Protein 4RO1 (pdb70)

Sequence (1134 aa):
SSYAIFIPKDKRLPFITIHKNDLSDLSGENWIENILKHHDQLFSVEITRWSIYSRWPMGVLGEKLGNITDVEAYTNALLLENGISSSPFSDEVLNCLPPDDWIISHEEIKKRRDLRNELIITIDPETARDLDDAVSCRALDNGTYEVGVHIADVTHFVKPDSALDKEAASRATTVYLVQKAIPMLPPLLCERLCSLNPNVERLAFSVFWKLDSNGKEIGKRWFGKTVIKTCARLAYSEAQGVIEGKSWDDAVGKPIGGTHTPKDVETSILTLCEISRKLRKDRFAKGAVEINSTELKFQLDEYGMPNKCEVYEQTDANHLIEEFMLLANRSVAEHISKNFSNNSLLRRHASPKEKQINEFCHFLKSMNFDFDASSSAAFNASMVRLRSTFNEELVELFENMAVRSLNRAEYFCTGDFGEKTDWHHYALSFNHYTHFTSPIRRYPDIIVHRLLERSLKNTSPGIDKKNCSLVAAHCNEKKEKSTTVQEDSQQLFLSVYIAEYCKKHDKKSMPVQAFATRISGNSIDVYISEYGISNRVDSQKTIALTDRFQVYLYSDYSRTFFSIRCSLSSYAIFIPKDKRLPFITIHKNDLSDLSGENWIENILKHHDQLFSVEITRWSIYSRWPMGVLGEKLGNITDVEAYTNALLLENGISSSPFSDEVLNCLPPDDWIISHEEIKKRRDLRNELIITIDPETARDLDDAVSCRALDNGTYEVGVHIADVTHFVKPDSALDKEAASRATTVYLVQKAIPMLPPLLCERLCSLNPNVERLAFSVFWKLDSNGKEIGKRWFGKTVIKTCARLAYSEAQGVIEGKSWDDAVGKPIGGTHTPKDVETSILTLCEISRKLRKDRFAKGAVEINSTELKFQLDEYGMPNKCEVYEQTDANHLIEEFMLLANRSVAEHISKNFSNNSLLRRHASPKEKQINEFCHFLKSMNFDFDASSSAAFNASMVRLRSTFNEELVELFENMAVRSLNRAEYFCTGDFGEKTDWHHYALSFNHYTHFTSPIRRYPDIIVHRLLERSLKNTSPGIDKKNCSLVAAHCNEKKEKSTTVQEDSQQLFLSVYIAEYCKKHDKKSMPVQAFATRISGNSIDVYISEYGISNRVDKTIALTDRFQVYLYSDYSRTFFSIRCSL

GO terms:
  GO:0000175 3'-5'-RNA exonuclease activity (F, IDA)
  GO:0000932 P-body (C, IDA)
  GO:0005737 cytoplasm (C, IDA)
  GO:0000956 nuclear-transcribed mRNA catabolic process (P, IMP)
  GO:1990074 polyuridylation-dependent mRNA catabolic process (P, IMP)
  GO:0008266 poly(U) RNA binding (F, IDA)
  GO:1990074 polyuridylation-dependent mRNA catabolic process (P, IGI)
  GO:0005737 cytoplasm (C, HDA)
  GO:0005829 cytosol (C, HDA)

Structure (mmCIF, N/CA/C/O backbone):
data_4RO1
#
_entry.id   4RO1
#
_cell.length_a   116.966
_cell.length_b   54.201
_cell.length_c   127.217
_cell.angle_alpha   90.00
_cell.angle_beta   107.09
_cell.angle_gamma   90.00
#
_symmetry.space_group_name_H-M   'P 1 21 1'
#
loop_
_atom_site.group_PDB
_atom_site.id
_atom_site.type_symbol
_atom_site.label_atom_id
_atom_site.label_alt_id
_atom_site.label_comp_id
_atom_site.label_asym_id
_atom_site.label_entity_id
_atom_site.label_seq_id
_atom_site.pdbx_PDB_ins_code
_atom_site.Cartn_x
_atom_site.Cartn_y
_atom_site.Cartn_z
_atom_site.occupancy
_atom_site.B_iso_or_equiv
_atom_site.auth_seq_id
_atom_site.auth_comp_id
_atom_site.auth_asym_id
_atom_site.auth_atom_id
_atom_site.pdbx_PDB_model_num
ATOM 1 N N . SER A 1 167 ? 110.729 -11.301 266.455 1.00 69.54 330 SER B N 1
ATOM 2 C CA . SER A 1 167 ? 110.851 -12.751 266.384 1.00 71.55 330 SER B CA 1
ATOM 3 C C . SER A 1 167 ? 111.692 -13.191 265.195 1.00 71.74 330 SER B C 1
ATOM 4 O O . SER A 1 167 ? 112.400 -12.392 264.580 1.00 72.78 330 SER B O 1
ATOM 7 N N . SER A 1 168 ? 111.594 -14.475 264.876 1.00 74.06 331 SER B N 1
ATOM 8 C CA . SER A 1 168 ? 112.261 -15.034 263.714 1.00 75.27 331 SER B CA 1
ATOM 9 C C . SER A 1 168 ? 111.193 -15.432 262.713 1.00 72.46 331 SER B C 1
ATOM 10 O O . SER A 1 168 ? 111.479 -16.024 261.673 1.00 69.14 331 SER B O 1
ATOM 12 N N . TYR A 1 169 ? 109.949 -15.103 263.045 1.00 77.53 332 TYR B N 1
ATOM 13 C CA . TYR A 1 169 ? 108.817 -15.456 262.205 1.00 70.23 332 TYR B CA 1
ATOM 14 C C . TYR A 1 169 ? 108.213 -14.256 261.489 1.00 65.50 332 TYR B C 1
ATOM 15 O O . TYR A 1 169 ? 108.407 -13.108 261.888 1.00 66.81 332 TYR B O 1
ATOM 24 N N . ALA A 1 170 ? 107.482 -14.544 260.419 1.00 64.31 333 ALA B N 1
ATOM 25 C CA . ALA A 1 170 ? 106.718 -13.539 259.699 1.00 63.61 333 ALA B CA 1
ATOM 26 C C . ALA A 1 170 ? 105.252 -13.945 259.721 1.00 63.14 333 ALA B C 1
ATOM 27 O O . ALA A 1 170 ? 104.932 -15.117 259.920 1.00 61.71 333 ALA B O 1
ATOM 29 N N . ILE A 1 171 ? 104.359 -12.986 259.508 1.00 61.72 334 ILE B N 1
ATOM 30 C CA . ILE A 1 171 ? 102.934 -13.267 259.613 1.00 64.08 334 ILE B CA 1
ATOM 31 C C . ILE A 1 171 ? 102.262 -13.286 258.246 1.00 54.82 334 ILE B C 1
ATOM 32 O O . ILE A 1 171 ? 102.424 -12.363 257.448 1.00 50.21 334 ILE B O 1
ATOM 37 N N . PHE A 1 172 ? 101.511 -14.351 257.984 1.00 51.88 335 PHE B N 1
ATOM 38 C CA . PHE A 1 172 ? 100.793 -14.491 256.725 1.00 55.90 335 PHE B CA 1
ATOM 39 C C . PHE A 1 172 ? 99.297 -14.411 256.980 1.00 53.19 335 PHE B C 1
ATOM 40 O O . PHE A 1 172 ? 98.751 -15.183 257.770 1.00 50.12 335 PHE B O 1
ATOM 48 N N . ILE A 1 173 ? 98.637 -13.475 256.305 1.00 48.06 336 ILE B N 1
ATOM 49 C CA . ILE A 1 173 ? 97.205 -13.285 256.475 1.00 48.85 336 ILE B CA 1
ATOM 50 C C . ILE A 1 173 ? 96.459 -13.772 255.237 1.00 49.47 336 ILE B C 1
ATOM 51 O O . ILE A 1 173 ? 96.643 -13.234 254.143 1.00 44.66 336 ILE B O 1
ATOM 56 N N . PRO A 1 174 ? 95.602 -14.788 255.407 1.00 53.43 337 PRO B N 1
ATOM 57 C CA . PRO A 1 174 ? 94.921 -15.370 254.247 1.00 51.71 337 PRO B CA 1
ATOM 58 C C . PRO A 1 174 ? 93.800 -14.480 253.726 1.00 56.03 337 PRO B C 1
ATOM 59 O O . PRO A 1 174 ? 93.151 -13.787 254.510 1.00 53.45 337 PRO B O 1
ATOM 63 N N . LYS A 1 175 ? 93.574 -14.505 252.416 1.00 55.52 338 LYS B N 1
ATOM 64 C CA . LYS A 1 175 ? 92.454 -13.787 251.816 1.00 50.85 338 LYS B CA 1
ATOM 65 C C . LYS A 1 175 ? 91.143 -14.464 252.194 1.00 57.54 338 LYS B C 1
ATOM 66 O O . LYS A 1 175 ? 90.063 -13.891 252.040 1.00 65.20 338 LYS B O 1
ATOM 72 N N . ASP A 1 176 ? 91.256 -15.696 252.683 1.00 56.43 339 ASP B N 1
ATOM 73 C CA . ASP A 1 176 ? 90.110 -16.477 253.124 1.00 51.82 339 ASP B CA 1
ATOM 74 C C . ASP A 1 176 ? 89.944 -16.220 254.619 1.00 53.84 339 ASP B C 1
ATOM 75 O O . ASP A 1 176 ? 90.791 -16.609 255.424 1.00 55.30 339 ASP B O 1
ATOM 80 N N . LYS A 1 177 ? 88.857 -15.548 254.984 1.00 58.50 340 LYS B N 1
ATOM 81 C CA . LYS A 1 177 ? 88.647 -15.104 256.359 1.00 58.84 340 LYS B CA 1
ATOM 82 C C . LYS A 1 177 ? 88.355 -16.250 257.327 1.00 54.84 340 LYS B C 1
ATOM 83 O O . LYS A 1 177 ? 88.291 -16.039 258.537 1.00 57.72 340 LYS B O 1
ATOM 85 N N . ARG A 1 178 ? 88.173 -17.456 256.798 1.00 58.19 341 ARG B N 1
ATOM 86 C CA . ARG A 1 178 ? 87.876 -18.615 257.638 1.00 58.39 341 ARG B CA 1
ATOM 87 C C . ARG A 1 178 ? 89.139 -19.236 258.227 1.00 52.76 341 ARG B C 1
ATOM 88 O O . ARG A 1 178 ? 89.073 -19.968 259.215 1.00 54.09 341 ARG B O 1
ATOM 96 N N . LEU A 1 179 ? 90.288 -18.946 257.624 1.00 52.32 342 LEU B N 1
ATOM 97 C CA . LEU A 1 179 ? 91.551 -19.470 258.130 1.00 50.72 342 LEU B CA 1
ATOM 98 C C . LEU A 1 179 ? 92.161 -18.494 259.134 1.00 50.10 342 LEU B C 1
ATOM 99 O O . LEU A 1 179 ? 91.843 -17.305 259.119 1.00 55.08 342 LEU B O 1
ATOM 104 N N . PRO A 1 180 ? 93.039 -18.992 260.017 1.00 50.72 343 PRO B N 1
ATOM 105 C CA . PRO A 1 180 ? 93.685 -18.110 260.993 1.00 48.95 343 PRO B CA 1
ATOM 106 C C . PRO A 1 180 ? 94.943 -17.473 260.420 1.00 47.42 343 PRO B C 1
ATOM 107 O O . PRO A 1 180 ? 95.196 -17.593 259.221 1.00 42.39 343 PRO B O 1
ATOM 111 N N . PHE A 1 181 ? 95.720 -16.797 261.258 1.00 57.71 344 PHE B N 1
ATOM 112 C CA . PHE A 1 181 ? 97.009 -16.291 260.812 1.00 59.49 344 PHE B CA 1
ATOM 113 C C . PHE A 1 181 ? 97.962 -17.462 260.682 1.00 54.67 344 PHE B C 1
ATOM 114 O O . PHE A 1 181 ? 97.895 -18.415 261.454 1.00 53.92 344 PHE B O 1
ATOM 122 N N . ILE A 1 182 ? 98.855 -17.388 259.707 1.00 52.95 345 ILE B N 1
ATOM 123 C CA . ILE A 1 182 ? 99.847 -18.431 259.531 1.00 56.35 345 ILE B CA 1
ATOM 124 C C . ILE A 1 182 ? 101.221 -17.804 259.693 1.00 54.63 345 ILE B C 1
ATOM 125 O O . ILE A 1 182 ? 101.495 -16.733 259.149 1.00 54.47 345 ILE B O 1
ATOM 130 N N . THR A 1 183 ? 102.085 -18.474 260.443 1.00 62.36 346 THR B N 1
ATOM 131 C CA . THR A 1 183 ? 103.398 -17.932 260.738 1.00 65.02 346 THR B CA 1
ATOM 132 C C . THR A 1 183 ? 104.442 -18.669 259.924 1.00 60.61 346 THR B C 1
ATOM 133 O O . THR A 1 183 ? 104.489 -19.900 259.918 1.00 62.82 346 THR B O 1
ATOM 137 N N . ILE A 1 184 ? 105.277 -17.907 259.233 1.00 63.39 347 ILE B N 1
ATOM 138 C CA . ILE A 1 184 ? 106.358 -18.488 258.462 1.00 61.76 347 ILE B CA 1
ATOM 139 C C . ILE A 1 184 ? 107.658 -18.077 259.127 1.00 69.05 347 ILE B C 1
ATOM 140 O O . ILE A 1 184 ? 107.715 -17.061 259.814 1.00 60.91 347 ILE B O 1
ATOM 142 N N . HIS A 1 185 ? 108.706 -18.857 258.902 1.00 77.55 348 HIS B N 1
ATOM 143 C CA . HIS A 1 185 ? 109.953 -18.678 259.628 1.00 71.48 348 HIS B CA 1
ATOM 144 C C . HIS A 1 185 ? 110.940 -17.966 258.723 1.00 69.33 348 HIS B C 1
ATOM 145 O O . HIS A 1 185 ? 110.902 -18.144 257.504 1.00 70.03 348 HIS B O 1
ATOM 152 N N . LYS A 1 186 ? 111.784 -17.125 259.316 1.00 70.10 349 LYS B N 1
ATOM 153 C CA . LYS A 1 186 ? 112.811 -16.381 258.585 1.00 72.18 349 LYS B CA 1
ATOM 154 C C . LYS A 1 186 ? 113.533 -17.216 257.527 1.00 67.73 349 LYS B C 1
ATOM 155 O O . LYS A 1 186 ? 114.007 -16.676 256.534 1.00 65.92 349 LYS B O 1
ATOM 157 N N . ASN A 1 187 ? 113.623 -18.524 257.754 1.00 64.53 350 ASN B N 1
ATOM 158 C CA . ASN A 1 187 ? 114.305 -19.433 256.837 1.00 68.70 350 ASN B CA 1
ATOM 159 C C . ASN A 1 187 ? 113.386 -19.987 255.750 1.00 66.07 350 ASN B C 1
ATOM 160 O O . ASN A 1 187 ? 113.852 -20.508 254.736 1.00 61.66 350 ASN B O 1
ATOM 165 N N . ASP A 1 188 ? 112.079 -19.879 255.964 1.00 70.67 351 ASP B N 1
ATOM 166 C CA . ASP A 1 188 ? 111.114 -20.510 255.071 1.00 64.74 351 ASP B CA 1
ATOM 167 C C . ASP A 1 188 ? 110.393 -19.499 254.184 1.00 64.17 351 ASP B C 1
ATOM 168 O O . ASP A 1 188 ? 109.336 -19.805 253.635 1.00 68.84 351 ASP B O 1
ATOM 173 N N . LEU A 1 189 ? 110.955 -18.301 254.038 1.00 60.19 352 LEU B N 1
ATOM 174 C CA . LEU A 1 189 ? 110.289 -17.265 253.249 1.00 57.49 352 LEU B CA 1
ATOM 175 C C . LEU A 1 189 ? 110.707 -17.228 251.779 1.00 57.90 352 LEU B C 1
ATOM 176 O O . LEU A 1 189 ? 110.578 -16.192 251.138 1.00 63.15 352 LEU B O 1
ATOM 181 N N . SER A 1 190 ? 111.400 -18.129 251.254 1.00 61.92 353 SER B N 1
ATOM 182 C CA . SER A 1 190 ? 111.539 -18.588 249.863 1.00 66.94 353 SER B CA 1
ATOM 183 C C . SER A 1 190 ? 112.159 -17.606 248.857 1.00 67.33 353 SER B C 1
ATOM 184 O O . SER A 1 190 ? 111.497 -17.175 247.915 1.00 76.07 353 SER B O 1
ATOM 187 N N . ASP A 1 191 ? 113.446 -17.310 249.042 1.00 67.84 354 ASP B N 1
ATOM 188 C CA . ASP A 1 191 ? 114.198 -16.316 248.257 1.00 70.09 354 ASP B CA 1
ATOM 189 C C . ASP A 1 191 ? 113.723 -14.907 248.639 1.00 69.92 354 ASP B C 1
ATOM 190 O O . ASP A 1 191 ? 113.783 -13.969 247.844 1.00 77.19 354 ASP B O 1
ATOM 195 N N . LEU A 1 192 ? 113.314 -14.783 249.896 1.00 72.69 355 LEU B N 1
ATOM 196 C CA . LEU A 1 192 ? 113.003 -13.523 250.555 1.00 67.78 355 LEU B CA 1
ATOM 197 C C . LEU A 1 192 ? 113.718 -13.693 251.875 1.00 71.50 355 LEU B C 1
ATOM 198 O O . LEU A 1 192 ? 114.014 -12.734 252.586 1.00 73.14 355 LEU B O 1
ATOM 203 N N . SER A 1 193 ? 113.993 -14.960 252.169 1.00 73.82 356 SER B N 1
ATOM 204 C CA . SER A 1 193 ? 114.769 -15.378 253.322 1.00 65.11 356 SER B CA 1
ATOM 205 C C . SER A 1 193 ? 116.248 -15.090 253.109 1.00 72.02 356 SER B C 1
ATOM 206 O O . SER A 1 193 ? 116.767 -15.252 252.005 1.00 71.46 356 SER B O 1
ATOM 208 N N . GLY A 1 194 ? 116.920 -14.652 254.166 1.00 75.08 357 GLY B N 1
ATOM 209 C CA . GLY A 1 194 ? 118.315 -14.275 254.072 1.00 71.79 357 GLY B CA 1
ATOM 210 C C . GLY A 1 194 ? 118.666 -13.232 255.108 1.00 72.01 357 GLY B C 1
ATOM 211 O O . GLY A 1 194 ? 117.963 -13.078 256.107 1.00 74.71 357 GLY B O 1
ATOM 212 N N . GLU A 1 195 ? 119.747 -12.502 254.859 1.00 76.97 358 GLU B N 1
ATOM 213 C CA . GLU A 1 195 ? 120.051 -11.315 255.692 1.00 75.50 358 GLU B CA 1
ATOM 214 C C . GLU A 1 195 ? 119.299 -10.207 255.113 1.00 79.32 358 GLU B C 1
ATOM 215 O O . GLU A 1 195 ? 119.370 -9.928 253.913 1.00 88.90 358 GLU B O 1
ATOM 217 N N . ASN A 1 196 ? 118.518 -9.589 256.003 1.00 72.67 359 ASN B N 1
ATOM 218 C CA . ASN A 1 196 ? 117.478 -8.466 255.770 1.00 78.77 359 ASN B CA 1
ATOM 219 C C . ASN A 1 196 ? 116.258 -8.974 255.072 1.00 78.32 359 ASN B C 1
ATOM 220 O O . ASN A 1 196 ? 115.741 -8.308 254.172 1.00 76.92 359 ASN B O 1
ATOM 222 N N . TRP A 1 197 ? 115.784 -10.146 255.484 1.00 76.32 360 TRP B N 1
ATOM 223 C CA . TRP A 1 197 ? 114.500 -10.690 255.058 1.00 70.52 360 TRP B CA 1
ATOM 224 C C . TRP A 1 197 ? 113.334 -9.765 255.417 1.00 76.03 360 TRP B C 1
ATOM 225 O O . TRP A 1 197 ? 112.273 -9.805 254.798 1.00 75.54 360 TRP B O 1
ATOM 236 N N . ILE A 1 198 ? 113.549 -8.938 256.437 1.00 75.43 361 ILE B N 1
ATOM 237 C CA . ILE A 1 198 ? 112.524 -8.041 256.964 1.00 73.92 361 ILE B CA 1
ATOM 238 C C . ILE A 1 198 ? 112.317 -6.831 256.063 1.00 75.27 361 ILE B C 1
ATOM 239 O O . ILE A 1 198 ? 111.358 -6.076 256.227 1.00 72.38 361 ILE B O 1
ATOM 241 N N . GLU A 1 199 ? 113.215 -6.659 255.102 1.00 75.67 362 GLU B N 1
ATOM 242 C CA . GLU A 1 199 ? 113.110 -5.561 254.156 1.00 71.78 362 GLU B CA 1
ATOM 243 C C . GLU A 1 199 ? 112.498 -6.085 252.866 1.00 73.23 362 GLU B C 1
ATOM 244 O O . GLU A 1 199 ? 111.830 -5.351 252.138 1.00 67.86 362 GLU B O 1
ATOM 246 N N . ASN A 1 200 ? 112.723 -7.368 252.598 1.00 80.04 363 ASN B N 1
ATOM 247 C CA . ASN A 1 200 ? 112.112 -8.033 251.456 1.00 76.64 363 ASN B CA 1
ATOM 248 C C . ASN A 1 200 ? 110.606 -8.182 251.652 1.00 75.96 363 ASN B C 1
ATOM 249 O O . ASN A 1 200 ? 109.831 -8.046 250.704 1.00 73.65 363 ASN B O 1
ATOM 254 N N . ILE A 1 201 ? 110.196 -8.466 252.886 1.00 76.31 364 ILE B N 1
ATOM 255 C CA . ILE A 1 201 ? 108.779 -8.593 253.216 1.00 74.75 364 ILE B CA 1
ATOM 256 C C . ILE A 1 201 ? 108.142 -7.229 253.483 1.00 74.15 364 ILE B C 1
ATOM 257 O O . ILE A 1 201 ? 107.045 -7.140 254.037 1.00 83.63 364 ILE B O 1
ATOM 259 N N . LEU A 1 202 ? 108.844 -6.173 253.086 1.00 71.92 365 LEU B N 1
ATOM 260 C CA . LEU A 1 202 ? 108.374 -4.803 253.254 1.00 74.72 365 LEU B CA 1
ATOM 261 C C . LEU A 1 202 ? 108.447 -4.090 251.908 1.00 71.00 365 LEU B C 1
ATOM 262 O O . LEU A 1 202 ? 107.683 -3.166 251.628 1.00 73.55 365 LEU B O 1
ATOM 264 N N . LYS A 1 203 ? 109.384 -4.545 251.083 1.00 72.53 366 LYS B N 1
ATOM 265 C CA . LYS A 1 203 ? 109.541 -4.100 249.701 1.00 76.31 366 LYS B CA 1
ATOM 266 C C . LYS A 1 203 ? 108.513 -4.820 248.810 1.00 78.06 366 LYS B C 1
ATOM 267 O O . LYS A 1 203 ? 108.522 -4.716 247.583 1.00 79.52 366 LYS B O 1
ATOM 273 N N . HIS A 1 204 ? 107.574 -5.496 249.463 1.00 79.18 367 HIS B N 1
ATOM 274 C CA . HIS A 1 204 ? 106.588 -6.340 248.798 1.00 72.62 367 HIS B CA 1
ATOM 275 C C . HIS A 1 204 ? 105.207 -6.036 249.369 1.00 78.78 367 HIS B C 1
ATOM 276 O O . HIS A 1 204 ? 104.289 -6.853 249.282 1.00 85.93 367 HIS B O 1
ATOM 283 N N . HIS A 1 205 ? 105.081 -4.843 249.945 1.00 76.59 368 HIS B N 1
ATOM 284 C CA . HIS A 1 205 ? 103.938 -4.443 250.765 1.00 80.34 368 HIS B CA 1
ATOM 285 C C . HIS A 1 205 ? 102.550 -4.721 250.180 1.00 82.54 368 HIS B C 1
ATOM 286 O O . HIS A 1 205 ? 101.573 -4.821 250.922 1.00 89.90 368 HIS B O 1
ATOM 293 N N . ASP A 1 206 ? 102.472 -4.896 248.865 1.00 78.41 369 ASP B N 1
ATOM 294 C CA . ASP A 1 206 ? 101.188 -5.096 248.198 1.00 80.71 369 ASP B CA 1
ATOM 295 C C . ASP A 1 206 ? 100.955 -6.528 247.711 1.00 78.17 369 ASP B C 1
ATOM 296 O O . ASP A 1 206 ? 99.828 -7.026 247.739 1.00 76.76 369 ASP B O 1
ATOM 298 N N . GLN A 1 207 ? 102.029 -7.179 247.271 1.00 70.30 370 GLN B N 1
ATOM 299 C CA . GLN A 1 207 ? 101.940 -8.473 246.595 1.00 69.27 370 GLN B CA 1
ATOM 300 C C . GLN A 1 207 ? 101.277 -9.579 247.413 1.00 66.53 370 GLN B C 1
ATOM 301 O O . GLN A 1 207 ? 101.224 -9.522 248.641 1.00 67.95 370 GLN B O 1
ATOM 303 N N . LEU A 1 208 ? 100.778 -10.589 246.704 1.00 64.27 371 LEU B N 1
ATOM 304 C CA . LEU A 1 208 ? 100.158 -11.757 247.320 1.00 63.59 371 LEU B CA 1
ATOM 305 C C . LEU A 1 208 ? 100.992 -13.009 247.080 1.00 60.98 371 LEU B C 1
ATOM 306 O O . LEU A 1 208 ? 101.654 -13.137 246.049 1.00 58.55 371 LEU B O 1
ATOM 311 N N . PHE A 1 209 ? 100.956 -13.936 248.030 1.00 59.53 372 PHE B N 1
ATOM 312 C CA . PHE A 1 209 ? 101.741 -15.157 247.915 1.00 53.04 372 PHE B CA 1
ATOM 313 C C . PHE A 1 209 ? 100.880 -16.396 248.125 1.00 49.79 372 PHE B C 1
ATOM 314 O O . PHE A 1 209 ? 99.700 -16.300 248.460 1.00 48.93 372 PHE B O 1
ATOM 322 N N . SER A 1 210 ? 101.488 -17.560 247.925 1.00 50.87 373 SER B N 1
ATOM 323 C CA . SER A 1 210 ? 100.865 -18.832 248.264 1.00 57.43 373 SER B CA 1
ATOM 324 C C . SER A 1 210 ? 101.579 -19.380 249.492 1.00 55.31 373 SE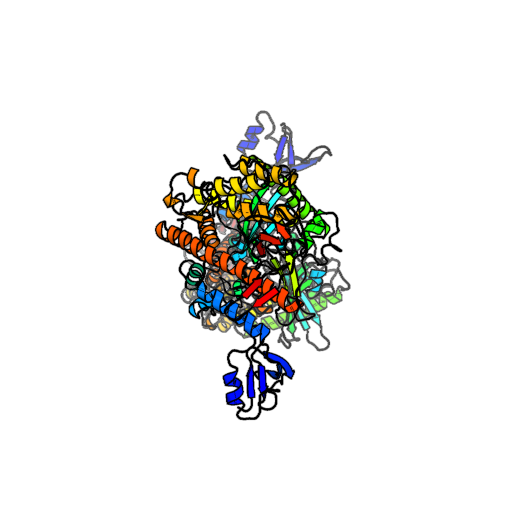R B C 1
ATOM 325 O O . SER A 1 210 ? 102.751 -19.083 249.714 1.00 50.55 373 SER B O 1
ATOM 328 N N . VAL A 1 211 ? 100.881 -20.171 250.297 1.00 50.12 374 VAL B N 1
ATOM 329 C CA . VAL A 1 211 ? 101.513 -20.761 251.468 1.00 49.70 374 VAL B CA 1
ATOM 330 C C . VAL A 1 211 ? 100.957 -22.166 251.687 1.00 52.28 374 VAL B C 1
ATOM 331 O O . VAL A 1 211 ? 99.838 -22.473 251.270 1.00 51.89 374 VAL B O 1
ATOM 335 N N . GLU A 1 212 ? 101.744 -23.017 252.335 1.00 46.08 375 GLU B N 1
ATOM 336 C CA . GLU A 1 212 ? 101.318 -24.370 252.645 1.00 41.61 375 GLU B CA 1
ATOM 337 C C . GLU A 1 212 ? 101.584 -24.620 254.120 1.00 48.71 375 GLU B C 1
ATOM 338 O O . GLU A 1 212 ? 102.731 -24.602 254.569 1.00 52.70 375 GLU B O 1
ATOM 340 N N . ILE A 1 213 ? 100.512 -24.843 254.871 1.00 53.67 376 ILE B N 1
ATOM 341 C CA . ILE A 1 213 ? 100.608 -25.045 256.310 1.00 56.82 376 ILE B CA 1
ATOM 342 C C . ILE A 1 213 ? 101.432 -26.291 256.624 1.00 55.35 376 ILE B C 1
ATOM 343 O O . ILE A 1 213 ? 101.313 -27.315 255.950 1.00 53.38 376 ILE B O 1
ATOM 348 N N . THR A 1 214 ? 102.273 -26.194 257.647 1.00 62.43 377 THR B N 1
ATOM 349 C CA . THR A 1 214 ? 103.165 -27.286 258.006 1.00 62.19 377 THR B CA 1
ATOM 350 C C . THR A 1 214 ? 102.728 -27.941 259.306 1.00 62.54 377 THR B C 1
ATOM 351 O O . THR A 1 214 ? 102.313 -29.100 259.314 1.00 71.34 377 THR B O 1
ATOM 355 N N . ARG A 1 215 ? 102.827 -27.203 260.406 1.00 61.95 378 ARG B N 1
ATOM 356 C CA . ARG A 1 215 ? 102.448 -27.751 261.699 1.00 69.91 378 ARG B CA 1
ATOM 357 C C . ARG A 1 215 ? 101.747 -26.738 262.597 1.00 72.09 378 ARG B C 1
ATOM 358 O O . ARG A 1 215 ? 101.963 -25.529 262.491 1.00 69.01 378 ARG B O 1
ATOM 360 N N . TRP A 1 216 ? 100.905 -27.256 263.483 1.00 73.27 379 TRP B N 1
ATOM 361 C CA . TRP A 1 216 ? 100.240 -26.456 264.500 1.00 72.05 379 TRP B CA 1
ATOM 362 C C . TRP A 1 216 ? 100.462 -27.153 265.833 1.00 70.41 379 TRP B C 1
ATOM 363 O O . TRP A 1 216 ? 99.664 -27.991 266.255 1.00 71.94 379 TRP B O 1
ATOM 374 N N . SER A 1 217 ? 101.555 -26.794 266.494 1.00 69.18 380 SER B N 1
ATOM 375 C CA . SER A 1 217 ? 101.971 -27.471 267.713 1.00 77.15 380 SER B CA 1
ATOM 376 C C . SER A 1 217 ? 101.032 -27.118 268.854 1.00 76.72 380 SER B C 1
ATOM 377 O O . SER A 1 217 ? 100.561 -25.984 268.952 1.00 77.49 380 SER B O 1
ATOM 379 N N . ILE A 1 218 ? 100.750 -28.094 269.712 1.00 75.13 381 ILE B N 1
ATOM 380 C CA . ILE A 1 218 ? 99.859 -27.891 270.854 1.00 68.70 381 ILE B CA 1
ATOM 381 C C . ILE A 1 218 ? 100.354 -26.830 271.844 1.00 71.14 381 ILE B C 1
ATOM 382 O O . ILE A 1 218 ? 99.800 -26.686 272.932 1.00 82.18 381 ILE B O 1
ATOM 384 N N . TYR A 1 219 ? 101.401 -26.105 271.461 1.00 75.94 382 TYR B N 1
ATOM 385 C CA . TYR A 1 219 ? 101.935 -24.998 272.246 1.00 81.58 382 TYR B CA 1
ATOM 386 C C . TYR A 1 219 ? 102.179 -23.775 271.360 1.00 78.59 382 TYR B C 1
ATOM 387 O O . TYR A 1 219 ? 102.962 -22.889 271.703 1.00 72.30 382 TYR B O 1
ATOM 389 N N . SER A 1 220 ? 101.497 -23.744 270.217 1.00 76.36 383 SER B N 1
ATOM 390 C CA . SER A 1 220 ? 101.590 -22.636 269.267 1.00 79.37 383 SER B CA 1
ATOM 391 C C . SER A 1 220 ? 100.208 -2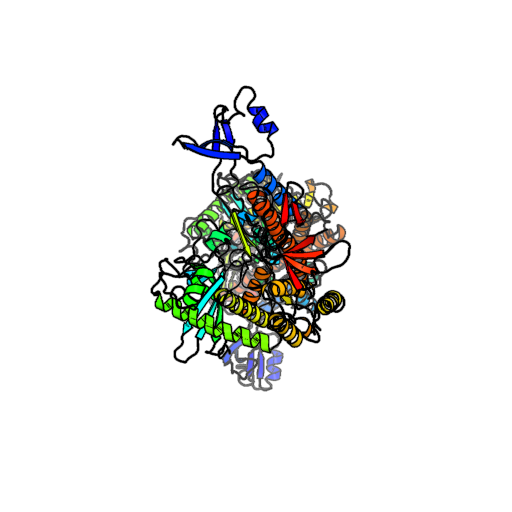2.071 268.941 1.00 80.97 383 SER B C 1
ATOM 392 O O . SER A 1 220 ? 99.353 -22.784 268.411 1.00 72.95 383 SER B O 1
ATOM 394 N N . ARG A 1 221 ? 99.993 -20.801 269.277 1.00 73.87 384 ARG B N 1
ATOM 395 C CA . ARG A 1 221 ? 98.740 -20.104 268.973 1.00 76.58 384 ARG B CA 1
ATOM 396 C C . ARG A 1 221 ? 98.281 -20.242 267.520 1.00 77.29 384 ARG B C 1
ATOM 397 O O . ARG A 1 221 ? 97.220 -20.801 267.248 1.00 78.01 384 ARG B O 1
ATOM 399 N N . TRP A 1 222 ? 99.087 -19.715 266.607 1.00 73.78 385 TRP B N 1
ATOM 400 C CA . TRP A 1 222 ? 98.828 -19.767 265.174 1.00 67.86 385 TRP B CA 1
ATOM 401 C C . TRP A 1 222 ? 99.607 -20.892 264.505 1.00 71.48 385 TRP B C 1
ATOM 402 O O . TRP A 1 222 ? 100.646 -21.306 265.014 1.00 77.38 385 TRP B O 1
ATOM 413 N N . PRO A 1 223 ? 99.116 -21.385 263.357 1.00 66.75 386 PRO B N 1
ATOM 414 C CA . PRO A 1 223 ? 99.816 -22.527 262.760 1.00 65.61 386 PRO B CA 1
ATOM 415 C C . PRO A 1 223 ? 100.999 -22.091 261.900 1.00 64.21 386 PRO B C 1
ATOM 416 O O . PRO A 1 223 ? 101.124 -20.914 261.555 1.00 62.05 386 PRO B O 1
ATOM 420 N N . MET A 1 224 ? 101.855 -23.046 261.550 1.00 65.74 387 MET B N 1
ATOM 421 C CA . MET A 1 224 ? 103.083 -22.741 260.825 1.00 64.19 387 MET B CA 1
ATOM 422 C C . MET A 1 224 ? 102.939 -23.037 259.338 1.00 61.39 387 MET B C 1
ATOM 423 O O . MET A 1 224 ? 102.122 -23.863 258.936 1.00 59.50 387 MET B O 1
ATOM 428 N N . GLY A 1 225 ? 103.732 -22.349 258.524 1.00 56.84 388 GLY B N 1
ATOM 429 C CA . GLY A 1 225 ? 103.702 -22.554 257.089 1.00 57.55 388 GLY B CA 1
ATOM 430 C C . GLY A 1 225 ? 104.996 -22.179 256.395 1.00 53.67 388 GLY B C 1
ATOM 431 O O . GLY A 1 225 ? 105.908 -21.620 257.005 1.00 57.06 388 GLY B O 1
ATOM 432 N N . VAL A 1 226 ? 105.067 -22.486 255.105 1.00 48.42 389 VAL B N 1
ATOM 433 C CA . VAL A 1 226 ? 106.239 -22.176 254.297 1.00 54.42 389 VAL B CA 1
ATOM 434 C C . VAL A 1 226 ? 105.805 -21.447 253.034 1.00 50.62 389 VAL B C 1
ATOM 435 O O . VAL A 1 226 ? 104.956 -21.941 252.289 1.00 51.20 389 VAL B O 1
ATOM 439 N N . LEU A 1 227 ? 106.371 -20.264 252.816 1.00 50.14 390 LEU B N 1
ATOM 440 C CA . LEU A 1 227 ? 105.999 -19.425 251.682 1.00 51.32 390 LEU B CA 1
ATOM 441 C C . LEU A 1 227 ? 106.135 -20.179 250.364 1.00 55.95 390 LEU B C 1
ATOM 442 O O . LEU A 1 227 ? 107.086 -20.935 250.161 1.00 62.04 390 LEU B O 1
ATOM 447 N N . GLY A 1 228 ? 105.176 -19.963 249.471 1.00 58.62 391 GLY B N 1
ATOM 448 C CA . GLY A 1 228 ? 105.195 -20.587 248.164 1.00 56.29 391 GLY B CA 1
ATOM 449 C C . GLY A 1 228 ? 105.747 -19.613 247.148 1.00 56.95 391 GLY B C 1
ATOM 450 O O . GLY A 1 228 ? 106.776 -18.978 247.386 1.00 64.31 391 GLY B O 1
ATOM 451 N N . GLU A 1 229 ? 105.073 -19.495 246.010 1.00 55.16 392 GLU B N 1
ATOM 452 C CA . GLU A 1 229 ? 105.540 -18.611 244.952 1.00 60.17 392 GLU B CA 1
ATOM 453 C C . GLU A 1 229 ? 104.837 -17.262 245.045 1.00 58.32 392 GLU B C 1
ATOM 454 O O . GLU A 1 229 ? 103.856 -17.114 245.775 1.00 58.93 392 GLU B O 1
ATOM 456 N N . LYS A 1 230 ? 105.338 -16.279 244.306 1.00 56.20 393 LYS B N 1
ATOM 457 C CA . LYS A 1 230 ? 104.678 -14.983 244.245 1.00 56.94 393 LYS B CA 1
ATOM 458 C C . LYS A 1 230 ? 103.523 -15.065 243.257 1.00 56.63 393 LYS B C 1
ATOM 459 O O . LYS A 1 230 ? 103.602 -15.778 242.255 1.00 56.26 393 LYS B O 1
ATOM 465 N N . LEU A 1 231 ? 102.452 -14.335 243.541 1.00 49.11 394 LEU B N 1
ATOM 466 C CA . LEU A 1 231 ? 101.257 -14.382 242.712 1.00 47.80 394 LEU B CA 1
ATOM 467 C C . LEU A 1 231 ? 100.973 -13.021 242.084 1.00 56.35 394 LEU B C 1
ATOM 468 O O . LEU A 1 231 ? 100.107 -12.279 242.550 1.00 60.91 394 LEU B O 1
ATOM 473 N N . GLY A 1 232 ? 101.701 -12.703 241.017 1.00 55.63 395 GLY B N 1
ATOM 474 C CA . GLY A 1 232 ? 101.620 -11.394 240.392 1.00 54.69 395 GLY B CA 1
ATOM 475 C C . GLY A 1 232 ? 100.290 -11.118 239.717 1.00 58.25 395 GLY B C 1
ATOM 476 O O . GLY A 1 232 ? 99.782 -9.997 239.760 1.00 56.62 395 GLY B O 1
ATOM 477 N N . ASN A 1 233 ? 99.726 -12.147 239.094 1.00 59.45 396 ASN B N 1
ATOM 478 C CA . ASN A 1 233 ? 98.470 -12.014 238.367 1.00 54.64 396 ASN B CA 1
ATOM 479 C C . ASN A 1 233 ? 97.278 -11.814 239.297 1.00 54.87 396 ASN B C 1
ATOM 480 O O . ASN A 1 233 ? 96.420 -10.970 239.045 1.00 58.31 396 ASN B O 1
ATOM 485 N N . ILE A 1 234 ? 97.218 -12.608 240.362 1.00 52.94 397 ILE B N 1
ATOM 486 C CA . ILE A 1 234 ? 96.138 -12.496 241.337 1.00 54.25 397 ILE B CA 1
ATOM 487 C C . ILE A 1 234 ? 96.226 -11.180 242.098 1.00 56.30 397 ILE B C 1
ATOM 488 O O . ILE A 1 234 ? 95.205 -10.555 242.387 1.00 57.36 397 ILE B O 1
ATOM 493 N N . THR A 1 235 ? 97.450 -10.775 242.433 1.00 52.67 398 THR B N 1
ATOM 494 C CA . THR A 1 235 ? 97.689 -9.482 243.062 1.00 52.74 398 THR B CA 1
ATOM 495 C C . THR A 1 235 ? 97.102 -8.407 242.167 1.00 56.22 398 THR B C 1
ATOM 496 O O . THR A 1 235 ? 96.456 -7.468 242.629 1.00 50.66 398 THR B O 1
ATOM 500 N N . ASP A 1 236 ? 97.327 -8.575 240.870 1.00 58.28 399 ASP B N 1
ATOM 501 C CA . ASP A 1 236 ? 96.834 -7.647 239.870 1.00 55.73 399 ASP B CA 1
ATOM 502 C C . ASP A 1 236 ? 95.304 -7.643 239.820 1.00 55.62 399 ASP B C 1
ATOM 503 O O . ASP A 1 236 ? 94.682 -6.583 239.749 1.00 50.88 399 ASP B O 1
ATOM 508 N N . VAL A 1 237 ? 94.701 -8.828 239.869 1.00 55.43 400 VAL B N 1
ATOM 509 C CA . VAL A 1 237 ? 93.248 -8.950 239.796 1.00 50.50 400 VAL B CA 1
ATOM 510 C C . VAL A 1 237 ? 92.593 -8.398 241.062 1.00 51.22 400 VAL B C 1
ATOM 511 O O . VAL A 1 237 ? 91.612 -7.653 240.993 1.00 53.48 400 VAL B O 1
ATOM 515 N N . GLU A 1 238 ? 93.152 -8.753 242.215 1.00 49.52 401 GLU B N 1
ATOM 516 C CA . GLU A 1 238 ? 92.595 -8.348 243.502 1.00 47.14 401 GLU B CA 1
ATOM 517 C C . GLU A 1 238 ? 92.753 -6.848 243.744 1.00 49.77 401 GLU B C 1
ATOM 518 O O . GLU A 1 238 ? 91.960 -6.240 244.462 1.00 50.89 401 GLU B O 1
ATOM 524 N N . ALA A 1 239 ? 93.776 -6.254 243.139 1.00 50.19 402 ALA B N 1
ATOM 525 C CA . ALA A 1 239 ? 94.048 -4.835 243.335 1.00 45.45 402 ALA B CA 1
ATOM 526 C C . ALA A 1 239 ? 93.115 -4.010 242.463 1.00 45.34 402 ALA B C 1
ATOM 527 O O . ALA A 1 239 ? 92.717 -2.904 242.831 1.00 43.57 402 ALA B O 1
ATOM 529 N N . TYR A 1 240 ? 92.773 -4.558 241.302 1.00 46.78 403 TYR B N 1
ATOM 530 C CA . TYR A 1 240 ? 91.802 -3.932 240.419 1.00 44.79 403 TYR B CA 1
ATOM 531 C C . TYR A 1 240 ? 90.424 -3.974 241.063 1.00 44.81 403 TYR B C 1
ATOM 532 O O . TYR A 1 240 ? 89.698 -2.982 241.063 1.00 41.66 403 TYR B O 1
ATOM 541 N N . THR A 1 241 ? 90.075 -5.135 241.609 1.00 50.34 404 THR B N 1
ATOM 542 C CA . THR A 1 241 ? 88.784 -5.339 242.255 1.00 47.16 404 THR B CA 1
ATOM 543 C C . THR A 1 241 ? 88.597 -4.359 243.414 1.00 42.42 404 THR B C 1
ATOM 544 O O . THR A 1 241 ? 87.490 -3.879 243.663 1.00 48.11 404 THR B O 1
ATOM 548 N N . ASN A 1 242 ? 89.696 -4.027 244.084 1.00 41.44 405 ASN B N 1
ATOM 549 C CA . ASN A 1 242 ? 89.654 -3.131 245.232 1.00 42.82 405 ASN B CA 1
ATOM 550 C C . ASN A 1 242 ? 89.433 -1.683 244.812 1.00 44.70 405 ASN B C 1
ATOM 551 O O . ASN A 1 242 ? 88.757 -0.918 245.502 1.00 44.57 405 ASN B O 1
ATOM 556 N N . ALA A 1 243 ? 89.997 -1.309 243.670 1.00 40.41 406 ALA B N 1
ATOM 557 C CA . ALA A 1 243 ? 89.889 0.062 243.197 1.00 41.79 406 ALA B CA 1
ATOM 558 C C . ALA A 1 243 ? 88.520 0.280 242.576 1.00 48.06 406 ALA B C 1
ATOM 559 O O . ALA A 1 243 ? 87.946 1.360 242.691 1.00 46.92 406 ALA B O 1
ATOM 561 N N . LEU A 1 244 ? 87.991 -0.767 241.949 1.00 46.38 407 LEU B N 1
ATOM 562 C CA . LEU A 1 244 ? 86.681 -0.711 241.310 1.00 43.63 407 LEU B CA 1
ATOM 563 C C . LEU A 1 244 ? 85.600 -0.506 242.363 1.00 44.03 407 LEU B C 1
ATOM 564 O O . LEU A 1 244 ? 84.585 0.147 242.114 1.00 42.35 407 LEU B O 1
ATOM 569 N N . LEU A 1 245 ? 85.838 -1.060 243.546 1.00 43.45 408 LEU B N 1
ATOM 570 C CA . LEU A 1 245 ? 84.920 -0.925 244.666 1.00 44.98 408 LEU B CA 1
ATOM 571 C C . LEU A 1 245 ? 85.032 0.478 245.251 1.00 48.06 408 LEU B C 1
ATOM 572 O O . LEU A 1 245 ? 84.111 0.966 245.908 1.00 48.25 408 LEU B O 1
ATOM 577 N N . LEU A 1 246 ? 86.174 1.118 245.012 1.00 46.86 409 LEU B N 1
ATOM 578 C CA . LEU A 1 246 ? 86.447 2.431 245.580 1.00 45.70 409 LEU B CA 1
ATOM 579 C C . LEU A 1 246 ? 85.844 3.582 244.772 1.00 42.28 409 LEU B C 1
ATOM 580 O O . LEU A 1 246 ? 85.268 4.501 245.354 1.00 43.07 409 LEU B O 1
ATOM 585 N N . GLU A 1 247 ? 85.983 3.552 243.446 1.00 42.17 410 GLU B N 1
ATOM 586 C CA . GLU A 1 247 ? 85.404 4.608 242.604 1.00 44.45 410 GLU B CA 1
ATOM 587 C C . GLU A 1 247 ? 83.876 4.671 242.701 1.00 45.78 410 GLU B C 1
ATOM 588 O O . GLU A 1 247 ? 83.264 5.682 242.356 1.00 50.33 410 GLU B O 1
ATOM 594 N N . ASN A 1 248 ? 83.268 3.594 243.186 1.00 44.37 411 ASN B N 1
ATOM 595 C CA . ASN A 1 248 ? 81.819 3.464 243.169 1.00 44.37 411 ASN B CA 1
ATOM 596 C C . ASN A 1 248 ? 81.216 3.563 244.564 1.00 45.45 411 ASN B C 1
ATOM 597 O O . ASN A 1 248 ? 80.008 3.412 244.745 1.00 45.66 411 ASN B O 1
ATOM 602 N N . GLY A 1 249 ? 82.071 3.805 245.551 1.00 40.50 412 GLY B N 1
ATOM 603 C CA . GLY A 1 249 ? 81.610 4.142 246.884 1.00 35.83 412 GLY B CA 1
ATOM 604 C C . GLY A 1 249 ? 81.129 2.948 247.674 1.00 42.49 412 GLY B C 1
ATOM 605 O O . GLY A 1 249 ? 80.341 3.096 248.608 1.00 42.72 412 GLY B O 1
ATOM 606 N N . ILE A 1 250 ? 81.596 1.761 247.303 1.00 39.48 413 ILE B N 1
ATOM 607 C CA . ILE A 1 250 ? 81.212 0.557 248.021 1.00 39.51 413 ILE B CA 1
ATOM 608 C C . ILE A 1 250 ? 82.161 0.278 249.171 1.00 38.54 413 ILE B C 1
ATOM 609 O O . ILE A 1 250 ? 83.363 0.081 248.971 1.00 47.28 413 ILE B O 1
ATOM 614 N N . SER A 1 251 ? 81.606 0.277 250.379 1.00 37.17 414 SER B N 1
ATOM 615 C CA . SER A 1 251 ? 82.371 -0.030 251.573 1.00 32.62 414 SER B CA 1
ATOM 616 C C . SER A 1 251 ? 82.473 -1.543 251.710 1.00 44.41 414 SER B C 1
ATOM 617 O O . SER A 1 251 ? 81.503 -2.273 251.484 1.00 41.40 414 SER B O 1
ATOM 620 N N . SER A 1 252 ? 83.662 -2.006 252.068 1.00 45.82 415 SER B N 1
ATOM 621 C CA . SER A 1 252 ? 83.942 -3.427 252.165 1.00 43.31 415 SER B CA 1
ATOM 622 C C . SER A 1 252 ? 84.841 -3.656 253.364 1.00 40.68 415 SER B C 1
ATOM 623 O O . SER A 1 252 ? 85.717 -4.519 253.347 1.00 44.92 415 SER B O 1
ATOM 626 N N . SER A 1 253 ? 84.592 -2.878 254.412 1.00 47.02 416 SER B N 1
ATOM 627 C CA . SER A 1 253 ? 85.391 -2.926 255.624 1.00 47.34 416 SER B CA 1
ATOM 628 C C . SER A 1 253 ? 84.762 -3.933 256.570 1.00 46.46 416 SER B C 1
ATOM 629 O O . SER A 1 253 ? 83.630 -4.365 256.348 1.00 48.69 416 SER B O 1
ATOM 632 N N . PRO A 1 254 ? 85.479 -4.298 257.639 1.00 50.70 417 PRO B N 1
ATOM 633 C CA . PRO A 1 254 ? 84.851 -5.200 258.603 1.00 56.47 417 PRO B CA 1
ATOM 634 C C . PRO A 1 254 ? 83.723 -4.485 259.331 1.00 55.84 417 PRO B C 1
ATOM 635 O O . PRO A 1 254 ? 83.673 -3.254 259.325 1.00 53.12 417 PRO B O 1
ATOM 639 N N . PHE A 1 255 ? 82.820 -5.244 259.937 1.00 43.74 418 PHE B N 1
ATOM 640 C CA . PHE A 1 255 ? 81.662 -4.648 260.581 1.00 44.99 418 PHE B CA 1
ATOM 641 C C . PHE A 1 255 ? 82.081 -4.000 261.895 1.00 52.68 418 PHE B C 1
ATOM 642 O O . PHE A 1 255 ? 82.878 -4.563 262.648 1.00 50.60 418 PHE B O 1
ATOM 650 N N . SER A 1 256 ? 81.553 -2.807 262.155 1.00 58.03 419 SER B N 1
ATOM 651 C CA . SER A 1 256 ? 81.844 -2.073 263.385 1.00 51.12 419 SER B CA 1
ATOM 652 C C . SER A 1 256 ? 81.515 -2.869 264.645 1.00 54.99 419 SER B C 1
ATOM 653 O O . SER A 1 256 ? 80.865 -3.910 264.582 1.00 54.34 419 SER B O 1
ATOM 656 N N . ASP A 1 257 ? 81.948 -2.362 265.794 1.00 59.91 420 ASP B N 1
ATOM 657 C CA . ASP A 1 257 ? 81.706 -3.050 267.054 1.00 51.54 420 ASP B CA 1
ATOM 658 C C . ASP A 1 257 ? 80.308 -2.714 267.558 1.00 52.29 420 ASP B C 1
ATOM 659 O O . ASP A 1 257 ? 79.782 -3.375 268.452 1.00 57.38 420 ASP B O 1
ATOM 664 N N . GLU A 1 258 ? 79.706 -1.686 266.972 1.00 54.17 421 GLU B N 1
ATOM 665 C CA . GLU A 1 258 ? 78.342 -1.309 267.316 1.00 54.17 421 GLU B CA 1
ATOM 666 C C . GLU A 1 258 ? 77.339 -2.163 266.547 1.00 54.31 421 GLU B C 1
ATOM 667 O O . GLU A 1 258 ? 76.210 -2.367 266.993 1.00 52.44 421 GLU B O 1
ATOM 669 N N . VAL A 1 259 ? 77.763 -2.657 265.388 1.00 50.28 422 VAL B N 1
ATOM 670 C CA . VAL A 1 259 ? 76.939 -3.542 264.572 1.00 47.73 422 VAL B CA 1
ATOM 671 C C . VAL A 1 259 ? 76.942 -4.966 265.119 1.00 48.22 422 VAL B C 1
ATOM 672 O O . VAL A 1 259 ? 75.890 -5.587 265.267 1.00 50.58 422 VAL B O 1
ATOM 676 N N . LEU A 1 260 ? 78.132 -5.472 265.421 1.00 49.50 423 LEU B N 1
ATOM 677 C CA . LEU A 1 260 ? 78.299 -6.842 265.895 1.00 46.24 423 LEU B CA 1
ATOM 678 C C . LEU A 1 260 ? 77.662 -7.087 267.261 1.00 50.93 423 LEU B C 1
ATOM 679 O O . LEU A 1 260 ? 77.501 -8.234 267.677 1.00 57.77 423 LEU B O 1
ATOM 684 N N . ASN A 1 261 ? 77.295 -6.013 267.953 1.00 48.90 424 ASN B N 1
ATOM 685 C CA . ASN A 1 261 ? 76.695 -6.133 269.275 1.00 46.72 424 ASN B CA 1
ATOM 686 C C . ASN A 1 261 ? 75.182 -5.958 269.219 1.00 47.20 424 ASN B C 1
ATOM 687 O O . ASN A 1 261 ? 74.486 -6.140 270.218 1.00 49.38 424 ASN B O 1
ATOM 692 N N . CYS A 1 262 ? 74.677 -5.611 268.038 1.00 46.55 425 CYS B N 1
ATOM 693 C CA . CYS A 1 262 ? 73.239 -5.528 267.823 1.00 50.17 425 CYS B CA 1
ATOM 694 C C . CYS A 1 262 ? 72.768 -6.863 267.270 1.00 46.64 425 CYS B C 1
ATOM 695 O O . CYS A 1 262 ? 71.591 -7.051 266.959 1.00 43.71 425 CYS B O 1
ATOM 698 N N . LEU A 1 263 ? 73.713 -7.791 267.160 1.00 46.72 426 LEU B N 1
ATOM 699 C CA . LEU A 1 263 ? 73.437 -9.134 266.679 1.00 44.44 426 LEU B CA 1
ATOM 700 C C . LEU A 1 263 ? 73.001 -9.987 267.861 1.00 41.33 426 LEU B C 1
ATOM 701 O O . LEU A 1 263 ? 73.409 -9.730 268.995 1.00 40.15 426 LEU B O 1
ATOM 706 N N . PRO A 1 264 ? 72.173 -11.010 267.610 1.00 46.19 427 PRO B N 1
ATOM 707 C CA . PRO A 1 264 ? 71.886 -11.940 268.701 1.00 42.26 427 PRO B CA 1
ATOM 708 C C . PRO A 1 264 ? 73.141 -12.740 269.030 1.00 42.54 427 PRO B C 1
ATOM 709 O O . PRO A 1 264 ? 74.082 -12.743 268.234 1.00 45.01 427 PRO B O 1
ATOM 713 N N . PRO A 1 265 ? 73.165 -13.422 270.183 1.00 46.05 428 PRO B N 1
ATOM 714 C CA . PRO A 1 265 ? 74.416 -14.108 270.517 1.00 48.50 428 PRO B CA 1
ATOM 715 C C . PRO A 1 265 ? 74.624 -15.348 269.656 1.00 46.25 428 PRO B C 1
ATOM 716 O O . PRO A 1 265 ? 73.656 -15.898 269.128 1.00 40.39 428 PRO B O 1
ATOM 720 N N . ASP A 1 266 ? 75.879 -15.762 269.503 1.00 54.78 429 ASP B N 1
ATOM 721 C CA . ASP A 1 266 ? 76.235 -16.899 268.655 1.00 47.34 429 ASP B CA 1
ATOM 722 C C . ASP A 1 266 ? 75.499 -18.173 269.063 1.00 50.05 429 ASP B C 1
ATOM 723 O O . ASP A 1 266 ? 75.290 -19.068 268.244 1.00 55.24 429 ASP B O 1
ATOM 728 N N . ASP A 1 267 ? 75.104 -18.246 270.329 1.00 53.29 430 ASP B N 1
ATOM 729 C CA . ASP A 1 267 ? 74.437 -19.430 270.847 1.00 53.53 430 ASP B CA 1
ATOM 730 C C . ASP A 1 267 ? 72.922 -19.246 270.905 1.00 47.03 430 ASP B C 1
ATOM 731 O O . ASP A 1 267 ? 72.245 -19.869 271.722 1.00 55.09 430 ASP B O 1
ATOM 736 N N . TRP A 1 268 ? 72.391 -18.395 270.033 1.00 46.42 431 TRP B N 1
ATOM 737 C CA . TRP A 1 268 ? 70.960 -18.132 270.028 1.00 48.19 431 TRP B CA 1
ATOM 738 C C . TRP A 1 268 ? 70.241 -19.291 269.357 1.00 42.02 431 TRP B C 1
ATOM 739 O O . TRP A 1 268 ? 70.761 -19.893 268.417 1.00 42.12 431 TRP B O 1
ATOM 750 N N . ILE A 1 269 ? 69.035 -19.586 269.829 1.00 47.12 432 ILE B N 1
ATOM 751 C CA . ILE A 1 269 ? 68.232 -20.685 269.299 1.00 48.95 432 ILE B CA 1
ATOM 752 C C . ILE A 1 269 ? 66.759 -20.321 269.381 1.00 43.87 432 ILE B C 1
ATOM 753 O O . ILE A 1 269 ? 66.354 -19.525 270.227 1.00 45.71 432 ILE B O 1
ATOM 758 N N . ILE A 1 270 ? 65.960 -20.903 268.495 1.00 50.39 433 ILE B N 1
ATOM 759 C CA . ILE A 1 270 ? 64.527 -20.646 268.477 1.00 48.99 433 ILE B CA 1
ATOM 760 C C . ILE A 1 270 ? 63.848 -21.264 269.694 1.00 45.91 433 ILE B C 1
ATOM 761 O O . ILE A 1 270 ? 63.970 -22.463 269.944 1.00 57.14 433 ILE B O 1
ATOM 766 N N . SER A 1 271 ? 63.138 -20.436 270.451 1.00 51.18 434 SER B N 1
ATOM 767 C CA . SER A 1 271 ? 62.455 -20.895 271.653 1.00 51.80 434 SER B CA 1
ATOM 768 C C . SER A 1 271 ? 61.051 -21.381 271.317 1.00 54.58 434 SER B C 1
ATOM 769 O O . SER A 1 271 ? 60.484 -21.008 270.290 1.00 58.35 434 SER B O 1
ATOM 772 N N . HIS A 1 272 ? 60.498 -22.216 272.190 1.00 56.00 435 HIS B N 1
ATOM 773 C CA . HIS A 1 272 ? 59.173 -22.789 271.978 1.00 57.98 435 HIS B CA 1
ATOM 774 C C . HIS A 1 272 ? 58.088 -21.721 272.042 1.00 56.94 435 HIS B C 1
ATOM 775 O O . HIS A 1 272 ? 57.060 -21.829 271.373 1.00 59.30 435 HIS B O 1
ATOM 777 N N . GLU A 1 273 ? 58.321 -20.688 272.847 1.00 55.67 436 GLU B N 1
ATOM 778 C CA . GLU A 1 273 ? 57.375 -19.583 272.947 1.00 58.31 436 GLU B CA 1
ATOM 779 C C . GLU A 1 273 ? 57.350 -18.798 271.641 1.00 61.14 436 GLU B C 1
ATOM 780 O O . GLU A 1 273 ? 56.393 -18.082 271.354 1.00 63.74 436 GLU B O 1
ATOM 786 N N . GLU A 1 274 ? 58.393 -18.965 270.835 1.00 61.99 437 GLU B N 1
ATOM 787 C CA . GLU A 1 274 ? 58.471 -18.300 269.543 1.00 56.58 437 GLU B CA 1
ATOM 788 C C . GLU A 1 274 ? 57.849 -19.183 268.468 1.00 53.11 437 GLU B C 1
ATOM 789 O O . GLU A 1 274 ? 57.262 -18.686 267.507 1.00 49.17 437 GLU B O 1
ATOM 795 N N . ILE A 1 275 ? 57.966 -20.497 268.650 1.00 53.44 438 ILE B N 1
ATOM 796 C CA . ILE A 1 275 ? 57.345 -21.457 267.744 1.00 52.98 438 ILE B CA 1
ATOM 797 C C . ILE A 1 275 ? 55.834 -21.466 267.961 1.00 54.99 438 ILE B C 1
ATOM 798 O O . ILE A 1 275 ? 55.067 -21.832 267.071 1.00 50.56 438 ILE B O 1
ATOM 803 N N . LYS A 1 276 ? 55.412 -21.020 269.140 1.00 58.66 439 LYS B N 1
ATOM 804 C CA . LYS A 1 276 ? 54.008 -21.087 269.524 1.00 54.01 439 LYS B CA 1
ATOM 805 C C . LYS A 1 276 ? 53.226 -19.913 268.947 1.00 52.75 439 LYS B C 1
ATOM 806 O O . LYS A 1 276 ? 52.053 -20.049 268.594 1.00 50.96 439 LYS B O 1
ATOM 808 N N . LYS A 1 277 ? 53.886 -18.762 268.845 1.00 48.76 440 LYS B N 1
ATOM 809 C CA . LYS A 1 277 ? 53.260 -17.571 268.284 1.00 42.37 440 LYS B CA 1
ATOM 810 C C . LYS A 1 277 ? 53.468 -17.483 266.772 1.00 42.65 440 LYS B C 1
ATOM 811 O O . LYS A 1 277 ? 53.248 -16.435 266.168 1.00 45.31 440 LYS B O 1
ATOM 817 N N . ARG A 1 278 ? 53.893 -18.590 266.170 1.00 48.02 441 ARG B N 1
ATOM 818 C CA . ARG A 1 278 ? 54.076 -18.664 264.723 1.00 43.15 441 ARG B CA 1
ATOM 819 C C . ARG A 1 278 ? 53.300 -19.825 264.112 1.00 40.15 441 ARG B C 1
ATOM 820 O O . ARG A 1 278 ? 52.793 -20.692 264.824 1.00 36.86 441 ARG B O 1
ATOM 828 N N . ARG A 1 279 ? 53.219 -19.838 262.785 1.00 36.39 442 ARG B N 1
ATOM 829 C CA . ARG A 1 279 ? 52.611 -20.950 262.074 1.00 35.64 442 ARG B CA 1
ATOM 830 C C . ARG A 1 279 ? 53.687 -22.003 261.853 1.00 42.60 442 ARG B C 1
ATOM 831 O O . ARG A 1 279 ? 54.713 -21.730 261.229 1.00 41.03 442 ARG B O 1
ATOM 839 N N . ASP A 1 280 ? 53.454 -23.206 262.362 1.00 40.69 443 ASP B N 1
ATOM 840 C CA . ASP A 1 280 ? 54.492 -24.227 262.386 1.00 35.81 443 ASP B CA 1
ATOM 841 C C . ASP A 1 280 ? 54.457 -25.048 261.098 1.00 38.22 443 ASP B C 1
ATOM 842 O O . ASP A 1 280 ? 53.490 -25.762 260.832 1.00 39.77 443 ASP B O 1
ATOM 847 N N . LEU A 1 281 ? 55.516 -24.939 260.298 1.00 38.48 444 LEU B N 1
ATOM 848 C CA . LEU A 1 281 ? 55.576 -25.628 259.010 1.00 36.39 444 LEU B CA 1
ATOM 849 C C . LEU A 1 281 ? 56.761 -26.581 258.891 1.00 41.56 444 LEU B C 1
ATOM 850 O O . LEU A 1 281 ? 57.182 -26.908 257.783 1.00 47.55 444 LEU B O 1
ATOM 855 N N . ARG A 1 282 ? 57.301 -27.027 260.020 1.00 41.28 445 ARG B N 1
ATOM 856 C CA . ARG A 1 282 ? 58.502 -27.857 259.997 1.00 41.95 445 ARG B CA 1
ATOM 857 C C . ARG A 1 282 ? 58.228 -29.260 259.469 1.00 39.42 445 ARG B C 1
ATOM 858 O O . ARG A 1 282 ? 59.160 -30.005 259.168 1.00 48.58 445 ARG B O 1
ATOM 866 N N . ASN A 1 283 ? 56.952 -29.616 259.359 1.00 46.38 446 ASN B N 1
ATOM 867 C CA . ASN A 1 283 ? 56.572 -30.941 258.890 1.00 40.34 446 ASN B CA 1
ATOM 868 C C . ASN A 1 283 ? 56.080 -30.906 257.451 1.00 41.50 446 ASN B C 1
ATOM 869 O O . ASN A 1 283 ? 55.580 -31.904 256.932 1.00 43.95 446 ASN B O 1
ATOM 874 N N . GLU A 1 284 ? 56.241 -29.756 256.805 1.00 37.10 447 GLU B N 1
ATOM 875 C CA . GLU A 1 284 ? 55.788 -29.583 255.433 1.00 38.29 447 GLU B CA 1
ATOM 876 C C . GLU A 1 284 ? 56.936 -29.844 254.471 1.00 34.82 447 GLU B C 1
ATOM 877 O O . GLU A 1 284 ? 58.099 -29.874 254.874 1.00 32.79 447 GLU B O 1
ATOM 883 N N . LEU A 1 285 ? 56.610 -30.033 253.199 1.00 38.32 448 LEU B N 1
ATOM 884 C CA . LEU A 1 285 ? 57.636 -30.312 252.209 1.00 36.45 448 LEU B CA 1
ATOM 885 C C . LEU A 1 285 ? 58.069 -29.002 251.572 1.00 42.56 448 LEU B C 1
ATOM 886 O O . LEU A 1 285 ? 57.436 -28.508 250.638 1.00 41.42 448 LEU B O 1
ATOM 891 N N . ILE A 1 286 ? 59.167 -28.453 252.080 1.00 43.09 449 ILE B N 1
ATOM 892 C CA . ILE A 1 286 ? 59.685 -27.177 251.612 1.00 36.81 449 ILE B CA 1
ATOM 893 C C . ILE A 1 286 ? 61.118 -27.358 251.133 1.00 38.67 449 ILE B C 1
ATOM 894 O O . ILE A 1 286 ? 61.936 -27.968 251.818 1.00 37.74 449 ILE B O 1
ATOM 899 N N . ILE A 1 287 ? 61.419 -26.836 249.951 1.00 36.52 450 ILE B N 1
ATOM 900 C CA . ILE A 1 287 ? 62.760 -26.952 249.396 1.00 38.45 450 ILE B CA 1
ATOM 901 C C . ILE A 1 287 ? 63.321 -25.601 248.982 1.00 42.31 450 ILE B C 1
ATOM 902 O O . ILE A 1 287 ? 62.584 -24.625 248.840 1.00 39.83 450 ILE B O 1
ATOM 907 N N . THR A 1 288 ? 64.635 -25.554 248.801 1.00 41.52 451 THR B N 1
ATOM 908 C CA . THR A 1 288 ? 65.275 -24.399 248.194 1.00 41.94 451 THR B CA 1
ATOM 909 C C . THR A 1 288 ? 65.945 -24.836 246.901 1.00 42.37 451 THR B C 1
ATOM 910 O O . THR A 1 288 ? 66.505 -25.929 246.816 1.00 43.53 451 THR B O 1
ATOM 914 N N . ILE A 1 289 ? 65.881 -23.971 245.898 1.00 50.26 452 ILE B N 1
ATOM 915 C CA . ILE A 1 289 ? 66.532 -24.215 244.622 1.00 47.62 452 ILE B CA 1
ATOM 916 C C . ILE A 1 289 ? 67.306 -22.948 244.311 1.00 41.97 452 ILE B C 1
ATOM 917 O O . ILE A 1 289 ? 66.769 -21.849 244.415 1.00 40.93 452 ILE B O 1
ATOM 919 N N . ASP A 1 290 ? 68.564 -23.104 243.914 1.00 54.98 453 ASP B N 1
ATOM 920 C CA . ASP A 1 290 ? 69.503 -21.990 243.888 1.00 49.93 453 ASP B CA 1
ATOM 921 C C . ASP A 1 290 ? 70.537 -22.152 242.764 1.00 54.45 453 ASP B C 1
ATOM 922 O O . ASP A 1 290 ? 70.655 -23.230 242.191 1.00 52.94 453 ASP B O 1
ATOM 927 N N . PRO A 1 291 ? 71.274 -21.072 242.429 1.00 63.51 454 PRO B N 1
ATOM 928 C CA . PRO A 1 291 ? 72.222 -21.086 241.305 1.00 64.11 454 PRO B CA 1
ATOM 929 C C . PRO A 1 291 ? 73.446 -21.986 241.451 1.00 60.48 454 PRO B C 1
ATOM 930 O O . PRO A 1 291 ? 74.167 -22.148 240.465 1.00 69.01 454 PRO B O 1
ATOM 934 N N . GLU A 1 292 ? 73.679 -22.509 242.641 1.00 49.85 455 GLU B N 1
ATOM 935 C CA . GLU A 1 292 ? 74.825 -23.354 242.873 1.00 65.16 455 GLU B CA 1
ATOM 936 C C . GLU A 1 292 ? 76.034 -22.525 243.174 1.00 67.22 455 GLU B C 1
ATOM 937 O O . GLU A 1 292 ? 77.128 -23.036 243.315 1.00 66.43 455 GLU B O 1
ATOM 939 N N . THR A 1 293 ? 75.838 -21.225 243.269 1.00 76.60 456 THR B N 1
ATOM 940 C CA . THR A 1 293 ? 76.951 -20.351 243.533 1.00 70.46 456 THR B CA 1
ATOM 941 C C . THR A 1 293 ? 76.791 -19.520 244.782 1.00 66.23 456 THR B C 1
ATOM 942 O O . THR A 1 293 ? 77.415 -19.825 245.764 1.00 63.12 456 THR B O 1
ATOM 946 N N . ALA A 1 294 ? 75.997 -18.469 244.738 1.00 78.73 457 ALA B N 1
ATOM 947 C CA . ALA A 1 294 ? 75.841 -17.547 245.872 1.00 78.34 457 ALA B CA 1
ATOM 948 C C . ALA A 1 294 ? 75.701 -18.168 247.261 1.00 81.84 457 ALA B C 1
ATOM 949 O O . ALA A 1 294 ? 75.203 -19.281 247.429 1.00 78.72 457 ALA B O 1
ATOM 951 N N . ARG A 1 295 ? 76.133 -17.401 248.259 1.00 74.21 458 ARG B N 1
ATOM 952 C CA . ARG A 1 295 ? 76.075 -17.818 249.649 1.00 70.95 458 ARG B CA 1
ATOM 953 C C . ARG A 1 295 ? 74.729 -17.634 250.274 1.00 69.66 458 ARG B C 1
ATOM 954 O O . ARG A 1 295 ? 74.380 -18.356 251.189 1.00 78.00 458 ARG B O 1
ATOM 956 N N . ASP A 1 296 ? 73.973 -16.661 249.802 1.00 59.36 459 ASP B N 1
ATOM 957 C CA . ASP A 1 296 ? 72.659 -16.428 250.378 1.00 50.90 459 ASP B CA 1
ATOM 958 C C . ASP A 1 296 ? 71.701 -17.586 250.132 1.00 46.81 459 ASP B C 1
ATOM 959 O O . ASP A 1 296 ? 71.721 -18.221 249.080 1.00 42.31 459 ASP B O 1
ATOM 964 N N . LEU A 1 297 ? 70.853 -17.835 251.121 1.00 47.54 460 LEU B N 1
ATOM 965 C CA . LEU A 1 297 ? 69.843 -18.876 251.051 1.00 34.06 460 LEU B CA 1
ATOM 966 C C . LEU A 1 297 ? 68.657 -18.387 251.862 1.00 40.68 460 LEU B C 1
ATOM 967 O O . LEU A 1 297 ? 68.400 -18.881 252.959 1.00 46.98 460 LEU B O 1
ATOM 972 N N . ASP A 1 298 ? 67.937 -17.411 251.318 1.00 39.06 461 ASP B N 1
ATOM 973 C CA . ASP A 1 298 ? 66.876 -16.746 252.066 1.00 36.96 461 ASP B CA 1
ATOM 974 C C . ASP A 1 298 ? 65.503 -16.931 251.439 1.00 35.31 461 ASP B C 1
ATOM 975 O O . ASP A 1 298 ? 64.520 -16.374 251.922 1.00 37.10 461 ASP B O 1
ATOM 980 N N . ASP A 1 299 ? 65.433 -17.704 250.363 1.00 37.12 462 ASP B N 1
ATOM 981 C CA . ASP A 1 299 ? 64.142 -18.006 249.767 1.00 38.35 462 ASP B CA 1
ATOM 982 C C . ASP A 1 299 ? 63.957 -19.513 249.663 1.00 35.44 462 ASP B C 1
ATOM 983 O O . ASP A 1 299 ? 64.906 -20.259 249.421 1.00 35.48 462 ASP B O 1
ATOM 988 N N . ALA A 1 300 ? 62.720 -19.949 249.853 1.00 37.10 463 ALA B N 1
ATOM 989 C CA . ALA A 1 300 ? 62.375 -21.356 249.767 1.00 42.35 463 ALA B CA 1
ATOM 990 C C . ALA A 1 300 ? 60.955 -21.453 249.241 1.00 41.66 463 ALA B C 1
ATOM 991 O O . ALA A 1 300 ? 60.207 -20.477 249.275 1.00 39.86 463 ALA B O 1
ATOM 993 N N . VAL A 1 301 ? 60.575 -22.634 248.769 1.00 34.13 464 VAL B N 1
ATOM 994 C CA . VAL A 1 301 ? 59.265 -22.826 248.159 1.00 33.27 464 VAL B CA 1
ATOM 995 C C . VAL A 1 301 ? 58.673 -24.172 248.550 1.00 39.68 464 VAL B C 1
ATOM 996 O O . VAL A 1 301 ? 59.376 -25.058 249.036 1.00 44.07 464 VAL B O 1
ATOM 1000 N N . SER A 1 302 ? 57.370 -24.309 248.334 1.00 33.81 465 SER B N 1
ATOM 1001 C CA . SER A 1 302 ? 56.634 -25.496 248.738 1.00 28.64 465 SER B CA 1
ATOM 1002 C C . SER A 1 302 ? 55.326 -25.579 247.964 1.00 36.50 465 SER B C 1
ATOM 1003 O O . SER A 1 302 ? 54.820 -24.567 247.481 1.00 37.06 465 SER B O 1
ATOM 1006 N N . CYS A 1 303 ? 54.772 -26.782 247.857 1.00 43.22 466 CYS B N 1
ATOM 1007 C CA . CYS A 1 303 ? 53.564 -26.985 247.070 1.00 36.46 466 CYS B CA 1
ATOM 1008 C C . CYS A 1 303 ? 52.822 -28.243 247.491 1.00 31.43 466 CYS B C 1
ATOM 1009 O O . CYS A 1 303 ? 53.216 -29.352 247.134 1.00 49.27 466 CYS B O 1
ATOM 1012 N N . ARG A 1 304 ? 51.764 -28.068 248.274 1.00 36.14 467 ARG B N 1
ATOM 1013 C CA . ARG A 1 304 ? 50.955 -29.193 248.722 1.00 35.90 467 ARG B CA 1
ATOM 1014 C C . ARG A 1 304 ? 49.714 -29.344 247.858 1.00 37.58 467 ARG B C 1
ATOM 1015 O O . ARG A 1 304 ? 49.012 -28.372 247.586 1.00 41.97 467 ARG B O 1
ATOM 1023 N N . ALA A 1 305 ? 49.443 -30.572 247.433 1.00 40.03 468 ALA B N 1
ATOM 1024 C CA . ALA A 1 305 ? 48.248 -30.846 246.654 1.00 36.55 468 ALA B CA 1
ATOM 1025 C C . ALA A 1 305 ? 47.079 -31.011 247.611 1.00 37.55 468 ALA B C 1
ATOM 1026 O O . ALA A 1 305 ? 47.201 -31.689 248.632 1.00 34.70 468 ALA B O 1
ATOM 1028 N N . LEU A 1 306 ? 45.948 -30.391 247.287 1.00 33.91 469 LEU B N 1
ATOM 1029 C CA . LEU A 1 306 ? 44.804 -30.410 248.187 1.00 40.17 469 LEU B CA 1
ATOM 1030 C C . LEU A 1 306 ? 43.809 -31.468 247.720 1.00 52.60 469 LEU B C 1
ATOM 1031 O O . LEU A 1 306 ? 43.956 -32.028 246.631 1.00 52.69 469 LEU B O 1
ATOM 1036 N N . ASP A 1 307 ? 42.811 -31.749 248.554 1.00 54.98 470 ASP B N 1
ATOM 1037 C CA . ASP A 1 307 ? 41.699 -32.696 248.193 1.00 63.63 470 ASP B CA 1
ATOM 1038 C C . ASP A 1 307 ? 40.734 -32.013 247.237 1.00 68.94 470 ASP B C 1
ATOM 1039 O O . ASP A 1 307 ? 39.529 -32.027 247.485 1.00 74.90 470 ASP B O 1
ATOM 1044 N N . ASN A 1 308 ? 41.228 -31.406 246.171 1.00 63.67 471 ASN B N 1
ATOM 1045 C CA . ASN A 1 308 ? 40.376 -30.860 245.092 1.00 61.40 471 ASN B CA 1
ATOM 1046 C C . ASN A 1 308 ? 40.918 -30.979 243.688 1.00 71.22 471 ASN B C 1
ATOM 1047 O O . ASN A 1 308 ? 40.377 -31.714 242.861 1.00 76.07 471 ASN B O 1
ATOM 1052 N N . GLY A 1 309 ? 41.985 -30.234 243.436 1.00 58.39 472 GLY B N 1
ATOM 1053 C CA . GLY A 1 309 ? 42.688 -30.165 242.171 1.00 55.42 472 GLY B CA 1
ATOM 1054 C C . GLY A 1 309 ? 43.272 -28.778 242.268 1.00 59.40 472 GLY B C 1
ATOM 1055 O O . GLY A 1 309 ? 43.551 -28.097 241.279 1.00 59.87 472 GLY B O 1
ATOM 1056 N N . THR A 1 310 ? 43.458 -28.385 243.524 1.00 51.39 473 THR B N 1
ATOM 1057 C CA . THR A 1 310 ? 43.900 -27.054 243.901 1.00 53.85 473 THR B CA 1
ATOM 1058 C C . THR A 1 310 ? 45.148 -27.222 244.756 1.00 49.08 473 THR B C 1
ATOM 1059 O O . THR A 1 310 ? 45.348 -28.278 245.357 1.00 49.36 473 THR B O 1
ATOM 1063 N N . TYR A 1 311 ? 45.985 -26.196 244.820 1.00 47.07 474 TYR B N 1
ATOM 1064 C CA . TYR A 1 311 ? 47.246 -26.334 245.527 1.00 39.14 474 TYR B CA 1
ATOM 1065 C C . TYR A 1 311 ? 47.479 -25.237 246.554 1.00 42.20 474 TYR B C 1
ATOM 1066 O O . TYR A 1 311 ? 47.106 -24.081 246.345 1.00 45.38 474 TYR B O 1
ATOM 1075 N N . GLU A 1 312 ? 48.085 -25.611 247.674 1.00 38.77 475 GLU B N 1
ATOM 1076 C CA . GLU A 1 312 ? 48.541 -24.622 248.632 1.00 40.83 475 GLU B CA 1
ATOM 1077 C C . GLU A 1 312 ? 49.999 -24.346 248.320 1.00 43.76 475 GLU B C 1
ATOM 1078 O O . GLU A 1 312 ? 50.901 -25.007 248.838 1.00 40.69 475 GLU B O 1
ATOM 1084 N N . VAL A 1 313 ? 50.220 -23.360 247.458 1.00 38.93 476 VAL B N 1
ATOM 1085 C CA . VAL A 1 313 ? 51.561 -22.967 247.067 1.00 34.98 476 VAL B CA 1
ATOM 1086 C C . VAL A 1 313 ? 52.082 -21.975 248.095 1.00 37.53 476 VAL B C 1
ATOM 1087 O O . VAL A 1 313 ? 51.300 -21.254 248.711 1.00 38.08 476 VAL B O 1
ATOM 1091 N N . GLY A 1 314 ? 53.396 -21.938 248.288 1.00 36.89 477 GLY B N 1
ATOM 1092 C CA . GLY A 1 314 ? 53.975 -21.054 249.277 1.00 35.78 477 GLY B CA 1
ATOM 1093 C C . GLY A 1 314 ? 55.394 -20.627 248.972 1.00 37.16 477 GLY B C 1
ATOM 1094 O O . GLY A 1 314 ? 56.180 -21.380 248.398 1.00 37.55 477 GLY B O 1
ATOM 1095 N N . VAL A 1 315 ? 55.711 -19.398 249.360 1.00 32.96 478 VAL B N 1
ATOM 1096 C CA . VAL A 1 315 ? 57.058 -18.867 249.242 1.00 26.55 478 VAL B CA 1
ATOM 1097 C C . VAL A 1 315 ? 57.524 -18.463 250.631 1.00 31.64 478 VAL B C 1
ATOM 1098 O O . VAL A 1 315 ? 56.857 -17.687 251.313 1.00 31.78 478 VAL B O 1
ATOM 1102 N N . HIS A 1 316 ? 58.663 -18.997 251.057 1.00 35.45 479 HIS B N 1
ATOM 1103 C CA . HIS A 1 316 ? 59.120 -18.802 252.428 1.00 34.99 479 HIS B CA 1
ATOM 1104 C C . HIS A 1 316 ? 60.447 -18.064 252.477 1.00 37.78 479 HIS B C 1
ATOM 1105 O O . HIS A 1 316 ? 61.469 -18.559 252.004 1.00 41.44 479 HIS B O 1
ATOM 1112 N N . ILE A 1 317 ? 60.411 -16.870 253.058 1.00 44.43 480 ILE B N 1
ATOM 1113 C CA . ILE A 1 317 ? 61.564 -15.981 253.100 1.00 38.31 480 ILE B CA 1
ATOM 1114 C C . ILE A 1 317 ? 62.165 -15.906 254.499 1.00 36.03 480 ILE B C 1
ATOM 1115 O O . ILE A 1 317 ? 61.435 -15.906 255.484 1.00 37.32 480 ILE B O 1
ATOM 1120 N N . ALA A 1 318 ? 63.490 -15.815 254.583 1.00 37.18 481 ALA B N 1
ATOM 1121 C CA . ALA A 1 318 ? 64.167 -15.727 255.873 1.00 39.85 481 ALA B CA 1
ATOM 1122 C C . ALA A 1 318 ? 63.738 -14.470 256.624 1.00 36.57 481 ALA B C 1
ATOM 1123 O O . ALA A 1 318 ? 63.631 -13.394 256.036 1.00 34.34 481 ALA B O 1
ATOM 1125 N N . ASP A 1 319 ? 63.501 -14.616 257.924 1.00 36.55 482 ASP B N 1
ATOM 1126 C CA . ASP A 1 319 ? 62.983 -13.530 258.753 1.00 34.26 482 ASP B CA 1
ATOM 1127 C C . ASP A 1 319 ? 64.089 -12.585 259.217 1.00 41.46 482 ASP B C 1
ATOM 1128 O O . ASP A 1 319 ? 64.382 -12.494 260.410 1.00 40.42 482 ASP B O 1
ATOM 1133 N N . VAL A 1 320 ? 64.698 -11.887 258.264 1.00 36.81 483 VAL B N 1
ATOM 1134 C CA . VAL A 1 320 ? 65.825 -11.005 258.544 1.00 36.88 483 VAL B CA 1
ATOM 1135 C C . VAL A 1 320 ? 65.456 -9.869 259.505 1.00 40.74 483 VAL B C 1
ATOM 1136 O O . VAL A 1 320 ? 66.278 -9.446 260.322 1.00 44.32 483 VAL B O 1
ATOM 1140 N N . THR A 1 321 ? 64.212 -9.398 259.436 1.00 37.19 484 THR B N 1
ATOM 1141 C CA . THR A 1 321 ? 63.804 -8.245 260.238 1.00 37.93 484 THR B CA 1
ATOM 1142 C C . THR A 1 321 ? 63.371 -8.666 261.636 1.00 41.36 484 THR B C 1
ATOM 1143 O O . THR A 1 321 ? 62.750 -7.893 262.365 1.00 43.25 484 THR B O 1
ATOM 1147 N N . HIS A 1 322 ? 63.711 -9.896 262.004 1.00 41.19 485 HIS B N 1
ATOM 1148 C CA . HIS A 1 322 ? 63.451 -10.393 263.343 1.00 39.37 485 HIS B CA 1
ATOM 1149 C C . HIS A 1 322 ? 64.725 -10.184 264.144 1.00 38.81 485 HIS B C 1
ATOM 1150 O O . HIS A 1 322 ? 64.706 -10.122 265.373 1.00 40.23 485 HIS B O 1
ATOM 1157 N N . PHE A 1 323 ? 65.835 -10.071 263.420 1.00 39.42 486 PHE B N 1
ATOM 1158 C CA . PHE A 1 323 ? 67.148 -9.879 264.019 1.00 38.52 486 PHE B CA 1
ATOM 1159 C C . PHE A 1 323 ? 67.683 -8.481 263.710 1.00 36.36 486 PHE B C 1
ATOM 1160 O O . PHE A 1 323 ? 68.507 -7.946 264.452 1.00 40.64 486 PHE B O 1
ATOM 1168 N N . VAL A 1 324 ? 67.213 -7.898 262.609 1.00 36.45 487 VAL B N 1
ATOM 1169 C CA . VAL A 1 324 ? 67.648 -6.565 262.196 1.00 39.81 487 VAL B CA 1
ATOM 1170 C C . VAL A 1 324 ? 66.563 -5.547 262.561 1.00 36.49 487 VAL B C 1
ATOM 1171 O O . VAL A 1 324 ? 65.607 -5.340 261.811 1.00 32.60 487 VAL B O 1
ATOM 1175 N N . LYS A 1 325 ? 66.716 -4.924 263.728 1.00 41.31 488 LYS B N 1
ATOM 1176 C CA . LYS A 1 325 ? 65.699 -4.032 264.281 1.00 44.39 488 LYS B CA 1
ATOM 1177 C C . LYS A 1 325 ? 65.873 -2.586 263.810 1.00 41.62 488 LYS B C 1
ATOM 1178 O O . LYS A 1 325 ? 66.997 -2.130 263.615 1.00 40.48 488 LYS B O 1
ATOM 1184 N N . PRO A 1 326 ? 64.753 -1.862 263.629 1.00 43.86 489 PRO B N 1
ATOM 1185 C CA . PRO A 1 326 ? 64.745 -0.496 263.087 1.00 44.72 489 PRO B CA 1
ATOM 1186 C C . PRO A 1 326 ? 65.590 0.485 263.897 1.00 47.18 489 PRO B C 1
ATOM 1187 O O . PRO A 1 326 ? 65.416 0.573 265.115 1.00 50.62 489 PRO B O 1
ATOM 1191 N N . ASP A 1 327 ? 66.529 1.149 263.221 1.00 42.43 490 ASP B N 1
ATOM 1192 C CA . ASP A 1 327 ? 67.328 2.254 263.768 1.00 46.86 490 ASP B CA 1
ATOM 1193 C C . ASP A 1 327 ? 68.480 1.765 264.645 1.00 48.34 490 ASP B C 1
ATOM 1194 O O . ASP A 1 327 ? 69.025 2.529 265.441 1.00 55.50 490 ASP B O 1
ATOM 1199 N N . SER A 1 328 ? 68.852 0.497 264.499 1.00 48.26 491 SER B N 1
ATOM 1200 C CA . SER A 1 328 ? 69.994 -0.035 265.235 1.00 49.07 491 SER B CA 1
ATOM 1201 C C . SER A 1 328 ? 71.252 0.211 264.417 1.00 43.09 491 SER B C 1
ATOM 1202 O O . SER A 1 328 ? 71.169 0.524 263.229 1.00 39.39 491 SER B O 1
ATOM 1205 N N . ALA A 1 329 ? 72.415 0.079 265.048 1.00 36.75 492 ALA B N 1
ATOM 1206 C CA . ALA A 1 329 ? 73.680 0.240 264.339 1.00 39.60 492 ALA B CA 1
ATOM 1207 C C . ALA A 1 329 ? 73.751 -0.760 263.197 1.00 42.17 492 ALA B C 1
ATOM 1208 O O . ALA A 1 329 ? 74.283 -0.469 262.125 1.00 37.55 492 ALA B O 1
ATOM 1210 N N . LEU A 1 330 ? 73.207 -1.944 263.452 1.00 48.50 493 LEU B N 1
ATOM 1211 C CA . LEU A 1 330 ? 73.141 -3.010 262.466 1.00 38.55 493 LEU B CA 1
ATOM 1212 C C . LEU A 1 330 ? 72.203 -2.615 261.326 1.00 34.64 493 LEU B C 1
ATOM 1213 O O . LEU A 1 330 ? 72.426 -2.975 260.171 1.00 35.42 493 LEU B O 1
ATOM 1218 N N . ASP A 1 331 ? 71.160 -1.859 261.659 1.00 39.64 494 ASP B N 1
ATOM 1219 C CA . ASP A 1 331 ? 70.178 -1.434 260.667 1.00 38.99 494 ASP B CA 1
ATOM 1220 C C . ASP A 1 331 ? 70.657 -0.220 259.872 1.00 35.59 494 ASP B C 1
ATOM 1221 O O . ASP A 1 331 ? 70.297 -0.059 258.706 1.00 32.32 494 ASP B O 1
ATOM 1226 N N . LYS A 1 332 ? 71.490 0.618 260.487 1.00 36.19 495 LYS B N 1
ATOM 1227 C CA . LYS A 1 332 ? 71.988 1.811 259.805 1.00 37.45 495 LYS B CA 1
ATOM 1228 C C . LYS A 1 332 ? 73.042 1.434 258.778 1.00 35.83 495 LYS B C 1
ATOM 1229 O O . LYS A 1 332 ? 73.127 2.038 257.708 1.00 36.04 495 LYS B O 1
ATOM 1235 N N . GLU A 1 333 ? 73.839 0.424 259.107 1.00 35.96 496 GLU B N 1
ATOM 1236 C CA . GLU A 1 333 ? 74.925 0.007 258.236 1.00 33.36 496 GLU B CA 1
ATOM 1237 C C . GLU A 1 333 ? 74.375 -0.804 257.073 1.00 37.00 496 GLU B C 1
ATOM 1238 O O . GLU A 1 333 ? 74.910 -0.759 255.968 1.00 39.17 496 GLU B O 1
ATOM 1244 N N . ALA A 1 334 ? 73.293 -1.532 257.319 1.00 31.97 497 ALA B N 1
ATOM 1245 C CA . ALA A 1 334 ? 72.623 -2.257 256.251 1.00 35.08 497 ALA B CA 1
ATOM 1246 C C . ALA A 1 334 ? 71.953 -1.260 255.312 1.00 34.87 497 ALA B C 1
ATOM 1247 O O . ALA A 1 334 ? 72.047 -1.383 254.089 1.00 32.55 497 ALA B O 1
ATOM 1249 N N . ALA A 1 335 ? 71.277 -0.275 255.896 1.00 32.26 498 ALA B N 1
ATOM 1250 C CA . ALA A 1 335 ? 70.629 0.784 255.129 1.00 32.41 498 ALA B CA 1
ATOM 1251 C C . ALA A 1 335 ? 71.644 1.599 254.335 1.00 36.33 498 ALA B C 1
ATOM 1252 O O . ALA A 1 335 ? 71.319 2.166 253.292 1.00 37.41 498 ALA B O 1
ATOM 1254 N N . SER A 1 336 ? 72.873 1.654 254.836 1.00 34.59 499 SER B N 1
ATOM 1255 C CA . SER A 1 336 ? 73.931 2.411 254.183 1.00 33.55 499 SER B CA 1
ATOM 1256 C C . SER A 1 336 ? 74.510 1.630 253.012 1.00 34.72 499 SER B C 1
ATOM 1257 O O . SER A 1 336 ? 74.745 2.183 251.939 1.00 35.89 499 SER B O 1
ATOM 1260 N N . ARG A 1 337 ? 74.730 0.337 253.224 1.00 35.93 500 ARG B N 1
ATOM 1261 C CA . ARG A 1 337 ? 75.227 -0.535 252.170 1.00 31.97 500 ARG B CA 1
ATOM 1262 C C . ARG A 1 337 ? 74.118 -0.781 251.158 1.00 37.57 500 ARG B C 1
ATOM 1263 O O . ARG A 1 337 ? 74.378 -0.893 249.959 1.00 34.53 500 ARG B O 1
ATOM 1271 N N . ALA A 1 338 ? 72.892 -0.911 251.667 1.00 37.21 501 ALA B N 1
ATOM 1272 C CA . ALA A 1 338 ? 71.664 -0.910 250.864 1.00 33.36 501 ALA B CA 1
ATOM 1273 C C . ALA A 1 338 ? 71.528 -2.104 249.922 1.00 42.39 501 ALA B C 1
ATOM 1274 O O . ALA A 1 338 ? 70.539 -2.221 249.198 1.00 39.51 501 ALA B O 1
ATOM 1276 N N . THR A 1 339 ? 72.517 -2.992 249.949 1.00 36.21 502 THR B N 1
ATOM 1277 C CA . THR A 1 339 ? 72.572 -4.113 249.025 1.00 34.40 502 THR B CA 1
ATOM 1278 C C . THR A 1 339 ? 73.852 -4.918 249.189 1.00 39.11 502 THR B C 1
ATOM 1279 O O . THR A 1 339 ? 74.808 -4.476 249.827 1.00 40.92 502 THR B O 1
ATOM 1283 N N . THR A 1 340 ? 73.862 -6.109 248.606 1.00 33.55 503 THR B N 1
ATOM 1284 C CA . THR A 1 340 ? 75.051 -6.940 248.600 1.00 31.70 503 THR B CA 1
ATOM 1285 C C . THR A 1 340 ? 75.652 -6.831 247.210 1.00 34.04 503 THR B C 1
ATOM 1286 O O . THR A 1 340 ? 74.927 -6.856 246.215 1.00 37.01 503 THR B O 1
ATOM 1290 N N . VAL A 1 341 ? 76.971 -6.704 247.134 1.00 32.88 504 VAL B N 1
ATOM 1291 C CA . VAL A 1 341 ? 77.625 -6.547 245.845 1.00 33.69 504 VAL B CA 1
ATOM 1292 C C . VAL A 1 341 ? 78.269 -7.870 245.473 1.00 34.74 504 VAL B C 1
ATOM 1293 O O . VAL A 1 341 ? 79.049 -8.432 246.245 1.00 38.22 504 VAL B O 1
ATOM 1297 N N . TYR A 1 342 ? 77.951 -8.360 244.282 1.00 33.64 505 TYR B N 1
ATOM 1298 C CA . TYR A 1 342 ? 78.379 -9.690 243.887 1.00 32.73 505 TYR B CA 1
ATOM 1299 C C . TYR A 1 342 ? 79.474 -9.631 242.838 1.00 36.20 505 TYR B C 1
ATOM 1300 O O . TYR A 1 342 ? 79.226 -9.378 241.658 1.00 42.26 505 TYR B O 1
ATOM 1309 N N . LEU A 1 343 ? 80.695 -9.873 243.293 1.00 35.26 506 LEU B N 1
ATOM 1310 C CA . LEU A 1 343 ? 81.846 -9.904 242.417 1.00 36.35 506 LEU B CA 1
ATOM 1311 C C . LEU A 1 343 ? 82.002 -11.355 241.989 1.00 39.85 506 LEU B C 1
ATOM 1312 O O . LEU A 1 343 ? 81.385 -12.245 242.579 1.00 36.81 506 LEU B O 1
ATOM 1317 N N . VAL A 1 344 ? 82.798 -11.600 240.957 1.00 44.62 507 VAL B N 1
ATOM 1318 C CA . VAL A 1 344 ? 82.967 -12.954 240.444 1.00 40.34 507 VAL B CA 1
ATOM 1319 C C . VAL A 1 344 ? 83.579 -13.881 241.495 1.00 37.74 507 VAL B C 1
ATOM 1320 O O . VAL A 1 344 ? 83.177 -15.038 241.626 1.00 39.54 507 VAL B O 1
ATOM 1324 N N . GLN A 1 345 ? 84.526 -13.354 242.266 1.00 36.83 508 GLN B N 1
ATOM 1325 C CA . GLN A 1 345 ? 85.276 -14.167 243.218 1.00 43.44 508 GLN B CA 1
ATOM 1326 C C . GLN A 1 345 ? 84.854 -13.990 244.676 1.00 39.48 508 GLN B C 1
ATOM 1327 O O . GLN A 1 345 ? 85.321 -14.724 245.546 1.00 48.82 508 GLN B O 1
ATOM 1333 N N . LYS A 1 346 ? 83.962 -13.040 244.939 1.00 34.93 509 LYS B N 1
ATOM 1334 C CA . LYS A 1 346 ? 83.504 -12.798 246.304 1.00 36.83 509 LYS B CA 1
ATOM 1335 C C . LYS A 1 346 ? 82.267 -11.908 246.363 1.00 39.74 509 LYS B C 1
ATOM 1336 O O . LYS A 1 346 ? 81.802 -11.398 245.344 1.00 39.99 509 LYS B O 1
ATOM 1342 N N . ALA A 1 347 ? 81.744 -11.728 247.571 1.00 33.81 510 ALA B N 1
ATOM 1343 C CA . ALA A 1 347 ? 80.558 -10.911 247.788 1.00 29.44 510 ALA B CA 1
ATOM 1344 C C . ALA A 1 347 ? 80.784 -9.931 248.930 1.00 34.67 510 ALA B C 1
ATOM 1345 O O . ALA A 1 347 ? 81.271 -10.315 249.993 1.00 32.14 510 ALA B O 1
ATOM 1347 N N . ILE A 1 348 ? 80.434 -8.669 248.707 1.00 33.44 511 ILE B N 1
ATOM 1348 C CA . ILE A 1 348 ? 80.461 -7.677 249.774 1.00 33.82 511 ILE B CA 1
ATOM 1349 C C . ILE A 1 348 ? 79.101 -7.653 250.457 1.00 35.28 511 ILE B C 1
ATOM 1350 O O . ILE A 1 348 ? 78.138 -7.119 249.910 1.00 37.71 511 ILE B O 1
ATOM 1355 N N . PRO A 1 349 ? 79.021 -8.237 251.662 1.00 34.57 512 PRO B N 1
ATOM 1356 C CA . PRO A 1 349 ? 77.729 -8.483 252.307 1.00 32.55 512 PRO B CA 1
ATOM 1357 C C . PRO A 1 349 ? 77.093 -7.224 252.880 1.00 34.43 512 PRO B C 1
ATOM 1358 O O . PRO A 1 349 ? 77.797 -6.301 253.291 1.00 36.46 512 PRO B O 1
ATOM 1362 N N . MET A 1 350 ? 75.766 -7.201 252.905 1.00 35.66 513 MET B N 1
ATOM 1363 C CA . MET A 1 350 ? 75.023 -6.111 253.522 1.00 32.88 513 MET B CA 1
ATOM 1364 C C . MET A 1 350 ? 74.887 -6.392 255.015 1.00 32.86 513 MET B C 1
ATOM 1365 O O . MET A 1 350 ? 74.803 -5.472 255.832 1.00 40.04 513 MET B O 1
ATOM 1370 N N . LEU A 1 351 ? 74.885 -7.675 255.364 1.00 39.56 514 LEU B N 1
ATOM 1371 C CA . LEU A 1 351 ? 74.710 -8.095 256.749 1.00 37.45 514 LEU B CA 1
ATOM 1372 C C . LEU A 1 351 ? 75.867 -8.990 257.200 1.00 34.58 514 LEU B C 1
ATOM 1373 O O . LEU A 1 351 ? 76.575 -9.554 256.364 1.00 37.07 514 LEU B O 1
ATOM 1378 N N . PRO A 1 352 ? 76.056 -9.132 258.522 1.00 36.16 515 PRO B N 1
ATOM 1379 C CA . PRO A 1 352 ? 77.194 -9.902 259.040 1.00 39.17 515 PRO B CA 1
ATOM 1380 C C . PRO A 1 352 ? 77.013 -11.411 258.851 1.00 37.99 515 PRO B C 1
ATOM 1381 O O . PRO A 1 352 ? 75.888 -11.866 258.634 1.00 30.80 515 PRO B O 1
ATOM 1385 N N . PRO A 1 353 ? 78.116 -12.179 258.935 1.00 40.03 516 PRO B N 1
ATOM 1386 C CA . PRO A 1 353 ? 78.121 -13.623 258.667 1.00 41.80 516 PRO B CA 1
ATOM 1387 C C . PRO A 1 353 ? 77.094 -14.432 259.458 1.00 36.57 516 PRO B C 1
ATOM 1388 O O . PRO A 1 353 ? 76.451 -15.306 258.880 1.00 36.78 516 PRO B O 1
ATOM 1392 N N . LEU A 1 354 ? 76.944 -14.148 260.749 1.00 37.57 517 LEU B N 1
ATOM 1393 C CA . LEU A 1 354 ? 75.966 -14.840 261.595 1.00 35.30 517 LEU B CA 1
ATOM 1394 C C . LEU A 1 354 ? 74.543 -14.838 261.019 1.00 39.51 517 LEU B C 1
ATOM 1395 O O . LEU A 1 354 ? 73.693 -15.616 261.448 1.00 52.27 517 LEU B O 1
ATOM 1400 N N . LEU A 1 355 ? 74.289 -13.983 260.036 1.00 41.58 518 LEU B N 1
ATOM 1401 C CA . LEU A 1 355 ? 72.945 -13.837 259.500 1.00 40.96 518 LEU B CA 1
ATOM 1402 C C . LEU A 1 355 ? 72.824 -14.521 258.137 1.00 41.62 518 LEU B C 1
ATOM 1403 O O . LEU A 1 355 ? 71.963 -15.378 257.939 1.00 44.86 518 LEU B O 1
ATOM 1408 N N . CYS A 1 356 ? 73.701 -14.158 257.206 1.00 43.81 519 CYS B N 1
ATOM 1409 C CA . CYS A 1 356 ? 73.684 -14.759 255.874 1.00 49.35 519 CYS B CA 1
ATOM 1410 C C . CYS A 1 356 ? 74.044 -16.247 255.897 1.00 43.54 519 CYS B C 1
ATOM 1411 O O . CYS A 1 356 ? 73.696 -16.981 254.975 1.00 49.44 519 CYS B O 1
ATOM 1414 N N . GLU A 1 357 ? 74.738 -16.688 256.944 1.00 43.14 520 GLU B N 1
ATOM 1415 C CA . GLU A 1 357 ? 75.301 -18.038 256.966 1.00 46.22 520 GLU B CA 1
ATOM 1416 C C . GLU A 1 357 ? 74.491 -18.955 257.878 1.00 48.11 520 GLU B C 1
ATOM 1417 O O . GLU A 1 357 ? 74.398 -20.159 257.630 1.00 45.98 520 GLU B O 1
ATOM 1423 N N . ARG A 1 358 ? 73.908 -18.393 258.933 1.00 46.92 521 ARG B N 1
ATOM 1424 C CA . ARG A 1 358 ? 73.211 -19.205 259.929 1.00 46.02 521 ARG B CA 1
ATOM 1425 C C . ARG A 1 358 ? 71.721 -18.934 260.135 1.00 45.83 521 ARG B C 1
ATOM 1426 O O . ARG A 1 358 ? 70.874 -19.618 259.564 1.00 45.42 521 ARG B O 1
ATOM 1434 N N . LEU A 1 359 ? 71.417 -17.926 260.950 1.00 45.40 522 LEU B N 1
ATOM 1435 C CA . LEU A 1 359 ? 70.060 -17.693 261.441 1.00 41.98 522 LEU B CA 1
ATOM 1436 C C . LEU A 1 359 ? 69.103 -17.246 260.340 1.00 37.59 522 LEU B C 1
ATOM 1437 O O . LEU A 1 359 ? 67.886 -17.322 260.502 1.00 40.41 522 LEU B O 1
ATOM 1442 N N . CYS A 1 360 ? 69.650 -16.785 259.222 1.00 37.12 523 CYS B N 1
ATOM 1443 C CA . CYS A 1 360 ? 68.823 -16.333 258.114 1.00 39.84 523 CYS B CA 1
ATOM 1444 C C . CYS A 1 360 ? 69.244 -17.064 256.846 1.00 40.92 523 CYS B C 1
ATOM 1445 O O . CYS A 1 360 ? 69.039 -16.583 255.730 1.00 43.08 523 CYS B O 1
ATOM 1448 N N . SER A 1 361 ? 69.825 -18.243 257.037 1.00 43.25 524 SER B N 1
ATOM 1449 C CA . SER A 1 361 ? 70.142 -19.144 255.941 1.00 43.57 524 SER B CA 1
ATOM 1450 C C . SER A 1 361 ? 69.222 -20.348 256.049 1.00 40.50 524 SER B C 1
ATOM 1451 O O . SER A 1 361 ? 69.155 -20.995 257.094 1.00 44.12 524 SER B O 1
ATOM 1454 N N . LEU A 1 362 ? 68.522 -20.658 254.966 1.00 37.53 525 LEU B N 1
ATOM 1455 C CA . LEU A 1 362 ? 67.527 -21.720 254.999 1.00 39.91 525 LEU B CA 1
ATOM 1456 C C . LEU A 1 362 ? 68.132 -23.056 254.586 1.00 43.25 525 LEU B C 1
ATOM 1457 O O . LEU A 1 362 ? 67.692 -23.676 253.617 1.00 40.78 525 LEU B O 1
ATOM 1462 N N . ASN A 1 363 ? 69.146 -23.491 255.328 1.00 43.19 526 ASN B N 1
ATOM 1463 C CA . ASN A 1 363 ? 69.778 -24.781 255.089 1.00 36.86 526 ASN B CA 1
ATOM 1464 C C . ASN A 1 363 ? 68.818 -25.920 255.430 1.00 42.50 526 ASN B C 1
ATOM 1465 O O . ASN A 1 363 ? 67.833 -25.709 256.139 1.00 45.68 526 ASN B O 1
ATOM 1470 N N . PRO A 1 364 ? 69.100 -27.133 254.930 1.00 39.18 527 PRO B N 1
ATOM 1471 C CA . PRO A 1 364 ? 68.155 -28.236 255.135 1.00 36.88 527 PRO B CA 1
ATOM 1472 C C . PRO A 1 364 ? 68.326 -28.892 256.497 1.00 40.56 527 PRO B C 1
ATOM 1473 O O . PRO A 1 364 ? 69.372 -28.724 257.127 1.00 44.38 527 PRO B O 1
ATOM 1477 N N . ASN A 1 365 ? 67.298 -29.610 256.944 1.00 42.62 528 ASN B N 1
ATOM 1478 C CA . ASN A 1 365 ? 67.357 -30.396 258.177 1.00 47.60 528 ASN B CA 1
ATOM 1479 C C . ASN A 1 365 ? 67.625 -29.520 259.389 1.00 46.24 528 ASN B C 1
ATOM 1480 O O . ASN A 1 365 ? 68.138 -29.984 260.405 1.00 52.97 528 ASN B O 1
ATOM 1485 N N . VAL A 1 366 ? 67.260 -28.249 259.278 1.00 42.78 529 VAL B N 1
ATOM 1486 C CA . VAL A 1 366 ? 67.525 -27.298 260.340 1.00 45.69 529 VAL B CA 1
ATOM 1487 C C . VAL A 1 366 ? 66.363 -26.317 260.482 1.00 40.64 529 VAL B C 1
ATOM 1488 O O . VAL A 1 366 ? 65.727 -25.937 259.497 1.00 37.58 529 VAL B O 1
ATOM 1492 N N . GLU A 1 367 ? 66.073 -25.935 261.722 1.00 42.74 530 GLU B N 1
ATOM 1493 C CA . GLU A 1 367 ? 64.944 -25.061 262.017 1.00 45.63 530 GLU B CA 1
ATOM 1494 C C . GLU A 1 367 ? 65.288 -23.594 261.779 1.00 47.60 530 GLU B C 1
ATOM 1495 O O . GLU A 1 367 ? 66.281 -23.087 262.301 1.00 47.31 530 GLU B O 1
ATOM 1501 N N . ARG A 1 368 ? 64.465 -22.917 260.987 1.00 40.58 531 ARG B N 1
ATOM 1502 C CA . ARG A 1 368 ? 64.701 -21.516 260.670 1.00 42.30 531 ARG B CA 1
ATOM 1503 C C . ARG A 1 368 ? 63.418 -20.701 260.771 1.00 42.20 531 ARG B C 1
ATOM 1504 O O . ARG A 1 368 ? 62.325 -21.218 260.539 1.00 43.92 531 ARG B O 1
ATOM 1512 N N . LEU A 1 369 ? 63.560 -19.424 261.111 1.00 40.60 532 LEU B N 1
ATOM 1513 C CA . LEU A 1 369 ? 62.416 -18.527 261.180 1.00 37.05 532 LEU B CA 1
ATOM 1514 C C . LEU A 1 369 ? 62.174 -17.958 259.793 1.00 40.17 532 LEU B C 1
ATOM 1515 O O . LEU A 1 369 ? 63.110 -17.804 259.007 1.00 47.75 532 LEU B O 1
ATOM 1520 N N . ALA A 1 370 ? 60.925 -17.639 259.486 1.00 38.98 533 ALA B N 1
ATOM 1521 C CA . ALA A 1 370 ? 60.605 -17.211 258.136 1.00 36.40 533 ALA B CA 1
ATOM 1522 C C . ALA A 1 370 ? 59.388 -16.302 258.049 1.00 35.12 533 ALA B C 1
ATOM 1523 O O . ALA A 1 370 ? 58.670 -16.094 259.026 1.00 34.13 533 ALA B O 1
ATOM 1525 N N . PHE A 1 371 ? 59.171 -15.778 256.848 1.00 34.49 534 PHE B N 1
ATOM 1526 C CA . PHE A 1 371 ? 58.053 -14.897 256.553 1.00 36.05 534 PHE B CA 1
ATOM 1527 C C . PHE A 1 371 ? 57.425 -15.411 255.266 1.00 34.15 534 PHE B C 1
ATOM 1528 O O . PHE A 1 371 ? 57.945 -15.177 254.175 1.00 34.05 534 PHE B O 1
ATOM 1536 N N . SER A 1 372 ? 56.307 -16.116 255.394 1.00 27.97 535 SER B N 1
ATOM 1537 C CA . SER A 1 372 ? 55.757 -16.856 254.267 1.00 33.36 535 SER B CA 1
ATOM 1538 C C . SER A 1 372 ? 54.536 -16.191 253.655 1.00 35.83 535 SER B C 1
ATOM 1539 O O . SER A 1 372 ? 53.903 -15.330 254.265 1.00 31.18 535 SER B O 1
ATOM 1542 N N . VAL A 1 373 ? 54.217 -16.603 252.434 1.00 39.85 536 VAL B N 1
ATOM 1543 C CA . VAL A 1 373 ? 52.999 -16.180 251.767 1.00 43.18 536 VAL B CA 1
ATOM 1544 C C . VAL A 1 373 ? 52.334 -17.413 251.174 1.00 41.68 536 VAL B C 1
ATOM 1545 O O . VAL A 1 373 ? 52.965 -18.173 250.440 1.00 37.29 536 VAL B O 1
ATOM 1549 N N . PHE A 1 374 ? 51.059 -17.614 251.484 1.00 41.58 537 PHE B N 1
ATOM 1550 C CA . PHE A 1 374 ? 50.353 -18.783 250.987 1.00 37.77 537 PHE B CA 1
ATOM 1551 C C . PHE A 1 374 ? 49.208 -18.378 250.080 1.00 41.54 537 PHE B C 1
ATOM 1552 O O . PHE A 1 374 ? 48.346 -17.583 250.457 1.00 43.32 537 PHE B O 1
ATOM 1560 N N . TRP A 1 375 ? 49.214 -18.928 248.873 1.00 39.04 538 TRP B N 1
ATOM 1561 C CA . TRP A 1 375 ? 48.108 -18.753 247.951 1.00 39.14 538 TRP B CA 1
ATOM 1562 C C . TRP A 1 375 ? 47.354 -20.068 247.863 1.00 40.08 538 TRP B C 1
ATOM 1563 O O . TRP A 1 375 ? 47.891 -21.123 248.201 1.00 44.99 538 TRP B O 1
ATOM 1574 N N . LYS A 1 376 ? 46.108 -20.006 247.419 1.00 39.88 539 LYS B N 1
ATOM 1575 C CA . LYS A 1 376 ? 45.371 -21.214 247.095 1.00 36.23 539 LYS B CA 1
ATOM 1576 C C . LYS A 1 376 ? 45.103 -21.185 245.603 1.00 39.06 539 LYS B C 1
ATOM 1577 O O . LYS A 1 376 ? 44.259 -20.431 245.121 1.00 40.76 539 LYS B O 1
ATOM 1583 N N . LEU A 1 377 ? 45.835 -22.019 244.876 1.00 42.96 540 LEU B N 1
ATOM 1584 C CA . LEU A 1 377 ? 45.883 -21.942 243.426 1.00 44.92 540 LEU B CA 1
ATOM 1585 C C . LEU A 1 377 ? 45.245 -23.172 242.809 1.00 48.09 540 LEU B C 1
ATOM 1586 O O . LEU A 1 377 ? 44.876 -24.112 243.507 1.00 42.39 540 LEU B O 1
ATOM 1591 N N . ASP A 1 378 ? 45.139 -23.156 241.489 1.00 48.58 541 ASP B N 1
ATOM 1592 C CA . ASP A 1 378 ? 44.603 -24.279 240.745 1.00 38.68 541 ASP B CA 1
ATOM 1593 C C . ASP A 1 378 ? 45.534 -24.643 239.595 1.00 47.19 541 ASP B C 1
ATOM 1594 O O . ASP A 1 378 ? 46.615 -24.069 239.463 1.00 48.58 541 ASP B O 1
ATOM 1599 N N . SER A 1 379 ? 45.128 -25.603 238.772 1.00 57.63 542 SER B N 1
ATOM 1600 C CA . SER A 1 379 ? 46.031 -26.168 237.776 1.00 58.77 542 SER B CA 1
ATOM 1601 C C . SER A 1 379 ? 46.320 -25.214 236.619 1.00 59.43 542 SER B C 1
ATOM 1602 O O . SER A 1 379 ? 47.107 -25.531 235.727 1.00 68.77 542 SER B O 1
ATOM 1605 N N . ASN A 1 380 ? 45.692 -24.044 236.647 1.00 58.24 543 ASN B N 1
ATOM 1606 C CA . ASN A 1 380 ? 45.917 -23.017 235.637 1.00 59.18 543 ASN B CA 1
ATOM 1607 C C . ASN A 1 380 ? 46.617 -21.778 236.186 1.00 54.36 543 ASN B C 1
ATOM 1608 O O . ASN A 1 380 ? 47.055 -20.919 235.424 1.00 62.42 543 ASN B O 1
ATOM 1613 N N . GLY A 1 381 ? 46.675 -21.663 237.508 1.00 48.17 544 GLY B N 1
ATOM 1614 C CA . GLY A 1 381 ? 47.446 -20.608 238.137 1.00 49.11 544 GLY B CA 1
ATOM 1615 C C . GLY A 1 381 ? 46.556 -19.537 238.729 1.00 52.67 544 GLY B C 1
ATOM 1616 O O . GLY A 1 381 ? 47.037 -18.537 239.267 1.00 52.41 544 GLY B O 1
ATOM 1617 N N . LYS A 1 382 ? 45.248 -19.746 238.625 1.00 48.13 545 LYS B N 1
ATOM 1618 C CA . LYS A 1 382 ? 44.283 -18.756 239.080 1.00 44.76 545 LYS B CA 1
ATOM 1619 C C . LYS A 1 382 ? 44.068 -18.903 240.579 1.00 45.21 545 LYS B C 1
ATOM 1620 O O . LYS A 1 382 ? 43.860 -20.009 241.079 1.00 48.26 545 LYS B O 1
ATOM 1626 N N . GLU A 1 383 ? 44.125 -17.789 241.300 1.00 45.48 546 GLU B N 1
ATOM 1627 C CA . GLU A 1 383 ? 43.872 -17.817 242.732 1.00 40.61 546 GLU B CA 1
ATOM 1628 C C . GLU A 1 383 ? 42.406 -18.157 242.978 1.00 38.67 546 GLU B C 1
ATOM 1629 O O . GLU A 1 383 ? 41.515 -17.583 242.351 1.00 47.22 546 GLU B O 1
ATOM 1635 N N . ILE A 1 384 ? 42.158 -19.089 243.894 1.00 39.58 547 ILE B N 1
ATOM 1636 C CA . ILE A 1 384 ? 40.797 -19.544 244.177 1.00 37.58 547 ILE B CA 1
ATOM 1637 C C . ILE A 1 384 ? 40.505 -19.596 245.671 1.00 42.23 547 ILE B C 1
ATOM 1638 O O . ILE A 1 384 ? 39.566 -20.267 246.106 1.00 38.60 547 ILE B O 1
ATOM 1643 N N . GLY A 1 385 ? 41.307 -18.875 246.448 1.00 32.66 548 GLY B N 1
ATOM 1644 C CA . GLY A 1 385 ? 41.167 -18.857 247.891 1.00 29.95 548 GLY B CA 1
ATOM 1645 C C . GLY A 1 385 ? 41.875 -17.656 248.480 1.00 35.76 548 GLY B C 1
ATOM 1646 O O . GLY A 1 385 ? 42.629 -16.972 247.787 1.00 39.49 548 GLY B O 1
ATOM 1647 N N . LYS A 1 386 ? 41.642 -17.399 249.762 1.00 35.43 549 LYS B N 1
ATOM 1648 C CA . LYS A 1 386 ? 42.199 -16.214 250.394 1.00 33.79 549 LYS B CA 1
ATOM 1649 C C . LYS A 1 386 ? 43.684 -16.412 250.668 1.00 32.22 549 LYS B C 1
ATOM 1650 O O . LYS A 1 386 ? 44.123 -17.505 251.021 1.00 43.23 549 LYS B O 1
ATOM 1652 N N . ARG A 1 387 ? 44.453 -15.343 250.506 1.00 38.39 550 ARG B N 1
ATOM 1653 C CA . ARG A 1 387 ? 45.889 -15.399 250.726 1.00 31.74 550 ARG B CA 1
ATOM 1654 C C . ARG A 1 387 ? 46.181 -15.494 252.211 1.00 34.66 550 ARG B C 1
ATOM 1655 O O . ARG A 1 387 ? 45.304 -15.261 253.044 1.00 35.81 550 ARG B O 1
ATOM 1663 N N . TRP A 1 388 ? 47.414 -15.851 252.544 1.00 37.43 551 TRP B N 1
ATOM 1664 C CA . TRP A 1 388 ? 47.826 -15.884 253.935 1.00 35.10 551 TRP B CA 1
ATOM 1665 C C . TRP A 1 388 ? 49.220 -15.290 254.076 1.00 39.04 551 TRP B C 1
ATOM 1666 O O . TRP A 1 388 ? 50.135 -15.639 253.329 1.00 41.60 551 TRP B O 1
ATOM 1677 N N . PHE A 1 389 ? 49.376 -14.390 255.039 1.00 35.73 552 PHE B N 1
ATOM 1678 C CA . PHE A 1 389 ? 50.675 -13.807 255.340 1.00 31.00 552 PHE B CA 1
ATOM 1679 C C . PHE A 1 389 ? 50.941 -13.991 256.827 1.00 32.95 552 PHE B C 1
ATOM 1680 O O . PHE A 1 389 ? 50.007 -14.004 257.628 1.00 32.23 552 PHE B O 1
ATOM 1688 N N . GLY A 1 390 ? 52.206 -14.131 257.205 1.00 32.93 553 GLY B N 1
ATOM 1689 C CA . GLY A 1 390 ? 52.540 -14.258 258.610 1.00 34.35 553 GLY B CA 1
ATOM 1690 C C . GLY A 1 390 ? 53.862 -14.940 258.888 1.00 35.27 553 GLY B C 1
ATOM 1691 O O . GLY A 1 390 ? 54.514 -15.462 257.982 1.00 35.14 553 GLY B O 1
ATOM 1692 N N . LYS A 1 391 ? 54.246 -14.944 260.160 1.00 35.96 554 LYS B N 1
ATOM 1693 C CA . LYS A 1 391 ? 55.532 -15.481 260.582 1.00 39.54 554 LYS B CA 1
ATOM 1694 C C . LYS A 1 391 ? 55.449 -16.992 260.736 1.00 36.87 554 LYS B C 1
ATOM 1695 O O . LYS A 1 391 ? 54.510 -17.512 261.336 1.00 36.15 554 LYS B O 1
ATOM 1701 N N . THR A 1 392 ? 56.434 -17.695 260.189 1.00 39.65 555 THR B N 1
ATOM 1702 C CA . THR A 1 392 ? 56.428 -19.149 260.226 1.00 39.80 555 THR B CA 1
ATOM 1703 C C . THR A 1 392 ? 57.742 -19.724 260.745 1.00 39.64 555 THR B C 1
ATOM 1704 O O . THR A 1 392 ? 58.750 -19.023 260.843 1.00 41.08 555 THR B O 1
ATOM 1708 N N . VAL A 1 393 ? 57.717 -21.010 261.077 1.00 41.68 556 VAL B N 1
ATOM 1709 C CA . VAL A 1 393 ? 58.933 -21.758 261.364 1.00 44.53 556 VAL B CA 1
ATOM 1710 C C . VAL A 1 393 ? 59.034 -22.889 260.353 1.00 42.35 556 VAL B C 1
ATOM 1711 O O . VAL A 1 393 ? 58.066 -23.618 260.139 1.00 42.92 556 VAL B O 1
ATOM 1715 N N . ILE A 1 394 ? 60.199 -23.044 259.731 1.00 38.86 557 ILE B N 1
ATOM 1716 C CA . ILE A 1 394 ? 60.357 -24.042 258.679 1.00 41.88 557 ILE B CA 1
ATOM 1717 C C . ILE A 1 394 ? 61.601 -24.898 258.883 1.00 42.00 557 ILE B C 1
ATOM 1718 O O . ILE A 1 394 ? 62.470 -24.584 259.693 1.00 39.12 557 ILE B O 1
ATOM 1723 N N . LYS A 1 395 ? 61.665 -25.993 258.137 1.00 40.72 558 LYS B N 1
ATOM 1724 C CA . LYS A 1 395 ? 62.779 -26.926 258.199 1.00 40.78 558 LYS B CA 1
ATOM 1725 C C . LYS A 1 395 ? 62.954 -27.558 256.826 1.00 41.55 558 LYS B C 1
ATOM 1726 O O . LYS A 1 395 ? 62.453 -28.655 256.571 1.00 43.44 558 LYS B O 1
ATOM 1732 N N . THR A 1 396 ? 63.631 -26.831 255.939 1.00 40.36 559 THR B N 1
ATOM 1733 C CA . THR A 1 396 ? 63.866 -27.269 254.567 1.00 37.81 559 THR B CA 1
ATOM 1734 C C . THR A 1 396 ? 64.349 -28.712 254.511 1.00 40.76 559 THR B C 1
ATOM 1735 O O . THR A 1 396 ? 65.098 -29.154 255.380 1.00 43.63 559 THR B O 1
ATOM 1739 N N . CYS A 1 397 ? 63.918 -29.443 253.488 1.00 36.80 560 CYS B N 1
ATOM 1740 C CA . CYS A 1 397 ? 64.178 -30.873 253.421 1.00 34.40 560 CYS B CA 1
ATOM 1741 C C . CYS A 1 397 ? 65.128 -31.210 252.283 1.00 40.45 560 CYS B C 1
ATOM 1742 O O . CYS A 1 397 ? 65.635 -32.329 252.203 1.00 41.39 560 CYS B O 1
ATOM 1745 N N . ALA A 1 398 ? 65.366 -30.242 251.404 1.00 37.60 561 ALA B N 1
ATOM 1746 C CA . ALA A 1 398 ? 66.292 -30.441 250.297 1.00 36.86 561 ALA B CA 1
ATOM 1747 C C . ALA A 1 398 ? 66.857 -29.115 249.805 1.00 42.63 561 ALA B C 1
ATOM 1748 O O . ALA A 1 398 ? 66.186 -28.084 249.854 1.00 45.65 561 ALA B O 1
ATOM 1750 N N . ARG A 1 399 ? 68.091 -29.153 249.318 1.00 45.35 562 ARG B N 1
ATOM 1751 C CA . ARG A 1 399 ? 68.743 -27.963 248.793 1.00 37.80 562 ARG B CA 1
ATOM 1752 C C . ARG A 1 399 ? 69.242 -28.270 247.390 1.00 41.31 562 ARG B C 1
ATOM 1753 O O . ARG A 1 399 ? 70.302 -28.869 247.204 1.00 56.54 562 ARG B O 1
ATOM 1761 N N . LEU A 1 400 ? 68.451 -27.870 246.402 1.00 41.13 563 LEU B N 1
ATOM 1762 C CA . LEU A 1 400 ? 68.749 -28.177 245.012 1.00 46.16 563 LEU B CA 1
ATOM 1763 C C . LEU A 1 400 ? 69.492 -27.049 244.313 1.00 47.76 563 LEU B C 1
ATOM 1764 O O . LEU A 1 400 ? 69.675 -25.960 244.858 1.00 51.04 563 LEU B O 1
ATOM 1769 N N . ALA A 1 401 ? 69.918 -27.334 243.091 1.00 49.47 564 ALA B N 1
ATOM 1770 C CA . ALA A 1 401 ? 70.523 -26.341 242.220 1.00 48.24 564 ALA B CA 1
ATOM 1771 C C . ALA A 1 401 ? 69.719 -26.341 240.932 1.00 48.67 564 ALA B C 1
ATOM 1772 O O . ALA A 1 401 ? 69.068 -27.338 240.619 1.00 43.74 564 ALA B O 1
ATOM 1774 N N . TYR A 1 402 ? 69.734 -25.230 240.200 1.00 48.09 565 TYR B N 1
ATOM 1775 C CA . TYR A 1 402 ? 68.912 -25.116 238.996 1.00 47.52 565 TYR B CA 1
ATOM 1776 C C . TYR A 1 402 ? 69.204 -26.248 238.015 1.00 44.81 565 TYR B C 1
ATOM 1777 O O . TYR A 1 402 ? 68.300 -26.732 237.342 1.00 48.54 565 TYR B O 1
ATOM 1786 N N . SER A 1 403 ? 70.464 -26.665 237.940 1.00 46.51 566 SER B N 1
ATOM 1787 C CA . SER A 1 403 ? 70.848 -27.755 237.049 1.00 48.47 566 SER B CA 1
ATOM 1788 C C . SER A 1 403 ? 70.307 -29.096 237.544 1.00 43.39 566 SER B C 1
ATOM 1789 O O . SER A 1 403 ? 70.027 -29.994 236.749 1.00 40.08 566 SER B O 1
ATOM 1792 N N . GLU A 1 404 ? 70.155 -29.222 238.860 1.00 45.84 567 GLU B N 1
ATOM 1793 C CA . GLU A 1 404 ? 69.628 -30.443 239.465 1.00 42.74 567 GLU B CA 1
ATOM 1794 C C . GLU A 1 404 ? 68.105 -30.473 239.407 1.00 46.76 567 GLU B C 1
ATOM 1795 O O . GLU A 1 404 ? 67.506 -31.505 239.108 1.00 53.84 567 GLU B O 1
ATOM 1801 N N . ALA A 1 405 ? 67.481 -29.338 239.705 1.00 51.74 568 ALA B N 1
ATOM 1802 C CA . ALA A 1 405 ? 66.029 -29.229 239.651 1.00 45.99 568 ALA B CA 1
ATOM 1803 C C . ALA A 1 405 ? 65.539 -29.347 238.214 1.00 45.91 568 ALA B C 1
ATOM 1804 O O . ALA A 1 405 ? 64.395 -29.725 237.967 1.00 46.93 568 ALA B O 1
ATOM 1806 N N . GLN A 1 406 ? 66.420 -29.030 237.271 1.00 43.67 569 GLN B N 1
ATOM 1807 C CA . GLN A 1 406 ? 66.084 -29.075 235.855 1.00 46.27 569 GLN B CA 1
ATOM 1808 C C . GLN A 1 406 ? 65.980 -30.522 235.385 1.00 48.09 569 GLN B C 1
ATOM 1809 O O . GLN A 1 406 ? 65.187 -30.844 234.498 1.00 46.20 569 GLN B O 1
ATOM 1815 N N . GLY A 1 407 ? 66.778 -31.393 235.995 1.00 46.83 570 GLY B N 1
ATOM 1816 C CA . GLY A 1 407 ? 66.759 -32.807 235.668 1.00 45.12 570 GLY B CA 1
ATOM 1817 C C . GLY A 1 407 ? 65.432 -33.426 236.057 1.00 48.59 570 GLY B C 1
ATOM 1818 O O . GLY A 1 407 ? 64.842 -34.189 235.293 1.00 47.05 570 GLY B O 1
ATOM 1819 N N . VAL A 1 408 ? 64.961 -33.080 237.252 1.00 46.79 571 VAL B N 1
ATOM 1820 C CA . VAL A 1 408 ? 63.693 -33.576 237.774 1.00 44.04 571 VAL B CA 1
ATOM 1821 C C . VAL A 1 408 ? 62.539 -33.135 236.868 1.00 45.48 571 VAL B C 1
ATOM 1822 O O . VAL A 1 408 ? 61.468 -33.745 236.850 1.00 57.26 571 VAL B O 1
ATOM 1826 N N . ILE A 1 409 ? 62.788 -32.091 236.086 1.00 51.08 572 ILE B N 1
ATOM 1827 C CA . ILE A 1 409 ? 61.770 -31.501 235.229 1.00 55.42 572 ILE B CA 1
ATOM 1828 C C . ILE A 1 409 ? 61.819 -32.160 233.849 1.00 56.13 572 ILE B C 1
ATOM 1829 O O . ILE A 1 409 ? 60.797 -32.297 233.172 1.00 58.85 572 ILE B O 1
ATOM 1834 N N . GLU A 1 410 ? 63.007 -32.614 233.460 1.00 60.87 573 GLU B N 1
ATOM 1835 C CA . GLU A 1 410 ? 63.210 -33.183 232.131 1.00 63.11 573 GLU B CA 1
ATOM 1836 C C . GLU A 1 410 ? 62.960 -34.687 232.046 1.00 59.70 573 GLU B C 1
ATOM 1837 O O . GLU A 1 410 ? 63.061 -35.270 230.964 1.00 63.55 573 GLU B O 1
ATOM 1843 N N . GLY A 1 411 ? 62.636 -35.321 233.169 1.00 58.30 574 GLY B N 1
ATOM 1844 C CA . GLY A 1 411 ? 62.343 -36.743 233.148 1.00 57.82 574 GLY B CA 1
ATOM 1845 C C . GLY A 1 411 ? 63.230 -37.527 234.094 1.00 56.50 574 GLY B C 1
ATOM 1846 O O . GLY A 1 411 ? 62.834 -38.580 234.601 1.00 60.72 574 GLY B O 1
ATOM 1847 N N . LYS A 1 412 ? 64.439 -37.013 234.308 1.00 55.12 575 LYS B N 1
ATOM 1848 C CA . LYS A 1 412 ? 65.458 -37.676 235.117 1.00 49.36 575 LYS B CA 1
ATOM 1849 C C . LYS A 1 412 ? 64.966 -38.170 236.470 1.00 52.96 575 LYS B C 1
ATOM 1850 O O . LYS A 1 412 ? 63.978 -37.687 237.010 1.00 54.88 575 LYS B O 1
ATOM 1856 N N . SER A 1 413 ? 65.702 -39.125 237.021 1.00 66.90 576 SER B N 1
ATOM 1857 C CA . SER A 1 413 ? 65.357 -39.742 238.290 1.00 65.35 576 SER B CA 1
ATOM 1858 C C . SER A 1 413 ? 65.906 -38.830 239.364 1.00 63.78 576 SER B C 1
ATOM 1859 O O . SER A 1 413 ? 66.529 -37.813 239.057 1.00 67.91 576 SER B O 1
ATOM 1862 N N . TRP A 1 414 ? 65.688 -39.178 240.622 1.00 64.64 577 TRP B N 1
ATOM 1863 C CA . TRP A 1 414 ? 66.138 -38.291 241.678 1.00 64.14 577 TRP B CA 1
ATOM 1864 C C . TRP A 1 414 ? 67.600 -38.503 242.011 1.00 62.45 577 TRP B C 1
ATOM 1865 O O . TRP A 1 414 ? 68.318 -37.536 242.244 1.00 61.21 577 TRP B O 1
ATOM 1876 N N . ASP A 1 415 ? 68.052 -39.750 241.982 1.00 71.30 578 ASP B N 1
ATOM 1877 C CA . ASP A 1 415 ? 69.448 -40.056 242.272 1.00 71.51 578 ASP B CA 1
ATOM 1878 C C . ASP A 1 415 ? 70.419 -39.720 241.138 1.00 69.08 578 ASP B C 1
ATOM 1879 O O . ASP A 1 415 ? 71.599 -39.478 241.390 1.00 74.88 578 ASP B O 1
ATOM 1884 N N . ASP A 1 416 ? 69.939 -39.710 239.898 1.00 68.13 579 ASP B N 1
ATOM 1885 C CA . ASP A 1 416 ? 70.796 -39.322 238.780 1.00 66.73 579 ASP B CA 1
ATOM 1886 C C . ASP A 1 416 ? 70.925 -37.804 238.739 1.00 69.57 579 ASP B C 1
ATOM 1887 O O . ASP A 1 416 ? 72.025 -37.264 238.618 1.00 65.97 579 ASP B O 1
ATOM 1892 N N . ALA A 1 417 ? 69.790 -37.122 238.834 1.00 68.95 580 ALA B N 1
ATOM 1893 C CA . ALA A 1 417 ? 69.769 -35.668 238.790 1.00 59.97 580 ALA B CA 1
ATOM 1894 C C . ALA A 1 417 ? 70.270 -35.037 240.093 1.00 62.16 580 ALA B C 1
ATOM 1895 O O . ALA A 1 417 ? 70.866 -33.961 240.070 1.00 64.06 580 ALA B O 1
ATOM 1897 N N . VAL A 1 418 ? 70.041 -35.707 241.225 1.00 60.00 581 VAL B N 1
ATOM 1898 C CA . VAL A 1 418 ? 70.394 -35.160 242.543 1.00 55.98 581 VAL B CA 1
ATOM 1899 C C . VAL A 1 418 ? 70.818 -36.248 243.528 1.00 62.62 581 VAL B C 1
ATOM 1900 O O . VAL A 1 418 ? 69.975 -36.928 244.111 1.00 68.85 581 VAL B O 1
ATOM 1904 N N . GLY A 1 419 ? 72.118 -36.384 243.758 1.00 66.93 582 GLY B N 1
ATOM 1905 C CA . GLY A 1 419 ? 72.616 -37.464 244.592 1.00 62.62 582 GLY B CA 1
ATOM 1906 C C . GLY A 1 419 ? 72.728 -37.104 246.063 1.00 61.24 582 GLY B C 1
ATOM 1907 O O . GLY A 1 419 ? 73.765 -37.334 246.686 1.00 67.71 582 GLY B O 1
ATOM 1908 N N . LYS A 1 420 ? 71.657 -36.542 246.618 1.00 47.73 583 LYS B N 1
ATOM 1909 C CA . LYS A 1 420 ? 71.642 -36.132 248.019 1.00 51.11 583 LYS B CA 1
ATOM 1910 C C . LYS A 1 420 ? 70.458 -36.728 248.780 1.00 48.34 583 LYS B C 1
ATOM 1911 O O . LYS A 1 420 ? 69.439 -37.060 248.179 1.00 45.84 583 LYS B O 1
ATOM 1917 N N . PRO A 1 421 ? 70.587 -36.855 250.111 1.00 43.18 584 PRO B N 1
ATOM 1918 C CA . PRO A 1 421 ? 69.475 -37.363 250.923 1.00 37.30 584 PRO B CA 1
ATOM 1919 C C . PRO A 1 421 ? 68.364 -36.333 251.100 1.00 44.03 584 PRO B C 1
ATOM 1920 O O . PRO A 1 421 ? 68.521 -35.173 250.714 1.00 45.78 584 PRO B O 1
ATOM 1924 N N . ILE A 1 422 ? 67.252 -36.764 251.685 1.00 34.07 585 ILE B N 1
ATOM 1925 C CA . ILE A 1 422 ? 66.121 -35.886 251.947 1.00 23.29 585 ILE B CA 1
ATOM 1926 C C . ILE A 1 422 ? 65.711 -36.016 253.409 1.00 26.59 585 ILE B C 1
ATOM 1927 O O . ILE A 1 422 ? 65.665 -37.121 253.949 1.00 41.11 585 ILE B O 1
ATOM 1932 N N . GLY A 1 423 ? 65.405 -34.894 254.050 1.00 29.29 586 GLY B N 1
ATOM 1933 C CA . GLY A 1 423 ? 65.077 -34.907 255.462 1.00 28.73 586 GLY B CA 1
ATOM 1934 C C . GLY A 1 423 ? 63.592 -35.022 255.728 1.00 32.93 586 GLY B C 1
ATOM 1935 O O . GLY A 1 423 ? 62.783 -35.039 254.800 1.00 37.61 586 GLY B O 1
ATOM 1936 N N . GLY A 1 424 ? 63.236 -35.101 257.005 1.00 31.87 587 GLY B N 1
ATOM 1937 C CA . GLY A 1 424 ? 61.851 -35.257 257.404 1.00 33.42 587 GLY B CA 1
ATOM 1938 C C . GLY A 1 424 ? 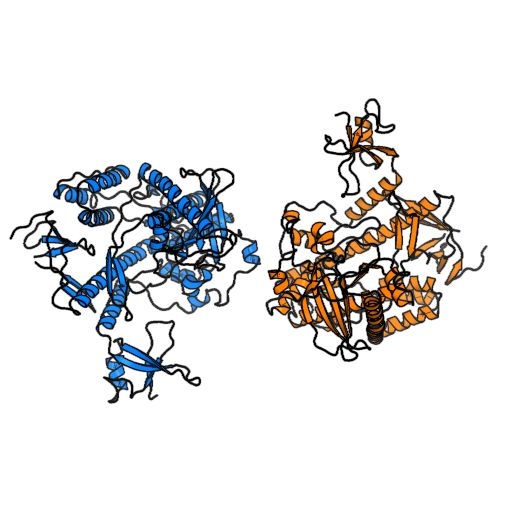61.281 -36.590 256.961 1.00 36.81 587 GLY B C 1
ATOM 1939 O O . GLY A 1 424 ? 62.013 -37.564 256.782 1.00 39.40 587 GLY B O 1
ATOM 1940 N N . THR A 1 425 ? 59.965 -36.629 256.784 1.00 36.13 588 THR B N 1
ATOM 1941 C CA . THR A 1 425 ? 59.276 -37.856 256.408 1.00 35.63 588 THR B CA 1
ATOM 1942 C C . THR A 1 425 ? 59.056 -37.897 254.903 1.00 38.58 588 THR B C 1
ATOM 1943 O O . THR A 1 425 ? 58.322 -38.745 254.397 1.00 40.59 588 THR B O 1
ATOM 1947 N N . HIS A 1 426 ? 59.702 -36.980 254.192 1.00 33.15 589 HIS B N 1
ATOM 1948 C CA . HIS A 1 426 ? 59.439 -36.797 252.772 1.00 37.48 589 HIS B CA 1
ATOM 1949 C C . HIS A 1 426 ? 60.311 -37.703 251.914 1.00 31.95 589 HIS B C 1
ATOM 1950 O O . HIS A 1 426 ? 61.387 -38.135 252.325 1.00 46.57 589 HIS B O 1
ATOM 1957 N N . THR A 1 427 ? 59.824 -37.979 250.711 1.00 34.38 590 THR B N 1
ATOM 1958 C CA . THR A 1 427 ? 60.378 -39.019 249.857 1.00 42.49 590 THR B CA 1
ATOM 1959 C C . THR A 1 427 ? 60.782 -38.407 248.518 1.00 42.06 590 THR B C 1
ATOM 1960 O O . THR A 1 427 ? 60.202 -37.402 248.100 1.00 36.44 590 THR B O 1
ATOM 1964 N N . PRO A 1 428 ? 61.807 -38.980 247.858 1.00 40.97 591 PRO B N 1
ATOM 1965 C CA . PRO A 1 428 ? 62.220 -38.535 246.523 1.00 42.44 591 PRO B CA 1
ATOM 1966 C C . PRO A 1 428 ? 61.060 -38.363 245.549 1.00 43.91 591 PRO B C 1
ATOM 1967 O O . PRO A 1 428 ? 61.186 -37.581 244.625 1.00 50.06 591 PRO B O 1
ATOM 1971 N N . LYS A 1 429 ? 59.944 -39.044 245.781 1.00 44.11 592 LYS B N 1
ATOM 1972 C CA . LYS A 1 429 ? 58.782 -38.949 244.906 1.00 37.83 592 LYS B CA 1
ATOM 1973 C C . LYS A 1 429 ? 57.914 -37.785 245.362 1.00 39.09 592 LYS B C 1
ATOM 1974 O O . LYS A 1 429 ? 57.383 -37.029 244.547 1.00 37.88 592 LYS B O 1
ATOM 1980 N N . ASP A 1 430 ? 57.766 -37.663 246.678 1.00 40.29 593 ASP B N 1
ATOM 1981 C CA . ASP A 1 430 ? 57.044 -36.556 247.287 1.00 33.56 593 ASP B CA 1
ATOM 1982 C C . ASP A 1 430 ? 57.614 -35.211 246.840 1.00 38.65 593 ASP B C 1
ATOM 1983 O O . ASP A 1 430 ? 56.906 -34.204 246.816 1.00 46.72 593 ASP B O 1
ATOM 1988 N N . VAL A 1 431 ? 58.891 -35.208 246.469 1.00 33.87 594 VAL B N 1
ATOM 1989 C CA . VAL A 1 431 ? 59.593 -33.970 246.155 1.00 37.10 594 VAL B CA 1
ATOM 1990 C C . VAL A 1 431 ? 59.621 -33.691 244.642 1.00 42.13 594 VAL B C 1
ATOM 1991 O O . VAL A 1 431 ? 59.629 -32.533 244.225 1.00 44.33 594 VAL B O 1
ATOM 1995 N N . GLU A 1 432 ? 59.568 -34.732 243.815 1.00 42.34 595 GLU B N 1
ATOM 1996 C CA . GLU A 1 432 ? 59.554 -34.509 242.366 1.00 43.60 595 GLU B CA 1
ATOM 1997 C C . GLU A 1 432 ? 58.208 -33.986 241.878 1.00 39.71 595 GLU B C 1
ATOM 1998 O O . GLU A 1 432 ? 58.152 -33.083 241.042 1.00 39.55 595 GLU B O 1
ATOM 2004 N N . THR A 1 433 ? 57.122 -34.537 242.409 1.00 37.60 596 THR B N 1
ATOM 2005 C CA . THR A 1 433 ? 55.797 -34.139 241.951 1.00 43.69 596 THR B CA 1
ATOM 2006 C C . THR A 1 433 ? 55.534 -32.697 242.357 1.00 37.88 596 THR B C 1
ATOM 2007 O O . THR A 1 433 ? 54.844 -31.968 241.653 1.00 35.51 596 THR B O 1
ATOM 2011 N N . SER A 1 434 ? 56.101 -32.284 243.486 1.00 39.62 597 SER B N 1
ATOM 2012 C CA . SER A 1 434 ? 55.853 -30.945 244.003 1.00 44.53 597 SER B CA 1
ATOM 2013 C C . SER A 1 434 ? 56.817 -29.956 243.359 1.00 36.56 597 SER B C 1
ATOM 2014 O O . SER A 1 434 ? 56.699 -28.750 243.544 1.00 43.76 597 SER B O 1
ATOM 2017 N N . ILE A 1 435 ? 57.768 -30.483 242.598 1.00 34.77 598 ILE B N 1
ATOM 2018 C CA . ILE A 1 435 ? 58.631 -29.663 241.762 1.00 35.23 598 ILE B CA 1
ATOM 2019 C C . ILE A 1 435 ? 57.976 -29.568 240.395 1.00 36.56 598 ILE B C 1
ATOM 2020 O O . ILE A 1 435 ? 57.995 -28.522 239.745 1.00 44.66 598 ILE B O 1
ATOM 2025 N N . LEU A 1 436 ? 57.360 -30.671 239.986 1.00 38.16 599 LEU B N 1
ATOM 2026 C CA . LEU A 1 436 ? 56.762 -30.775 238.667 1.00 38.10 599 LEU B CA 1
ATOM 2027 C C . LEU A 1 436 ? 55.426 -30.041 238.640 1.00 38.36 599 LEU B C 1
ATOM 2028 O O . LEU A 1 436 ? 54.980 -29.586 237.586 1.00 38.74 599 LEU B O 1
ATOM 2033 N N . THR A 1 437 ? 54.793 -29.921 239.804 1.00 35.40 600 THR B N 1
ATOM 2034 C CA . THR A 1 437 ? 53.559 -29.156 239.914 1.00 39.28 600 THR B CA 1
ATOM 2035 C C . THR A 1 437 ? 53.880 -27.668 239.905 1.00 45.45 600 THR B C 1
ATOM 2036 O O . THR A 1 437 ? 53.216 -26.886 239.226 1.00 44.14 600 THR B O 1
ATOM 2040 N N . LEU A 1 438 ? 54.904 -27.285 240.665 1.00 48.24 601 LEU B N 1
ATOM 2041 C CA . LEU A 1 438 ? 55.367 -25.902 240.695 1.00 42.04 601 LEU B CA 1
ATOM 2042 C C . LEU A 1 438 ? 55.847 -25.460 239.318 1.00 44.19 601 LEU B C 1
ATOM 2043 O O . LEU A 1 438 ? 55.820 -24.275 238.993 1.00 48.64 601 LEU B O 1
ATOM 2048 N N . CYS A 1 439 ? 56.286 -26.422 238.513 1.00 44.83 602 CYS B N 1
ATOM 2049 C CA . CYS A 1 439 ? 56.790 -26.132 237.178 1.00 49.74 602 CYS B CA 1
ATOM 2050 C C . CYS A 1 439 ? 55.640 -25.931 236.197 1.00 52.54 602 CYS B C 1
ATOM 2051 O O . CYS A 1 439 ? 55.704 -25.074 235.314 1.00 52.49 602 CYS B O 1
ATOM 2054 N N . GLU A 1 440 ? 54.586 -26.726 236.355 1.00 43.79 603 GLU B N 1
ATOM 2055 C CA . GLU A 1 440 ? 53.430 -26.628 235.474 1.00 49.41 603 GLU B CA 1
ATOM 2056 C C . GLU A 1 440 ? 52.630 -25.366 235.777 1.00 49.76 603 GLU B C 1
ATOM 2057 O O . GLU A 1 440 ? 52.152 -24.687 234.868 1.00 40.91 603 GLU B O 1
ATOM 2059 N N . ILE A 1 441 ? 52.490 -25.062 237.064 1.00 47.46 604 ILE B N 1
ATOM 2060 C CA . ILE A 1 441 ? 51.776 -23.871 237.507 1.00 44.20 604 ILE B CA 1
ATOM 2061 C C . ILE A 1 441 ? 52.509 -22.604 237.063 1.00 50.18 604 ILE B C 1
ATOM 2062 O O . ILE A 1 441 ? 51.884 -21.614 236.676 1.00 49.40 604 ILE B O 1
ATOM 2067 N N . SER A 1 442 ? 53.838 -22.647 237.109 1.00 50.22 605 SER B N 1
ATOM 2068 C CA . SER A 1 442 ? 54.651 -21.486 236.758 1.00 48.18 605 SER B CA 1
ATOM 2069 C C . SER A 1 442 ? 54.752 -21.271 235.251 1.00 52.37 605 SER B C 1
ATOM 2070 O O . SER A 1 442 ? 55.127 -20.189 234.801 1.00 53.20 605 SER B O 1
ATOM 2073 N N . ARG A 1 443 ? 54.421 -22.298 234.474 1.00 51.46 606 ARG B N 1
ATOM 2074 C CA . ARG A 1 443 ? 54.386 -22.162 233.022 1.00 52.20 606 ARG B CA 1
ATOM 2075 C C . ARG A 1 443 ? 53.100 -21.449 232.620 1.00 48.17 606 ARG B C 1
ATOM 2076 O O . ARG A 1 443 ? 52.997 -20.877 231.533 1.00 48.86 606 ARG B O 1
ATOM 2080 N N . LYS A 1 444 ? 52.123 -21.491 233.519 1.00 40.82 607 LYS B N 1
ATOM 2081 C CA . LYS A 1 444 ? 50.836 -20.839 233.323 1.00 49.53 607 LYS B CA 1
ATOM 2082 C C . LYS A 1 444 ? 50.941 -19.381 233.763 1.00 53.40 607 LYS B C 1
ATOM 2083 O O . LYS A 1 444 ? 50.712 -18.466 232.969 1.00 53.61 607 LYS B O 1
ATOM 2085 N N . LEU A 1 445 ? 51.258 -19.187 235.042 1.00 49.32 608 LEU B N 1
ATOM 2086 C CA . LEU A 1 445 ? 51.581 -17.878 235.611 1.00 47.38 608 LEU B CA 1
ATOM 2087 C C . LEU A 1 445 ? 52.367 -16.966 234.673 1.00 53.26 608 LEU B C 1
ATOM 2088 O O . LEU A 1 445 ? 52.131 -15.759 234.631 1.00 54.40 608 LEU B O 1
ATOM 2093 N N . ARG A 1 446 ? 53.304 -17.549 233.929 1.00 51.54 609 ARG B N 1
ATOM 2094 C CA . ARG A 1 446 ? 54.213 -16.779 233.084 1.00 50.45 609 ARG B CA 1
ATOM 2095 C C . ARG A 1 446 ? 53.612 -16.584 231.692 1.00 54.31 609 ARG B C 1
ATOM 2096 O O . ARG A 1 446 ? 54.007 -15.685 230.951 1.00 59.48 609 ARG B O 1
ATOM 2104 N N . LYS A 1 447 ? 52.632 -17.417 231.359 1.00 55.85 610 LYS B N 1
ATOM 2105 C CA . LYS A 1 447 ? 51.897 -17.284 230.106 1.00 58.49 610 LYS B CA 1
ATOM 2106 C C . LYS A 1 447 ? 50.734 -16.321 230.301 1.00 62.03 610 LYS B C 1
ATOM 2107 O O . LYS A 1 447 ? 50.149 -15.826 229.348 1.00 64.28 610 LYS B O 1
ATOM 2109 N N . ASP A 1 448 ? 50.398 -16.057 231.553 1.00 59.60 611 ASP B N 1
ATOM 2110 C CA . ASP A 1 448 ? 49.353 -15.102 231.852 1.00 61.85 611 ASP B CA 1
ATOM 2111 C C . ASP A 1 448 ? 49.976 -13.713 231.808 1.00 66.24 611 ASP B C 1
ATOM 2112 O O . ASP A 1 448 ? 49.339 -12.742 231.393 1.00 60.84 611 ASP B O 1
ATOM 2117 N N . ARG A 1 449 ? 51.232 -13.623 232.241 1.00 63.62 612 ARG B N 1
ATOM 2118 C CA . ARG A 1 449 ? 51.916 -12.339 232.269 1.00 55.76 612 ARG B CA 1
ATOM 2119 C C . ARG A 1 449 ? 52.178 -11.834 230.846 1.00 58.45 612 ARG B C 1
ATOM 2120 O O . ARG A 1 449 ? 51.953 -10.661 230.545 1.00 62.24 612 ARG B O 1
ATOM 2128 N N . PHE A 1 450 ? 52.614 -12.730 229.963 1.00 56.55 613 PHE B N 1
ATOM 2129 C CA . PHE A 1 450 ? 52.962 -12.346 228.599 1.00 58.78 613 PHE B CA 1
ATOM 2130 C C . PHE A 1 450 ? 51.733 -12.007 227.772 1.00 63.96 613 PHE B C 1
ATOM 2131 O O . PHE A 1 450 ? 51.844 -11.378 226.723 1.00 67.71 613 PHE B O 1
ATOM 2139 N N . ALA A 1 451 ? 50.564 -12.431 228.241 1.00 57.61 614 ALA B N 1
ATOM 2140 C CA . ALA A 1 451 ? 49.317 -12.146 227.543 1.00 61.45 614 ALA B CA 1
ATOM 2141 C C . ALA A 1 451 ? 48.786 -10.788 227.987 1.00 62.70 614 ALA B C 1
ATOM 2142 O O . ALA A 1 451 ? 47.926 -10.196 227.332 1.00 55.88 614 ALA B O 1
ATOM 2144 N N . LYS A 1 452 ? 49.303 -10.309 229.115 1.00 57.39 615 LYS B N 1
ATOM 2145 C CA . LYS A 1 452 ? 48.885 -9.028 229.673 1.00 54.78 615 LYS B CA 1
ATOM 2146 C C . LYS A 1 452 ? 49.845 -7.892 229.318 1.00 59.93 615 LYS B C 1
ATOM 2147 O O . LYS A 1 452 ? 49.570 -6.731 229.622 1.00 64.88 615 LYS B O 1
ATOM 2150 N N . GLY A 1 453 ? 50.963 -8.216 228.674 1.00 58.31 616 GLY B N 1
ATOM 2151 C CA . GLY A 1 453 ? 51.887 -7.185 228.234 1.00 57.57 616 GLY B CA 1
ATOM 2152 C C . GLY A 1 453 ? 53.345 -7.399 228.596 1.00 60.47 616 GLY B C 1
ATOM 2153 O O . GLY A 1 453 ? 54.214 -6.717 228.058 1.00 56.40 616 GLY B O 1
ATOM 2154 N N . ALA A 1 454 ? 53.606 -8.323 229.521 1.00 60.25 617 ALA B N 1
ATOM 2155 C CA . ALA A 1 454 ? 54.960 -8.615 230.005 1.00 55.05 617 ALA B CA 1
ATOM 2156 C C . ALA A 1 454 ? 55.983 -8.703 228.874 1.00 58.05 617 ALA B C 1
ATOM 2157 O O . ALA A 1 454 ? 55.643 -9.047 227.743 1.00 67.74 617 ALA B O 1
ATOM 2159 N N . VAL A 1 455 ? 57.239 -8.410 229.188 1.00 54.97 618 VAL B N 1
ATOM 2160 C CA . VAL A 1 455 ? 58.275 -8.305 228.170 1.00 60.94 618 VAL B CA 1
ATOM 2161 C C . VAL A 1 455 ? 59.399 -9.305 228.397 1.00 66.15 618 VAL B C 1
ATOM 2162 O O . VAL A 1 455 ? 59.937 -9.433 229.495 1.00 62.56 618 VAL B O 1
ATOM 2166 N N . GLU A 1 456 ? 59.725 -10.022 227.329 1.00 72.08 619 GLU B N 1
ATOM 2167 C CA . GLU A 1 456 ? 60.746 -11.056 227.344 1.00 68.38 619 GLU B CA 1
ATOM 2168 C C . GLU A 1 456 ? 62.170 -10.625 227.036 1.00 71.58 619 GLU B C 1
ATOM 2169 O O . GLU A 1 456 ? 62.505 -10.356 225.884 1.00 80.72 619 GLU B O 1
ATOM 2175 N N . ILE A 1 457 ? 63.007 -10.509 228.027 1.00 74.81 620 ILE B N 1
ATOM 2176 C CA . ILE A 1 457 ? 64.316 -10.068 227.675 1.00 76.88 620 ILE B CA 1
ATOM 2177 C C . ILE A 1 457 ? 65.102 -10.220 228.898 1.00 88.46 620 ILE B C 1
ATOM 2178 O O . ILE A 1 457 ? 64.774 -9.641 229.912 1.00 85.46 620 ILE B O 1
ATOM 2180 N N . ASN A 1 458 ? 66.139 -11.030 228.802 1.00 88.20 621 ASN B N 1
ATOM 2181 C CA . ASN A 1 458 ? 66.964 -11.272 229.944 1.00 82.80 621 ASN B CA 1
ATOM 2182 C C . ASN A 1 458 ? 68.415 -11.155 229.653 1.00 81.42 621 ASN B C 1
ATOM 2183 O O . ASN A 1 458 ? 69.001 -12.007 229.031 1.00 84.54 621 ASN B O 1
ATOM 2185 N N . SER A 1 459 ? 68.976 -10.067 230.125 1.00 78.94 622 SER B N 1
ATOM 2186 C CA . SER A 1 459 ? 70.412 -9.764 230.065 1.00 78.00 622 SER B CA 1
ATOM 2187 C C . SER A 1 459 ? 71.461 -10.867 230.208 1.00 83.69 622 SER B C 1
ATOM 2188 O O . SER A 1 459 ? 71.350 -11.786 231.008 1.00 87.62 622 SER B O 1
ATOM 2191 N N . THR A 1 460 ? 72.513 -10.743 229.428 1.00 77.06 623 THR B N 1
ATOM 2192 C CA . THR A 1 460 ? 73.546 -11.732 229.436 1.00 67.26 623 THR B CA 1
ATOM 2193 C C . THR A 1 460 ? 74.532 -11.650 230.535 1.00 67.25 623 THR B C 1
ATOM 2194 O O . THR A 1 460 ? 75.168 -10.647 230.717 1.00 76.81 623 THR B O 1
ATOM 2196 N N . GLU A 1 461 ? 74.669 -12.733 231.262 1.00 62.56 624 GLU B N 1
ATOM 2197 C CA . GLU A 1 461 ? 75.626 -12.845 232.346 1.00 63.62 624 GLU B CA 1
ATOM 2198 C C . GLU A 1 461 ? 76.616 -13.966 232.122 1.00 64.50 624 GLU B C 1
ATOM 2199 O O . GLU A 1 461 ? 76.327 -14.962 231.458 1.00 59.41 624 GLU B O 1
ATOM 2205 N N . LEU A 1 462 ? 77.794 -13.782 232.699 1.00 58.78 625 LEU B N 1
ATOM 2206 C CA . LEU A 1 462 ? 78.874 -14.730 232.557 1.00 54.05 625 LEU B CA 1
ATOM 2207 C C . LEU A 1 462 ? 78.908 -15.626 233.787 1.00 54.34 625 LEU B C 1
ATOM 2208 O O . LEU A 1 462 ? 78.623 -15.177 234.898 1.00 52.12 625 LEU B O 1
ATOM 2213 N N . LYS A 1 463 ? 79.249 -16.891 233.591 1.00 56.43 626 LYS B N 1
ATOM 2214 C CA . LYS A 1 463 ? 79.415 -17.799 234.712 1.00 59.18 626 LYS B CA 1
ATOM 2215 C C . LYS A 1 463 ? 80.817 -18.369 234.637 1.00 60.61 626 LYS B C 1
ATOM 2216 O O . LYS A 1 463 ? 81.185 -18.999 233.646 1.00 63.44 626 LYS B O 1
ATOM 2218 N N . PHE A 1 464 ? 81.598 -18.154 235.688 1.00 59.63 627 PHE B N 1
ATOM 2219 C CA . PHE A 1 464 ? 82.986 -18.583 235.677 1.00 54.63 627 PHE B CA 1
ATOM 2220 C C . PHE A 1 464 ? 83.212 -19.744 236.627 1.00 54.45 627 PHE B C 1
ATOM 2221 O O . PHE A 1 464 ? 82.488 -19.913 237.609 1.00 64.71 627 PHE B O 1
ATOM 2229 N N . GLN A 1 465 ? 84.228 -20.542 236.327 1.00 54.66 628 GLN B N 1
ATOM 2230 C CA . GLN A 1 465 ? 84.702 -21.547 237.260 1.00 53.94 628 GLN B CA 1
ATOM 2231 C C . GLN A 1 465 ? 86.110 -21.148 237.655 1.00 52.39 628 GLN B C 1
ATOM 2232 O O . GLN A 1 465 ? 86.972 -20.961 236.797 1.00 54.95 628 GLN B O 1
ATOM 2238 N N . LEU A 1 466 ? 86.344 -20.998 238.952 1.00 55.16 629 LEU B N 1
ATOM 2239 C CA . LEU A 1 466 ? 87.623 -20.491 239.420 1.00 54.40 629 LEU B CA 1
ATOM 2240 C C . LEU A 1 466 ? 88.472 -21.652 239.909 1.00 60.54 629 LEU B C 1
ATOM 2241 O O . LEU A 1 466 ? 87.949 -22.695 240.302 1.00 62.58 629 LEU B O 1
ATOM 2246 N N . ASP A 1 467 ? 89.786 -21.475 239.881 1.00 57.12 630 ASP B N 1
ATOM 2247 C CA . ASP A 1 467 ? 90.687 -22.559 240.241 1.00 58.82 630 ASP B CA 1
ATOM 2248 C C . ASP A 1 467 ? 91.144 -22.399 241.687 1.00 61.63 630 ASP B C 1
ATOM 2249 O O . ASP A 1 467 ? 90.554 -21.630 242.447 1.00 57.64 630 ASP B O 1
ATOM 2254 N N . GLU A 1 468 ? 92.179 -23.141 242.066 1.00 60.87 631 GLU B N 1
ATOM 2255 C CA . GLU A 1 468 ? 92.672 -23.126 243.439 1.00 61.38 631 GLU B CA 1
ATOM 2256 C C . GLU A 1 468 ? 93.193 -21.743 243.810 1.00 58.72 631 GLU B C 1
ATOM 2257 O O . GLU A 1 468 ? 93.128 -21.328 244.968 1.00 58.27 631 GLU B O 1
ATOM 2259 N N . TYR A 1 469 ? 93.706 -21.032 242.814 1.00 53.44 632 TYR B N 1
ATOM 2260 C CA . TYR A 1 469 ? 94.223 -19.688 243.021 1.00 58.60 632 TYR B CA 1
ATOM 2261 C C . TYR A 1 469 ? 93.126 -18.631 242.891 1.00 62.48 632 TYR B C 1
ATOM 2262 O O . TYR A 1 469 ? 93.302 -17.485 243.302 1.00 57.41 632 TYR B O 1
ATOM 2271 N N . GLY A 1 470 ? 91.993 -19.023 242.320 1.00 62.11 633 GLY B N 1
ATOM 2272 C CA . GLY A 1 470 ? 90.877 -18.114 242.147 1.00 55.47 633 GLY B CA 1
ATOM 2273 C C . GLY A 1 470 ? 90.940 -17.405 240.812 1.00 54.29 633 GLY B C 1
ATOM 2274 O O . GLY A 1 470 ? 90.495 -16.264 240.677 1.00 56.89 633 GLY B O 1
ATOM 2275 N N . MET A 1 471 ? 91.491 -18.093 239.818 1.00 54.69 634 MET B N 1
ATOM 2276 C CA . MET A 1 471 ? 91.568 -17.557 238.468 1.00 51.43 634 MET B CA 1
ATOM 2277 C C . MET A 1 471 ? 90.702 -18.401 237.539 1.00 59.21 634 MET B C 1
ATOM 2278 O O . MET A 1 471 ? 90.615 -19.617 237.707 1.00 58.42 634 MET B O 1
ATOM 2283 N N . PRO A 1 472 ? 90.063 -17.759 236.551 1.00 57.15 635 PRO B N 1
ATOM 2284 C CA . PRO A 1 472 ? 89.103 -18.443 235.676 1.00 53.81 635 PRO B CA 1
ATOM 2285 C C . PRO A 1 472 ? 89.708 -19.495 234.742 1.00 46.74 635 PRO B C 1
ATOM 2286 O O . PRO A 1 472 ? 90.722 -19.250 234.088 1.00 46.92 635 PRO B O 1
ATOM 2290 N N . ASN A 1 473 ? 89.073 -20.662 234.695 1.00 47.24 636 ASN B N 1
ATOM 2291 C CA . ASN A 1 473 ? 89.505 -21.763 233.839 1.00 49.39 636 ASN B CA 1
ATOM 2292 C C . ASN A 1 473 ? 88.322 -22.212 232.984 1.00 51.37 636 ASN B C 1
ATOM 2293 O O . ASN A 1 473 ? 88.448 -23.079 232.118 1.00 53.11 636 ASN B O 1
ATOM 2298 N N . LYS A 1 474 ? 87.170 -21.600 233.248 1.00 50.20 637 LYS B N 1
ATOM 2299 C CA . LYS A 1 474 ? 85.954 -21.826 232.479 1.00 50.98 637 LYS B CA 1
ATOM 2300 C C . LYS A 1 474 ? 85.128 -20.547 232.449 1.00 47.15 637 LYS B C 1
ATOM 2301 O O . LYS A 1 474 ? 85.168 -19.746 233.383 1.00 44.94 637 LYS B O 1
ATOM 2306 N N . CYS A 1 475 ? 84.367 -20.371 231.376 1.00 54.38 638 CYS B N 1
ATOM 2307 C CA . CYS A 1 475 ? 83.570 -19.166 231.182 1.00 52.09 638 CYS B CA 1
ATOM 2308 C C . CYS A 1 475 ? 82.420 -19.425 230.221 1.00 50.48 638 CYS B C 1
ATOM 2309 O O . CYS A 1 475 ? 82.635 -19.752 229.056 1.00 49.31 638 CYS B O 1
ATOM 2312 N N . GLU A 1 476 ? 81.198 -19.277 230.716 1.00 55.47 639 GLU B N 1
ATOM 2313 C CA . GLU A 1 476 ? 80.020 -19.536 229.905 1.00 61.47 639 GLU B CA 1
ATOM 2314 C C . GLU A 1 476 ? 78.957 -18.470 230.120 1.00 61.27 639 GLU B C 1
ATOM 2315 O O . GLU A 1 476 ? 78.904 -17.833 231.171 1.00 59.79 639 GLU B O 1
ATOM 2317 N N . VAL A 1 477 ? 78.107 -18.284 229.118 1.00 61.67 640 VAL B N 1
ATOM 2318 C CA . VAL A 1 477 ? 76.936 -17.439 229.271 1.00 58.81 640 VAL B CA 1
ATOM 2319 C C . VAL A 1 477 ? 75.881 -18.247 230.007 1.00 62.08 640 VAL B C 1
ATOM 2320 O O . VAL A 1 477 ? 75.444 -19.291 229.519 1.00 64.75 640 VAL B O 1
ATOM 2324 N N . TYR A 1 478 ? 75.477 -17.774 231.181 1.00 61.99 641 TYR B N 1
ATOM 2325 C CA . TYR A 1 478 ? 74.555 -18.541 232.004 1.00 58.03 641 TYR B CA 1
ATOM 2326 C C . TYR A 1 478 ? 73.192 -18.530 231.338 1.00 62.71 641 TYR B C 1
ATOM 2327 O O . TYR A 1 478 ? 72.600 -17.473 231.121 1.00 65.80 641 TYR B O 1
ATOM 2329 N N . GLU A 1 479 ? 72.694 -19.717 231.017 1.00 63.51 642 GLU B N 1
ATOM 2330 C CA . GLU A 1 479 ? 71.436 -19.838 230.299 1.00 61.58 642 GLU B CA 1
ATOM 2331 C C . GLU A 1 479 ? 70.324 -20.267 231.236 1.00 60.62 642 GLU B C 1
ATOM 2332 O O . GLU A 1 479 ? 70.400 -21.321 231.867 1.00 54.42 642 GLU B O 1
ATOM 2338 N N . GLN A 1 480 ? 69.289 -19.440 231.323 1.00 65.87 643 GLN B N 1
ATOM 2339 C CA . GLN A 1 480 ? 68.168 -19.725 232.199 1.00 61.38 643 GLN B CA 1
ATOM 2340 C C . GLN A 1 480 ? 67.398 -20.909 231.631 1.00 61.79 643 GLN B C 1
ATOM 2341 O O . GLN A 1 480 ? 67.329 -21.094 230.416 1.00 67.64 643 GLN B O 1
ATOM 2347 N N . THR A 1 481 ? 66.825 -21.713 232.516 1.00 52.03 644 THR B N 1
ATOM 2348 C CA . THR A 1 481 ? 66.144 -22.932 232.108 1.00 55.28 644 THR B CA 1
ATOM 2349 C C . THR A 1 481 ? 64.757 -22.976 232.727 1.00 56.21 644 THR B C 1
ATOM 2350 O O . THR A 1 481 ? 64.297 -21.993 233.309 1.00 52.24 644 THR B O 1
ATOM 2354 N N . ASP A 1 482 ? 64.092 -24.116 232.588 1.00 59.06 645 ASP B N 1
ATOM 2355 C CA . ASP A 1 482 ? 62.741 -24.282 233.100 1.00 53.82 645 ASP B CA 1
ATOM 2356 C C . ASP A 1 482 ? 62.755 -24.191 234.623 1.00 51.05 645 ASP B C 1
ATOM 2357 O O . ASP A 1 482 ? 61.820 -23.672 235.233 1.00 54.11 645 ASP B O 1
ATOM 2362 N N . ALA A 1 483 ? 63.824 -24.701 235.227 1.00 48.22 646 ALA B N 1
ATOM 2363 C CA . ALA A 1 483 ? 64.009 -24.624 236.672 1.00 47.34 646 ALA B CA 1
ATOM 2364 C C . ALA A 1 483 ? 64.118 -23.171 237.133 1.00 50.80 646 ALA B C 1
ATOM 2365 O O . ALA A 1 483 ? 63.634 -22.816 238.207 1.00 47.19 646 ALA B O 1
ATOM 2367 N N . ASN A 1 484 ? 64.780 -22.342 236.329 1.00 52.49 647 ASN B N 1
ATOM 2368 C CA . ASN A 1 484 ? 64.907 -20.916 236.622 1.00 47.05 647 ASN B CA 1
ATOM 2369 C C . ASN A 1 484 ? 63.562 -20.200 236.599 1.00 45.77 647 ASN B C 1
ATOM 2370 O O . ASN A 1 484 ? 63.246 -19.417 237.496 1.00 42.35 647 ASN B O 1
ATOM 2375 N N . HIS A 1 485 ? 62.772 -20.475 235.565 1.00 46.36 648 HIS B N 1
ATOM 2376 C CA . HIS A 1 485 ? 61.475 -19.829 235.395 1.00 45.36 648 HIS B CA 1
ATOM 2377 C C . HIS A 1 485 ? 60.489 -20.320 236.451 1.00 45.85 648 HIS B C 1
ATOM 2378 O O . HIS A 1 485 ? 59.417 -19.747 236.621 1.00 45.69 648 HIS B O 1
ATOM 2385 N N . LEU A 1 486 ? 60.857 -21.380 237.165 1.00 43.43 649 LEU B N 1
ATOM 2386 C CA . LEU A 1 486 ? 60.001 -21.917 238.213 1.00 42.95 649 LEU B CA 1
ATOM 2387 C C . LEU A 1 486 ? 60.143 -21.052 239.457 1.00 43.06 649 LEU B C 1
ATOM 2388 O O . LEU A 1 486 ? 59.162 -20.741 240.126 1.00 46.27 649 LEU B O 1
ATOM 2393 N N . ILE A 1 487 ? 61.372 -20.635 239.739 1.00 49.75 650 ILE B N 1
ATOM 2394 C CA . ILE A 1 487 ? 61.645 -19.835 240.924 1.00 47.30 650 ILE B CA 1
ATOM 2395 C C . ILE A 1 487 ? 61.259 -18.381 240.696 1.00 45.97 650 ILE B C 1
ATOM 2396 O O . ILE A 1 487 ? 60.560 -17.784 241.515 1.00 46.76 650 ILE B O 1
ATOM 2401 N N . GLU A 1 488 ? 61.716 -17.824 239.578 1.00 44.59 651 GLU B N 1
ATOM 2402 C CA . GLU A 1 488 ? 61.395 -16.451 239.204 1.00 48.56 651 GLU B CA 1
ATOM 2403 C C . GLU A 1 488 ? 59.901 -16.148 239.314 1.00 48.38 651 GLU B C 1
ATOM 2404 O O . GLU A 1 488 ? 59.516 -15.120 239.868 1.00 43.85 651 GLU B O 1
ATOM 2410 N N . GLU A 1 489 ? 59.067 -17.056 238.815 1.00 48.86 652 GLU B N 1
ATOM 2411 C CA . GLU A 1 489 ? 57.626 -16.820 238.745 1.00 45.37 652 GLU B CA 1
ATOM 2412 C C . GLU A 1 489 ? 56.941 -16.730 240.104 1.00 42.76 652 GLU B C 1
ATOM 2413 O O . GLU A 1 489 ? 55.916 -16.063 240.239 1.00 49.86 652 GLU B O 1
ATOM 2419 N N . PHE A 1 490 ? 57.499 -17.391 241.111 1.00 37.15 653 PHE B N 1
ATOM 2420 C CA . PHE A 1 490 ? 56.872 -17.383 242.426 1.00 37.84 653 PHE B CA 1
ATOM 2421 C C . PHE A 1 490 ? 57.504 -16.323 243.318 1.00 35.65 653 PHE B C 1
ATOM 2422 O O . PHE A 1 490 ? 56.954 -15.965 244.360 1.00 36.07 653 PHE B O 1
ATOM 2430 N N . MET A 1 491 ? 58.661 -15.820 242.902 1.00 39.10 654 MET B N 1
ATOM 2431 C CA . MET A 1 491 ? 59.267 -14.676 243.567 1.00 38.50 654 MET B CA 1
ATOM 2432 C C . MET A 1 491 ? 58.563 -13.417 243.076 1.00 34.56 654 MET B C 1
ATOM 2433 O O . MET A 1 491 ? 58.272 -12.510 243.857 1.00 34.80 654 MET B O 1
ATOM 2438 N N . LEU A 1 492 ? 58.298 -13.372 241.773 1.00 33.89 655 LEU B N 1
ATOM 2439 C CA . LEU A 1 492 ? 57.485 -12.317 241.179 1.00 34.69 655 LEU B CA 1
ATOM 2440 C C . LEU A 1 492 ? 56.110 -12.264 241.832 1.00 37.33 655 LEU B C 1
ATOM 2441 O O . LEU A 1 492 ? 55.596 -11.187 242.134 1.00 39.42 655 LEU B O 1
ATOM 2446 N N . LEU A 1 493 ? 55.522 -13.437 242.044 1.00 36.67 656 LEU B N 1
ATOM 2447 C CA . LEU A 1 493 ? 54.190 -13.540 242.625 1.00 36.57 656 LEU B CA 1
ATOM 2448 C C . LEU A 1 493 ? 54.195 -13.113 244.091 1.00 37.63 656 LEU B C 1
ATOM 2449 O O . LEU A 1 493 ? 53.255 -12.477 244.565 1.00 38.27 656 LEU B O 1
ATOM 2454 N N . ALA A 1 494 ? 55.258 -13.468 244.804 1.00 40.90 657 ALA B N 1
ATOM 2455 C CA . ALA A 1 494 ? 55.374 -13.124 246.216 1.00 40.66 657 ALA B CA 1
ATOM 2456 C C . ALA A 1 494 ? 55.682 -11.640 246.390 1.00 38.91 657 ALA B C 1
ATOM 2457 O O . ALA A 1 494 ? 55.329 -11.037 247.401 1.00 38.85 657 ALA B O 1
ATOM 2459 N N . ASN A 1 495 ? 56.348 -11.059 245.398 1.00 33.49 658 ASN B N 1
ATOM 2460 C CA . ASN A 1 495 ? 56.669 -9.639 245.420 1.00 36.18 658 ASN B CA 1
ATOM 2461 C C . ASN A 1 495 ? 55.440 -8.811 245.057 1.00 38.27 658 ASN B C 1
ATOM 2462 O O . ASN A 1 495 ? 55.185 -7.754 245.637 1.00 31.50 658 ASN B O 1
ATOM 2467 N N . ARG A 1 496 ? 54.684 -9.311 244.086 1.00 38.44 659 ARG B N 1
ATOM 2468 C CA . ARG A 1 496 ? 53.437 -8.687 243.664 1.00 39.83 659 ARG B CA 1
ATOM 2469 C C . ARG A 1 496 ? 52.411 -8.671 244.788 1.00 37.99 659 ARG B C 1
ATOM 2470 O O . ARG A 1 496 ? 51.837 -7.631 245.107 1.00 37.80 659 ARG B O 1
ATOM 2478 N N . SER A 1 497 ? 52.197 -9.838 245.389 1.00 39.90 660 SER B N 1
ATOM 2479 C CA . SER A 1 497 ? 51.170 -10.014 246.410 1.00 41.59 660 SER B CA 1
ATOM 2480 C C . SER A 1 497 ? 51.428 -9.166 247.645 1.00 39.35 660 SER B C 1
ATOM 2481 O O . SER A 1 497 ? 50.491 -8.730 248.313 1.00 45.93 660 SER B O 1
ATOM 2484 N N . VAL A 1 498 ? 52.699 -8.934 247.950 1.00 40.32 661 VAL B N 1
ATOM 2485 C CA . VAL A 1 498 ? 53.051 -8.214 249.163 1.00 39.25 661 VAL B CA 1
ATOM 2486 C C . VAL A 1 498 ? 52.964 -6.720 248.868 1.00 43.36 661 VAL B C 1
ATOM 2487 O O . VAL A 1 498 ? 52.624 -5.921 249.739 1.00 41.97 661 VAL B O 1
ATOM 2491 N N . ALA A 1 499 ? 53.213 -6.356 247.613 1.00 44.08 662 ALA B N 1
ATOM 2492 C CA . ALA A 1 499 ? 53.070 -4.971 247.178 1.00 37.96 662 ALA B CA 1
ATOM 2493 C C . ALA A 1 499 ? 51.598 -4.572 247.197 1.00 40.24 662 ALA B C 1
ATOM 2494 O O . ALA A 1 499 ? 51.233 -3.534 247.748 1.00 35.96 662 ALA B O 1
ATOM 2496 N N . GLU A 1 500 ? 50.761 -5.413 246.592 1.00 43.36 663 GLU B N 1
ATOM 2497 C CA . GLU A 1 500 ? 49.314 -5.225 246.597 1.00 35.52 663 GLU B CA 1
ATOM 2498 C C . GLU A 1 500 ? 48.764 -5.058 248.009 1.00 36.35 663 GLU B C 1
ATOM 2499 O O . GLU A 1 500 ? 47.953 -4.173 248.266 1.00 49.86 663 GLU B O 1
ATOM 2505 N N . HIS A 1 501 ? 49.214 -5.913 248.920 1.00 35.11 664 HIS B N 1
ATOM 2506 C CA . HIS A 1 501 ? 48.692 -5.934 250.280 1.00 39.75 664 HIS B CA 1
ATOM 2507 C C . HIS A 1 501 ? 49.040 -4.686 251.087 1.00 45.67 664 HIS B C 1
ATOM 2508 O O . HIS A 1 501 ? 48.165 -4.062 251.693 1.00 45.44 664 HIS B O 1
ATOM 2515 N N . ILE A 1 502 ? 50.320 -4.329 251.095 1.00 41.13 665 ILE B N 1
ATOM 2516 C CA . ILE A 1 502 ? 50.788 -3.217 251.909 1.00 39.29 665 ILE B CA 1
ATOM 2517 C C . ILE A 1 502 ? 50.398 -1.868 251.303 1.00 45.40 665 ILE B C 1
ATOM 2518 O O . ILE A 1 502 ? 50.261 -0.882 252.025 1.00 41.31 665 ILE B O 1
ATOM 2523 N N . SER A 1 503 ? 50.208 -1.823 249.984 1.00 44.09 666 SER B N 1
ATOM 2524 C CA . SER A 1 503 ? 49.831 -0.574 249.312 1.00 41.72 666 SER B CA 1
ATOM 2525 C C . SER A 1 503 ? 48.318 -0.339 249.310 1.00 48.24 666 SER B C 1
ATOM 2526 O O . SER A 1 503 ? 47.807 0.491 248.553 1.00 56.76 666 SER B O 1
ATOM 2529 N N . LYS A 1 504 ? 47.597 -1.088 250.137 1.00 45.73 667 LYS B N 1
ATOM 2530 C CA . LYS A 1 504 ? 46.152 -0.918 250.246 1.00 44.44 667 LYS B CA 1
ATOM 2531 C C . LYS A 1 504 ? 45.820 -0.776 251.722 1.00 44.00 667 LYS B C 1
ATOM 2532 O O . LYS A 1 504 ? 44.680 -0.506 252.093 1.00 50.18 667 LYS B O 1
ATOM 2538 N N . ASN A 1 505 ? 46.842 -0.945 252.555 1.00 45.70 668 ASN B N 1
ATOM 2539 C CA . ASN A 1 505 ? 46.729 -0.708 253.986 1.00 45.39 668 ASN B CA 1
ATOM 2540 C C . ASN A 1 505 ? 47.523 0.546 254.331 1.00 48.90 668 ASN B C 1
ATOM 2541 O O . ASN A 1 505 ? 47.275 1.190 255.348 1.00 52.75 668 ASN B O 1
ATOM 2546 N N . PHE A 1 506 ? 48.447 0.897 253.439 1.00 46.65 669 PHE B N 1
ATOM 2547 C CA . PHE A 1 506 ? 49.318 2.061 253.569 1.00 38.44 669 PHE B CA 1
ATOM 2548 C C . PHE A 1 506 ? 49.518 2.664 252.187 1.00 41.01 669 PHE B C 1
ATOM 2549 O O . PHE A 1 506 ? 50.536 2.412 251.543 1.00 40.46 669 PHE B O 1
ATOM 2557 N N . SER A 1 507 ? 48.562 3.464 251.728 1.00 46.60 670 SER B N 1
ATOM 2558 C CA . SER A 1 507 ? 48.612 3.985 250.366 1.00 43.35 670 SER B CA 1
ATOM 2559 C C . SER A 1 507 ? 49.598 5.134 250.215 1.00 39.21 670 SER B C 1
ATOM 2560 O O . SER A 1 507 ? 49.848 5.594 249.102 1.00 39.30 670 SER B O 1
ATOM 2563 N N . ASN A 1 508 ? 50.161 5.591 251.328 1.00 39.37 671 ASN B N 1
ATOM 2564 C CA . ASN A 1 508 ? 51.045 6.748 251.303 1.00 40.90 671 ASN B CA 1
ATOM 2565 C C . ASN A 1 508 ? 52.442 6.482 251.869 1.00 45.51 671 ASN B C 1
ATOM 2566 O O . ASN A 1 508 ? 53.356 7.286 251.679 1.00 46.15 671 ASN B O 1
ATOM 2571 N N . ASN A 1 509 ? 52.604 5.370 252.579 1.00 38.55 672 ASN B N 1
ATOM 2572 C CA . ASN A 1 509 ? 53.885 5.066 253.215 1.00 41.24 672 ASN B CA 1
ATOM 2573 C C . ASN A 1 509 ? 54.471 3.707 252.830 1.00 43.09 672 ASN B C 1
ATOM 2574 O O . ASN A 1 509 ? 55.177 3.092 253.628 1.00 42.01 672 ASN B O 1
ATOM 2579 N N . SER A 1 510 ? 54.193 3.238 251.619 1.00 40.85 673 SER B N 1
ATOM 2580 C CA . SER A 1 510 ? 54.696 1.932 251.205 1.00 40.86 673 SER B CA 1
ATOM 2581 C C . SER A 1 510 ? 55.840 2.042 250.207 1.00 43.77 673 SER B C 1
ATOM 2582 O O . SER A 1 510 ? 55.812 2.876 249.302 1.00 42.33 673 SER B O 1
ATOM 2585 N N . LEU A 1 511 ? 56.838 1.178 250.374 1.00 47.01 674 LEU B N 1
ATOM 2586 C CA . LEU A 1 511 ? 57.971 1.124 249.460 1.00 37.27 674 LEU B CA 1
ATOM 2587 C C . LEU A 1 511 ? 57.689 0.083 248.383 1.00 36.14 674 LEU B C 1
ATOM 2588 O O . LEU A 1 511 ? 57.561 -1.108 248.666 1.00 32.24 674 LEU B O 1
ATOM 2593 N N . LEU A 1 512 ? 57.588 0.547 247.144 1.00 39.62 675 LEU B N 1
ATOM 2594 C CA . LEU A 1 512 ? 57.260 -0.318 246.020 1.00 38.64 675 LEU B CA 1
ATOM 2595 C C . LEU A 1 512 ? 58.269 -0.108 244.898 1.00 40.15 675 LEU B C 1
ATOM 2596 O O . LEU A 1 512 ? 59.170 0.726 245.007 1.00 40.81 675 LEU B O 1
ATOM 2601 N N . ARG A 1 513 ? 58.114 -0.861 243.817 1.00 34.29 676 ARG B N 1
ATOM 2602 C CA . ARG A 1 513 ? 59.042 -0.764 242.706 1.00 33.75 676 ARG B CA 1
ATOM 2603 C C . ARG A 1 513 ? 58.260 -0.614 241.417 1.00 38.67 676 ARG B C 1
ATOM 2604 O O . ARG A 1 513 ? 57.224 -1.257 241.224 1.00 38.88 676 ARG B O 1
ATOM 2612 N N . ARG A 1 514 ? 58.772 0.219 240.522 1.00 39.19 677 ARG B N 1
ATOM 2613 C CA . ARG A 1 514 ? 58.056 0.510 239.295 1.00 39.40 677 ARG B CA 1
ATOM 2614 C C . ARG A 1 514 ? 58.996 0.629 238.106 1.00 35.97 677 ARG B C 1
ATOM 2615 O O . ARG A 1 514 ? 60.172 0.954 238.253 1.00 36.67 677 ARG B O 1
ATOM 2623 N N . HIS A 1 515 ? 58.463 0.347 236.926 1.00 39.27 678 HIS B N 1
ATOM 2624 C CA . HIS A 1 515 ? 59.213 0.491 235.690 1.00 41.76 678 HIS B CA 1
ATOM 2625 C C . HIS A 1 515 ? 58.372 1.374 234.792 1.00 48.46 678 HIS B C 1
ATOM 2626 O O . HIS A 1 515 ? 57.149 1.253 234.761 1.00 50.37 678 HIS B O 1
ATOM 2633 N N . ALA A 1 516 ? 59.021 2.250 234.044 1.00 56.95 679 ALA B N 1
ATOM 2634 C CA . ALA A 1 516 ? 58.291 3.238 233.271 1.00 54.18 679 ALA B CA 1
ATOM 2635 C C . ALA A 1 516 ? 58.309 2.879 231.799 1.00 65.35 679 ALA B C 1
ATOM 2636 O O . ALA A 1 516 ? 59.075 2.015 231.367 1.00 62.88 679 ALA B O 1
ATOM 2638 N N . SER A 1 517 ? 57.437 3.532 231.041 1.00 66.39 680 SER B N 1
ATOM 2639 C CA . SER A 1 517 ? 57.343 3.304 229.608 1.00 65.23 680 SER B CA 1
ATOM 2640 C C . SER A 1 517 ? 58.692 3.672 228.993 1.00 80.59 680 SER B C 1
ATOM 2641 O O . SER A 1 517 ? 59.406 4.515 229.544 1.00 84.19 680 SER B O 1
ATOM 2644 N N . PRO A 1 518 ? 59.050 3.050 227.856 1.00 76.72 681 PRO B N 1
ATOM 2645 C CA . PRO A 1 518 ? 60.419 3.240 227.367 1.00 75.77 681 PRO B CA 1
ATOM 2646 C C . PRO A 1 518 ? 60.676 4.694 227.034 1.00 84.23 681 PRO B C 1
ATOM 2647 O O . PRO A 1 518 ? 59.735 5.416 226.702 1.00 81.86 681 PRO B O 1
ATOM 2651 N N . LYS A 1 519 ? 61.928 5.128 227.112 1.00 89.06 682 LYS B N 1
ATOM 2652 C CA . LYS A 1 519 ? 62.204 6.502 226.746 1.00 86.53 682 LYS B CA 1
ATOM 2653 C C . LYS A 1 519 ? 62.183 6.573 225.232 1.00 90.91 682 LYS B C 1
ATOM 2654 O O . LYS A 1 519 ? 63.022 5.975 224.554 1.00 90.48 682 LYS B O 1
ATOM 2656 N N . GLU A 1 520 ? 61.203 7.308 224.713 1.00 90.01 683 GLU B N 1
ATOM 2657 C CA . GLU A 1 520 ? 61.017 7.452 223.275 1.00 92.84 683 GLU B CA 1
ATOM 2658 C C . GLU A 1 520 ? 62.262 8.029 222.614 1.00 93.11 683 GLU B C 1
ATOM 2659 O O . GLU A 1 520 ? 62.530 7.779 221.442 1.00 91.36 683 GLU B O 1
ATOM 2661 N N . LYS A 1 521 ? 63.013 8.803 223.389 1.00 91.25 684 LYS B N 1
ATOM 2662 C CA . LYS A 1 521 ? 64.278 9.375 222.944 1.00 92.58 684 LYS B CA 1
ATOM 2663 C C . LYS A 1 521 ? 65.353 8.314 222.725 1.00 96.38 684 LYS B C 1
ATOM 2664 O O . LYS A 1 521 ? 66.132 8.392 221.774 1.00 98.93 684 LYS B O 1
ATOM 2666 N N . GLN A 1 522 ? 65.381 7.315 223.604 1.00 96.66 685 GLN B N 1
ATOM 2667 C CA . GLN A 1 522 ? 66.415 6.285 223.560 1.00 96.43 685 GLN B CA 1
ATOM 2668 C C . GLN A 1 522 ? 65.940 4.987 222.917 1.00 95.69 685 GLN B C 1
ATOM 2669 O O . GLN A 1 522 ? 66.744 4.099 222.632 1.00 93.05 685 GLN B O 1
ATOM 2671 N N . ILE A 1 523 ? 64.635 4.879 222.683 1.00 90.76 686 ILE B N 1
ATOM 2672 C CA . ILE A 1 523 ? 64.091 3.727 221.974 1.00 93.88 686 ILE B CA 1
ATOM 2673 C C . ILE A 1 523 ? 64.159 3.973 220.470 1.00 93.79 686 ILE B C 1
ATOM 2674 O O . ILE A 1 523 ? 63.683 3.165 219.673 1.00 91.27 686 ILE B O 1
ATOM 2676 N N . ASN A 1 524 ? 64.766 5.096 220.098 1.00 91.90 687 ASN B N 1
ATOM 2677 C CA . ASN A 1 524 ? 64.945 5.471 218.702 1.00 92.64 687 ASN B CA 1
ATOM 2678 C C . ASN A 1 524 ? 66.232 4.877 218.147 1.00 92.73 687 ASN B C 1
ATOM 2679 O O . ASN A 1 524 ? 66.217 4.166 217.140 1.00 88.93 687 ASN B O 1
ATOM 2681 N N . GLU A 1 525 ? 67.345 5.173 218.816 1.00 95.86 688 GLU B N 1
ATOM 2682 C CA . GLU A 1 525 ? 68.645 4.590 218.481 1.00 92.69 688 GLU B CA 1
ATOM 2683 C C . GLU A 1 525 ? 68.609 3.064 218.438 1.00 93.59 688 GLU B C 1
ATOM 2684 O O . GLU A 1 525 ? 69.532 2.431 217.931 1.00 95.39 688 GLU B O 1
ATOM 2686 N N . PHE A 1 526 ? 67.532 2.483 218.957 1.00 93.91 689 PHE B N 1
ATOM 2687 C CA . PHE A 1 526 ? 67.350 1.041 218.950 1.00 93.51 689 PHE B CA 1
ATOM 2688 C C . PHE A 1 526 ? 66.451 0.649 217.776 1.00 92.57 689 PHE B C 1
ATOM 2689 O O . PHE A 1 526 ? 66.719 -0.336 217.087 1.00 88.90 689 PHE B O 1
ATOM 2697 N N . CYS A 1 527 ? 65.394 1.426 217.547 1.00 94.41 690 CYS B N 1
ATOM 2698 C CA . CYS A 1 527 ? 64.552 1.247 216.365 1.00 91.03 690 CYS B CA 1
ATOM 2699 C C . CYS A 1 527 ? 65.313 1.561 215.079 1.00 88.11 690 CYS B C 1
ATOM 2700 O O . CYS A 1 527 ? 65.236 0.814 214.101 1.00 87.38 690 CYS B O 1
ATOM 2703 N N . HIS A 1 528 ? 66.029 2.683 215.088 1.00 93.71 691 HIS B N 1
ATOM 2704 C CA . HIS A 1 528 ? 66.930 3.055 213.999 1.00 93.45 691 HIS B CA 1
ATOM 2705 C C . HIS A 1 528 ? 67.908 1.929 213.679 1.00 94.28 691 HIS B C 1
ATOM 2706 O O . HIS A 1 528 ? 68.049 1.521 212.525 1.00 95.65 691 HIS B O 1
ATOM 2708 N N . PHE A 1 529 ? 68.589 1.447 214.714 1.00 94.72 692 PHE B N 1
ATOM 2709 C CA . PHE A 1 529 ? 69.612 0.418 214.559 1.00 91.53 692 PHE B CA 1
ATOM 2710 C C . PHE A 1 529 ? 69.042 -0.895 214.037 1.00 94.30 692 PHE B C 1
ATOM 2711 O O . PHE A 1 529 ? 69.683 -1.585 213.246 1.00 99.26 692 PHE B O 1
ATOM 2719 N N . LEU A 1 530 ? 67.834 -1.230 214.474 1.00 91.39 693 LEU B N 1
ATOM 2720 C CA . LEU A 1 530 ? 67.192 -2.475 214.068 1.00 91.71 693 LEU B CA 1
ATOM 2721 C C . LEU A 1 530 ? 66.864 -2.463 212.580 1.00 94.93 693 LEU B C 1
ATOM 2722 O O . LEU A 1 530 ? 67.020 -3.475 211.892 1.00 94.21 693 LEU B O 1
ATOM 2724 N N . LYS A 1 531 ? 66.407 -1.312 212.095 1.00 94.10 694 LYS B N 1
ATOM 2725 C CA . LYS A 1 531 ? 66.089 -1.127 210.682 1.00 92.21 694 LYS B CA 1
ATOM 2726 C C . LYS A 1 531 ? 67.304 -1.391 209.799 1.00 92.19 694 LYS B C 1
ATOM 2727 O O . LYS A 1 531 ? 67.192 -2.032 208.755 1.00 91.58 694 LYS B O 1
ATOM 2729 N N . SER A 1 532 ? 68.452 -0.860 210.213 1.00 94.12 695 SER B N 1
ATOM 2730 C CA . SER A 1 532 ? 69.734 -1.084 209.540 1.00 89.88 695 SER B CA 1
ATOM 2731 C C . SER A 1 532 ? 69.978 -2.550 209.164 1.00 89.06 695 SER B C 1
ATOM 2732 O O . SER A 1 532 ? 70.624 -2.847 208.159 1.00 88.08 695 SER B O 1
ATOM 2735 N N . MET A 1 533 ? 69.444 -3.454 209.981 1.00 92.56 696 MET B N 1
ATOM 2736 C CA . MET A 1 533 ? 69.643 -4.894 209.834 1.00 92.91 696 MET B CA 1
ATOM 2737 C C . MET A 1 533 ? 68.376 -5.523 209.265 1.00 95.24 696 MET B C 1
ATOM 2738 O O . MET A 1 533 ? 68.138 -6.723 209.432 1.00 100.72 696 MET B O 1
ATOM 2743 N N . ASN A 1 534 ? 67.561 -4.666 208.645 1.00 93.38 697 ASN B N 1
ATOM 2744 C CA . ASN A 1 534 ? 66.280 -4.991 208.002 1.00 90.83 697 ASN B CA 1
ATOM 2745 C C . ASN A 1 534 ? 65.113 -5.492 208.845 1.00 91.54 697 ASN B C 1
ATOM 2746 O O . ASN A 1 534 ? 64.594 -6.587 208.633 1.00 94.47 697 ASN B O 1
ATOM 2748 N N . PHE A 1 535 ? 64.713 -4.667 209.807 1.00 89.80 698 PHE B N 1
ATOM 2749 C CA . PHE A 1 535 ? 63.611 -4.990 210.700 1.00 87.08 698 PHE B CA 1
ATOM 2750 C C . PHE A 1 535 ? 62.893 -3.741 211.192 1.00 90.57 698 PHE B C 1
ATOM 2751 O O . PHE A 1 535 ? 63.526 -2.781 211.628 1.00 91.68 698 PHE B O 1
ATOM 2753 N N . ASP A 1 536 ? 61.568 -3.760 211.136 1.00 88.80 699 ASP B N 1
ATOM 2754 C CA . ASP A 1 536 ? 60.796 -2.664 211.691 1.00 92.70 699 ASP B CA 1
ATOM 2755 C C . ASP A 1 536 ? 60.379 -3.085 213.089 1.00 91.00 699 ASP B C 1
ATOM 2756 O O . ASP A 1 536 ? 59.760 -4.134 213.266 1.00 92.48 699 ASP B O 1
ATOM 2758 N N . PHE A 1 537 ? 60.714 -2.276 214.084 1.00 86.99 700 PHE B N 1
ATOM 2759 C CA . PHE A 1 537 ? 60.451 -2.664 215.460 1.00 83.61 700 PHE B CA 1
ATOM 2760 C C . PHE A 1 537 ? 59.314 -1.808 215.981 1.00 88.67 700 PHE B C 1
ATOM 2761 O O . PHE A 1 537 ? 59.249 -0.607 215.717 1.00 90.92 700 PHE B O 1
ATOM 2769 N N . ASP A 1 538 ? 58.420 -2.432 216.733 1.00 86.55 701 ASP B N 1
ATOM 2770 C CA . ASP A 1 538 ? 57.226 -1.756 217.210 1.00 84.01 701 ASP B CA 1
ATOM 2771 C C . ASP A 1 538 ? 57.325 -1.586 218.718 1.00 83.02 701 ASP B C 1
ATOM 2772 O O . ASP A 1 538 ? 57.584 -2.549 219.437 1.00 84.61 701 ASP B O 1
ATOM 2777 N N . ALA A 1 539 ? 57.151 -0.365 219.206 1.00 88.21 702 ALA B N 1
ATOM 2778 C CA . ALA A 1 539 ? 57.242 -0.143 220.645 1.00 86.32 702 ALA B CA 1
ATOM 2779 C C . ALA A 1 539 ? 55.983 0.500 221.206 1.00 92.95 702 ALA B C 1
ATOM 2780 O O . ALA A 1 539 ? 55.938 0.856 222.397 1.00 94.29 702 ALA B O 1
ATOM 2782 N N . SER A 1 540 ? 54.968 0.616 220.346 1.00 92.67 703 SER B N 1
ATOM 2783 C CA . SER A 1 540 ? 53.691 1.261 220.669 1.00 86.80 703 SER B CA 1
ATOM 2784 C C . SER A 1 540 ? 53.169 0.967 222.075 1.00 89.31 703 SER B C 1
ATOM 2785 O O . SER A 1 540 ? 52.620 1.846 222.741 1.00 91.73 703 SER B O 1
ATOM 2788 N N . SER A 1 541 ? 53.358 -0.269 222.522 1.00 84.44 704 SER B N 1
ATOM 2789 C CA . SER A 1 541 ? 52.941 -0.687 223.855 1.00 79.34 704 SER B CA 1
ATOM 2790 C C . SER A 1 541 ? 53.878 -1.770 224.391 1.00 80.02 704 SER B C 1
ATOM 2791 O O . SER A 1 541 ? 54.923 -2.043 223.802 1.00 84.01 704 SER B O 1
ATOM 2794 N N . SER A 1 542 ? 53.483 -2.399 225.493 1.00 79.37 705 SER B N 1
ATOM 2795 C CA . SER A 1 542 ? 54.248 -3.498 226.070 1.00 70.02 705 SER B CA 1
ATOM 2796 C C . SER A 1 542 ? 54.020 -4.802 225.312 1.00 74.03 705 SER B C 1
ATOM 2797 O O . SER A 1 542 ? 54.975 -5.464 224.904 1.00 75.44 705 SER B O 1
ATOM 2800 N N . ALA A 1 543 ? 52.752 -5.176 225.159 1.00 75.24 706 ALA B N 1
ATOM 2801 C CA . ALA A 1 543 ? 52.355 -6.304 224.319 1.00 74.32 706 ALA B CA 1
ATOM 2802 C C . ALA A 1 543 ? 53.077 -6.294 222.974 1.00 76.14 706 ALA B C 1
ATOM 2803 O O . ALA A 1 543 ? 53.663 -7.298 222.561 1.00 81.59 706 ALA B O 1
ATOM 2805 N N . ALA A 1 544 ? 53.025 -5.148 222.302 1.00 76.31 707 ALA B N 1
ATOM 2806 C CA . ALA A 1 544 ? 53.674 -4.954 221.009 1.00 78.11 707 ALA B CA 1
ATOM 2807 C C . ALA A 1 544 ? 55.183 -5.172 221.067 1.00 80.10 707 ALA B C 1
ATOM 2808 O O . ALA A 1 544 ? 55.799 -5.560 220.075 1.00 78.92 707 ALA B O 1
ATOM 2810 N N . PHE A 1 545 ? 55.769 -4.918 222.232 1.00 82.68 708 PHE B N 1
ATOM 2811 C CA . PHE A 1 545 ? 57.214 -4.998 222.401 1.00 82.28 708 PHE B CA 1
ATOM 2812 C C . PHE A 1 545 ? 57.657 -6.457 222.402 1.00 79.29 708 PHE B C 1
ATOM 2813 O O . PHE A 1 545 ? 58.644 -6.819 221.761 1.00 78.43 708 PHE B O 1
ATOM 2821 N N . ASN A 1 546 ? 56.916 -7.289 223.125 1.00 79.34 709 ASN B N 1
ATOM 2822 C CA . ASN A 1 546 ? 57.214 -8.712 223.199 1.00 84.92 709 ASN B CA 1
ATOM 2823 C C . ASN A 1 546 ? 56.974 -9.402 221.867 1.00 85.71 709 ASN B C 1
ATOM 2824 O O . ASN A 1 546 ? 57.743 -10.278 221.464 1.00 88.09 709 ASN B O 1
ATOM 2826 N N . ALA A 1 547 ? 55.908 -8.995 221.185 1.00 82.99 710 ALA B N 1
ATOM 2827 C CA . ALA A 1 547 ? 55.571 -9.576 219.896 1.00 80.00 710 ALA B CA 1
ATOM 2828 C C . ALA A 1 547 ? 56.670 -9.278 218.885 1.00 83.84 710 ALA B C 1
ATOM 2829 O O . ALA A 1 547 ? 56.944 -10.095 218.012 1.00 85.72 710 ALA B O 1
ATOM 2831 N N . SER A 1 548 ? 57.300 -8.113 219.004 1.00 85.36 711 SER B N 1
ATOM 2832 C CA . SER A 1 548 ? 58.411 -7.761 218.121 1.00 84.75 711 SER B CA 1
ATOM 2833 C C . SER A 1 548 ? 59.708 -8.480 218.522 1.00 89.28 711 SER B C 1
ATOM 2834 O O . SER A 1 548 ? 60.597 -8.674 217.694 1.00 89.80 711 SER B O 1
ATOM 2837 N N . MET A 1 549 ? 59.822 -8.848 219.798 1.00 90.11 712 MET B N 1
ATOM 2838 C CA . MET A 1 549 ? 61.025 -9.520 220.300 1.00 85.99 712 MET B CA 1
ATOM 2839 C C . MET A 1 549 ? 60.893 -11.025 220.108 1.00 87.32 712 MET B C 1
ATOM 2840 O O . MET A 1 549 ? 61.881 -11.731 219.903 1.00 91.30 712 MET B O 1
ATOM 2845 N N . VAL A 1 550 ? 59.660 -11.509 220.190 1.00 91.96 713 VAL B N 1
ATOM 2846 C CA . VAL A 1 550 ? 59.358 -12.905 219.914 1.00 92.04 713 VAL B CA 1
ATOM 2847 C C . VAL A 1 550 ? 59.445 -13.094 218.393 1.00 91.80 713 VAL B C 1
ATOM 2848 O O . VAL A 1 550 ? 59.865 -14.147 217.913 1.00 89.28 713 VAL B O 1
ATOM 2852 N N . ARG A 1 551 ? 59.017 -12.077 217.644 1.00 91.83 714 ARG B N 1
ATOM 2853 C CA . ARG A 1 551 ? 59.227 -12.015 216.199 1.00 89.93 714 ARG B CA 1
ATOM 2854 C C . ARG A 1 551 ? 60.698 -12.212 215.826 1.00 95.11 714 ARG B C 1
ATOM 2855 O O . ARG A 1 551 ? 61.046 -13.206 215.187 1.00 95.52 714 ARG B O 1
ATOM 2863 N N . LEU A 1 552 ? 61.534 -11.242 216.202 1.00 94.35 715 LEU B N 1
ATOM 2864 C CA . LEU A 1 552 ? 62.985 -11.267 215.970 1.00 91.50 715 LEU B CA 1
ATOM 2865 C C . LEU A 1 552 ? 63.607 -12.656 216.052 1.00 97.53 715 LEU B C 1
ATOM 2866 O O . LEU A 1 552 ? 64.311 -13.082 215.136 1.00 97.90 715 LEU B O 1
ATOM 2871 N N . ARG A 1 553 ? 63.334 -13.360 217.148 1.00 99.31 716 ARG B N 1
ATOM 2872 C CA . ARG A 1 553 ? 63.887 -14.692 217.367 1.00 97.95 716 ARG B CA 1
ATOM 2873 C C . ARG A 1 553 ? 63.518 -15.672 216.255 1.00 99.08 716 ARG B C 1
ATOM 2874 O O . ARG A 1 553 ? 64.145 -16.719 216.113 1.00 101.17 716 ARG B O 1
ATOM 2876 N N . SER A 1 554 ? 62.528 -15.314 215.444 1.00 95.97 717 SER B N 1
ATOM 2877 C CA . SER A 1 554 ? 62.101 -16.188 214.360 1.00 99.33 717 SER B CA 1
ATOM 2878 C C . SER A 1 554 ? 62.566 -15.639 213.015 1.00 99.84 717 SER B C 1
ATOM 2879 O O . SER A 1 554 ? 62.267 -16.209 211.966 1.00 97.44 717 SER B O 1
ATOM 2881 N N . THR A 1 555 ? 63.355 -14.570 213.055 1.00 99.64 718 THR B N 1
ATOM 2882 C CA . THR A 1 555 ? 63.843 -13.935 211.835 1.00 95.90 718 THR B CA 1
ATOM 2883 C C . THR A 1 555 ? 65.365 -14.015 211.756 1.00 97.22 718 THR B C 1
ATOM 2884 O O . THR A 1 555 ? 65.929 -14.245 210.686 1.00 97.90 718 THR B O 1
ATOM 2888 N N . PHE A 1 556 ? 66.021 -13.875 212.903 1.00 99.34 719 PHE B N 1
ATOM 2889 C CA . PHE A 1 556 ? 67.480 -13.893 212.971 1.00 96.11 719 PHE B CA 1
ATOM 2890 C C . PHE A 1 556 ? 67.965 -15.180 213.627 1.00 91.40 719 PHE B C 1
ATOM 2891 O O . PHE A 1 556 ? 67.159 -16.006 214.057 1.00 90.02 719 PHE B O 1
ATOM 2899 N N . ASN A 1 557 ? 69.282 -15.362 213.678 1.00 85.90 720 ASN B N 1
ATOM 2900 C CA . ASN A 1 557 ? 69.861 -16.519 214.351 1.00 91.52 720 ASN B CA 1
ATOM 2901 C C . ASN A 1 557 ? 69.498 -16.504 215.836 1.00 93.16 720 ASN B C 1
ATOM 2902 O O . ASN A 1 557 ? 68.901 -15.547 216.324 1.00 88.69 720 ASN B O 1
ATOM 2904 N N . GLU A 1 558 ? 69.870 -17.552 216.561 1.00 95.17 721 GLU B N 1
ATOM 2905 C CA . GLU A 1 558 ? 69.527 -17.631 217.976 1.00 92.09 721 GLU B CA 1
ATOM 2906 C C . GLU A 1 558 ? 70.577 -16.920 218.821 1.00 95.16 721 GLU B C 1
ATOM 2907 O O . GLU A 1 558 ? 70.270 -16.358 219.874 1.00 95.10 721 GLU B O 1
ATOM 2909 N N . GLU A 1 559 ? 71.818 -16.947 218.348 1.00 95.23 722 GLU B N 1
ATOM 2910 C CA . GLU A 1 559 ? 72.919 -16.291 219.039 1.00 93.80 722 GLU B CA 1
ATOM 2911 C C . GLU A 1 559 ? 72.847 -14.769 218.925 1.00 93.54 722 GLU B C 1
ATOM 2912 O O . GLU A 1 559 ? 72.893 -14.062 219.930 1.00 90.44 722 GLU B O 1
ATOM 2914 N N . LEU A 1 560 ? 72.729 -14.274 217.696 1.00 93.63 723 LEU B N 1
ATOM 2915 C CA . LEU A 1 560 ? 72.612 -12.838 217.440 1.00 92.48 723 LEU B CA 1
ATOM 2916 C C . LEU A 1 560 ? 71.392 -12.219 218.124 1.00 92.93 723 LEU B C 1
ATOM 2917 O O . LEU A 1 560 ? 71.446 -11.081 218.593 1.00 92.52 723 LEU B O 1
ATOM 2919 N N . VAL A 1 561 ? 70.291 -12.967 218.145 1.00 93.48 724 VAL B N 1
ATOM 2920 C CA . VAL A 1 561 ? 69.067 -12.562 218.836 1.00 91.91 724 VAL B CA 1
ATOM 2921 C C . VAL A 1 561 ? 69.341 -12.110 220.273 1.00 93.09 724 VAL B C 1
ATOM 2922 O O . VAL A 1 561 ? 68.749 -11.138 220.748 1.00 91.38 724 VAL B O 1
ATOM 2924 N N . GLU A 1 562 ? 70.228 -12.834 220.955 1.00 92.10 725 GLU B N 1
ATOM 2925 C CA . GLU A 1 562 ? 70.657 -12.500 222.315 1.00 91.37 725 GLU B CA 1
ATOM 2926 C C . GLU A 1 562 ? 71.069 -11.036 222.432 1.00 91.92 725 GLU B C 1
ATOM 2927 O O . GLU A 1 562 ? 70.596 -10.322 223.315 1.00 89.07 725 GLU B O 1
ATOM 2929 N N . LEU A 1 563 ? 71.950 -10.604 221.531 1.00 90.59 726 LEU B N 1
ATOM 2930 C CA . LEU A 1 563 ? 72.457 -9.234 221.512 1.00 85.10 726 LEU B CA 1
ATOM 2931 C C . LEU A 1 563 ? 71.314 -8.243 221.593 1.00 88.16 726 LEU B C 1
ATOM 2932 O O . LEU A 1 563 ? 71.310 -7.363 222.455 1.00 85.02 726 LEU B O 1
ATOM 2937 N N . PHE A 1 564 ? 70.365 -8.385 220.673 1.00 88.21 727 PHE B N 1
ATOM 2938 C CA . PHE A 1 564 ? 69.194 -7.522 220.622 1.00 84.04 727 PHE B CA 1
ATOM 2939 C C . PHE A 1 564 ? 68.540 -7.397 221.992 1.00 82.94 727 PHE B C 1
ATOM 2940 O O . PHE A 1 564 ? 68.175 -6.302 222.407 1.00 84.69 727 PHE B O 1
ATOM 2942 N N . GLU A 1 565 ? 68.414 -8.523 222.690 1.00 82.94 728 GLU B N 1
ATOM 2943 C CA . GLU A 1 565 ? 67.873 -8.544 224.046 1.00 80.49 728 GLU B CA 1
ATOM 2944 C C . GLU A 1 565 ? 68.700 -7.678 224.994 1.00 80.07 728 GLU B C 1
ATOM 2945 O O . GLU A 1 565 ? 68.150 -6.865 225.738 1.00 80.56 728 GLU B O 1
ATOM 2947 N N . ASN A 1 566 ? 70.018 -7.867 224.976 1.00 84.62 729 ASN B N 1
ATOM 2948 C CA . ASN A 1 566 ? 70.920 -7.028 225.760 1.00 84.10 729 ASN B CA 1
ATOM 2949 C C . ASN A 1 566 ? 70.739 -5.559 225.399 1.00 79.16 729 ASN B C 1
ATOM 2950 O O . ASN A 1 566 ? 70.819 -4.680 226.257 1.00 79.51 729 ASN B O 1
ATOM 2952 N N . MET A 1 567 ? 70.516 -5.308 224.112 1.00 79.92 730 MET B N 1
ATOM 2953 C CA . MET A 1 567 ? 70.261 -3.964 223.610 1.00 77.73 730 MET B CA 1
ATOM 2954 C C . MET A 1 567 ? 68.870 -3.482 224.010 1.00 77.86 730 MET B C 1
ATOM 2955 O O . MET A 1 567 ? 68.723 -2.412 224.600 1.00 77.33 730 MET B O 1
ATOM 2960 N N . ALA A 1 568 ? 67.857 -4.265 223.637 1.00 75.49 731 ALA B N 1
ATOM 2961 C CA . ALA A 1 568 ? 66.469 -4.068 224.069 1.00 82.08 731 ALA B CA 1
ATOM 2962 C C . ALA A 1 568 ? 66.361 -3.550 225.498 1.00 85.74 731 ALA B C 1
ATOM 2963 O O . ALA A 1 568 ? 65.692 -2.547 225.753 1.00 83.46 731 ALA B O 1
ATOM 2965 N N . VAL A 1 569 ? 67.014 -4.254 226.420 1.00 81.88 732 VAL B N 1
ATOM 2966 C CA . VAL A 1 569 ? 67.009 -3.893 227.833 1.00 78.58 732 VAL B CA 1
ATOM 2967 C C . VAL A 1 569 ? 67.429 -2.442 228.034 1.00 80.87 732 VAL B C 1
ATOM 2968 O O . VAL A 1 569 ? 66.690 -1.650 228.621 1.00 86.73 732 VAL B O 1
ATOM 2970 N N . ARG A 1 570 ? 68.618 -2.106 227.540 1.00 82.03 733 ARG B N 1
ATOM 2971 C CA . ARG A 1 570 ? 69.150 -0.748 227.622 1.00 80.07 733 ARG B CA 1
ATOM 2972 C C . ARG A 1 570 ? 68.217 0.306 227.028 1.00 77.18 733 ARG B C 1
ATOM 2973 O O . ARG A 1 570 ? 68.231 1.460 227.454 1.00 85.00 733 ARG B O 1
ATOM 2975 N N . SER A 1 571 ? 67.410 -0.087 226.047 1.00 78.35 734 SER B N 1
ATOM 2976 C CA . SER A 1 571 ? 66.477 0.842 225.420 1.00 81.75 734 SER B CA 1
ATOM 2977 C C . SER A 1 571 ? 65.354 1.192 226.387 1.00 81.12 734 SER B C 1
ATOM 2978 O O . SER A 1 571 ? 64.894 2.333 226.433 1.00 80.88 734 SER B O 1
ATOM 2980 N N . LEU A 1 572 ? 64.909 0.204 227.155 1.00 79.23 735 LEU B N 1
ATOM 2981 C CA . LEU A 1 572 ? 63.832 0.423 228.109 1.00 76.20 735 LEU B CA 1
ATOM 2982 C C . LEU A 1 572 ? 64.415 1.053 229.369 1.00 74.10 735 LEU B C 1
ATOM 2983 O O . LEU A 1 572 ? 65.555 0.770 229.738 1.00 77.26 735 LEU B O 1
ATOM 2985 N N . ASN A 1 573 ? 63.640 1.920 230.013 1.00 72.94 736 ASN B N 1
ATOM 2986 C CA . ASN A 1 573 ? 64.084 2.624 231.214 1.00 65.07 736 ASN B CA 1
ATOM 2987 C C . ASN A 1 573 ? 64.501 1.682 232.341 1.00 64.24 736 ASN B C 1
ATOM 2988 O O . ASN A 1 573 ? 64.302 0.470 232.260 1.00 60.14 736 ASN B O 1
ATOM 2993 N N . ARG A 1 574 ? 65.065 2.250 233.400 1.00 59.07 737 ARG B N 1
ATOM 2994 C CA . ARG A 1 574 ? 65.481 1.461 234.548 1.00 57.69 737 ARG B CA 1
ATOM 2995 C C . ARG A 1 574 ? 64.394 1.492 235.612 1.00 50.47 737 ARG B C 1
ATOM 2996 O O . ARG A 1 574 ? 63.688 2.487 235.764 1.00 52.96 737 ARG B O 1
ATOM 2998 N N . ALA A 1 575 ? 64.261 0.399 236.351 1.00 45.72 738 ALA B N 1
ATOM 2999 C CA . ALA A 1 575 ? 63.253 0.329 237.395 1.00 38.78 738 ALA B CA 1
ATOM 3000 C C . ALA A 1 575 ? 63.778 1.037 238.634 1.00 38.68 738 ALA B C 1
ATOM 3001 O O . ALA A 1 575 ? 64.986 1.203 238.797 1.00 41.69 738 ALA B O 1
ATOM 3003 N N . GLU A 1 576 ? 62.870 1.458 239.506 1.00 37.20 739 GLU B N 1
ATOM 3004 C CA . GLU A 1 576 ? 63.262 2.264 240.651 1.00 40.41 739 GLU B CA 1
ATOM 3005 C C . GLU A 1 576 ? 62.320 2.085 241.831 1.00 38.39 739 GLU B C 1
ATOM 3006 O O . GLU A 1 576 ? 61.128 1.828 241.659 1.00 38.93 739 GLU B O 1
ATOM 3012 N N . TYR A 1 577 ? 62.869 2.203 243.033 1.00 36.37 740 TYR B N 1
ATOM 3013 C CA . TYR A 1 577 ? 62.048 2.203 244.230 1.00 35.52 740 TYR B CA 1
ATOM 3014 C C . TYR A 1 577 ? 61.431 3.582 244.409 1.00 40.44 740 TYR B C 1
ATOM 3015 O O . TYR A 1 577 ? 62.001 4.590 243.988 1.00 37.30 740 TYR B O 1
ATOM 3024 N N . PHE A 1 578 ? 60.263 3.620 245.035 1.00 37.80 741 PHE B N 1
ATOM 3025 C CA . PHE A 1 578 ? 59.579 4.876 245.289 1.00 34.34 741 PHE B CA 1
ATOM 3026 C C . PHE A 1 578 ? 58.661 4.691 246.478 1.00 36.62 741 PHE B C 1
ATOM 3027 O O . PHE A 1 578 ? 58.315 3.563 246.830 1.00 45.56 741 PHE B O 1
ATOM 3035 N N . CYS A 1 579 ? 58.257 5.794 247.092 1.00 42.27 742 CYS B N 1
ATOM 3036 C CA . CYS A 1 579 ? 57.319 5.717 248.195 1.00 41.75 742 CYS B CA 1
ATOM 3037 C C . CYS A 1 579 ? 55.965 6.102 247.616 1.00 39.49 742 CYS B C 1
ATOM 3038 O O . CYS A 1 579 ? 55.855 7.082 246.875 1.00 40.57 742 CYS B O 1
ATOM 3040 N N . THR A 1 580 ? 54.939 5.328 247.952 1.00 40.38 743 THR B N 1
ATOM 3041 C CA . THR A 1 580 ? 53.620 5.474 247.342 1.00 36.57 743 THR B CA 1
ATOM 3042 C C . THR A 1 580 ? 52.986 6.840 247.590 1.00 36.36 743 THR B C 1
ATOM 3043 O O . THR A 1 580 ? 52.103 7.267 246.846 1.00 38.18 743 THR B O 1
ATOM 3047 N N . GLY A 1 581 ? 53.443 7.525 248.632 1.00 37.68 744 GLY B N 1
ATOM 3048 C CA . GLY A 1 581 ? 52.904 8.824 248.990 1.00 45.26 744 GLY B CA 1
ATOM 3049 C C . GLY A 1 581 ? 53.310 9.920 248.026 1.00 43.39 744 GLY B C 1
ATOM 3050 O O . GLY A 1 581 ? 52.746 11.013 248.041 1.00 43.13 744 GLY B O 1
ATOM 3051 N N . ASP A 1 582 ? 54.292 9.624 247.183 1.00 37.89 745 ASP B N 1
ATOM 3052 C CA . ASP A 1 582 ? 54.843 10.617 246.273 1.00 38.55 745 ASP B CA 1
ATOM 3053 C C . ASP A 1 582 ? 54.224 10.628 244.881 1.00 39.81 745 ASP B C 1
ATOM 3054 O O . ASP A 1 582 ? 54.735 11.309 243.994 1.00 49.24 745 ASP B O 1
ATOM 3059 N N . PHE A 1 583 ? 53.146 9.880 244.663 1.00 41.83 746 PHE B N 1
ATOM 3060 C CA . PHE A 1 583 ? 52.667 9.734 243.291 1.00 49.63 746 PHE B CA 1
ATOM 3061 C C . PHE A 1 583 ? 51.153 9.847 243.076 1.00 52.02 746 PHE B C 1
ATOM 3062 O O . PHE A 1 583 ? 50.716 10.349 242.038 1.00 51.46 746 PHE B O 1
ATOM 3070 N N . GLY A 1 584 ? 50.355 9.384 244.031 1.00 48.03 747 GLY B N 1
ATOM 3071 C CA . GLY A 1 584 ? 48.928 9.674 244.024 1.00 41.19 747 GLY B CA 1
ATOM 3072 C C . GLY A 1 584 ? 48.101 8.983 242.952 1.00 40.40 747 GLY B C 1
ATOM 3073 O O . GLY A 1 584 ? 46.961 8.593 243.199 1.00 40.22 747 GLY B O 1
ATOM 3074 N N . GLU A 1 585 ? 48.676 8.815 241.766 1.00 43.41 748 GLU B N 1
ATOM 3075 C CA . GLU A 1 585 ? 48.016 8.102 240.674 1.00 43.50 748 GLU B CA 1
ATOM 3076 C C . GLU A 1 585 ? 48.572 6.686 240.548 1.00 48.08 748 GLU B C 1
ATOM 3077 O O . GLU A 1 585 ? 49.782 6.498 240.406 1.00 47.69 748 GLU B O 1
ATOM 3083 N N . LYS A 1 586 ? 47.690 5.697 240.656 1.00 41.51 749 LYS B N 1
ATOM 3084 C CA . LYS A 1 586 ? 48.083 4.291 240.588 1.00 40.92 749 LYS B CA 1
ATOM 3085 C C . LYS A 1 586 ? 48.746 3.934 239.261 1.00 39.54 749 LYS B C 1
ATOM 3086 O O . LYS A 1 586 ? 49.595 3.043 239.210 1.00 43.37 749 LYS B O 1
ATOM 3092 N N . THR A 1 587 ? 48.350 4.620 238.190 1.00 36.72 750 THR B N 1
ATOM 3093 C CA . THR A 1 587 ? 48.877 4.339 236.856 1.00 36.31 750 THR B CA 1
ATOM 3094 C C . THR A 1 587 ? 50.391 4.563 236.820 1.00 41.44 750 THR B C 1
ATOM 3095 O O . THR A 1 587 ? 51.075 4.109 235.903 1.00 42.12 750 THR B O 1
ATOM 3099 N N . ASP A 1 588 ? 50.900 5.263 237.831 1.00 46.75 751 ASP B N 1
ATOM 3100 C CA . ASP A 1 588 ? 52.301 5.646 237.885 1.00 48.64 751 ASP B CA 1
ATOM 3101 C C . ASP A 1 588 ? 53.098 4.576 238.632 1.00 47.61 751 ASP B C 1
ATOM 3102 O O . ASP A 1 588 ? 54.328 4.591 238.632 1.00 44.34 751 ASP B O 1
ATOM 3107 N N . TRP A 1 589 ? 52.384 3.647 239.265 1.00 41.82 752 TRP B N 1
ATOM 3108 C CA . TRP A 1 589 ? 53.014 2.571 240.025 1.00 39.34 752 TRP B CA 1
ATOM 3109 C C . TRP A 1 589 ? 53.388 1.432 239.093 1.00 42.82 752 TRP B C 1
ATOM 3110 O O . TRP A 1 589 ? 54.103 0.507 239.480 1.00 43.73 752 TRP B O 1
ATOM 3121 N N . HIS A 1 590 ? 52.883 1.512 237.866 1.00 39.62 753 HIS B N 1
ATOM 3122 C CA . HIS A 1 590 ? 53.015 0.440 236.886 1.00 39.76 753 HIS B CA 1
ATOM 3123 C C . HIS A 1 590 ? 54.454 -0.021 236.698 1.00 41.79 753 HIS B C 1
ATOM 3124 O O . HIS A 1 590 ? 55.386 0.776 236.779 1.00 46.01 753 HIS B O 1
ATOM 3131 N N . HIS A 1 591 ? 54.625 -1.317 236.461 1.00 39.76 754 HIS B N 1
ATOM 3132 C CA . HIS A 1 591 ? 55.929 -1.865 236.119 1.00 40.95 754 HIS B CA 1
ATOM 3133 C C . HIS A 1 591 ? 55.867 -2.360 234.682 1.00 41.23 754 HIS B C 1
ATOM 3134 O O . HIS A 1 591 ? 55.290 -3.410 234.410 1.00 47.57 754 HIS B O 1
ATOM 3141 N N . TYR A 1 592 ? 56.453 -1.588 233.774 1.00 37.67 755 TYR B N 1
ATOM 3142 C CA . TYR A 1 592 ? 56.399 -1.855 232.337 1.00 39.13 755 TYR B CA 1
ATOM 3143 C C . TYR A 1 592 ? 56.711 -3.298 231.938 1.00 50.88 755 TYR B C 1
ATOM 3144 O O . TYR A 1 592 ? 55.858 -3.997 231.391 1.00 47.53 755 TYR B O 1
ATOM 3153 N N . ALA A 1 593 ? 57.937 -3.735 232.210 1.00 56.34 756 ALA B N 1
ATOM 3154 C CA . ALA A 1 593 ? 58.424 -5.024 231.727 1.00 43.47 756 ALA B CA 1
ATOM 3155 C C . ALA A 1 593 ? 57.650 -6.196 232.323 1.00 44.39 756 ALA B C 1
ATOM 3156 O O . ALA A 1 593 ? 57.253 -7.115 231.608 1.00 51.50 756 ALA B O 1
ATOM 3158 N N . LEU A 1 594 ? 57.452 -6.165 233.636 1.00 37.59 757 LEU B N 1
ATOM 3159 C CA . LEU A 1 594 ? 56.691 -7.201 234.327 1.00 41.62 757 LEU B CA 1
ATOM 3160 C C . LEU A 1 594 ? 55.204 -7.128 234.000 1.00 46.42 757 LEU B C 1
ATOM 3161 O O . LEU A 1 594 ? 54.502 -8.137 234.071 1.00 43.58 757 LEU B O 1
ATOM 3166 N N . SER A 1 595 ? 54.738 -5.920 233.687 1.00 47.47 758 SER B N 1
ATOM 3167 C CA . SER A 1 595 ? 53.333 -5.646 233.381 1.00 37.56 758 SER B CA 1
ATOM 3168 C C . SER A 1 595 ? 52.489 -5.836 234.632 1.00 38.58 758 SER B C 1
ATOM 3169 O O . SER A 1 595 ? 51.378 -6.358 234.576 1.00 46.00 758 SER B O 1
ATOM 3172 N N . PHE A 1 596 ? 53.030 -5.397 235.763 1.00 39.27 759 PHE B N 1
ATOM 3173 C CA . PHE A 1 596 ? 52.322 -5.472 237.030 1.00 40.39 759 PHE B CA 1
ATOM 3174 C C . PHE A 1 596 ? 51.772 -4.095 237.371 1.00 43.31 759 PHE B C 1
ATOM 3175 O O . PHE A 1 596 ? 52.273 -3.080 236.885 1.00 49.21 759 PHE B O 1
ATOM 3183 N N . ASN A 1 597 ? 50.740 -4.059 238.203 1.00 40.05 760 ASN B N 1
ATOM 3184 C CA . ASN A 1 597 ? 50.189 -2.795 238.662 1.00 40.07 760 ASN B CA 1
ATOM 3185 C C . ASN A 1 597 ? 50.770 -2.483 240.029 1.00 41.45 760 ASN B C 1
ATOM 3186 O O . ASN A 1 597 ? 50.816 -1.331 240.463 1.00 45.55 760 ASN B O 1
ATOM 3191 N N . HIS A 1 598 ? 51.217 -3.537 240.702 1.00 37.21 761 HIS B N 1
ATOM 3192 C CA . HIS A 1 598 ? 51.914 -3.406 241.965 1.00 37.69 761 HIS B CA 1
ATOM 3193 C C . HIS A 1 598 ? 53.175 -4.247 241.896 1.00 40.11 761 HIS B C 1
ATOM 3194 O O . HIS A 1 598 ? 53.162 -5.335 241.319 1.00 39.73 761 HIS B O 1
ATOM 3201 N N . TYR A 1 599 ? 54.252 -3.766 242.504 1.00 41.51 762 TYR B N 1
ATOM 3202 C CA . TYR A 1 599 ? 55.487 -4.536 242.561 1.00 33.99 762 TYR B CA 1
ATOM 3203 C C . TYR A 1 599 ? 56.445 -3.941 243.578 1.00 37.08 762 TYR B C 1
ATOM 3204 O O . TYR A 1 599 ? 56.583 -2.724 243.683 1.00 41.24 762 TYR B O 1
ATOM 3213 N N . THR A 1 600 ? 57.107 -4.811 244.327 1.00 40.49 763 THR B N 1
ATOM 3214 C CA . THR A 1 600 ? 58.171 -4.391 245.224 1.00 36.98 763 THR B CA 1
ATOM 3215 C C . THR A 1 600 ? 59.240 -5.472 245.309 1.00 40.24 763 THR B C 1
ATOM 3216 O O . THR A 1 600 ? 59.330 -6.340 244.439 1.00 38.37 763 THR B O 1
ATOM 3220 N N . HIS A 1 601 ? 60.046 -5.420 246.360 1.00 42.96 764 HIS B N 1
ATOM 3221 C CA . HIS A 1 601 ? 61.056 -6.434 246.582 1.00 30.17 764 HIS B CA 1
ATOM 3222 C C . HIS A 1 601 ? 60.859 -6.979 247.988 1.00 33.37 764 HIS B C 1
ATOM 3223 O O . HIS A 1 601 ? 60.857 -6.222 248.960 1.00 33.25 764 HIS B O 1
ATOM 3230 N N . PHE A 1 602 ? 60.687 -8.292 248.096 1.00 36.27 765 PHE B N 1
ATOM 3231 C CA . PHE A 1 602 ? 60.271 -8.907 249.352 1.00 32.17 765 PHE B CA 1
ATOM 3232 C C . PHE A 1 602 ? 61.050 -10.185 249.641 1.00 28.96 765 PHE B C 1
ATOM 3233 O O . PHE A 1 602 ? 61.177 -10.600 250.795 1.00 30.77 765 PHE B O 1
ATOM 3241 N N . THR A 1 603 ? 61.581 -10.798 248.589 1.00 27.31 766 THR B N 1
ATOM 3242 C CA . THR A 1 603 ? 62.112 -12.151 248.688 1.00 35.39 766 THR B CA 1
ATOM 3243 C C . THR A 1 603 ? 63.630 -12.208 248.839 1.00 40.37 766 THR B C 1
ATOM 3244 O O . THR A 1 603 ? 64.224 -13.281 248.734 1.00 40.15 766 THR B O 1
ATOM 3248 N N . SER A 1 604 ? 64.259 -11.060 249.075 1.00 30.82 767 SER B N 1
ATOM 3249 C CA . SER A 1 604 ? 65.712 -11.016 249.233 1.00 28.38 767 SER B CA 1
ATOM 3250 C C . SER A 1 604 ? 66.210 -10.078 250.341 1.00 32.21 767 SER B C 1
ATOM 3251 O O . SER A 1 604 ? 67.088 -9.251 250.094 1.00 33.35 767 SER B O 1
ATOM 3254 N N . PRO A 1 605 ? 65.651 -10.191 251.561 1.00 33.30 768 PRO B N 1
ATOM 3255 C CA . PRO A 1 605 ? 66.035 -9.276 252.643 1.00 33.24 768 PRO B CA 1
ATOM 3256 C C . PRO A 1 605 ? 67.481 -9.441 253.103 1.00 36.94 768 PRO B C 1
ATOM 3257 O O . PRO A 1 605 ? 67.991 -8.577 253.817 1.00 36.39 768 PRO B O 1
ATOM 3261 N N . ILE A 1 606 ? 68.131 -10.525 252.695 1.00 34.33 769 ILE B N 1
ATOM 3262 C CA . ILE A 1 606 ? 69.503 -10.785 253.115 1.00 36.19 769 ILE B CA 1
ATOM 3263 C C . ILE A 1 606 ? 70.526 -10.128 252.190 1.00 36.26 769 ILE B C 1
ATOM 3264 O O . ILE A 1 606 ? 71.703 -10.027 252.536 1.00 35.64 769 ILE B O 1
ATOM 3269 N N . ARG A 1 607 ? 70.079 -9.670 251.024 1.00 36.67 770 ARG B N 1
ATOM 3270 C CA . ARG A 1 607 ? 70.984 -9.019 250.084 1.00 33.00 770 ARG B CA 1
ATOM 3271 C C . ARG A 1 607 ? 70.447 -7.680 249.581 1.00 34.42 770 ARG B C 1
ATOM 3272 O O . ARG A 1 607 ? 71.125 -6.978 248.827 1.00 34.68 770 ARG B O 1
ATOM 3280 N N . ARG A 1 608 ? 69.233 -7.327 249.995 1.00 36.71 771 ARG B N 1
ATOM 3281 C CA . ARG A 1 608 ? 68.657 -6.030 249.651 1.00 30.49 771 ARG B CA 1
ATOM 3282 C C . ARG A 1 608 ? 68.100 -5.372 250.906 1.00 33.46 771 ARG B C 1
ATOM 3283 O O . ARG A 1 608 ? 67.620 -6.060 251.808 1.00 37.77 771 ARG B O 1
ATOM 3291 N N . TYR A 1 609 ? 68.133 -4.044 250.959 1.00 40.44 772 TYR B N 1
ATOM 3292 C CA . TYR A 1 609 ? 67.570 -3.329 252.103 1.00 36.00 772 TYR B CA 1
ATOM 3293 C C . TYR A 1 609 ? 66.098 -2.905 251.933 1.00 34.85 772 TYR B C 1
ATOM 3294 O O . TYR A 1 609 ? 65.370 -2.853 252.925 1.00 34.04 772 TYR B O 1
ATOM 3303 N N . PRO A 1 610 ? 65.654 -2.582 250.698 1.00 29.55 773 PRO B N 1
ATOM 3304 C CA . PRO A 1 610 ? 64.210 -2.365 250.547 1.00 32.09 773 PRO B CA 1
ATOM 3305 C C . PRO A 1 610 ? 63.372 -3.541 251.052 1.00 35.10 773 PRO B C 1
ATOM 3306 O O . PRO A 1 610 ? 62.335 -3.320 251.682 1.00 32.63 773 PRO B O 1
ATOM 3310 N N . ASP A 1 611 ? 63.821 -4.765 250.786 1.00 31.29 774 ASP B N 1
ATOM 3311 C CA . ASP A 1 611 ? 63.139 -5.962 251.277 1.00 35.54 774 ASP B CA 1
ATOM 3312 C C . ASP A 1 611 ? 62.989 -5.977 252.800 1.00 32.51 774 ASP B C 1
ATOM 3313 O O . ASP A 1 611 ? 62.130 -6.668 253.334 1.00 33.76 774 ASP B O 1
ATOM 3318 N N . ILE A 1 612 ? 63.801 -5.191 253.496 1.00 32.87 775 ILE B N 1
ATOM 3319 C CA . ILE A 1 612 ? 63.763 -5.183 254.951 1.00 33.95 775 ILE B CA 1
ATOM 3320 C C . ILE A 1 612 ? 62.721 -4.163 255.402 1.00 36.78 775 ILE B C 1
ATOM 3321 O O . ILE A 1 612 ? 62.076 -4.330 256.437 1.00 33.76 775 ILE B O 1
ATOM 3326 N N . ILE A 1 613 ? 62.529 -3.126 254.593 1.00 34.72 776 ILE B N 1
ATOM 3327 C CA . ILE A 1 613 ? 61.528 -2.112 254.889 1.00 33.88 776 ILE B CA 1
ATOM 3328 C C . ILE A 1 613 ? 60.147 -2.685 254.595 1.00 33.91 776 ILE B C 1
ATOM 3329 O O . ILE A 1 613 ? 59.203 -2.484 255.359 1.00 40.88 776 ILE B O 1
ATOM 3334 N N . VAL A 1 614 ? 60.048 -3.423 253.494 1.00 31.50 777 VAL B N 1
ATOM 3335 C CA . VAL A 1 614 ? 58.795 -4.040 253.079 1.00 37.33 777 VAL B CA 1
ATOM 3336 C C . VAL A 1 614 ? 58.336 -5.140 254.044 1.00 35.78 777 VAL B C 1
ATOM 3337 O O . VAL A 1 614 ? 57.142 -5.276 254.313 1.00 36.88 777 VAL B O 1
ATOM 3341 N N . HIS A 1 615 ? 59.283 -5.912 254.572 1.00 37.11 778 HIS B N 1
ATOM 3342 C CA . HIS A 1 615 ? 58.962 -6.940 255.564 1.00 37.03 778 HIS B CA 1
ATOM 3343 C C . HIS A 1 615 ? 58.383 -6.310 256.829 1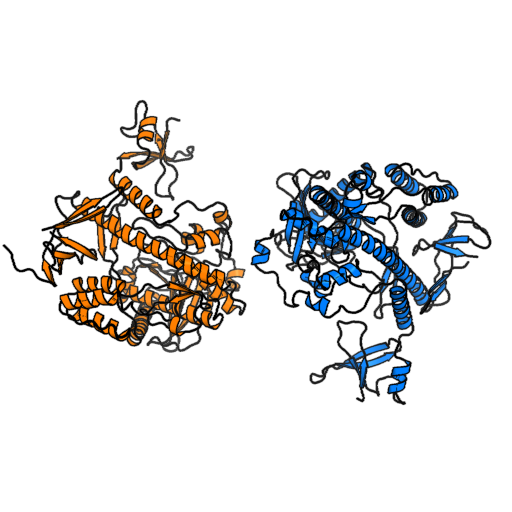.00 41.35 778 HIS B C 1
ATOM 3344 O O . HIS A 1 615 ? 57.490 -6.877 257.462 1.00 35.17 778 HIS B O 1
ATOM 3351 N N . ARG A 1 616 ? 58.887 -5.132 257.186 1.00 37.52 779 ARG B N 1
ATOM 3352 C CA . ARG A 1 616 ? 58.418 -4.435 258.378 1.00 34.61 779 ARG B CA 1
ATOM 3353 C C . ARG A 1 616 ? 57.051 -3.814 258.119 1.00 41.52 779 ARG B C 1
ATOM 3354 O O . ARG A 1 616 ? 56.245 -3.656 259.035 1.00 41.08 779 ARG B O 1
ATOM 3362 N N . LEU A 1 617 ? 56.797 -3.472 256.859 1.00 39.65 780 LEU B N 1
ATOM 3363 C CA . LEU A 1 617 ? 55.515 -2.907 256.458 1.00 39.73 780 LEU B CA 1
ATOM 3364 C C . LEU A 1 617 ? 54.455 -3.998 256.395 1.00 40.71 780 LEU B C 1
ATOM 3365 O O . LEU A 1 617 ? 53.307 -3.785 256.784 1.00 42.18 780 LEU B O 1
ATOM 3370 N N . LEU A 1 618 ? 54.853 -5.170 255.904 1.00 42.65 781 LEU B N 1
ATOM 3371 C CA . LEU A 1 618 ? 53.954 -6.314 255.811 1.00 41.60 781 LEU B CA 1
ATOM 3372 C C . LEU A 1 618 ? 53.530 -6.778 257.197 1.00 41.21 781 LEU B C 1
ATOM 3373 O O . LEU A 1 618 ? 52.365 -7.088 257.425 1.00 40.81 781 LEU B O 1
ATOM 3378 N N . GLU A 1 619 ? 54.481 -6.803 258.124 1.00 39.27 782 GLU B N 1
ATOM 3379 C CA . GLU A 1 619 ? 54.224 -7.295 259.468 1.00 41.69 782 GLU B CA 1
ATOM 3380 C C . GLU A 1 619 ? 53.332 -6.324 260.236 1.00 44.91 782 GLU B C 1
ATOM 3381 O O . GLU A 1 619 ? 52.593 -6.723 261.135 1.00 49.04 782 GLU B O 1
ATOM 3387 N N . ARG A 1 620 ? 53.365 -5.055 259.848 1.00 45.09 783 ARG B N 1
ATOM 3388 C CA . ARG A 1 620 ? 52.627 -4.028 260.569 1.00 44.71 783 ARG B CA 1
ATOM 3389 C C . ARG A 1 620 ? 51.248 -3.832 259.950 1.00 42.85 783 ARG B C 1
ATOM 3390 O O . ARG A 1 620 ? 50.349 -3.275 260.578 1.00 44.40 783 ARG B O 1
ATOM 3398 N N . SER A 1 621 ? 51.087 -4.297 258.714 1.00 39.90 784 SER B N 1
ATOM 3399 C CA . SER A 1 621 ? 49.792 -4.258 258.044 1.00 38.83 784 SER B CA 1
ATOM 3400 C C . SER A 1 621 ? 48.993 -5.510 258.389 1.00 47.67 784 SER B C 1
ATOM 3401 O O . SER A 1 621 ? 47.852 -5.672 257.959 1.00 53.03 784 SER B O 1
ATOM 3404 N N . LEU A 1 622 ? 49.606 -6.391 259.173 1.00 49.25 785 LEU B N 1
ATOM 3405 C CA . LEU A 1 622 ? 48.962 -7.626 259.596 1.00 47.61 785 LEU B CA 1
ATOM 3406 C C . LEU A 1 622 ? 48.488 -7.457 261.033 1.00 51.35 785 LEU B C 1
ATOM 3407 O O . LEU A 1 622 ? 47.594 -8.165 261.496 1.00 59.78 785 LEU B O 1
ATOM 3412 N N . LYS A 1 623 ? 49.098 -6.506 261.733 1.00 49.19 786 LYS B N 1
ATOM 3413 C CA . LYS A 1 623 ? 48.691 -6.176 263.090 1.00 54.33 786 LYS B CA 1
ATOM 3414 C C . LYS A 1 623 ? 47.712 -5.004 263.070 1.00 56.62 786 LYS B C 1
ATOM 3415 O O . LYS A 1 623 ? 47.233 -4.565 264.118 1.00 59.17 786 LYS B O 1
ATOM 3417 N N . ASN A 1 624 ? 47.413 -4.522 261.864 1.00 54.55 787 ASN B N 1
ATOM 3418 C CA . ASN A 1 624 ? 46.555 -3.357 261.655 1.00 55.29 787 ASN B CA 1
ATOM 3419 C C . ASN A 1 624 ? 46.979 -2.162 262.502 1.00 61.39 787 ASN B C 1
ATOM 3420 O O . ASN A 1 624 ? 46.368 -1.875 263.529 1.00 64.51 787 ASN B O 1
ATOM 3425 N N . THR A 1 625 ? 48.024 -1.465 262.069 1.00 51.86 788 THR B N 1
ATOM 3426 C CA . THR A 1 625 ? 48.605 -0.398 262.873 1.00 50.30 788 THR B CA 1
ATOM 3427 C C . THR A 1 625 ? 49.104 0.662 261.884 1.00 49.05 788 THR B C 1
ATOM 3428 O O . THR A 1 625 ? 48.695 0.665 260.722 1.00 45.36 788 THR B O 1
ATOM 3432 N N . SER A 1 626 ? 49.985 1.551 262.327 1.00 46.03 789 SER B N 1
ATOM 3433 C CA . SER A 1 626 ? 50.508 2.610 261.477 1.00 45.04 789 SER B CA 1
ATOM 3434 C C . SER A 1 626 ? 51.771 2.092 260.791 1.00 48.34 789 SER B C 1
ATOM 3435 O O . SER A 1 626 ? 52.432 1.197 261.322 1.00 46.77 789 SER B O 1
ATOM 3438 N N . PRO A 1 627 ? 52.100 2.641 259.605 1.00 45.89 790 PRO B N 1
ATOM 3439 C CA . PRO A 1 627 ? 53.215 2.166 258.772 1.00 46.37 790 PRO B CA 1
ATOM 3440 C C . PRO A 1 627 ? 54.510 1.851 259.520 1.00 43.15 790 PRO B C 1
ATOM 3441 O O . PRO A 1 627 ? 55.200 0.900 259.156 1.00 48.66 790 PRO B O 1
ATOM 3445 N N . GLY A 1 628 ? 54.827 2.628 260.549 1.00 40.63 791 GLY B N 1
ATOM 3446 C CA . GLY A 1 628 ? 56.043 2.419 261.311 1.00 40.79 791 GLY B CA 1
ATOM 3447 C C . GLY A 1 628 ? 57.154 3.274 260.736 1.00 40.54 791 GLY B C 1
ATOM 3448 O O . GLY A 1 628 ? 58.055 3.720 261.448 1.00 42.18 791 GLY B O 1
ATOM 3449 N N . ILE A 1 629 ? 57.087 3.492 259.428 1.00 34.80 792 ILE B N 1
ATOM 3450 C CA . ILE A 1 629 ? 58.014 4.368 258.729 1.00 40.86 792 ILE B CA 1
ATOM 3451 C C . ILE A 1 629 ? 57.213 5.559 258.194 1.00 45.23 792 ILE B C 1
ATOM 3452 O O . ILE A 1 629 ? 56.005 5.440 257.979 1.00 48.29 792 ILE B O 1
ATOM 3457 N N . ASP A 1 630 ? 57.856 6.704 257.983 1.00 37.46 793 ASP B N 1
ATOM 3458 C CA . ASP A 1 630 ? 57.117 7.867 257.493 1.00 38.78 793 ASP B CA 1
ATOM 3459 C C . ASP A 1 630 ? 57.501 8.184 256.054 1.00 39.39 793 ASP B C 1
ATOM 3460 O O . 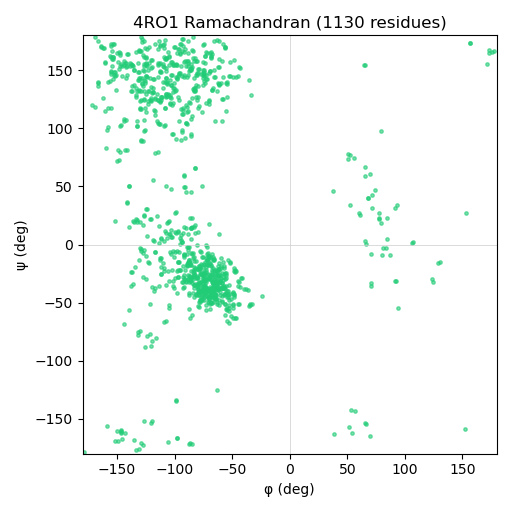ASP A 1 630 ? 58.437 7.599 255.512 1.00 41.04 793 ASP B O 1
ATOM 3465 N N . LYS A 1 631 ? 56.760 9.108 255.451 1.00 41.90 794 LYS B N 1
ATOM 3466 C CA . LYS A 1 631 ? 56.918 9.469 254.045 1.00 45.27 794 LYS B CA 1
ATOM 3467 C C . LYS A 1 631 ? 58.343 9.877 253.684 1.00 44.75 794 LYS B C 1
ATOM 3468 O O . LYS A 1 631 ? 58.926 9.335 252.741 1.00 44.31 794 LYS B O 1
ATOM 3474 N N . LYS A 1 632 ? 58.887 10.858 254.401 1.00 40.46 795 LYS B N 1
ATOM 3475 C CA . LYS A 1 632 ? 60.230 11.357 254.107 1.00 46.33 795 LYS B CA 1
ATOM 3476 C C . LYS A 1 632 ? 61.261 10.231 254.138 1.00 39.30 795 LYS B C 1
ATOM 3477 O O . LYS A 1 632 ? 62.037 10.066 253.197 1.00 37.66 795 LYS B O 1
ATOM 3479 N N . ASN A 1 633 ? 61.258 9.459 255.221 1.00 41.22 796 ASN B N 1
ATOM 3480 C CA . ASN A 1 633 ? 62.201 8.359 255.389 1.00 42.00 796 ASN B CA 1
ATOM 3481 C C . ASN A 1 633 ? 61.948 7.243 254.377 1.00 40.28 796 ASN B C 1
ATOM 3482 O O . ASN A 1 633 ? 62.824 6.422 254.109 1.00 38.13 796 ASN B O 1
ATOM 3487 N N . CYS A 1 634 ? 60.741 7.227 253.817 1.00 46.14 797 CYS B N 1
ATOM 3488 C CA . CYS A 1 634 ? 60.371 6.265 252.786 1.00 42.41 797 CYS B CA 1
ATOM 3489 C C . CYS A 1 634 ? 61.021 6.640 251.464 1.00 45.14 797 CYS B C 1
ATOM 3490 O O . CYS A 1 634 ? 61.615 5.799 250.787 1.00 45.77 797 CYS B O 1
ATOM 3493 N N . SER A 1 635 ? 60.900 7.914 251.104 1.00 42.70 798 SER B N 1
ATOM 3494 C CA . SER A 1 635 ? 61.522 8.427 249.893 1.00 37.88 798 SER B CA 1
ATOM 3495 C C . SER A 1 635 ? 63.040 8.372 250.003 1.00 37.91 798 SER B C 1
ATOM 3496 O O . SER A 1 635 ? 63.737 8.208 249.005 1.00 36.76 798 SER B O 1
ATOM 3499 N N . LEU A 1 636 ? 63.537 8.485 251.230 1.00 39.10 799 LEU B N 1
ATOM 3500 C CA . LEU A 1 636 ? 64.965 8.588 251.487 1.00 31.89 799 LEU B CA 1
ATOM 3501 C C . LEU A 1 636 ? 65.642 7.247 251.259 1.00 38.45 799 LEU B C 1
ATOM 3502 O O . LEU A 1 636 ? 66.737 7.180 250.702 1.00 43.72 799 LEU B O 1
ATOM 3507 N N . VAL A 1 637 ? 64.976 6.181 251.690 1.00 41.28 800 VAL B N 1
ATOM 3508 C CA . VAL A 1 637 ? 65.465 4.828 251.479 1.00 32.05 800 VAL B CA 1
ATOM 3509 C C . VAL A 1 637 ? 65.363 4.468 250.001 1.00 30.30 800 VAL B C 1
ATOM 3510 O O . VAL A 1 637 ? 66.309 3.949 249.410 1.00 31.14 800 VAL B O 1
ATOM 3514 N N . ALA A 1 638 ? 64.209 4.762 249.410 1.00 31.28 801 ALA B N 1
ATOM 3515 C CA . ALA A 1 638 ? 63.955 4.452 248.008 1.00 28.29 801 ALA B CA 1
ATOM 3516 C C . ALA A 1 638 ? 64.978 5.100 247.086 1.00 32.29 801 ALA B C 1
ATOM 3517 O O . ALA A 1 638 ? 65.386 4.506 246.094 1.00 33.91 801 ALA B O 1
ATOM 3519 N N . ALA A 1 639 ? 65.401 6.313 247.425 1.00 39.19 802 ALA B N 1
ATOM 3520 C CA . ALA A 1 639 ? 66.283 7.072 246.547 1.00 32.07 802 ALA B CA 1
ATOM 3521 C C . ALA A 1 639 ? 67.746 6.729 246.800 1.00 35.56 802 ALA B C 1
ATOM 3522 O O . ALA A 1 639 ? 68.575 6.829 245.897 1.00 37.01 802 ALA B O 1
ATOM 3524 N N . HIS A 1 640 ? 68.061 6.309 248.020 1.00 33.33 803 HIS B N 1
ATOM 3525 C CA . HIS A 1 640 ? 69.417 5.886 248.337 1.00 34.66 803 HIS B CA 1
ATOM 3526 C C . HIS A 1 640 ? 69.672 4.502 247.760 1.00 41.35 803 HIS B C 1
ATOM 3527 O O . HIS A 1 640 ? 70.774 4.205 247.299 1.00 37.59 803 HIS B O 1
ATOM 3534 N N . CYS A 1 641 ? 68.643 3.660 247.782 1.00 38.64 804 CYS B N 1
ATOM 3535 C CA . CYS A 1 641 ? 68.760 2.304 247.260 1.00 32.50 804 CYS B CA 1
ATOM 3536 C C . CYS A 1 641 ? 68.677 2.280 245.737 1.00 34.38 804 CYS B C 1
ATOM 3537 O O . CYS A 1 641 ? 69.090 1.312 245.110 1.00 37.77 804 CYS B O 1
ATOM 3540 N N . ASN A 1 642 ? 68.150 3.345 245.141 1.00 35.03 805 ASN B N 1
ATOM 3541 C CA . ASN A 1 642 ? 68.116 3.442 243.687 1.00 34.77 805 ASN B CA 1
ATOM 3542 C C . ASN A 1 642 ? 69.511 3.752 243.175 1.00 45.05 805 ASN B C 1
ATOM 3543 O O . ASN A 1 642 ? 69.946 3.226 242.151 1.00 46.57 805 ASN B O 1
ATOM 3548 N N . GLU A 1 643 ? 70.206 4.619 243.903 1.00 47.59 806 GLU B N 1
ATOM 3549 C CA . GLU A 1 643 ? 71.544 5.049 243.533 1.00 46.88 806 GLU B CA 1
ATOM 3550 C C . GLU A 1 643 ? 72.542 3.953 243.860 1.00 39.45 806 GLU B C 1
ATOM 3551 O O . GLU A 1 643 ? 73.393 3.602 243.043 1.00 40.79 806 GLU B O 1
ATOM 3557 N N . LYS A 1 644 ? 72.432 3.418 245.071 1.00 36.26 807 LYS B N 1
ATOM 3558 C CA . LYS A 1 644 ? 73.355 2.388 245.534 1.00 31.56 807 LYS B CA 1
ATOM 3559 C C . LYS A 1 644 ? 73.283 1.081 244.733 1.00 43.25 807 LYS B C 1
ATOM 3560 O O . LYS A 1 644 ? 74.259 0.336 244.678 1.00 51.40 807 LYS B O 1
ATOM 3566 N N . LYS A 1 645 ? 72.136 0.808 244.113 1.00 45.43 808 LYS B N 1
ATOM 3567 C CA . LYS A 1 645 ? 71.931 -0.455 243.399 1.00 41.13 808 LYS B CA 1
ATOM 3568 C C . LYS A 1 645 ? 72.327 -0.260 241.937 1.00 43.91 808 LYS B C 1
ATOM 3569 O O . LYS A 1 645 ? 72.465 -1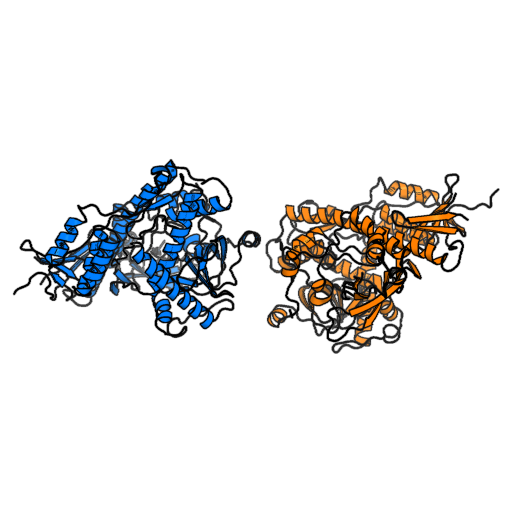.214 241.170 1.00 44.82 808 LYS B O 1
ATOM 3575 N N . GLU A 1 646 ? 72.586 0.990 241.578 1.00 42.14 809 GLU B N 1
ATOM 3576 C CA . GLU A 1 646 ? 73.009 1.329 240.229 1.00 41.10 809 GLU B CA 1
ATOM 3577 C C . GLU A 1 646 ? 74.528 1.310 240.200 1.00 45.20 809 GLU B C 1
ATOM 3578 O O . GLU A 1 646 ? 75.144 1.076 239.159 1.00 47.96 809 GLU B O 1
ATOM 3584 N N . LYS A 1 647 ? 75.126 1.542 241.363 1.00 41.61 810 LYS B N 1
ATOM 3585 C CA . LYS A 1 647 ? 76.556 1.332 241.541 1.00 42.33 810 LYS B CA 1
ATOM 3586 C C . LYS A 1 647 ? 76.872 -0.160 241.487 1.00 47.07 810 LYS B C 1
ATOM 3587 O O . LYS A 1 647 ? 77.762 -0.596 240.761 1.00 46.59 810 LYS B O 1
ATOM 3593 N N . SER A 1 648 ? 76.131 -0.922 242.284 1.00 49.88 811 SER B N 1
ATOM 3594 C CA . SER A 1 648 ? 76.335 -2.356 242.443 1.00 41.00 811 SER B CA 1
ATOM 3595 C C . SER A 1 648 ? 76.230 -3.123 241.132 1.00 41.77 811 SER B C 1
ATOM 3596 O O . SER A 1 648 ? 76.983 -4.062 240.896 1.00 39.34 811 SER B O 1
ATOM 3599 N N . THR A 1 649 ? 75.307 -2.704 240.274 1.00 42.30 812 THR B N 1
ATOM 3600 C CA . THR A 1 649 ? 75.090 -3.373 238.995 1.00 40.84 812 THR B CA 1
ATOM 3601 C C . THR A 1 649 ? 76.247 -3.065 238.049 1.00 43.32 812 THR B C 1
ATOM 3602 O O . THR A 1 649 ? 76.632 -3.896 237.224 1.00 46.06 812 THR B O 1
ATOM 3606 N N . THR A 1 650 ? 76.832 -1.883 238.209 1.00 44.54 813 THR B N 1
ATOM 3607 C CA . THR A 1 650 ? 77.909 -1.438 237.335 1.00 43.29 813 THR B CA 1
ATOM 3608 C C . THR A 1 650 ? 79.194 -2.165 237.710 1.00 45.31 813 THR B C 1
ATOM 3609 O O . THR A 1 650 ? 79.967 -2.573 236.843 1.00 49.77 813 THR B O 1
ATOM 3613 N N . VAL A 1 651 ? 79.406 -2.339 239.010 1.00 43.62 814 VAL B N 1
ATOM 3614 C CA . VAL A 1 651 ? 80.603 -2.999 239.514 1.00 41.90 814 VAL B CA 1
ATOM 3615 C C . VAL A 1 651 ? 80.535 -4.510 239.279 1.00 42.00 814 VAL B C 1
ATOM 3616 O O . VAL A 1 651 ? 81.563 -5.177 239.144 1.00 44.21 814 VAL B O 1
ATOM 3620 N N . GLN A 1 652 ? 79.320 -5.036 239.162 1.00 43.92 815 GLN B N 1
ATOM 3621 C CA . GLN A 1 652 ? 79.129 -6.477 239.042 1.00 39.36 815 GLN B CA 1
ATOM 3622 C C . GLN A 1 652 ? 79.311 -6.948 237.601 1.00 41.07 815 GLN B C 1
ATOM 3623 O O . GLN A 1 652 ? 79.829 -8.039 237.355 1.00 47.75 815 GLN B O 1
ATOM 3629 N N . GLU A 1 653 ? 78.909 -6.114 236.648 1.00 43.66 816 GLU B N 1
ATOM 3630 C CA . GLU A 1 653 ? 79.051 -6.469 235.242 1.00 49.16 816 GLU B CA 1
ATOM 3631 C C . GLU A 1 653 ? 80.468 -6.129 234.795 1.00 50.70 816 GLU B C 1
ATOM 3632 O O . GLU A 1 653 ? 80.992 -6.709 233.846 1.00 52.58 816 GLU B O 1
ATOM 3638 N N . ASP A 1 654 ? 81.104 -5.217 235.523 1.00 53.35 817 ASP B N 1
ATOM 3639 C CA . ASP A 1 654 ? 82.473 -4.827 235.217 1.00 46.94 817 ASP B CA 1
ATOM 3640 C C . ASP A 1 654 ? 83.434 -5.862 235.790 1.00 44.68 817 ASP B C 1
ATOM 3641 O O . ASP A 1 654 ? 84.531 -6.064 235.266 1.00 51.41 817 ASP B O 1
ATOM 3646 N N . SER A 1 655 ? 83.007 -6.528 236.858 1.00 45.22 818 SER B N 1
ATOM 3647 C CA . SER A 1 655 ? 83.811 -7.570 237.473 1.00 43.17 818 SER B CA 1
ATOM 3648 C C . SER A 1 655 ? 83.718 -8.853 236.658 1.00 45.18 818 SER B C 1
ATOM 3649 O O . SER A 1 655 ? 84.590 -9.715 236.746 1.00 48.31 818 SER B O 1
ATOM 3652 N N . GLN A 1 656 ? 82.670 -8.964 235.849 1.00 49.42 819 GLN B N 1
ATOM 3653 C CA . GLN A 1 656 ? 82.505 -10.116 234.975 1.00 46.09 819 GLN B CA 1
ATOM 3654 C C . GLN A 1 656 ? 83.318 -9.886 233.713 1.00 45.32 819 GLN B C 1
ATOM 3655 O O . GLN A 1 656 ? 83.732 -10.832 233.043 1.00 44.75 819 GLN B O 1
ATOM 3661 N N . GLN A 1 657 ? 83.543 -8.614 233.398 1.00 50.50 820 GLN B N 1
ATOM 3662 C CA . GLN A 1 657 ? 84.302 -8.242 232.215 1.00 48.53 820 GLN B CA 1
ATOM 3663 C C . GLN A 1 657 ? 85.793 -8.296 232.511 1.00 46.62 820 GLN B C 1
ATOM 3664 O O . GLN A 1 657 ? 86.610 -8.461 231.606 1.00 45.10 820 GLN B O 1
ATOM 3670 N N . LEU A 1 658 ? 86.143 -8.163 233.786 1.00 42.24 821 LEU B N 1
ATOM 3671 C CA . LEU A 1 658 ? 87.536 -8.261 234.199 1.00 44.38 821 LEU B CA 1
ATOM 3672 C C . LEU A 1 658 ? 87.985 -9.716 234.182 1.00 47.52 821 LEU B C 1
ATOM 3673 O O . LEU A 1 658 ? 89.102 -10.026 233.774 1.00 51.27 821 LEU B O 1
ATOM 3678 N N . PHE A 1 659 ? 87.100 -10.609 234.610 1.00 43.00 822 PHE B N 1
ATOM 3679 C CA . PHE A 1 659 ? 87.434 -12.024 234.696 1.00 47.54 822 PHE B CA 1
ATOM 3680 C C . PHE A 1 659 ? 87.325 -12.683 233.327 1.00 48.74 822 PHE B C 1
ATOM 3681 O O . PHE A 1 659 ? 87.913 -13.737 233.085 1.00 45.69 822 PHE B O 1
ATOM 3689 N N . LEU A 1 660 ? 86.565 -12.059 232.433 1.00 50.77 823 LEU B N 1
ATOM 3690 C CA . LEU A 1 660 ? 86.520 -12.493 231.043 1.00 49.62 823 LEU B CA 1
ATOM 3691 C C . LEU A 1 660 ? 87.851 -12.152 230.386 1.00 52.02 823 LEU B C 1
ATOM 3692 O O . LEU A 1 660 ? 88.389 -12.929 229.597 1.00 52.37 823 LEU B O 1
ATOM 3697 N N . SER A 1 661 ? 88.376 -10.980 230.730 1.00 48.77 824 SER B N 1
ATOM 3698 C CA . SER A 1 661 ? 89.655 -10.515 230.211 1.00 48.45 824 SER B CA 1
ATOM 3699 C C . SER A 1 661 ? 90.803 -11.380 230.722 1.00 50.79 824 SER B C 1
ATOM 3700 O O . SER A 1 661 ? 91.797 -11.584 230.026 1.00 51.43 824 SER B O 1
ATOM 3703 N N . VAL A 1 662 ? 90.655 -11.896 231.937 1.00 50.55 825 VAL B N 1
ATOM 3704 C CA . VAL A 1 662 ? 91.692 -12.719 232.546 1.00 51.13 825 VAL B CA 1
ATOM 3705 C C . VAL A 1 662 ? 91.647 -14.128 231.972 1.00 53.46 825 VAL B C 1
ATOM 3706 O O . VAL A 1 662 ? 92.683 -14.724 231.678 1.00 55.06 825 VAL B O 1
ATOM 3710 N N . TYR A 1 663 ? 90.437 -14.644 231.788 1.00 53.05 826 TYR B N 1
ATOM 3711 C CA . TYR A 1 663 ? 90.254 -15.979 231.235 1.00 51.06 826 TYR B CA 1
ATOM 3712 C C . TYR A 1 663 ? 90.801 -16.085 229.818 1.00 52.60 826 TYR B C 1
ATOM 3713 O O . TYR A 1 663 ? 91.392 -17.096 229.458 1.00 57.67 826 TYR B O 1
ATOM 3722 N N . ILE A 1 664 ? 90.604 -15.042 229.019 1.00 56.46 827 ILE B N 1
ATOM 3723 C CA . ILE A 1 664 ? 91.112 -15.014 227.652 1.00 57.20 827 ILE B CA 1
ATOM 3724 C C . ILE A 1 664 ? 92.643 -14.981 227.638 1.00 59.42 827 ILE B C 1
ATOM 3725 O O . ILE A 1 664 ? 93.284 -15.711 226.878 1.00 63.28 827 ILE B O 1
ATOM 3730 N N . ALA A 1 665 ? 93.220 -14.133 228.488 1.00 60.37 828 ALA B N 1
ATOM 3731 C CA . ALA A 1 665 ? 94.669 -13.962 228.556 1.00 57.47 828 ALA B CA 1
ATOM 3732 C C . ALA A 1 665 ? 95.360 -15.195 229.133 1.00 66.23 828 ALA B C 1
ATOM 3733 O O . ALA A 1 665 ? 96.402 -15.624 228.636 1.00 68.95 828 ALA B O 1
ATOM 3735 N N . GLU A 1 666 ? 94.772 -15.759 230.184 1.00 62.41 829 GLU B N 1
ATOM 3736 C CA . GLU A 1 666 ? 95.345 -16.915 230.860 1.00 60.97 829 GLU B CA 1
ATOM 3737 C C . GLU A 1 666 ? 94.881 -18.196 230.182 1.00 64.38 829 GLU B C 1
ATOM 3738 O O . GLU A 1 666 ? 94.886 -19.278 230.773 1.00 73.01 829 GLU B O 1
ATOM 3744 N N . TYR A 1 667 ? 94.500 -18.050 228.919 1.00 62.58 830 TYR B N 1
ATOM 3745 C CA . TYR A 1 667 ? 94.125 -19.162 228.059 1.00 63.35 830 TYR B CA 1
ATOM 3746 C C . TYR A 1 667 ? 95.189 -19.227 226.980 1.00 70.99 830 TYR B C 1
ATOM 3747 O O . TYR A 1 667 ? 95.561 -20.313 226.529 1.00 73.76 830 TYR B O 1
ATOM 3756 N N . CYS A 1 668 ? 95.673 -18.055 226.563 1.00 69.64 831 CYS B N 1
ATOM 3757 C CA . CYS A 1 668 ? 96.777 -18.007 225.614 1.00 71.95 831 CYS B CA 1
ATOM 3758 C C . CYS A 1 668 ? 98.115 -18.107 226.333 1.00 73.51 831 CYS B C 1
ATOM 3759 O O . CYS A 1 668 ? 99.126 -18.438 225.714 1.00 74.85 831 CYS B O 1
ATOM 3762 N N . LYS A 1 669 ? 98.079 -18.050 227.661 1.00 70.83 832 LYS B N 1
ATOM 3763 C CA . LYS A 1 669 ? 99.305 -18.150 228.444 1.00 70.22 832 LYS B CA 1
ATOM 3764 C C . LYS A 1 669 ? 99.414 -19.603 228.856 1.00 69.70 832 LYS B C 1
ATOM 3765 O O . LYS A 1 669 ? 100.461 -20.051 229.329 1.00 77.69 832 LYS B O 1
ATOM 3767 N N . LYS A 1 670 ? 98.300 -20.319 228.709 1.00 69.81 833 LYS B N 1
ATOM 3768 C CA . LYS A 1 670 ? 98.267 -21.764 228.885 1.00 69.47 833 LYS B CA 1
ATOM 3769 C C . LYS A 1 670 ? 98.585 -22.440 227.549 1.00 78.53 833 LYS B C 1
ATOM 3770 O O . LYS A 1 670 ? 99.064 -23.569 227.530 1.00 84.68 833 LYS B O 1
ATOM 3772 N N . HIS A 1 671 ? 98.302 -21.751 226.441 1.00 76.99 834 HIS B N 1
ATOM 3773 C CA . HIS A 1 671 ? 98.600 -22.268 225.135 1.00 76.15 834 HIS B CA 1
ATOM 3774 C C . HIS A 1 671 ? 99.571 -21.352 224.340 1.00 81.66 834 HIS B C 1
ATOM 3775 O O . HIS A 1 671 ? 100.787 -21.500 224.479 1.00 76.39 834 HIS B O 1
ATOM 3782 N N . ASP A 1 672 ? 99.015 -20.365 223.625 1.00 85.08 835 ASP B N 1
ATOM 3783 C CA . ASP A 1 672 ? 99.753 -19.335 222.905 1.00 77.90 835 ASP B CA 1
ATOM 3784 C C . ASP A 1 672 ? 98.789 -18.461 222.045 1.00 77.08 835 ASP B C 1
ATOM 3785 O O . ASP A 1 672 ? 97.619 -18.803 221.877 1.00 83.62 835 ASP B O 1
ATOM 3787 N N . LYS A 1 673 ? 99.312 -17.335 221.551 1.00 70.32 836 LYS B N 1
ATOM 3788 C CA . LYS A 1 673 ? 98.683 -16.499 220.510 1.00 80.99 836 LYS B CA 1
ATOM 3789 C C . LYS A 1 673 ? 97.307 -16.137 221.078 1.00 88.15 836 LYS B C 1
ATOM 3790 O O . LYS A 1 673 ? 97.182 -15.866 222.271 1.00 84.76 836 LYS B O 1
ATOM 3792 N N . LYS A 1 674 ? 96.295 -16.082 220.219 1.00 87.08 837 LYS B N 1
ATOM 3793 C CA . LYS A 1 674 ? 95.007 -15.636 220.562 1.00 82.94 837 LYS B CA 1
ATOM 3794 C C . LYS A 1 674 ? 93.785 -16.588 220.651 1.00 87.13 837 LYS B C 1
ATOM 3795 O O . LYS A 1 674 ? 93.599 -17.393 219.775 1.00 85.73 837 LYS B O 1
ATOM 3797 N N . SER A 1 675 ? 92.974 -16.462 221.710 1.00 87.38 838 SER B N 1
ATOM 3798 C CA . SER A 1 675 ? 91.764 -17.262 221.865 1.00 82.61 838 SER B CA 1
ATOM 3799 C C . SER A 1 675 ? 90.821 -17.043 220.692 1.00 82.39 838 SER B C 1
ATOM 3800 O O . SER A 1 675 ? 90.190 -15.999 220.588 1.00 83.98 838 SER B O 1
ATOM 3803 N N . MET A 1 676 ? 90.738 -18.043 219.819 1.00 85.33 839 MET B N 1
ATOM 3804 C CA . MET A 1 676 ? 89.986 -17.954 218.570 1.00 82.16 839 MET B CA 1
ATOM 3805 C C . MET A 1 676 ? 88.502 -18.279 218.715 1.00 85.55 839 MET B C 1
ATOM 3806 O O . MET A 1 676 ? 88.136 -19.428 218.944 1.00 87.17 839 MET B O 1
ATOM 3808 N N . PRO A 1 677 ? 87.634 -17.264 218.568 1.00 87.36 840 PRO B N 1
ATOM 3809 C CA . PRO A 1 677 ? 86.197 -17.528 218.629 1.00 84.17 840 PRO B CA 1
ATOM 3810 C C . PRO A 1 677 ? 85.609 -17.653 217.223 1.00 90.59 840 PRO B C 1
ATOM 3811 O O . PRO A 1 677 ? 86.033 -16.936 216.315 1.00 83.38 840 PRO B O 1
ATOM 3815 N N . VAL A 1 678 ? 84.653 -18.551 217.027 1.00 99.18 841 VAL B N 1
ATOM 3816 C CA . VAL A 1 678 ? 84.095 -18.715 215.698 1.00 92.24 841 VAL B CA 1
ATOM 3817 C C . VAL A 1 678 ? 82.686 -18.144 215.689 1.00 97.37 841 VAL B C 1
ATOM 3818 O O . VAL A 1 678 ? 81.927 -18.320 214.734 1.00 99.91 841 VAL B O 1
ATOM 3820 N N . GLN A 1 679 ? 82.363 -17.422 216.758 1.00 94.66 842 GLN B N 1
ATOM 3821 C CA . GLN A 1 679 ? 81.036 -16.852 216.924 1.00 87.60 842 GLN B CA 1
ATOM 3822 C C . GLN A 1 679 ? 81.040 -15.344 216.734 1.00 85.58 842 GLN B C 1
ATOM 3823 O O . GLN A 1 679 ? 80.509 -14.614 217.571 1.00 91.46 842 GLN B O 1
ATOM 3825 N N . ALA A 1 680 ? 81.615 -14.862 215.640 1.00 82.33 843 ALA B N 1
ATOM 3826 C CA . ALA A 1 680 ? 81.625 -13.426 215.415 1.00 85.28 843 ALA B CA 1
ATOM 3827 C C . ALA A 1 680 ? 80.593 -13.029 214.369 1.00 81.91 843 ALA B C 1
ATOM 3828 O O . ALA A 1 680 ? 80.566 -13.571 213.265 1.00 83.64 843 ALA B O 1
ATOM 3830 N N . PHE A 1 681 ? 79.764 -12.056 214.728 1.00 79.22 844 PHE B N 1
ATOM 3831 C CA . PHE A 1 681 ? 78.738 -11.514 213.845 1.00 80.92 844 PHE B CA 1
ATOM 3832 C C . PHE A 1 681 ? 79.043 -10.076 213.467 1.00 80.79 844 PHE B C 1
ATOM 3833 O O . PHE A 1 681 ? 79.964 -9.475 214.003 1.00 85.62 844 PHE B O 1
ATOM 3841 N N . ALA A 1 682 ? 78.283 -9.530 212.526 1.00 80.93 845 ALA B N 1
ATOM 3842 C CA . ALA A 1 682 ? 78.435 -8.128 212.181 1.00 79.92 845 ALA B CA 1
ATOM 3843 C C . ALA A 1 682 ? 77.210 -7.379 212.690 1.00 77.67 845 ALA B C 1
ATOM 3844 O O . ALA A 1 682 ? 76.127 -7.953 212.791 1.00 79.00 845 ALA B O 1
ATOM 3846 N N . THR A 1 683 ? 77.374 -6.093 212.985 1.00 80.46 846 THR B N 1
ATOM 3847 C CA . THR A 1 683 ? 76.295 -5.293 213.567 1.00 85.63 846 THR B CA 1
ATOM 3848 C C . THR A 1 683 ? 76.043 -3.824 213.121 1.00 83.52 846 THR B C 1
ATOM 3849 O O . THR A 1 683 ? 75.149 -3.209 213.697 1.00 81.65 846 THR B O 1
ATOM 3853 N N . ARG A 1 684 ? 76.600 -3.330 211.974 1.00 85.17 847 ARG B N 1
ATOM 3854 C CA . ARG A 1 684 ? 77.809 -3.831 211.329 1.00 84.24 847 ARG B CA 1
ATOM 3855 C C . ARG A 1 684 ? 78.943 -2.923 210.871 1.00 79.36 847 ARG B C 1
ATOM 3856 O O . ARG A 1 684 ? 79.986 -2.844 211.516 1.00 81.83 847 ARG B O 1
ATOM 3858 N N . ILE A 1 685 ? 78.722 -2.227 209.761 1.00 77.84 848 ILE B N 1
ATOM 3859 C CA . ILE A 1 685 ? 79.797 -1.501 209.067 1.00 81.18 848 ILE B CA 1
ATOM 3860 C C . ILE A 1 685 ? 79.634 -0.005 209.049 1.00 81.19 848 ILE B C 1
ATOM 3861 O O . ILE A 1 685 ? 78.589 0.508 208.651 1.00 85.06 848 ILE B O 1
ATOM 3863 N N . SER A 1 686 ? 80.727 0.662 209.451 1.00 84.15 849 SER B N 1
ATOM 3864 C CA . SER A 1 686 ? 80.903 2.114 209.574 1.00 84.60 849 SER B CA 1
ATOM 3865 C C . SER A 1 686 ? 82.157 2.733 208.910 1.00 91.67 849 SER B C 1
ATOM 3866 O O . SER A 1 686 ? 82.016 3.387 207.895 1.00 95.29 849 SER B O 1
ATOM 3869 N N . GLY A 1 687 ? 83.355 2.552 209.493 1.00 97.77 850 GLY B N 1
ATOM 3870 C CA . GLY A 1 687 ? 84.646 3.088 209.001 1.00 96.13 850 GLY B CA 1
ATOM 3871 C C . GLY A 1 687 ? 84.987 2.509 207.649 1.00 95.25 850 GLY B C 1
ATOM 3872 O O . GLY A 1 687 ? 84.135 2.583 206.793 1.00 98.00 850 GLY B O 1
ATOM 3873 N N . ASN A 1 688 ? 86.142 1.881 207.383 1.00 99.15 851 ASN B N 1
ATOM 3874 C CA . ASN A 1 688 ? 87.241 1.735 208.359 1.00 100.19 851 ASN B CA 1
ATOM 3875 C C . ASN A 1 688 ? 87.153 0.810 209.601 1.00 96.41 851 ASN B C 1
ATOM 3876 O O . ASN A 1 688 ? 88.136 0.624 210.293 1.00 96.93 851 ASN B O 1
ATOM 3881 N N . SER A 1 689 ? 86.002 0.251 209.899 1.00 90.91 852 SER B N 1
ATOM 3882 C CA . SER A 1 689 ? 85.832 -0.551 211.104 1.00 94.93 852 SER B CA 1
ATOM 3883 C C . SER A 1 689 ? 84.506 -1.299 211.100 1.00 94.31 852 SER B C 1
ATOM 3884 O O . SER A 1 689 ? 83.439 -0.686 211.086 1.00 91.36 852 SER B O 1
ATOM 3887 N N . ILE A 1 690 ? 84.573 -2.624 211.119 1.00 91.41 853 ILE B N 1
ATOM 3888 C CA . ILE A 1 690 ? 83.369 -3.424 211.274 1.00 91.67 853 ILE B CA 1
ATOM 3889 C C . ILE A 1 690 ? 83.165 -3.702 212.759 1.00 89.67 853 ILE B C 1
ATOM 3890 O O . ILE A 1 690 ? 84.126 -3.881 213.507 1.00 90.48 853 ILE B O 1
ATOM 3892 N N . ASP A 1 691 ? 81.906 -3.734 213.179 1.00 85.84 854 ASP B N 1
ATOM 3893 C CA . ASP A 1 691 ? 81.568 -3.954 214.579 1.00 84.89 854 ASP B CA 1
ATOM 3894 C C . ASP A 1 691 ? 81.020 -5.357 214.773 1.00 81.49 854 ASP B C 1
ATOM 3895 O O . ASP A 1 691 ? 80.092 -5.773 214.081 1.00 80.68 854 ASP B O 1
ATOM 3897 N N . VAL A 1 692 ? 81.594 -6.086 215.722 1.00 81.11 855 VAL B N 1
ATOM 3898 C CA . VAL A 1 692 ? 81.271 -7.495 215.862 1.00 75.55 855 VAL B CA 1
ATOM 3899 C C . VAL A 1 692 ? 80.557 -7.812 217.168 1.00 72.34 855 VAL B C 1
ATOM 3900 O O . VAL A 1 692 ? 80.486 -6.981 218.073 1.00 70.28 855 VAL B O 1
ATOM 3904 N N . TYR A 1 693 ? 80.023 -9.025 217.251 1.00 78.71 856 TYR B N 1
ATOM 3905 C CA . TYR A 1 693 ? 79.346 -9.489 218.454 1.00 79.05 856 TYR B CA 1
ATOM 3906 C C . TYR A 1 693 ? 79.622 -10.965 218.679 1.00 80.54 856 TYR B C 1
ATOM 3907 O O . TYR A 1 693 ? 79.085 -11.823 217.980 1.00 86.14 856 TYR B O 1
ATOM 3916 N N . ILE A 1 694 ? 80.467 -11.249 219.661 1.00 81.68 857 ILE B N 1
ATOM 3917 C CA . ILE A 1 694 ? 80.800 -12.619 220.014 1.00 79.04 857 ILE B CA 1
ATOM 3918 C C . ILE A 1 694 ? 79.747 -13.146 220.990 1.00 79.13 857 ILE B C 1
ATOM 3919 O O . ILE A 1 694 ? 79.826 -12.886 222.190 1.00 79.30 857 ILE B O 1
ATOM 3924 N N . SER A 1 695 ? 78.740 -13.837 220.451 1.00 74.47 858 SER B N 1
ATOM 3925 C CA . SER A 1 695 ? 77.616 -14.355 221.233 1.00 79.78 858 SER B CA 1
ATOM 3926 C C . SER A 1 695 ? 78.117 -15.168 222.412 1.00 77.51 858 SER B C 1
ATOM 3927 O O . SER A 1 695 ? 77.640 -15.023 223.539 1.00 78.95 858 SER B O 1
ATOM 3930 N N . GLU A 1 696 ? 79.061 -16.055 222.126 1.00 74.20 859 GLU B N 1
ATOM 3931 C CA . GLU A 1 696 ? 79.849 -16.693 223.162 1.00 76.64 859 GLU B CA 1
ATOM 3932 C C . GLU A 1 696 ? 80.391 -15.478 223.903 1.00 81.81 859 GLU B C 1
ATOM 3933 O O . GLU A 1 696 ? 80.922 -14.570 223.266 1.00 81.66 859 GLU B O 1
ATOM 3939 N N . TYR A 1 697 ? 80.173 -15.459 225.223 1.00 77.82 860 TYR B N 1
ATOM 3940 C CA . TYR A 1 697 ? 80.582 -14.409 226.179 1.00 73.99 860 TYR B CA 1
ATOM 3941 C C . TYR A 1 697 ? 79.667 -13.184 226.194 1.00 71.53 860 TYR B C 1
ATOM 3942 O O . TYR A 1 697 ? 79.789 -12.322 227.066 1.00 77.52 860 TYR B O 1
ATOM 3951 N N . GLY A 1 698 ? 78.746 -13.121 225.237 1.00 70.57 861 GLY B N 1
ATOM 3952 C CA . GLY A 1 698 ? 77.861 -11.975 225.085 1.00 73.84 861 GLY B CA 1
ATOM 3953 C C . GLY A 1 698 ? 78.564 -10.631 225.021 1.00 75.40 861 GLY B C 1
ATOM 3954 O O . GLY A 1 698 ? 78.032 -9.622 225.483 1.00 75.12 861 GLY B O 1
ATOM 3955 N N . ILE A 1 699 ? 79.754 -10.621 224.432 1.00 77.76 862 ILE B N 1
ATOM 3956 C CA . ILE A 1 699 ? 80.539 -9.404 224.303 1.00 79.09 862 ILE B CA 1
ATOM 3957 C C . ILE A 1 699 ? 80.442 -8.794 222.915 1.00 77.51 862 ILE B C 1
ATOM 3958 O O . ILE A 1 699 ? 80.465 -9.497 221.895 1.00 79.56 862 ILE B O 1
ATOM 3960 N N . SER A 1 700 ? 80.333 -7.469 222.898 1.00 77.41 863 SER B N 1
ATOM 3961 C CA . SER A 1 700 ? 80.310 -6.716 221.653 1.00 73.25 863 SER B CA 1
ATOM 3962 C C . SER A 1 700 ? 81.643 -5.988 221.480 1.00 74.14 863 SER B C 1
ATOM 3963 O O . SER A 1 700 ? 82.195 -5.453 222.435 1.00 71.18 863 SER B O 1
ATOM 3966 N N . ASN A 1 701 ? 82.181 -5.988 220.265 1.00 75.62 864 ASN B N 1
ATOM 3967 C CA . ASN A 1 701 ? 83.509 -5.414 220.067 1.00 68.47 864 ASN B CA 1
ATOM 3968 C C . ASN A 1 701 ? 83.649 -4.767 218.694 1.00 74.25 864 ASN B C 1
ATOM 3969 O O . ASN A 1 701 ? 82.654 -4.423 218.060 1.00 75.37 864 ASN B O 1
ATOM 3974 N N . ARG A 1 702 ? 84.887 -4.593 218.243 1.00 73.48 865 ARG B N 1
ATOM 3975 C CA . ARG A 1 702 ? 85.155 -3.888 216.995 1.00 76.20 865 ARG B CA 1
ATOM 3976 C C . ARG A 1 702 ? 86.449 -4.388 216.365 1.00 77.89 865 ARG B C 1
ATOM 3977 O O . ARG A 1 702 ? 87.404 -4.724 217.066 1.00 80.95 865 ARG B O 1
ATOM 3979 N N . VAL A 1 703 ? 86.475 -4.429 215.037 1.00 80.16 866 VAL B N 1
ATOM 3980 C CA . VAL A 1 703 ? 87.667 -4.830 214.300 1.00 88.22 866 VAL B CA 1
ATOM 3981 C C . VAL A 1 703 ? 88.035 -3.784 213.245 1.00 93.52 866 VAL B C 1
ATOM 3982 O O . VAL A 1 703 ? 87.169 -3.253 212.547 1.00 88.89 866 VAL B O 1
ATOM 3986 N N . ASP A 1 704 ? 89.325 -3.472 213.162 1.00 98.46 867 ASP B N 1
ATOM 3987 C CA . ASP A 1 704 ? 89.820 -2.417 212.284 1.00 95.23 867 ASP B CA 1
ATOM 3988 C C . ASP A 1 704 ? 90.750 -2.998 211.222 1.00 99.38 867 ASP B C 1
ATOM 3989 O O . ASP A 1 704 ? 90.353 -3.182 210.071 1.00 98.60 867 ASP B O 1
ATOM 3994 N N . SER A 1 731 ? 91.136 -4.966 198.755 1.00 105.55 894 SER B N 1
ATOM 3995 C CA . SER A 1 731 ? 90.453 -6.191 198.373 1.00 104.24 894 SER B CA 1
ATOM 3996 C C . SER A 1 731 ? 89.221 -6.344 199.232 1.00 104.37 894 SER B C 1
ATOM 3997 O O . SER A 1 731 ? 88.788 -5.384 199.850 1.00 102.19 894 SER B O 1
ATOM 3999 N N . GLN A 1 732 ? 88.656 -7.545 199.277 1.00 97.99 895 GLN B N 1
ATOM 4000 C CA . GLN A 1 732 ? 87.458 -7.776 200.066 1.00 99.79 895 GLN B CA 1
ATOM 4001 C C . GLN A 1 732 ? 87.028 -9.229 199.971 1.00 101.14 895 GLN B C 1
ATOM 4002 O O . GLN A 1 732 ? 87.689 -10.018 199.295 1.00 100.22 895 GLN B O 1
ATOM 4008 N N . LYS A 1 733 ? 85.920 -9.576 200.634 1.00 102.26 896 LYS B N 1
ATOM 4009 C CA . LYS A 1 733 ? 85.261 -10.869 200.474 1.00 88.24 896 LYS B CA 1
ATOM 4010 C C . LYS A 1 733 ? 83.772 -10.789 200.748 1.00 89.91 896 LYS B C 1
ATOM 4011 O O . LYS A 1 733 ? 83.137 -11.781 201.021 1.00 95.24 896 LYS B O 1
ATOM 4013 N N . THR A 1 734 ? 83.223 -9.592 200.668 1.00 30.00 897 THR B N 1
ATOM 4014 C CA . THR A 1 734 ? 81.813 -9.340 200.875 1.00 30.00 897 THR B CA 1
ATOM 4015 C C . THR A 1 734 ? 81.197 -9.894 202.129 1.00 30.00 897 THR B C 1
ATOM 4016 O O . THR A 1 734 ? 80.445 -10.851 202.083 1.00 30.00 897 THR B O 1
ATOM 4018 N N . ILE A 1 735 ? 81.507 -9.276 203.258 1.00 30.00 898 ILE B N 1
ATOM 4019 C CA . ILE A 1 735 ? 80.936 -9.677 204.518 1.00 30.00 898 ILE B CA 1
ATOM 4020 C C . ILE A 1 735 ? 79.957 -8.582 204.880 1.00 30.00 898 ILE B C 1
ATOM 4021 O O . ILE A 1 735 ? 80.330 -7.433 204.881 1.00 30.00 898 ILE B O 1
ATOM 4023 N N . ALA A 1 736 ? 78.708 -8.907 205.177 1.00 30.00 899 ALA B N 1
ATOM 4024 C CA . ALA A 1 736 ? 77.746 -7.862 205.497 1.00 30.00 899 ALA B CA 1
ATOM 4025 C C . ALA A 1 736 ? 76.907 -8.113 206.714 1.00 30.00 899 ALA B C 1
ATOM 4026 O O . ALA A 1 736 ? 76.826 -9.214 207.227 1.00 30.00 899 ALA B O 1
ATOM 4028 N N . LEU A 1 737 ? 76.263 -7.056 207.161 1.00 84.24 900 LEU B N 1
ATOM 4029 C CA . LEU A 1 737 ? 75.420 -7.114 208.328 1.00 84.00 900 LEU B CA 1
ATOM 4030 C C . LEU A 1 737 ? 74.701 -8.429 208.509 1.00 79.76 900 LEU B C 1
ATOM 4031 O O . LEU A 1 737 ? 74.058 -8.915 207.618 1.00 83.64 900 LEU B O 1
ATOM 4034 N N . THR A 1 738 ? 74.824 -9.000 209.691 1.00 82.75 901 THR B N 1
ATOM 4035 C CA . THR A 1 738 ? 74.178 -10.263 210.026 1.00 86.07 901 THR B CA 1
ATOM 4036 C C . THR A 1 738 ? 74.909 -11.524 209.593 1.00 82.88 901 THR B C 1
ATOM 4037 O O . THR A 1 738 ? 74.479 -12.622 209.868 1.00 85.34 901 THR B O 1
ATOM 4039 N N . ASP A 1 739 ? 76.023 -11.348 208.913 1.00 79.52 902 ASP B N 1
ATOM 4040 C CA . ASP A 1 739 ? 76.806 -12.459 208.369 1.00 83.66 902 ASP B CA 1
ATOM 4041 C C . ASP A 1 739 ? 77.688 -12.911 209.530 1.00 86.18 902 ASP B C 1
ATOM 4042 O O . ASP A 1 739 ? 77.913 -12.168 210.487 1.00 81.17 902 ASP B O 1
ATOM 4047 N N . ARG A 1 740 ? 78.197 -14.135 209.421 1.00 87.88 903 ARG B N 1
ATOM 4048 C CA . ARG A 1 740 ? 78.961 -14.765 210.490 1.00 85.93 903 ARG B CA 1
ATOM 4049 C C . ARG A 1 740 ? 80.362 -15.154 210.022 1.00 86.49 903 ARG B C 1
ATOM 4050 O O . ARG A 1 740 ? 80.552 -15.574 208.878 1.00 91.06 903 ARG B O 1
ATOM 4052 N N . PHE A 1 741 ? 81.340 -15.015 210.913 1.00 82.49 904 PHE B N 1
ATOM 4053 C CA . PHE A 1 741 ? 82.734 -15.264 210.561 1.00 88.28 904 PHE B CA 1
ATOM 4054 C C . PHE A 1 741 ? 83.561 -15.413 211.839 1.00 90.23 904 PHE B C 1
ATOM 4055 O O . PHE A 1 741 ? 83.066 -15.171 212.936 1.00 90.39 904 PHE B O 1
ATOM 4063 N N . GLN A 1 742 ? 84.810 -15.842 211.692 1.00 88.56 905 GLN B N 1
ATOM 4064 C CA . GLN A 1 742 ? 85.705 -16.017 212.832 1.00 89.95 905 GLN B CA 1
ATOM 4065 C C . GLN A 1 742 ? 86.582 -14.778 213.027 1.00 91.57 905 GLN B C 1
ATOM 4066 O O . GLN A 1 742 ? 86.945 -14.106 212.060 1.00 84.23 905 GLN B O 1
ATOM 4068 N N . VAL A 1 743 ? 86.920 -14.492 214.277 1.00 89.71 906 VAL B N 1
ATOM 4069 C CA . VAL A 1 743 ? 87.723 -13.339 214.602 1.00 85.87 906 VAL B CA 1
ATOM 4070 C C . VAL A 1 743 ? 88.937 -13.703 215.419 1.00 85.67 906 VAL B C 1
ATOM 4071 O O . VAL A 1 743 ? 89.447 -14.786 215.318 1.00 81.99 906 VAL B O 1
ATOM 4073 N N . TYR A 1 744 ? 89.409 -12.783 216.234 1.00 86.38 907 TYR B N 1
ATOM 4074 C CA . TYR A 1 744 ? 90.544 -13.065 217.031 1.00 79.93 907 TYR B CA 1
ATOM 4075 C C . TYR A 1 744 ? 90.718 -12.177 218.233 1.00 79.21 907 TYR B C 1
ATOM 4076 O O . TYR A 1 744 ? 91.571 -11.336 218.245 1.00 91.73 907 TYR B O 1
ATOM 4078 N N . LEU A 1 745 ? 90.023 -12.534 219.297 1.00 75.32 908 LEU B N 1
ATOM 4079 C CA . LEU A 1 745 ? 90.087 -11.883 220.597 1.00 75.60 908 LEU B CA 1
ATOM 4080 C C . LEU A 1 745 ? 91.474 -11.886 221.247 1.00 70.69 908 LEU B C 1
ATOM 4081 O O . LEU A 1 745 ? 92.141 -12.884 221.204 1.00 73.49 908 LEU B O 1
ATOM 4084 N N . TYR A 1 746 ? 91.899 -10.790 221.870 1.00 69.56 909 TYR B N 1
ATOM 4085 C CA . TYR A 1 746 ? 93.161 -10.792 222.553 1.00 69.56 909 TYR B CA 1
ATOM 4086 C C . TYR A 1 746 ? 92.866 -10.041 223.800 1.00 64.82 909 TYR B C 1
ATOM 4087 O O . TYR A 1 746 ? 91.946 -9.269 223.817 1.00 67.14 909 TYR B O 1
ATOM 4089 N N . SER A 1 747 ? 93.631 -10.257 224.851 1.00 59.37 910 SER B N 1
ATOM 4090 C CA . SER A 1 747 ? 93.333 -9.564 226.102 1.00 58.40 910 SER B CA 1
ATOM 4091 C C . SER A 1 747 ? 94.543 -9.363 227.013 1.00 59.89 910 SER B C 1
ATOM 4092 O O . SER A 1 747 ? 95.415 -10.225 227.119 1.00 57.42 910 SER B O 1
ATOM 4095 N N . ASP A 1 748 ? 94.575 -8.203 227.664 1.00 58.53 911 ASP B N 1
ATOM 4096 C CA . ASP A 1 748 ? 95.572 -7.870 228.679 1.00 49.95 911 ASP B CA 1
ATOM 4097 C C . ASP A 1 748 ? 94.849 -7.171 229.829 1.00 49.98 911 ASP B C 1
ATOM 4098 O O . ASP A 1 748 ? 93.788 -6.586 229.617 1.00 52.06 911 ASP B O 1
ATOM 4103 N N . TYR A 1 749 ? 95.405 -7.221 231.037 1.00 47.75 912 TYR B N 1
ATOM 4104 C CA . TYR A 1 749 ? 94.689 -6.682 232.191 1.00 51.93 912 TYR B CA 1
ATOM 4105 C C . TYR A 1 749 ? 95.550 -6.190 233.358 1.00 59.73 912 TYR B C 1
ATOM 4106 O O . TYR A 1 749 ? 96.724 -6.543 233.476 1.00 49.57 912 TYR B O 1
ATOM 4115 N N . SER A 1 750 ? 94.927 -5.373 234.209 1.00 63.63 913 SER B N 1
ATOM 4116 C CA . SER A 1 750 ? 95.429 -5.018 235.541 1.00 56.51 913 SER B CA 1
ATOM 4117 C C . SER A 1 750 ? 96.743 -4.223 235.582 1.00 63.30 913 SER B C 1
ATOM 4118 O O . SER A 1 750 ? 97.553 -4.303 234.660 1.00 59.11 913 SER B O 1
ATOM 4121 N N . ARG A 1 751 ? 96.951 -3.451 236.654 1.00 65.25 914 ARG B N 1
ATOM 4122 C CA . ARG A 1 751 ? 96.025 -3.377 237.791 1.00 55.48 914 ARG B CA 1
ATOM 4123 C C . ARG A 1 751 ? 95.163 -2.118 237.781 1.00 57.66 914 ARG B C 1
ATOM 4124 O O . ARG A 1 751 ? 94.410 -1.860 238.722 1.00 54.16 914 ARG B O 1
ATOM 4132 N N . THR A 1 752 ? 95.268 -1.344 236.708 1.00 56.91 915 THR B N 1
ATOM 4133 C CA . THR A 1 752 ? 94.498 -0.117 236.567 1.00 55.67 915 THR B CA 1
ATOM 4134 C C . THR A 1 752 ? 93.560 -0.234 235.370 1.00 52.35 915 THR B C 1
ATOM 4135 O O . THR A 1 752 ? 92.727 0.641 235.128 1.00 50.17 915 THR B O 1
ATOM 4137 N N . PHE A 1 753 ? 93.703 -1.326 234.625 1.00 43.55 916 PHE B N 1
ATOM 4138 C CA . PHE A 1 753 ? 92.969 -1.509 233.379 1.00 46.90 916 PHE B CA 1
ATOM 4139 C C . PHE A 1 753 ? 92.764 -2.975 233.011 1.00 54.13 916 PHE B C 1
ATOM 4140 O O . PHE A 1 753 ? 93.473 -3.851 233.486 1.00 51.57 916 PHE B O 1
ATOM 4148 N N . PHE A 1 754 ? 91.780 -3.226 232.158 1.00 52.54 917 PHE B N 1
ATOM 4149 C CA . PHE A 1 754 ? 91.676 -4.489 231.442 1.00 49.82 917 PHE B CA 1
ATOM 4150 C C . PHE A 1 754 ? 91.147 -4.165 230.052 1.00 46.80 917 PHE B C 1
ATOM 4151 O O . PHE A 1 754 ? 90.496 -3.137 229.862 1.00 44.32 917 PHE B O 1
ATOM 4159 N N . SER A 1 755 ? 91.410 -5.033 229.083 1.00 45.96 918 SER B N 1
ATOM 4160 C CA . SER A 1 755 ? 90.987 -4.750 227.717 1.00 48.76 918 SER B CA 1
ATOM 4161 C C . SER A 1 755 ? 90.828 -6.004 226.865 1.00 55.54 918 SER B C 1
ATOM 4162 O O . SER A 1 755 ? 91.612 -6.953 226.955 1.00 53.72 918 SER B O 1
ATOM 4165 N N . ILE A 1 756 ? 89.791 -5.989 226.037 1.00 54.83 919 ILE B N 1
ATOM 4166 C CA . ILE A 1 756 ? 89.534 -7.055 225.082 1.00 54.55 919 ILE B CA 1
ATOM 4167 C C . ILE A 1 756 ? 89.533 -6.457 223.680 1.00 57.30 919 ILE B C 1
ATOM 4168 O O . ILE A 1 756 ? 88.809 -5.499 223.409 1.00 62.04 919 ILE B O 1
ATOM 4173 N N . ARG A 1 757 ? 90.343 -7.019 222.792 1.00 60.42 920 ARG B N 1
ATOM 4174 C CA . ARG A 1 757 ? 90.466 -6.492 221.438 1.00 65.51 920 ARG B CA 1
ATOM 4175 C C . ARG A 1 757 ? 90.383 -7.623 220.422 1.00 75.41 920 ARG B C 1
ATOM 4176 O O . ARG A 1 757 ? 90.990 -8.677 220.602 1.00 77.76 920 ARG B O 1
ATOM 4178 N N . CYS A 1 758 ? 89.593 -7.377 219.396 1.00 78.16 921 CYS B N 1
ATOM 4179 C CA . CYS A 1 758 ? 89.313 -8.295 218.324 1.00 79.26 921 CYS B CA 1
ATOM 4180 C C . CYS A 1 758 ? 90.076 -7.848 217.139 1.00 84.32 921 CYS B C 1
ATOM 4181 O O . CYS A 1 758 ? 90.333 -6.675 216.992 1.00 84.99 921 CYS B O 1
ATOM 4183 N N . SER A 1 759 ? 90.403 -8.753 216.209 1.00 85.92 922 SER B N 1
ATOM 4184 C CA . SER A 1 759 ? 91.075 -8.543 214.909 1.00 89.11 922 SER B CA 1
ATOM 4185 C C . SER A 1 759 ? 90.682 -9.776 214.100 1.00 89.15 922 SER B C 1
ATOM 4186 O O . SER A 1 759 ? 89.666 -10.415 214.377 1.00 85.69 922 SER B O 1
ATOM 4189 N N . LEU A 1 760 ? 91.500 -10.115 213.108 1.00 87.23 923 LEU B N 1
ATOM 4190 C CA . LEU A 1 760 ? 91.245 -11.281 212.269 1.00 89.09 923 LEU B CA 1
ATOM 4191 C C . LEU A 1 760 ? 92.477 -12.173 212.171 1.00 87.87 923 LEU B C 1
ATOM 4192 O O . LEU A 1 760 ? 92.884 -12.562 211.077 1.00 83.86 923 LEU B O 1
ATOM 4194 N N . SER B 1 167 ? 10.846 12.778 282.370 1.00 73.45 330 SER A N 1
ATOM 4195 C CA . SER B 1 167 ? 10.838 13.866 283.341 1.00 73.11 330 SER A CA 1
ATOM 4196 C C . SER B 1 167 ? 10.077 13.473 284.601 1.00 77.69 330 SER A C 1
ATOM 4197 O O . SER B 1 167 ? 9.517 14.323 285.294 1.00 81.41 330 SER A O 1
ATOM 4200 N N . SER B 1 168 ? 10.069 12.179 284.892 1.00 81.46 331 SER A N 1
ATOM 4201 C CA . SER B 1 168 ? 9.471 11.664 286.113 1.00 79.96 331 SER A CA 1
ATOM 4202 C C . SER B 1 168 ? 10.621 11.155 286.961 1.00 81.39 331 SER A C 1
ATOM 4203 O O . SER B 1 168 ? 10.432 10.563 288.026 1.00 78.61 331 SER A O 1
ATOM 4205 N N . TYR B 1 169 ? 11.823 11.402 286.455 1.00 77.14 332 TYR A N 1
ATOM 4206 C CA . TYR B 1 169 ? 13.054 10.960 287.082 1.00 80.31 332 TYR A CA 1
ATOM 4207 C C . TYR B 1 169 ? 13.795 12.140 287.695 1.00 73.25 332 TYR A C 1
ATOM 4208 O O . TYR B 1 169 ? 13.560 13.292 287.333 1.00 79.89 332 TYR A O 1
ATOM 4217 N N . ALA B 1 170 ? 14.698 11.846 288.620 1.00 72.94 333 ALA A N 1
ATOM 4218 C CA . ALA B 1 170 ? 15.576 12.865 289.169 1.00 71.72 333 ALA A CA 1
ATOM 4219 C C . ALA B 1 170 ? 17.006 12.458 288.862 1.00 71.64 333 ALA A C 1
ATOM 4220 O O . ALA B 1 170 ? 17.282 11.283 288.618 1.00 73.25 333 ALA A O 1
ATOM 4222 N N . ILE B 1 171 ? 17.918 13.419 288.872 1.00 73.12 334 ILE A N 1
ATOM 4223 C CA . ILE B 1 171 ? 19.291 13.124 288.499 1.00 78.08 334 ILE A CA 1
ATOM 4224 C C . ILE B 1 171 ? 20.181 13.140 289.730 1.00 72.45 334 ILE A C 1
ATOM 4225 O O . ILE B 1 171 ? 20.184 14.104 290.492 1.00 71.20 334 ILE A O 1
ATOM 4227 N N . PHE B 1 172 ? 20.941 12.067 289.913 1.00 69.89 335 PHE A N 1
ATOM 4228 C CA . PHE B 1 172 ? 21.845 11.964 291.047 1.00 69.17 335 PHE A CA 1
ATOM 4229 C C . PHE B 1 172 ? 23.273 11.989 290.531 1.00 70.85 335 PHE A C 1
ATOM 4230 O O . PHE B 1 172 ? 23.658 11.153 289.710 1.00 72.48 335 PHE A O 1
ATOM 4238 N N . ILE B 1 173 ? 24.055 12.949 291.011 1.00 67.19 336 ILE A N 1
ATOM 4239 C CA . ILE B 1 173 ? 25.436 13.074 290.577 1.00 64.39 336 ILE A CA 1
ATOM 4240 C C . ILE B 1 173 ? 26.365 12.650 291.705 1.00 61.09 336 ILE A C 1
ATOM 4241 O O . ILE B 1 173 ? 26.387 13.266 292.770 1.00 62.59 336 ILE A O 1
ATOM 4243 N N . PRO B 1 174 ? 27.148 11.594 291.464 1.00 63.17 337 PRO A N 1
ATOM 4244 C CA . PRO B 1 174 ? 28.009 11.045 292.512 1.00 67.11 337 PRO A CA 1
ATOM 4245 C C . PRO B 1 174 ? 29.213 11.937 292.762 1.00 70.74 337 PRO A C 1
ATOM 4246 O O . PRO B 1 174 ? 29.694 12.595 291.839 1.00 69.93 337 PRO A O 1
ATOM 4250 N N . LYS B 1 175 ? 29.696 11.959 293.999 1.00 74.98 338 LYS A N 1
ATOM 4251 C CA . LYS B 1 175 ? 30.912 12.694 294.322 1.00 71.75 338 LYS A CA 1
ATOM 4252 C C . LYS B 1 175 ? 32.105 11.998 293.678 1.00 76.25 338 LYS A C 1
ATOM 4253 O O . LYS B 1 175 ? 33.189 12.571 293.565 1.00 82.29 338 LYS A O 1
ATOM 4255 N N . ASP B 1 176 ? 31.889 10.751 293.268 1.00 75.36 339 ASP A N 1
ATOM 4256 C CA . ASP B 1 176 ? 32.911 9.948 292.609 1.00 76.29 339 ASP A CA 1
ATOM 4257 C C . ASP B 1 176 ? 32.762 10.108 291.096 1.00 76.48 339 ASP A C 1
ATOM 4258 O O . ASP B 1 176 ? 31.773 9.667 290.510 1.00 75.65 339 ASP A O 1
ATOM 4263 N N . LYS B 1 177 ? 33.741 10.753 290.472 1.00 77.73 340 LYS A N 1
ATOM 4264 C CA . LYS B 1 177 ? 33.667 11.078 289.051 1.00 77.62 340 LYS A CA 1
ATOM 4265 C C . LYS B 1 177 ? 33.829 9.857 288.144 1.00 74.58 340 LYS A C 1
ATOM 4266 O O . LYS B 1 177 ? 33.644 9.954 286.931 1.00 70.23 340 LYS A O 1
ATOM 4268 N N . ARG B 1 178 ? 34.173 8.712 288.727 1.00 81.04 341 ARG A N 1
ATOM 4269 C CA . ARG B 1 178 ? 34.380 7.500 287.939 1.00 73.61 341 ARG A CA 1
ATOM 4270 C C . ARG B 1 178 ? 33.062 6.796 287.637 1.00 71.80 341 ARG A C 1
ATOM 4271 O O . ARG B 1 178 ? 32.980 5.983 286.715 1.00 78.86 341 ARG A O 1
ATOM 4274 N N . LEU B 1 179 ? 32.035 7.099 288.423 1.00 73.92 342 LEU A N 1
ATOM 4275 C CA . LEU B 1 179 ? 30.722 6.521 288.185 1.00 74.58 342 LEU A CA 1
ATOM 4276 C C . LEU B 1 179 ? 29.952 7.464 287.277 1.00 70.94 342 LEU A C 1
ATOM 4277 O O . LEU B 1 179 ? 30.244 8.660 287.233 1.00 73.54 342 LEU A O 1
ATOM 4282 N N . PRO B 1 180 ? 28.948 6.941 286.565 1.00 71.85 343 PRO A N 1
ATOM 4283 C CA . PRO B 1 180 ? 28.175 7.850 285.720 1.00 69.68 343 PRO A CA 1
ATOM 4284 C C . PRO B 1 180 ? 27.069 8.521 286.520 1.00 66.73 343 PRO A C 1
ATOM 4285 O O . PRO B 1 180 ? 27.020 8.390 287.744 1.00 67.37 343 PRO A O 1
ATOM 4289 N N . PHE B 1 181 ? 26.191 9.236 285.833 1.00 63.89 344 PHE A N 1
ATOM 4290 C CA . PHE B 1 181 ? 25.043 9.843 286.479 1.00 68.85 344 PHE A CA 1
ATOM 4291 C C . PHE B 1 181 ? 24.048 8.732 286.785 1.00 68.46 344 PHE A C 1
ATOM 4292 O O . PHE B 1 181 ? 23.922 7.789 286.010 1.00 74.13 344 PHE A O 1
ATOM 4300 N N . ILE B 1 182 ? 23.336 8.831 287.900 1.00 66.71 345 ILE A N 1
ATOM 4301 C CA . ILE B 1 182 ? 22.338 7.820 288.233 1.00 73.75 345 ILE A CA 1
ATOM 4302 C C . ILE B 1 182 ? 20.957 8.458 288.357 1.00 72.88 345 ILE A C 1
ATOM 4303 O O . ILE B 1 182 ? 20.808 9.517 288.967 1.00 71.61 345 ILE A O 1
ATOM 4308 N N . THR B 1 183 ? 19.950 7.808 287.780 1.00 71.67 346 THR A N 1
ATOM 4309 C CA . THR B 1 183 ? 18.601 8.360 287.760 1.00 71.98 346 THR A CA 1
ATOM 4310 C C . THR B 1 183 ? 17.669 7.647 288.726 1.00 69.32 346 THR A C 1
ATOM 4311 O O . THR B 1 183 ? 17.570 6.418 288.731 1.00 72.09 346 THR A O 1
ATOM 4315 N N . ILE B 1 184 ? 16.986 8.437 289.546 1.00 68.73 347 ILE A N 1
ATOM 4316 C CA . ILE B 1 184 ? 15.990 7.912 290.464 1.00 67.91 347 ILE A CA 1
ATOM 4317 C C . ILE B 1 184 ? 14.629 8.442 290.035 1.00 73.18 347 ILE A C 1
ATOM 4318 O O . ILE B 1 184 ? 14.543 9.482 289.386 1.00 67.09 347 ILE A O 1
ATOM 4320 N N . HIS B 1 185 ? 13.569 7.736 290.410 1.00 76.58 348 HIS A N 1
ATOM 4321 C CA . HIS B 1 185 ? 12.233 8.058 289.930 1.00 73.42 348 HIS A CA 1
ATOM 4322 C C . HIS B 1 185 ? 11.474 8.774 291.033 1.00 75.79 348 HIS A C 1
ATOM 4323 O O . HIS B 1 185 ? 11.705 8.514 292.214 1.00 77.20 348 HIS A O 1
ATOM 4330 N N . LYS B 1 186 ? 10.614 9.712 290.643 1.00 70.21 349 LYS A N 1
ATOM 4331 C CA . LYS B 1 186 ? 9.783 10.482 291.574 1.00 73.39 349 LYS A CA 1
ATOM 4332 C C . LYS B 1 186 ? 9.173 9.664 292.714 1.00 79.16 349 LYS A C 1
ATOM 4333 O O . LYS B 1 186 ? 8.910 10.189 293.792 1.00 83.34 349 LYS A O 1
ATOM 4335 N N . ASN B 1 187 ? 8.938 8.383 292.459 1.00 80.12 350 ASN A N 1
ATOM 4336 C CA . ASN B 1 187 ? 8.332 7.498 293.443 1.00 81.95 350 ASN A CA 1
ATOM 4337 C C . ASN B 1 187 ? 9.385 6.866 294.345 1.00 78.26 350 ASN A C 1
ATOM 4338 O O . ASN B 1 187 ? 9.068 6.314 295.399 1.00 77.61 350 ASN A O 1
ATOM 4340 N N . ASP B 1 188 ? 10.642 6.950 293.920 1.00 82.95 351 ASP A N 1
ATOM 4341 C CA . ASP B 1 188 ? 11.734 6.259 294.598 1.00 85.54 351 ASP A CA 1
ATOM 4342 C C . ASP B 1 188 ? 12.615 7.208 295.408 1.00 79.18 351 ASP A C 1
ATOM 4343 O O . ASP B 1 188 ? 13.751 6.874 295.743 1.00 75.65 351 ASP A O 1
ATOM 4348 N N . LEU B 1 189 ? 12.091 8.388 295.725 1.00 78.75 352 LEU A N 1
ATOM 4349 C CA . LEU B 1 189 ? 12.852 9.380 296.480 1.00 82.34 352 LEU A CA 1
ATOM 4350 C C . LEU B 1 189 ? 12.841 9.079 297.980 1.00 85.24 352 LEU A C 1
ATOM 4351 O O . LEU B 1 189 ? 13.449 9.799 298.774 1.00 83.35 352 LEU A O 1
ATOM 4356 N N . SER B 1 190 ? 12.153 7.997 298.340 1.00 79.95 353 SER A N 1
ATOM 4357 C CA . SER B 1 190 ? 12.011 7.521 299.718 1.00 84.71 353 SER A CA 1
ATOM 4358 C C . SER B 1 190 ? 11.504 8.717 300.518 1.00 89.59 353 SER A C 1
ATOM 4359 O O . SER B 1 190 ? 10.689 9.501 300.031 1.00 89.98 353 SER A O 1
ATOM 4362 N N . ASP B 1 191 ? 11.990 8.832 301.750 1.00 91.06 354 ASP A N 1
ATOM 4363 C CA . ASP B 1 191 ? 11.499 9.814 302.712 1.00 90.86 354 ASP A CA 1
ATOM 4364 C C . ASP B 1 191 ? 10.810 11.084 302.211 1.00 92.95 354 ASP A C 1
ATOM 4365 O O . ASP B 1 191 ? 9.736 11.440 302.694 1.00 98.18 354 ASP A O 1
ATOM 4368 N N . LEU B 1 192 ? 11.417 11.680 301.201 1.00 84.88 355 LEU A N 1
ATOM 4369 C CA . LEU B 1 192 ? 10.958 12.919 300.638 1.00 91.04 355 LEU A CA 1
ATOM 4370 C C . LEU B 1 192 ? 10.786 12.768 299.165 1.00 94.03 355 LEU A C 1
ATOM 4371 O O . LEU B 1 192 ? 11.748 12.679 298.455 1.00 98.90 355 LEU A O 1
ATOM 4373 N N . SER B 1 193 ? 9.552 12.717 298.730 1.00 90.48 356 SER A N 1
ATOM 4374 C CA . SER B 1 193 ? 9.283 12.553 297.327 1.00 90.29 356 SER A CA 1
ATOM 4375 C C . SER B 1 193 ? 7.803 12.489 297.297 1.00 88.85 356 SER A C 1
ATOM 4376 O O . SER B 1 193 ? 7.185 12.327 298.325 1.00 90.01 356 SER A O 1
ATOM 4378 N N . GLY B 1 194 ? 7.243 12.621 296.105 1.00 89.76 357 GLY A N 1
ATOM 4379 C CA . GLY B 1 194 ? 5.822 12.502 295.904 1.00 88.76 357 GLY A CA 1
ATOM 4380 C C . GLY B 1 194 ? 5.070 13.802 295.934 1.00 90.76 357 GLY A C 1
ATOM 4381 O O . GLY B 1 194 ? 4.344 14.116 295.021 1.00 92.04 357 GLY A O 1
ATOM 4382 N N . GLU B 1 195 ? 5.232 14.555 297.003 1.00 92.92 358 GLU A N 1
ATOM 4383 C CA . GLU B 1 195 ? 4.480 15.788 297.180 1.00 97.07 358 GLU A CA 1
ATOM 4384 C C . GLU B 1 195 ? 5.344 16.952 296.712 1.00 90.35 358 GLU A C 1
ATOM 4385 O O . GLU B 1 195 ? 6.259 17.370 297.428 1.00 84.35 358 GLU A O 1
ATOM 4387 N N . ASN B 1 196 ? 5.003 17.508 295.549 1.00 90.07 359 ASN A N 1
ATOM 4388 C CA . ASN B 1 196 ? 5.823 18.518 294.875 1.00 90.13 359 ASN A CA 1
ATOM 4389 C C . ASN B 1 196 ? 7.310 18.205 295.028 1.00 95.09 359 ASN A C 1
ATOM 4390 O O . ASN B 1 196 ? 8.118 19.080 295.343 1.00 93.21 359 ASN A O 1
ATOM 4392 N N . TRP B 1 197 ? 7.644 16.936 294.796 1.00 93.45 360 TRP A N 1
ATOM 4393 C CA . TRP B 1 197 ? 9.003 16.406 294.917 1.00 88.07 360 TRP A CA 1
ATOM 4394 C C . TRP B 1 197 ? 10.078 17.232 294.212 1.00 88.97 360 TRP A C 1
ATOM 4395 O O . TRP B 1 197 ? 11.252 17.161 294.571 1.00 90.93 360 TRP A O 1
ATOM 4406 N N . ILE B 1 198 ? 9.676 18.024 293.224 1.00 87.12 361 ILE A N 1
ATOM 4407 C CA . ILE B 1 198 ? 10.621 18.853 292.488 1.00 90.03 361 ILE A CA 1
ATOM 4408 C C . ILE B 1 198 ? 11.011 20.047 293.358 1.00 97.61 361 ILE A C 1
ATOM 4409 O O . ILE B 1 198 ? 11.946 20.786 293.041 1.00 99.11 361 ILE A O 1
ATOM 4411 N N . GLU B 1 199 ? 10.280 20.228 294.456 1.00 97.04 362 GLU A N 1
ATOM 4412 C CA . GLU B 1 199 ? 10.565 21.291 295.414 1.00 95.15 362 GLU A CA 1
ATOM 4413 C C . GLU B 1 199 ? 11.298 20.741 296.640 1.00 95.84 362 GLU A C 1
ATOM 4414 O O . GLU B 1 199 ? 12.126 21.431 297.238 1.00 93.49 362 GLU A O 1
ATOM 4420 N N . ASN B 1 200 ? 11.018 19.486 296.988 1.00 94.51 363 ASN A N 1
ATOM 4421 C CA . ASN B 1 200 ? 11.724 18.818 298.079 1.00 90.72 363 ASN A CA 1
ATOM 4422 C C . ASN B 1 200 ? 13.174 18.550 297.702 1.00 86.85 363 ASN A C 1
ATOM 4423 O O . ASN B 1 200 ? 14.074 18.644 298.537 1.00 86.66 363 ASN A O 1
ATOM 4428 N N . ILE B 1 201 ? 13.389 18.215 296.434 1.00 89.38 364 ILE A N 1
ATOM 4429 C CA . ILE B 1 201 ? 14.729 17.974 295.913 1.00 88.59 364 ILE A CA 1
ATOM 4430 C C . ILE B 1 201 ? 15.413 19.291 295.552 1.00 93.21 364 ILE A C 1
ATOM 4431 O O . ILE B 1 201 ? 16.405 19.307 294.823 1.00 95.18 364 ILE A O 1
ATOM 4433 N N . LEU B 1 202 ? 14.874 20.391 296.070 1.00 95.39 365 LEU A N 1
ATOM 4434 C CA . LEU B 1 202 ? 15.417 21.719 295.811 1.00 93.69 365 LEU A CA 1
ATOM 4435 C C . LEU B 1 202 ? 15.710 22.417 297.135 1.00 94.50 365 LEU A C 1
ATOM 4436 O O . LEU B 1 202 ? 16.615 23.249 297.226 1.00 93.81 365 LEU A O 1
ATOM 4438 N N . LYS B 1 203 ? 14.936 22.076 298.162 1.00 93.48 366 LYS A N 1
ATOM 4439 C CA . LYS B 1 203 ? 15.235 22.520 299.519 1.00 92.45 366 LYS A CA 1
ATOM 4440 C C . LYS B 1 203 ? 16.292 21.601 300.128 1.00 97.66 366 LYS A C 1
ATOM 4441 O O . LYS B 1 203 ? 16.574 21.660 301.325 1.00 98.27 366 LYS A O 1
ATOM 4443 N N . HIS B 1 204 ? 16.868 20.754 299.279 1.00 96.71 367 HIS A N 1
ATOM 4444 C CA . HIS B 1 204 ? 17.829 19.733 299.680 1.00 91.22 367 HIS A CA 1
ATOM 4445 C C . HIS B 1 204 ? 19.011 19.728 298.715 1.00 90.53 367 HIS A C 1
ATOM 4446 O O . HIS B 1 204 ? 19.757 18.750 298.634 1.00 86.78 367 HIS A O 1
ATOM 4453 N N . HIS B 1 205 ? 19.173 20.825 297.981 1.00 88.14 368 HIS A N 1
ATOM 4454 C CA . HIS B 1 205 ? 20.133 20.880 296.882 1.00 88.06 368 HIS A CA 1
ATOM 4455 C C . HIS B 1 205 ? 21.583 20.877 297.359 1.00 84.38 368 HIS A C 1
ATOM 4456 O O . HIS B 1 205 ? 22.504 20.729 296.556 1.00 84.35 368 HIS A O 1
ATOM 4458 N N . ASP B 1 206 ? 21.784 21.036 298.663 1.00 81.86 369 ASP A N 1
ATOM 4459 C CA . ASP B 1 206 ? 23.131 21.116 299.215 1.00 80.94 369 ASP A CA 1
ATOM 4460 C C . ASP B 1 206 ? 23.527 19.785 299.846 1.00 82.58 369 ASP A C 1
ATOM 4461 O O . ASP B 1 206 ? 24.689 19.379 299.786 1.00 73.98 369 ASP A O 1
ATOM 4463 N N . GLN B 1 207 ? 22.552 19.120 300.457 1.00 79.95 370 GLN A N 1
ATOM 4464 C CA . GLN B 1 207 ? 22.789 17.877 301.182 1.00 72.48 370 GLN A CA 1
ATOM 4465 C C . GLN B 1 207 ? 23.324 16.775 300.273 1.00 72.17 370 GLN A C 1
ATOM 4466 O O . GLN B 1 207 ? 23.160 16.824 299.054 1.00 73.11 370 GLN A O 1
ATOM 4468 N N . LEU B 1 208 ? 23.958 15.778 300.878 1.00 70.67 371 LEU A N 1
ATOM 4469 C CA . LEU B 1 208 ? 24.440 14.623 300.139 1.00 70.70 371 LEU A CA 1
ATOM 4470 C C . LEU B 1 208 ? 23.607 13.425 300.559 1.00 68.60 371 LEU A C 1
ATOM 4471 O O . LEU B 1 208 ? 23.157 13.347 301.700 1.00 70.16 371 LEU A O 1
ATOM 4473 N N . PHE B 1 209 ? 23.399 12.489 299.642 1.00 67.01 372 PHE A N 1
ATOM 4474 C CA . PHE B 1 209 ? 22.546 11.346 299.932 1.00 66.53 372 PHE A CA 1
ATOM 4475 C C . PHE B 1 209 ? 23.243 10.030 299.645 1.00 62.20 372 PHE A C 1
ATOM 4476 O O . PHE B 1 209 ? 24.358 9.999 299.128 1.00 60.04 372 PHE A O 1
ATOM 4484 N N . SER B 1 210 ? 22.570 8.939 299.985 1.00 65.68 373 SER A N 1
ATOM 4485 C CA . SER B 1 210 ? 23.028 7.622 299.590 1.00 66.06 373 SER A CA 1
ATOM 4486 C C . SER B 1 210 ? 22.088 7.129 298.503 1.00 65.73 373 SER A C 1
ATOM 4487 O O . SER B 1 210 ? 20.910 7.483 298.481 1.00 68.72 373 SER A O 1
ATOM 4490 N N . VAL B 1 211 ? 22.612 6.324 297.593 1.00 59.11 374 VAL A N 1
ATOM 4491 C CA . VAL B 1 211 ? 21.796 5.747 296.542 1.00 58.20 374 VAL A CA 1
ATOM 4492 C C . VAL B 1 211 ? 22.361 4.365 296.248 1.00 64.38 374 VAL A C 1
ATOM 4493 O O . VAL B 1 211 ? 23.538 4.104 296.499 1.00 61.66 374 VAL A O 1
ATOM 4497 N N . GLU B 1 212 ? 21.528 3.479 295.724 1.00 65.59 375 GLU A N 1
ATOM 4498 C CA . GLU B 1 212 ? 21.975 2.147 295.373 1.00 60.94 375 GLU A CA 1
ATOM 4499 C C . GLU B 1 212 ? 21.527 1.857 293.955 1.00 64.40 375 GLU A C 1
ATOM 4500 O O . GLU B 1 212 ? 20.330 1.863 293.664 1.00 69.28 375 GLU A O 1
ATOM 4502 N N . ILE B 1 213 ? 22.489 1.647 293.064 1.00 60.53 376 ILE A N 1
ATOM 4503 C CA . ILE B 1 213 ? 22.166 1.372 291.675 1.00 63.93 376 ILE A CA 1
ATOM 4504 C C . ILE B 1 213 ? 21.362 0.079 291.652 1.00 71.36 376 ILE A C 1
ATOM 4505 O O . ILE B 1 213 ? 21.692 -0.883 292.348 1.00 71.35 376 ILE A O 1
ATOM 4509 N N . THR B 1 214 ? 20.317 0.052 290.835 1.00 71.37 377 THR A N 1
ATOM 4510 C CA . THR B 1 214 ? 19.401 -1.077 290.806 1.00 69.23 377 THR A CA 1
ATOM 4511 C C . THR B 1 214 ? 19.593 -1.886 289.536 1.00 72.07 377 THR A C 1
ATOM 4512 O O . THR B 1 214 ? 20.026 -3.038 289.583 1.00 77.51 377 THR A O 1
ATOM 4516 N N . ARG B 1 215 ? 19.286 -1.274 288.400 1.00 71.69 378 ARG A N 1
ATOM 4517 C CA . ARG B 1 215 ? 19.408 -1.954 287.122 1.00 72.43 378 ARG A CA 1
ATOM 4518 C C . ARG B 1 215 ? 19.985 -1.012 286.076 1.00 74.19 378 ARG A C 1
ATOM 4519 O O . ARG B 1 215 ? 19.840 0.208 286.174 1.00 77.03 378 ARG A O 1
ATOM 4521 N N . TRP B 1 216 ? 20.645 -1.587 285.077 1.00 73.06 379 TRP A N 1
ATOM 4522 C CA . TRP B 1 216 ? 21.201 -0.809 283.979 1.00 80.14 379 TRP A CA 1
ATOM 4523 C C . TRP B 1 216 ? 20.756 -1.401 282.649 1.00 81.36 379 TRP A C 1
ATOM 4524 O O . TRP B 1 216 ? 21.437 -2.250 282.076 1.00 87.42 379 TRP A O 1
ATOM 4535 N N . SER B 1 217 ? 19.611 -0.941 282.157 1.00 82.52 380 SER A N 1
ATOM 4536 C CA . SER B 1 217 ? 19.020 -1.501 280.949 1.00 83.81 380 SER A CA 1
ATOM 4537 C C . SER B 1 217 ? 19.812 -1.068 279.720 1.00 86.37 380 SER A C 1
ATOM 4538 O O . SER B 1 217 ? 20.285 0.068 279.643 1.00 93.70 380 SER A O 1
ATOM 4540 N N . ILE B 1 218 ? 19.957 -1.978 278.761 1.00 84.31 381 ILE A N 1
ATOM 4541 C CA . ILE B 1 218 ? 20.692 -1.700 277.527 1.00 80.36 381 ILE A CA 1
ATOM 4542 C C . ILE B 1 218 ? 19.958 -0.713 276.620 1.00 80.28 381 ILE A C 1
ATOM 4543 O O . ILE B 1 218 ? 20.264 -0.597 275.434 1.00 84.01 381 ILE A O 1
ATOM 4545 N N . TYR B 1 219 ? 18.999 0.003 277.195 1.00 84.85 382 TYR A N 1
ATOM 4546 C CA . TYR B 1 219 ? 18.255 1.032 276.490 1.00 86.38 382 TYR A CA 1
ATOM 4547 C C . TYR B 1 219 ? 18.149 2.241 277.400 1.00 88.30 382 TYR A C 1
ATOM 4548 O O . TYR B 1 219 ? 17.293 3.107 277.223 1.00 95.30 382 TYR A O 1
ATOM 4550 N N . SER B 1 220 ? 19.042 2.289 278.380 1.00 85.75 383 SER A N 1
ATOM 4551 C CA . SER B 1 220 ? 19.100 3.414 279.296 1.00 86.73 383 SER A CA 1
ATOM 4552 C C . SER B 1 220 ? 20.499 3.997 279.306 1.00 88.46 383 SER A C 1
ATOM 4553 O O . SER B 1 220 ? 21.452 3.338 279.726 1.00 83.17 383 SER A O 1
ATOM 4555 N N . ARG B 1 221 ? 20.610 5.233 278.824 1.00 88.38 384 ARG A N 1
ATOM 4556 C CA . ARG B 1 221 ? 21.863 5.979 278.868 1.00 84.94 384 ARG A CA 1
ATOM 4557 C C . ARG B 1 221 ? 22.421 5.967 280.285 1.00 86.51 384 ARG A C 1
ATOM 4558 O O . ARG B 1 221 ? 23.511 5.446 280.524 1.00 82.50 384 ARG A O 1
ATOM 4560 N N . TRP B 1 222 ? 21.677 6.531 281.230 1.00 87.54 385 TRP A N 1
ATOM 4561 C CA . TRP B 1 222 ? 22.144 6.527 282.607 1.00 79.58 385 TRP A CA 1
ATOM 4562 C C . TRP B 1 222 ? 21.448 5.369 283.327 1.00 80.54 385 TRP A C 1
ATOM 4563 O O . TRP B 1 222 ? 20.356 4.960 282.924 1.00 84.13 385 TRP A O 1
ATOM 4574 N N . PRO B 1 223 ? 22.055 4.842 284.398 1.00 80.98 386 PRO A N 1
ATOM 4575 C CA . PRO B 1 223 ? 21.498 3.691 285.113 1.00 82.26 386 PRO A CA 1
ATOM 4576 C C . PRO B 1 223 ? 20.455 4.111 286.143 1.00 73.74 386 PRO A C 1
ATOM 4577 O O . PRO B 1 223 ? 20.339 5.296 286.448 1.00 71.88 386 PRO A O 1
ATOM 4581 N N . MET B 1 224 ? 19.708 3.145 286.668 1.00 69.07 387 MET A N 1
ATOM 4582 C CA . MET B 1 224 ? 18.619 3.439 287.591 1.00 66.60 387 MET A CA 1
ATOM 4583 C C . MET B 1 224 ? 19.071 3.226 289.025 1.00 65.69 387 MET A C 1
ATOM 4584 O O . MET B 1 224 ? 19.987 2.448 289.289 1.00 70.73 387 MET A O 1
ATOM 4589 N N . GLY B 1 225 ? 18.424 3.923 289.949 1.00 60.11 388 GLY A N 1
ATOM 4590 C CA . GLY B 1 225 ? 18.731 3.772 291.354 1.00 63.48 388 GLY A CA 1
ATOM 4591 C C . GLY B 1 225 ? 17.554 4.145 292.224 1.00 62.31 388 GLY A C 1
ATOM 4592 O O . GLY B 1 225 ? 16.556 4.684 291.746 1.00 64.00 388 GLY A O 1
ATOM 4593 N N . VAL B 1 226 ? 17.682 3.866 293.515 1.00 63.87 389 VAL A N 1
ATOM 4594 C CA . VAL B 1 226 ? 16.637 4.188 294.472 1.00 66.63 389 VAL A CA 1
ATOM 4595 C C . VAL B 1 226 ? 17.270 4.933 295.634 1.00 67.75 389 VAL A C 1
ATOM 4596 O O . VAL B 1 226 ? 18.205 4.436 296.263 1.00 69.23 389 VAL A O 1
ATOM 4598 N N . LEU B 1 227 ? 16.765 6.133 295.901 1.00 66.89 390 LEU A N 1
ATOM 4599 C CA . LEU B 1 227 ? 17.332 7.002 296.924 1.00 66.36 390 LEU A CA 1
ATOM 4600 C C . LEU B 1 227 ? 17.411 6.329 298.288 1.00 70.21 390 LEU A C 1
ATOM 4601 O O . LEU B 1 227 ? 16.495 5.617 298.700 1.00 75.75 390 LEU A O 1
ATOM 4606 N N . GLY B 1 228 ? 18.516 6.564 298.983 1.00 72.85 391 GLY A N 1
ATOM 4607 C CA . GLY B 1 228 ? 18.702 6.036 300.318 1.00 73.57 391 GLY A CA 1
ATOM 4608 C C . GLY B 1 228 ? 18.381 7.124 301.319 1.00 76.22 391 GLY A C 1
ATOM 4609 O O . GLY B 1 228 ? 17.370 7.816 301.189 1.00 73.40 391 GLY A O 1
ATOM 4610 N N . GLU B 1 229 ? 19.238 7.282 302.320 1.00 75.71 392 GLU A N 1
ATOM 4611 C CA . GLU B 1 229 ? 19.004 8.279 303.353 1.00 74.37 392 GLU A CA 1
ATOM 4612 C C . GLU B 1 229 ? 19.772 9.559 303.052 1.00 71.12 392 GLU A C 1
ATOM 4613 O O . GLU B 1 229 ? 20.633 9.589 302.171 1.00 69.34 392 GLU A O 1
ATOM 4615 N N . LYS B 1 230 ? 19.449 10.616 303.787 1.00 72.09 393 LYS A N 1
ATOM 4616 C CA . LYS B 1 230 ? 20.190 11.862 303.692 1.00 72.30 393 LYS A CA 1
ATOM 4617 C C . LYS B 1 230 ? 21.451 11.701 304.530 1.00 76.82 393 LYS A C 1
ATOM 4618 O O . LYS B 1 230 ? 21.441 11.006 305.546 1.00 85.37 393 LYS A O 1
ATOM 4621 N N . LEU B 1 231 ? 22.536 12.339 304.113 1.00 70.19 394 LEU A N 1
ATOM 4622 C CA . LEU B 1 231 ? 23.803 12.180 304.809 1.00 72.04 394 LEU A CA 1
ATOM 4623 C C . LEU B 1 231 ? 24.212 13.499 305.445 1.00 74.45 394 LEU A C 1
ATOM 4624 O O . LEU B 1 231 ? 25.053 14.220 304.915 1.00 72.31 394 LEU A O 1
ATOM 4629 N N . GLY B 1 232 ? 23.611 13.799 306.593 1.00 74.29 395 GLY A N 1
ATOM 4630 C CA . GLY B 1 232 ? 23.814 15.072 307.259 1.00 72.40 395 GLY A CA 1
ATOM 4631 C C . GLY B 1 232 ? 25.237 15.218 307.756 1.00 77.50 395 GLY A C 1
ATOM 4632 O O . GLY B 1 232 ? 25.810 16.306 307.721 1.00 77.86 395 GLY A O 1
ATOM 4633 N N . ASN B 1 233 ? 25.807 14.112 308.221 1.00 71.99 396 ASN A N 1
ATOM 4634 C CA . ASN B 1 233 ? 27.158 14.116 308.759 1.00 71.77 396 ASN A CA 1
ATOM 4635 C C . ASN B 1 233 ? 28.203 14.314 307.658 1.00 71.74 396 ASN A C 1
ATOM 4636 O O . ASN B 1 233 ? 29.133 15.105 307.815 1.00 72.13 396 ASN A O 1
ATOM 4641 N N . ILE B 1 234 ? 28.052 13.591 306.548 1.00 73.93 397 ILE A N 1
ATOM 4642 C CA . ILE B 1 234 ? 28.969 13.726 305.413 1.00 68.50 397 ILE A CA 1
ATOM 4643 C C . ILE B 1 234 ? 28.831 15.080 304.737 1.00 68.34 397 ILE A C 1
ATOM 4644 O O . ILE B 1 234 ? 29.826 15.699 304.351 1.00 65.64 397 ILE A O 1
ATOM 4649 N N . THR B 1 235 ? 27.584 15.524 304.593 1.00 68.29 398 THR A N 1
ATOM 4650 C CA . THR B 1 235 ? 27.277 16.838 304.042 1.00 68.22 398 THR A CA 1
ATOM 4651 C C . THR B 1 235 ? 28.022 17.878 304.852 1.00 66.23 398 THR A C 1
ATOM 4652 O O . THR B 1 235 ? 28.584 18.832 304.314 1.00 60.39 398 THR A O 1
ATOM 4656 N N . ASP B 1 236 ? 28.021 17.666 306.161 1.00 70.82 399 ASP A N 1
ATOM 4657 C CA . ASP B 1 236 ? 28.683 18.553 307.097 1.00 70.56 399 ASP A CA 1
ATOM 4658 C C . ASP B 1 236 ? 30.197 18.567 306.886 1.00 66.99 399 ASP A C 1
ATOM 4659 O O . ASP B 1 236 ? 30.819 19.629 306.900 1.00 65.03 399 ASP A O 1
ATOM 4664 N N . VAL B 1 237 ? 30.786 17.391 306.691 1.00 64.68 400 VAL A N 1
ATOM 4665 C CA . VAL B 1 237 ? 32.234 17.280 306.527 1.00 60.26 400 VAL A CA 1
ATOM 4666 C C . VAL B 1 237 ? 32.690 17.889 305.202 1.00 63.24 400 VAL A C 1
ATOM 4667 O O . VAL B 1 237 ? 33.674 18.629 305.153 1.00 61.75 400 VAL A O 1
ATOM 4671 N N . GLU B 1 238 ? 31.955 17.591 304.136 1.00 63.12 401 GLU A N 1
ATOM 4672 C CA . GLU B 1 238 ? 32.313 18.060 302.802 1.00 56.00 401 GLU A CA 1
ATOM 4673 C C . GLU B 1 238 ? 32.166 19.573 302.684 1.00 58.88 401 GLU A C 1
ATOM 4674 O O . GLU B 1 238 ? 32.836 20.207 301.870 1.00 59.80 401 GLU A O 1
ATOM 4676 N N . ALA B 1 239 ? 31.288 20.150 303.499 1.00 62.92 402 ALA A N 1
ATOM 4677 C CA . ALA B 1 239 ? 31.022 21.581 303.432 1.00 54.39 402 ALA A CA 1
ATOM 4678 C C . ALA B 1 239 ? 32.103 22.384 304.150 1.00 61.07 402 ALA A C 1
ATOM 4679 O O . ALA B 1 239 ? 32.434 23.494 303.731 1.00 60.77 402 ALA A O 1
ATOM 4681 N N . TYR B 1 240 ? 32.651 21.831 305.229 1.00 62.49 403 TYR A N 1
ATOM 4682 C CA . TYR B 1 240 ? 33.766 22.476 305.913 1.00 56.57 403 TYR A CA 1
ATOM 4683 C C . TYR B 1 240 ? 35.007 22.407 305.032 1.00 55.88 403 TYR A C 1
ATOM 4684 O O . TYR B 1 240 ? 35.748 23.381 304.913 1.00 59.03 403 TYR A O 1
ATOM 4693 N N . THR B 1 241 ? 35.235 21.237 304.442 1.00 58.26 404 THR A N 1
ATOM 4694 C CA . THR B 1 241 ? 36.374 21.010 303.559 1.00 56.81 404 THR A CA 1
ATOM 4695 C C . THR B 1 241 ? 36.313 21.988 302.383 1.00 60.70 404 THR A C 1
ATOM 4696 O O . THR B 1 241 ? 37.344 22.453 301.889 1.00 58.51 404 THR A O 1
ATOM 4700 N N . ASN B 1 242 ? 35.095 22.322 301.967 1.00 58.44 405 ASN A N 1
ATOM 4701 C CA . ASN B 1 242 ? 34.888 23.225 300.844 1.00 59.23 405 ASN A CA 1
ATOM 4702 C C . ASN B 1 242 ? 35.184 24.673 301.228 1.00 57.88 405 ASN A C 1
ATOM 4703 O O . ASN B 1 242 ? 35.724 25.440 300.431 1.00 49.64 405 ASN A O 1
ATOM 4708 N N . ALA B 1 243 ? 34.851 25.033 302.463 1.00 58.85 406 ALA A N 1
ATOM 4709 C CA . ALA B 1 243 ? 35.038 26.398 302.936 1.00 48.83 406 ALA A CA 1
ATOM 4710 C C . ALA B 1 243 ? 36.498 26.628 303.294 1.00 58.36 406 ALA A C 1
ATOM 4711 O O . ALA B 1 243 ? 37.018 27.734 303.146 1.00 61.47 406 ALA A O 1
ATOM 4713 N N . LEU B 1 244 ? 37.151 25.573 303.773 1.00 57.84 407 LEU A N 1
ATOM 4714 C CA . LEU B 1 244 ? 38.557 25.645 304.147 1.00 53.18 407 LEU A CA 1
ATOM 4715 C C . LEU B 1 244 ? 39.438 25.870 302.919 1.00 54.45 407 LEU A C 1
ATOM 4716 O O . LEU B 1 244 ? 40.468 26.539 303.000 1.00 53.97 407 LEU A O 1
ATOM 4721 N N . LEU B 1 245 ? 39.023 25.317 301.783 1.00 55.33 408 LEU A N 1
ATOM 4722 C CA . LEU B 1 245 ? 39.773 25.469 300.540 1.00 51.10 408 LEU A CA 1
ATOM 4723 C C . LEU B 1 245 ? 39.590 26.855 299.932 1.00 53.72 408 LEU A C 1
ATOM 4724 O O . LEU B 1 245 ? 40.456 27.344 299.205 1.00 56.77 408 LEU A O 1
ATOM 4729 N N . LEU B 1 246 ? 38.460 27.484 300.239 1.00 50.40 409 LEU A N 1
ATOM 4730 C CA . LEU B 1 246 ? 38.132 28.794 299.690 1.00 51.01 409 LEU A CA 1
ATOM 4731 C C . LEU B 1 246 ? 38.793 29.876 300.530 1.00 57.87 409 LEU A C 1
ATOM 4732 O O . LEU B 1 246 ? 39.330 30.854 300.006 1.00 48.30 409 LEU A O 1
ATOM 4737 N N . GLU B 1 247 ? 38.741 29.681 301.844 1.00 57.80 410 GLU A N 1
ATOM 4738 C CA . GLU B 1 247 ? 39.337 30.598 302.805 1.00 51.79 410 GLU A CA 1
ATOM 4739 C C . GLU B 1 247 ? 40.846 30.744 302.593 1.00 54.08 410 GLU A C 1
ATOM 4740 O O . GLU B 1 247 ? 41.452 31.716 303.041 1.00 56.36 410 GLU A O 1
ATOM 4746 N N . ASN B 1 248 ? 41.445 29.775 301.906 1.00 57.88 411 ASN A N 1
ATOM 4747 C CA . ASN B 1 248 ? 42.892 29.745 301.720 1.00 54.57 411 ASN A CA 1
ATOM 4748 C C . ASN B 1 248 ? 43.307 29.949 300.265 1.00 53.65 411 ASN A C 1
ATOM 4749 O O . ASN B 1 248 ? 44.493 29.918 299.937 1.00 57.90 411 ASN A O 1
ATOM 4754 N N . GLY B 1 249 ? 42.322 30.146 299.395 1.00 50.05 412 GLY A N 1
ATOM 4755 C CA . GLY B 1 249 ? 42.586 30.539 298.024 1.00 48.16 412 GLY A CA 1
ATOM 4756 C C . GLY B 1 249 ? 43.042 29.396 297.141 1.00 46.76 412 GLY A C 1
ATOM 4757 O O . GLY B 1 249 ? 43.679 29.617 296.113 1.00 50.85 412 GLY A O 1
ATOM 4758 N N . ILE B 1 250 ? 42.718 28.171 297.540 1.00 50.02 413 ILE A N 1
ATOM 4759 C CA . ILE B 1 250 ? 43.072 27.000 296.749 1.00 49.02 413 ILE A CA 1
ATOM 4760 C C . ILE B 1 250 ? 41.965 26.674 295.759 1.00 41.81 413 ILE A C 1
ATOM 4761 O O . ILE B 1 250 ? 40.830 26.400 296.151 1.00 43.81 413 ILE A O 1
ATOM 4766 N N . SER B 1 251 ? 42.298 26.696 294.475 1.00 42.24 414 SER A N 1
ATOM 4767 C CA . SER B 1 251 ? 41.318 26.380 293.449 1.00 38.35 414 SER A CA 1
ATOM 4768 C C . SER B 1 251 ? 41.158 24.870 293.352 1.00 53.67 414 SER A C 1
ATOM 4769 O O . SER B 1 251 ? 42.144 24.132 293.363 1.00 59.79 414 SER A O 1
ATOM 4772 N N . SER B 1 252 ? 39.914 24.413 293.247 1.00 54.06 415 SER A N 1
ATOM 4773 C CA . SER B 1 252 ? 39.629 22.986 293.220 1.00 53.59 415 SER A CA 1
ATOM 4774 C C . SER B 1 252 ? 38.509 22.702 292.225 1.00 56.91 415 SER A C 1
ATOM 4775 O O . SER B 1 252 ? 37.675 21.813 292.429 1.00 60.30 415 SER A O 1
ATOM 4778 N N . SER B 1 253 ? 38.500 23.462 291.139 1.00 55.79 416 SER A N 1
ATOM 4779 C CA . SER B 1 253 ? 37.477 23.316 290.115 1.00 62.28 416 SER A CA 1
ATOM 4780 C C . SER B 1 253 ? 37.995 22.352 289.050 1.00 59.12 416 SER A C 1
ATOM 4781 O O . SER B 1 253 ? 39.168 21.970 289.086 1.00 56.52 416 SER A O 1
ATOM 4784 N N . PRO B 1 254 ? 37.131 21.931 288.115 1.00 62.55 417 PRO A N 1
ATOM 4785 C CA . PRO B 1 254 ? 37.687 21.085 287.059 1.00 58.33 417 PRO A CA 1
ATOM 4786 C C . PRO B 1 254 ? 38.622 21.881 286.158 1.00 56.12 417 PRO A C 1
ATOM 4787 O O . PRO B 1 254 ? 38.533 23.107 286.119 1.00 64.22 417 PRO A O 1
ATOM 4791 N N . PHE B 1 255 ? 39.491 21.193 285.429 1.00 59.33 418 PHE A N 1
ATOM 4792 C CA . PHE B 1 255 ? 40.479 21.873 284.609 1.00 58.91 418 PHE A CA 1
ATOM 4793 C C . PHE B 1 255 ? 39.781 22.461 283.395 1.00 59.59 418 PHE A C 1
ATOM 4794 O O . PHE B 1 255 ? 38.883 21.836 282.824 1.00 63.53 418 PHE A O 1
ATOM 4802 N N . SER B 1 256 ? 40.160 23.681 283.030 1.00 63.59 419 SER A N 1
ATOM 4803 C CA . SER B 1 256 ? 39.575 24.350 281.872 1.00 62.40 419 SER A CA 1
ATOM 4804 C C . SER B 1 256 ? 39.737 23.513 280.606 1.00 64.52 419 SER A C 1
ATOM 4805 O O . SER B 1 256 ? 40.477 22.530 280.587 1.00 69.25 419 SER A O 1
ATOM 4808 N N . ASP B 1 257 ? 39.066 23.922 279.538 1.00 63.14 420 ASP A N 1
ATOM 4809 C CA . ASP B 1 257 ? 39.113 23.166 278.296 1.00 59.02 420 ASP A CA 1
ATOM 4810 C C . ASP B 1 257 ? 40.383 23.512 277.533 1.00 64.29 420 ASP A C 1
ATOM 4811 O O . ASP B 1 257 ? 40.772 22.811 276.598 1.00 71.19 420 ASP A O 1
ATOM 4813 N N . GLU B 1 258 ? 41.032 24.595 277.948 1.00 63.73 421 GLU A N 1
ATOM 4814 C CA . GLU B 1 258 ? 42.303 24.999 277.363 1.00 65.86 421 GLU A CA 1
ATOM 4815 C C . GLU B 1 258 ? 43.446 24.225 278.013 1.00 68.29 421 GLU A C 1
ATOM 4816 O O . GLU B 1 258 ? 44.497 24.024 277.406 1.00 71.01 421 GLU A O 1
ATOM 4818 N N . VAL B 1 259 ? 43.225 23.784 279.248 1.00 65.69 422 VAL A N 1
ATOM 4819 C CA . VAL B 1 259 ? 44.205 22.972 279.961 1.00 63.31 422 VAL A CA 1
ATOM 4820 C C . VAL B 1 259 ? 44.163 21.539 279.446 1.00 64.11 422 VAL A C 1
ATOM 4821 O O . VAL B 1 259 ? 45.200 20.938 279.162 1.00 67.53 422 VAL A O 1
ATOM 4825 N N . LEU B 1 260 ? 42.955 20.995 279.336 1.00 62.83 423 LEU A N 1
ATOM 4826 C CA . LEU B 1 260 ? 42.751 19.625 278.880 1.00 60.52 423 LEU A CA 1
ATOM 4827 C C . LEU B 1 260 ? 43.154 19.435 277.416 1.00 62.21 423 LEU A C 1
ATOM 4828 O O . LEU B 1 260 ? 43.267 18.305 276.941 1.00 57.74 423 LEU A O 1
ATOM 4833 N N . ASN B 1 261 ? 43.377 20.537 276.705 1.00 66.01 424 ASN A N 1
ATOM 4834 C CA . ASN B 1 261 ? 43.729 20.468 275.291 1.00 69.25 424 ASN A CA 1
ATOM 4835 C C . ASN B 1 261 ? 45.230 20.632 275.074 1.00 67.08 424 ASN A C 1
ATOM 4836 O O . ASN B 1 261 ? 45.728 20.475 273.958 1.00 68.62 424 ASN A O 1
ATOM 4838 N N . CYS B 1 262 ? 45.947 20.945 276.148 1.00 67.15 425 CYS A N 1
ATOM 4839 C CA . CYS B 1 262 ? 47.403 21.004 276.106 1.00 68.35 425 CYS A CA 1
ATOM 4840 C C . CYS B 1 262 ? 47.947 19.660 276.562 1.00 66.45 425 CYS A C 1
ATOM 4841 O O . CYS B 1 262 ? 49.157 19.462 276.674 1.00 64.42 425 CYS A O 1
ATOM 4844 N N . LEU B 1 263 ? 47.025 18.735 276.808 1.00 65.76 426 LEU A N 1
ATOM 4845 C CA . LEU B 1 263 ? 47.354 17.386 277.236 1.00 61.02 426 LEU A CA 1
ATOM 4846 C C . LEU B 1 263 ? 47.649 16.533 276.018 1.00 58.37 426 LEU A C 1
ATOM 4847 O O . LEU B 1 263 ? 47.163 16.820 274.923 1.00 58.82 426 LEU A O 1
ATOM 4852 N N . PRO B 1 264 ? 48.471 15.492 276.191 1.00 65.27 427 PRO A N 1
ATOM 4853 C CA . PRO B 1 264 ? 48.593 14.533 275.096 1.00 62.41 427 PRO A CA 1
ATOM 4854 C C . PRO B 1 264 ? 47.271 13.780 274.976 1.00 66.48 427 PRO A C 1
ATOM 4855 O O . PRO B 1 264 ? 46.465 13.829 275.906 1.00 69.84 427 PRO A O 1
ATOM 4859 N N . PRO B 1 265 ? 47.040 13.082 273.857 1.00 67.97 428 PRO A N 1
ATOM 4860 C CA . PRO B 1 265 ? 45.726 12.442 273.734 1.00 63.81 428 PRO A CA 1
ATOM 4861 C C . PRO B 1 265 ? 45.617 11.201 274.616 1.00 67.40 428 PRO A C 1
ATOM 4862 O O . PRO B 1 265 ? 46.639 10.626 275.000 1.00 63.45 428 PRO A O 1
ATOM 4866 N N . ASP B 1 266 ? 44.388 10.820 274.958 1.00 71.49 429 ASP A N 1
ATOM 4867 C CA . ASP B 1 266 ? 44.132 9.679 275.840 1.00 72.12 429 ASP A CA 1
ATOM 4868 C C . ASP B 1 266 ? 44.772 8.400 275.311 1.00 70.16 429 ASP A C 1
ATOM 4869 O O . ASP B 1 266 ? 45.056 7.474 276.071 1.00 64.94 429 ASP A O 1
ATOM 4874 N N . ASP B 1 267 ? 44.995 8.360 274.002 1.00 72.53 430 ASP A N 1
ATOM 4875 C CA . ASP B 1 267 ? 45.551 7.185 273.356 1.00 70.56 430 ASP A CA 1
ATOM 4876 C C . ASP B 1 267 ? 47.054 7.321 273.119 1.00 71.39 430 ASP A C 1
ATOM 4877 O O . ASP B 1 267 ? 47.597 6.708 272.201 1.00 76.21 430 ASP A O 1
ATOM 4882 N N . TRP B 1 268 ? 47.729 8.101 273.957 1.00 68.56 431 TRP A N 1
ATOM 4883 C CA . TRP B 1 268 ? 49.149 8.338 273.751 1.00 68.80 431 TRP A CA 1
ATOM 4884 C C . TRP B 1 268 ? 49.936 7.108 274.159 1.00 66.53 431 TRP A C 1
ATOM 4885 O O . TRP B 1 268 ? 49.570 6.403 275.101 1.00 68.91 431 TRP A O 1
ATOM 4896 N N . ILE B 1 269 ? 51.038 6.876 273.455 1.00 69.27 432 ILE A N 1
ATOM 4897 C CA . ILE B 1 269 ? 51.880 5.712 273.686 1.00 68.14 432 ILE A CA 1
ATOM 4898 C C . ILE B 1 269 ? 53.329 6.076 273.444 1.00 64.32 432 ILE A C 1
ATOM 4899 O O . ILE B 1 269 ? 53.634 7.001 272.689 1.00 60.31 432 ILE A O 1
ATOM 4904 N N . ILE B 1 270 ? 54.219 5.350 274.105 1.00 70.99 433 ILE A N 1
ATOM 4905 C CA . ILE B 1 270 ? 55.644 5.559 273.934 1.00 72.26 433 ILE A CA 1
ATOM 4906 C C . ILE B 1 270 ? 56.048 5.074 272.547 1.00 69.97 433 ILE A C 1
ATOM 4907 O O . ILE B 1 270 ? 55.816 3.919 272.196 1.00 65.29 433 ILE A O 1
ATOM 4912 N N . SER B 1 271 ? 56.649 5.956 271.758 1.00 77.99 434 SER A N 1
ATOM 4913 C CA . SER B 1 271 ? 57.033 5.595 270.401 1.00 73.58 434 SER A CA 1
ATOM 4914 C C . SER B 1 271 ? 58.428 4.993 270.393 1.00 70.30 434 SER A C 1
ATOM 4915 O O . SER B 1 271 ? 59.218 5.222 271.309 1.00 67.67 434 SER A O 1
ATOM 4918 N N . HIS B 1 272 ? 58.723 4.216 269.357 1.00 70.03 435 HIS A N 1
ATOM 4919 C CA . HIS B 1 272 ? 60.016 3.561 269.243 1.00 66.96 435 HIS A CA 1
ATOM 4920 C C . HIS B 1 272 ? 61.114 4.599 269.041 1.00 67.93 435 HIS A C 1
ATOM 4921 O O . HIS B 1 272 ? 62.245 4.426 269.496 1.00 69.84 435 HIS A O 1
ATOM 4928 N N . GLU B 1 273 ? 60.761 5.685 268.360 1.00 69.98 436 GLU A N 1
ATOM 4929 C CA . GLU B 1 273 ? 61.676 6.799 268.141 1.00 74.49 436 GLU A CA 1
ATOM 4930 C C . GLU B 1 273 ? 61.954 7.563 269.433 1.00 71.46 436 GLU A C 1
ATOM 4931 O O . GLU B 1 273 ? 62.920 8.321 269.519 1.00 71.05 436 GLU A O 1
ATOM 4933 N N . GLU B 1 274 ? 61.104 7.363 270.435 1.00 71.46 437 GLU A N 1
ATOM 4934 C CA . GLU B 1 274 ? 61.280 8.028 271.721 1.00 69.97 437 GLU A CA 1
ATOM 4935 C C . GLU B 1 274 ? 62.144 7.175 272.645 1.00 64.96 437 GLU A C 1
ATOM 4936 O O . GLU B 1 274 ? 62.888 7.695 273.473 1.00 65.70 437 GLU A O 1
ATOM 4942 N N . ILE B 1 275 ? 62.051 5.860 272.491 1.00 65.87 438 ILE A N 1
ATOM 4943 C CA . ILE B 1 275 ? 62.907 4.949 273.238 1.00 66.11 438 ILE A CA 1
ATOM 4944 C C . ILE B 1 275 ? 64.327 5.019 272.674 1.00 62.91 438 ILE A C 1
ATOM 4945 O O . ILE B 1 275 ? 65.299 4.677 273.348 1.00 62.28 438 ILE A O 1
ATOM 4950 N N . LYS B 1 276 ? 64.445 5.516 271.447 1.00 64.06 439 LYS A N 1
ATOM 4951 C CA . LYS B 1 276 ? 65.716 5.491 270.735 1.00 64.23 439 LYS A CA 1
ATOM 4952 C C . LYS B 1 276 ? 66.658 6.613 271.166 1.00 66.07 439 LYS A C 1
ATOM 4953 O O . LYS B 1 276 ? 67.872 6.418 271.219 1.00 66.33 439 LYS A O 1
ATOM 4955 N N . LYS B 1 277 ? 66.107 7.783 271.478 1.00 67.59 440 LYS A N 1
ATOM 4956 C CA . LYS B 1 277 ? 66.927 8.896 271.954 1.00 65.55 440 LYS A CA 1
ATOM 4957 C C . LYS B 1 277 ? 67.032 8.918 273.477 1.00 64.72 440 LYS A C 1
ATOM 4958 O O . LYS B 1 277 ? 67.437 9.922 274.062 1.00 67.89 440 LYS A O 1
ATOM 4964 N N . ARG B 1 278 ? 66.668 7.808 274.112 1.00 63.75 441 ARG A N 1
ATOM 4965 C CA . ARG B 1 278 ? 66.750 7.694 275.564 1.00 60.49 441 ARG A CA 1
ATOM 4966 C C . ARG B 1 278 ? 67.597 6.500 275.998 1.00 58.47 441 ARG A C 1
ATOM 4967 O O . ARG B 1 278 ? 67.950 5.644 275.184 1.00 55.94 441 ARG A O 1
ATOM 4975 N N . ARG B 1 279 ? 67.919 6.454 277.287 1.00 51.91 442 ARG A N 1
ATOM 4976 C CA . ARG B 1 279 ? 68.626 5.323 277.872 1.00 48.96 442 ARG A CA 1
ATOM 4977 C C . ARG B 1 279 ? 67.619 4.265 278.314 1.00 60.47 442 ARG A C 1
ATOM 4978 O O . ARG B 1 279 ? 66.725 4.541 279.116 1.00 58.78 442 ARG A O 1
ATOM 4986 N N . ASP B 1 280 ? 67.770 3.053 277.793 1.00 59.50 443 ASP A N 1
ATOM 4987 C CA . ASP B 1 280 ? 66.771 2.006 277.975 1.00 55.83 443 ASP A CA 1
ATOM 4988 C C . ASP B 1 280 ? 67.039 1.206 279.251 1.00 60.87 443 ASP A C 1
ATOM 4989 O O . ASP B 1 280 ? 68.064 0.536 279.374 1.00 66.22 443 ASP A O 1
ATOM 4994 N N . LEU B 1 281 ? 66.116 1.297 280.204 1.00 60.77 444 LEU A N 1
ATOM 4995 C CA . LEU B 1 281 ? 66.266 0.614 281.487 1.00 53.85 444 LEU A CA 1
ATOM 4996 C C . LEU B 1 281 ? 65.130 -0.366 281.769 1.00 54.50 444 LEU A C 1
ATOM 4997 O O . LEU B 1 281 ? 64.880 -0.703 282.925 1.00 58.52 444 LEU A O 1
ATOM 5002 N N . ARG B 1 282 ? 64.441 -0.825 280.729 1.00 53.22 445 ARG A N 1
ATOM 5003 C CA . ARG B 1 282 ? 63.281 -1.691 280.938 1.00 56.42 445 ARG A CA 1
ATOM 5004 C C . ARG B 1 282 ? 63.687 -3.087 281.408 1.00 57.57 445 ARG A C 1
ATOM 5005 O O . ARG B 1 282 ? 62.846 -3.864 281.862 1.00 60.54 445 ARG A O 1
ATOM 5013 N N . ASN B 1 283 ? 64.974 -3.399 281.298 1.00 56.66 446 ASN A N 1
ATOM 5014 C CA . ASN B 1 283 ? 65.476 -4.703 281.706 1.00 52.02 446 ASN A CA 1
ATOM 5015 C C . ASN B 1 283 ? 66.230 -4.624 283.028 1.00 58.34 446 ASN A C 1
ATOM 5016 O O . ASN B 1 283 ? 66.864 -5.591 283.450 1.00 60.80 446 ASN A O 1
ATOM 5021 N N . GLU B 1 284 ? 66.151 -3.466 283.677 1.00 51.24 447 GLU A N 1
ATOM 5022 C CA . GLU B 1 284 ? 66.832 -3.237 284.946 1.00 48.55 447 GLU A CA 1
ATOM 5023 C C . GLU B 1 284 ? 65.862 -3.502 286.092 1.00 47.33 447 GLU A C 1
ATOM 5024 O O . GLU B 1 284 ? 64.649 -3.566 285.886 1.00 45.89 447 GLU A O 1
ATOM 5030 N N . LEU B 1 285 ? 66.391 -3.661 287.300 1.00 51.43 448 LEU A N 1
ATOM 5031 C CA . LEU B 1 285 ? 65.543 -3.925 288.455 1.00 47.41 448 LEU A CA 1
ATOM 5032 C C . LEU B 1 285 ? 65.215 -2.602 289.133 1.00 48.26 448 LEU A C 1
ATOM 5033 O O . LEU B 1 285 ? 66.015 -2.066 289.900 1.00 49.95 448 LEU A O 1
ATOM 5038 N N . ILE B 1 286 ? 64.035 -2.075 288.831 1.00 50.41 449 ILE A N 1
ATOM 5039 C CA . ILE B 1 286 ? 63.599 -0.798 289.378 1.00 51.62 449 ILE A CA 1
ATOM 5040 C C . ILE B 1 286 ? 62.285 -0.995 290.121 1.00 50.60 449 ILE A C 1
ATOM 5041 O O . ILE B 1 286 ? 61.364 -1.629 289.611 1.00 46.49 449 ILE A O 1
ATOM 5046 N N . ILE B 1 287 ? 62.209 -0.461 291.335 1.00 51.96 450 ILE A N 1
ATOM 5047 C CA . ILE B 1 287 ? 61.007 -0.590 292.148 1.00 53.41 450 ILE A CA 1
ATOM 5048 C C . ILE B 1 287 ? 60.501 0.761 292.645 1.00 50.49 450 ILE A C 1
ATOM 5049 O O . ILE B 1 287 ? 61.243 1.743 292.661 1.00 49.03 450 ILE A O 1
ATOM 5054 N N . THR B 1 288 ? 59.234 0.797 293.050 1.00 52.16 451 THR A N 1
ATOM 5055 C CA . THR B 1 288 ? 58.656 1.964 293.708 1.00 54.50 451 THR A CA 1
ATOM 5056 C C . THR B 1 288 ? 58.177 1.632 295.116 1.00 57.54 451 THR A C 1
ATOM 5057 O O . THR B 1 288 ? 57.644 0.549 295.356 1.00 62.39 451 THR A O 1
ATOM 5061 N N . ILE B 1 289 ? 58.364 2.567 296.042 1.00 68.07 452 ILE A N 1
ATOM 5062 C CA . ILE B 1 289 ? 57.873 2.398 297.404 1.00 70.87 452 ILE A CA 1
ATOM 5063 C C . ILE B 1 289 ? 57.150 3.663 297.868 1.00 72.40 452 ILE A C 1
ATOM 5064 O O . ILE B 1 289 ? 57.673 4.769 297.731 1.00 69.41 452 ILE A O 1
ATOM 5066 N N . ASP B 1 290 ? 55.962 3.482 298.444 1.00 78.58 453 ASP A N 1
ATOM 5067 C CA . ASP B 1 290 ? 55.029 4.575 298.731 1.00 76.98 453 ASP A CA 1
ATOM 5068 C C . ASP B 1 290 ? 54.173 4.241 299.962 1.00 79.37 453 ASP A C 1
ATOM 5069 O O . ASP B 1 290 ? 54.124 3.090 300.380 1.00 76.64 453 ASP A O 1
ATOM 5074 N N . PRO B 1 291 ? 53.489 5.247 300.545 1.00 84.17 454 PRO A N 1
ATOM 5075 C CA . PRO B 1 291 ? 52.753 5.017 301.799 1.00 80.68 454 PRO A CA 1
ATOM 5076 C C . PRO B 1 291 ? 51.527 4.099 301.767 1.00 82.12 454 PRO A C 1
ATOM 5077 O O . PRO B 1 291 ? 51.014 3.820 302.852 1.00 85.93 454 PRO A O 1
ATOM 5081 N N . GLU B 1 292 ? 51.091 3.698 300.565 1.00 79.24 455 GLU A N 1
ATOM 5082 C CA . GLU B 1 292 ? 49.922 2.839 300.254 1.00 87.54 455 GLU A CA 1
ATOM 5083 C C . GLU B 1 292 ? 48.610 3.616 300.186 1.00 90.35 455 GLU A C 1
ATOM 5084 O O . GLU B 1 292 ? 47.530 3.044 300.346 1.00 93.25 455 GLU A O 1
ATOM 5086 N N . THR B 1 293 ? 48.704 4.918 299.940 1.00 92.55 456 THR A N 1
ATOM 5087 C CA . THR B 1 293 ? 47.516 5.732 299.721 1.00 87.89 456 THR A CA 1
ATOM 5088 C C . THR B 1 293 ? 47.984 6.834 298.774 1.00 84.89 456 THR A C 1
ATOM 5089 O O . THR B 1 293 ? 49.009 6.687 298.106 1.00 78.34 456 THR A O 1
ATOM 5091 N N . ALA B 1 294 ? 47.232 7.931 298.730 1.00 91.38 457 ALA A N 1
ATOM 5092 C CA . ALA B 1 294 ? 47.461 8.950 297.832 1.00 88.05 457 ALA A CA 1
ATOM 5093 C C . ALA B 1 294 ? 47.134 8.571 296.345 1.00 87.44 457 ALA A C 1
ATOM 5094 O O . ALA B 1 294 ? 46.443 7.573 296.141 1.00 89.13 457 ALA A O 1
ATOM 5096 N N . ARG B 1 295 ? 47.592 9.341 295.365 1.00 77.87 458 ARG A N 1
ATOM 5097 C CA . ARG B 1 295 ? 47.339 8.950 294.025 1.00 82.02 458 ARG A CA 1
ATOM 5098 C C . ARG B 1 295 ? 48.663 9.002 293.206 1.00 81.92 458 ARG A C 1
ATOM 5099 O O . ARG B 1 295 ? 48.760 8.414 292.128 1.00 76.10 458 ARG A O 1
ATOM 5101 N N . ASP B 1 296 ? 49.685 9.637 293.773 1.00 77.57 459 ASP A N 1
ATOM 5102 C CA . ASP B 1 296 ? 50.932 9.866 293.049 1.00 71.31 459 ASP A CA 1
ATOM 5103 C C . ASP B 1 296 ? 51.901 8.684 293.070 1.00 65.10 459 ASP A C 1
ATOM 5104 O O . ASP B 1 296 ? 52.023 7.971 294.066 1.00 65.84 459 ASP A O 1
ATOM 5106 N N . LEU B 1 297 ? 52.585 8.497 291.945 1.00 62.92 460 LEU A N 1
ATOM 5107 C CA . LEU B 1 297 ? 53.597 7.459 291.781 1.00 55.08 460 LEU A CA 1
ATOM 5108 C C . LEU B 1 297 ? 54.649 7.917 290.777 1.00 56.07 460 LEU A C 1
ATOM 5109 O O . LEU B 1 297 ? 54.707 7.410 289.657 1.00 53.94 460 LEU A O 1
ATOM 5114 N N . ASP B 1 298 ? 55.488 8.866 291.181 1.00 53.81 461 ASP A N 1
ATOM 5115 C CA . ASP B 1 298 ? 56.427 9.487 290.251 1.00 52.78 461 ASP A CA 1
ATOM 5116 C C . ASP B 1 298 ? 57.895 9.289 290.619 1.00 52.56 461 ASP A C 1
ATOM 5117 O O . ASP B 1 298 ? 58.776 9.824 289.949 1.00 47.26 461 ASP A O 1
ATOM 5122 N N . ASP B 1 299 ? 58.161 8.530 291.676 1.00 51.41 462 ASP A N 1
ATOM 5123 C CA . ASP B 1 299 ? 59.539 8.241 292.049 1.00 52.18 462 ASP A CA 1
ATOM 5124 C C . ASP B 1 299 ? 59.791 6.739 292.138 1.00 52.76 462 ASP A C 1
ATOM 5125 O O . ASP B 1 299 ? 58.921 5.971 292.548 1.00 61.02 462 ASP A O 1
ATOM 5130 N N . ALA B 1 300 ? 60.997 6.333 291.757 1.00 51.44 463 ALA A N 1
ATOM 5131 C CA . ALA B 1 300 ? 61.381 4.928 291.765 1.00 48.86 463 ALA A CA 1
ATOM 5132 C C . ALA B 1 300 ? 62.867 4.808 292.070 1.00 52.80 463 ALA A C 1
ATOM 5133 O O . ALA B 1 300 ? 63.605 5.790 291.989 1.00 51.35 463 ALA A O 1
ATOM 5135 N N . VAL B 1 301 ? 63.306 3.601 292.414 1.00 50.32 464 VAL A N 1
ATOM 5136 C CA . VAL B 1 301 ? 64.695 3.372 292.804 1.00 45.66 464 VAL A CA 1
ATOM 5137 C C . VAL B 1 301 ? 65.239 2.064 292.249 1.00 50.02 464 VAL A C 1
ATOM 5138 O O . VAL B 1 301 ? 64.487 1.196 291.809 1.00 50.16 464 VAL A O 1
ATOM 5142 N N . SER B 1 302 ? 66.560 1.941 292.272 1.00 52.68 465 SER A N 1
ATOM 5143 C CA . SER B 1 302 ? 67.235 0.782 291.717 1.00 47.91 465 SER A CA 1
ATOM 5144 C C . SER B 1 302 ? 68.633 0.691 292.302 1.00 48.79 465 SER A C 1
ATOM 5145 O O . SER B 1 302 ? 69.193 1.690 292.750 1.00 46.05 465 SER A O 1
ATOM 5148 N N . CYS B 1 303 ? 69.193 -0.511 292.296 1.00 56.39 466 CYS A N 1
ATOM 5149 C CA . CYS B 1 303 ? 70.508 -0.742 292.870 1.00 51.08 466 CYS A CA 1
ATOM 5150 C C . CYS B 1 303 ? 71.099 -2.005 292.274 1.00 48.58 466 CYS A C 1
ATOM 5151 O O . CYS B 1 303 ? 70.781 -3.116 292.699 1.00 60.86 466 CYS A O 1
ATOM 5154 N N . ARG B 1 304 ? 71.960 -1.823 291.282 1.00 49.06 467 ARG A N 1
ATOM 5155 C CA . ARG B 1 304 ? 72.593 -2.942 290.608 1.00 53.99 467 ARG A CA 1
ATOM 5156 C C . ARG B 1 304 ? 73.997 -3.159 291.154 1.00 53.99 467 ARG A C 1
ATOM 5157 O O . ARG B 1 304 ? 74.776 -2.214 291.277 1.00 57.57 467 ARG A O 1
ATOM 5165 N N . ALA B 1 305 ? 74.320 -4.406 291.476 1.00 52.66 468 ALA A N 1
ATOM 5166 C CA . ALA B 1 305 ? 75.650 -4.731 291.973 1.00 58.09 468 ALA A CA 1
ATOM 5167 C C . ALA B 1 305 ? 76.605 -4.913 290.802 1.00 54.49 468 ALA A C 1
ATOM 5168 O O . ALA B 1 305 ? 76.279 -5.581 289.822 1.00 54.97 468 ALA A O 1
ATOM 5170 N N . LEU B 1 306 ? 77.787 -4.319 290.907 1.00 57.08 469 LEU A N 1
ATOM 5171 C CA . LEU B 1 306 ? 78.738 -4.347 289.808 1.00 62.96 469 LEU A CA 1
ATOM 5172 C C . LEU B 1 306 ? 79.799 -5.406 290.054 1.00 64.71 469 LEU A C 1
ATOM 5173 O O . LEU B 1 306 ? 79.886 -5.987 291.136 1.00 64.09 469 LEU A O 1
ATOM 5178 N N . ASP B 1 307 ? 80.589 -5.650 289.015 1.00 70.03 470 ASP A N 1
ATOM 5179 C CA . ASP B 1 307 ? 81.737 -6.551 289.042 1.00 75.16 470 ASP A CA 1
ATOM 5180 C C . ASP B 1 307 ? 82.933 -6.215 289.936 1.00 75.88 470 ASP A C 1
ATOM 5181 O O . ASP B 1 307 ? 83.857 -7.024 290.059 1.00 78.10 470 ASP A O 1
ATOM 5186 N N . ASN B 1 308 ? 83.134 -5.033 290.320 1.00 70.73 471 ASN A N 1
ATOM 5187 C CA . ASN B 1 308 ? 83.922 -4.650 291.442 1.00 68.80 471 ASN A CA 1
ATOM 5188 C C . ASN B 1 308 ? 82.883 -4.719 292.491 1.00 72.59 471 ASN A C 1
ATOM 5189 O O . ASN B 1 308 ? 81.784 -5.191 292.246 1.00 80.80 471 ASN A O 1
ATOM 5194 N N . GLY B 1 309 ? 83.225 -4.247 293.683 1.00 68.79 472 GLY A N 1
ATOM 5195 C CA . GLY B 1 309 ? 82.357 -4.182 294.843 1.00 61.90 472 GLY A CA 1
ATOM 5196 C C . GLY B 1 309 ? 81.608 -2.872 294.915 1.00 69.21 472 GLY A C 1
ATOM 5197 O O . GLY B 1 309 ? 81.517 -2.212 295.950 1.00 67.99 472 GLY A O 1
ATOM 5198 N N . THR B 1 310 ? 81.081 -2.500 293.756 1.00 67.78 473 THR A N 1
ATOM 5199 C CA . THR B 1 310 ? 80.517 -1.186 293.529 1.00 62.03 473 THR A CA 1
ATOM 5200 C C . THR B 1 310 ? 79.065 -1.309 293.093 1.00 62.45 473 THR A C 1
ATOM 5201 O O . THR B 1 310 ? 78.651 -2.347 292.578 1.00 55.77 473 THR A O 1
ATOM 5205 N N . TYR B 1 311 ? 78.280 -0.261 293.317 1.00 67.13 474 TYR A N 1
ATOM 5206 C CA . TYR B 1 311 ? 76.863 -0.317 292.999 1.00 61.60 474 TYR A CA 1
ATOM 5207 C C . TYR B 1 311 ? 76.477 0.837 292.089 1.00 53.38 474 TYR A C 1
ATOM 5208 O O . TYR B 1 311 ? 76.928 1.967 292.273 1.00 53.68 474 TYR A O 1
ATOM 5217 N N . GLU B 1 312 ? 75.633 0.542 291.108 1.00 55.05 475 GLU A N 1
ATOM 5218 C CA . GLU B 1 312 ? 75.043 1.578 290.278 1.00 47.09 475 GLU A CA 1
ATOM 5219 C C . GLU B 1 312 ? 73.649 1.880 290.794 1.00 50.46 475 GLU A C 1
ATOM 5220 O O . GLU B 1 312 ? 72.673 1.251 290.383 1.00 48.42 475 GLU A O 1
ATOM 5226 N N . VAL B 1 313 ? 73.561 2.846 291.700 1.00 53.03 476 VAL A N 1
ATOM 5227 C CA . VAL B 1 313 ? 72.280 3.236 292.268 1.00 48.99 476 VAL A CA 1
ATOM 5228 C C . VAL B 1 313 ? 71.625 4.254 291.346 1.00 45.12 476 VAL A C 1
ATOM 5229 O O . VAL B 1 313 ? 72.311 4.990 290.638 1.00 48.23 476 VAL A O 1
ATOM 5233 N N . GLY B 1 314 ? 70.300 4.297 291.353 1.00 44.60 477 GLY A N 1
ATOM 5234 C CA . GLY B 1 314 ? 69.584 5.206 290.487 1.00 46.49 477 GLY A CA 1
ATOM 5235 C C . GLY B 1 314 ? 68.255 5.627 291.068 1.00 50.54 477 GLY A C 1
ATOM 5236 O O . GLY B 1 314 ? 67.577 4.852 291.742 1.00 54.51 477 GLY A O 1
ATOM 5237 N N . VAL B 1 315 ? 67.885 6.871 290.793 1.00 46.86 478 VAL A N 1
ATOM 5238 C CA . VAL B 1 315 ? 66.594 7.401 291.195 1.00 47.15 478 VAL A CA 1
ATOM 5239 C C . VAL B 1 315 ? 65.864 7.829 289.935 1.00 49.75 478 VAL A C 1
ATOM 5240 O O . VAL B 1 315 ? 66.372 8.635 289.156 1.00 48.09 478 VAL A O 1
ATOM 5244 N N . HIS B 1 316 ? 64.667 7.293 289.738 1.00 46.24 479 HIS A N 1
ATOM 5245 C CA . HIS B 1 316 ? 63.965 7.490 288.480 1.00 48.35 479 HIS A CA 1
ATOM 5246 C C . HIS B 1 316 ? 62.663 8.245 288.694 1.00 54.11 479 HIS A C 1
ATOM 5247 O O . HIS B 1 316 ? 61.739 7.754 289.342 1.00 55.42 479 HIS A O 1
ATOM 5254 N N . ILE B 1 317 ? 62.607 9.449 288.139 1.00 52.92 480 ILE A N 1
ATOM 5255 C CA . ILE B 1 317 ? 61.473 10.339 288.324 1.00 49.30 480 ILE A CA 1
ATOM 5256 C C . ILE B 1 317 ? 60.653 10.434 287.044 1.00 49.23 480 ILE A C 1
ATOM 5257 O O . ILE B 1 317 ? 61.213 10.446 285.952 1.00 51.15 480 ILE A O 1
ATOM 5262 N N . ALA B 1 318 ? 59.334 10.530 287.183 1.00 48.87 481 ALA A N 1
ATOM 5263 C CA . ALA B 1 318 ? 58.446 10.614 286.028 1.00 47.76 481 ALA A CA 1
ATOM 5264 C C . ALA B 1 318 ? 58.738 11.854 285.188 1.00 49.82 481 ALA A C 1
ATOM 5265 O O . ALA B 1 318 ? 58.970 12.940 285.721 1.00 41.02 481 ALA A O 1
ATOM 5267 N N . ASP B 1 319 ? 58.726 11.677 283.870 1.00 55.47 482 ASP A N 1
ATOM 5268 C CA . ASP B 1 319 ? 59.074 12.740 282.933 1.00 49.70 482 ASP A CA 1
ATOM 5269 C C . ASP B 1 319 ? 57.893 13.669 282.681 1.00 49.51 482 ASP A C 1
ATOM 5270 O O . ASP B 1 319 ? 57.362 13.727 281.572 1.00 46.87 482 ASP A O 1
ATOM 5275 N N . VAL B 1 320 ? 57.485 14.387 283.722 1.00 50.47 483 VAL A N 1
ATOM 5276 C CA . VAL B 1 320 ? 56.328 15.270 283.652 1.00 50.24 483 VAL A CA 1
ATOM 5277 C C . VAL B 1 320 ? 56.518 16.375 282.607 1.00 50.82 483 VAL A C 1
ATOM 5278 O O . VAL B 1 320 ? 55.557 16.795 281.960 1.00 55.28 483 VAL A O 1
ATOM 5282 N N . THR B 1 321 ? 57.760 16.816 282.413 1.00 51.83 484 THR A N 1
ATOM 5283 C CA . THR B 1 321 ? 58.019 17.964 281.546 1.00 57.96 484 THR A CA 1
ATOM 5284 C C . THR B 1 321 ? 58.154 17.524 280.094 1.00 55.50 484 THR A C 1
ATOM 5285 O O . THR B 1 321 ? 58.638 18.276 279.250 1.00 55.56 484 THR A O 1
ATOM 5289 N N . HIS B 1 322 ? 57.734 16.298 279.813 1.00 51.80 485 HIS A N 1
ATOM 5290 C CA . HIS B 1 322 ? 57.729 15.785 278.454 1.00 51.41 485 HIS A CA 1
ATOM 5291 C C . HIS B 1 322 ? 56.334 16.023 277.911 1.00 53.68 485 HIS A C 1
ATOM 5292 O O . HIS B 1 322 ? 56.113 16.075 276.701 1.00 54.77 485 HIS A O 1
ATOM 5299 N N . PHE B 1 323 ? 55.394 16.172 278.839 1.00 56.71 486 PHE A N 1
ATOM 5300 C CA . PHE B 1 323 ? 53.997 16.394 278.510 1.00 56.52 486 PHE A CA 1
ATOM 5301 C C . PHE B 1 323 ? 53.585 17.805 278.914 1.00 54.79 486 PHE A C 1
ATOM 5302 O O . PHE B 1 323 ? 52.651 18.379 278.352 1.00 61.80 486 PHE A O 1
ATOM 5310 N N . VAL B 1 324 ? 54.294 18.358 279.895 1.00 48.44 487 VAL A N 1
ATOM 5311 C CA . VAL B 1 324 ? 53.997 19.691 280.402 1.00 52.55 487 VAL A CA 1
ATOM 5312 C C . VAL B 1 324 ? 54.990 20.693 279.811 1.00 60.51 487 VAL A C 1
ATOM 5313 O O . VAL B 1 324 ? 56.108 20.852 280.306 1.00 57.89 487 VAL A O 1
ATOM 5317 N N . LYS B 1 325 ? 54.587 21.338 278.721 1.00 61.89 488 LYS A N 1
ATOM 5318 C CA . LYS B 1 325 ? 55.472 22.234 277.988 1.00 55.42 488 LYS A CA 1
ATOM 5319 C C . LYS B 1 325 ? 55.408 23.665 278.517 1.00 56.04 488 LYS A C 1
ATOM 5320 O O . LYS B 1 325 ? 54.344 24.134 278.920 1.00 58.37 488 LYS A O 1
ATOM 5326 N N . PRO B 1 326 ? 56.558 24.361 278.513 1.00 55.75 489 PRO A N 1
ATOM 5327 C CA . PRO B 1 326 ? 56.711 25.720 279.050 1.00 56.13 489 PRO A CA 1
ATOM 5328 C C . PRO B 1 326 ? 55.797 26.740 278.373 1.00 57.95 489 PRO A C 1
ATOM 5329 O O . PRO B 1 326 ? 55.780 26.822 277.142 1.00 58.78 489 PRO A O 1
ATOM 5333 N N . ASP B 1 327 ? 55.012 27.446 279.187 1.00 56.61 490 ASP A N 1
ATOM 5334 C CA . ASP B 1 327 ? 54.183 28.586 278.775 1.00 56.67 490 ASP A CA 1
ATOM 5335 C C . ASP B 1 327 ? 52.919 28.116 278.066 1.00 62.49 490 ASP A C 1
ATOM 5336 O O . ASP B 1 327 ? 52.360 28.838 277.239 1.00 71.05 490 ASP A O 1
ATOM 5338 N N . SER B 1 328 ? 52.467 26.910 278.394 1.00 60.11 491 SER A N 1
ATOM 5339 C CA . SER B 1 328 ? 51.222 26.389 277.841 1.00 60.15 491 SER A CA 1
ATOM 5340 C C . SER B 1 328 ? 50.136 26.637 278.880 1.00 57.04 491 SER A C 1
ATOM 5341 O O . SER B 1 328 ? 50.434 26.943 280.036 1.00 52.90 491 SER A O 1
ATOM 5344 N N . ALA B 1 329 ? 48.878 26.519 278.467 1.00 57.92 492 ALA A N 1
ATOM 5345 C CA . ALA B 1 329 ? 47.757 26.681 279.387 1.00 61.54 492 ALA A CA 1
ATOM 5346 C C . ALA B 1 329 ? 47.833 25.666 280.525 1.00 63.73 492 ALA A C 1
ATOM 5347 O O . ALA B 1 329 ? 47.504 25.976 281.670 1.00 60.42 492 ALA A O 1
ATOM 5349 N N . LEU B 1 330 ? 48.279 24.457 280.196 1.00 66.02 493 LEU A N 1
ATOM 5350 C CA . LEU B 1 330 ? 48.430 23.387 281.176 1.00 57.97 493 LEU A CA 1
ATOM 5351 C C . LEU B 1 330 ? 49.528 23.711 282.185 1.00 52.13 493 LEU A C 1
ATOM 5352 O O . LEU B 1 330 ? 49.432 23.357 283.359 1.00 49.24 493 LEU A O 1
ATOM 5357 N N . ASP B 1 331 ? 50.564 24.400 281.719 1.00 58.06 494 ASP A N 1
ATOM 5358 C CA . ASP B 1 331 ? 51.694 24.759 282.567 1.00 54.73 494 ASP A CA 1
ATOM 5359 C C . ASP B 1 331 ? 51.350 25.988 283.402 1.00 57.85 494 ASP A C 1
ATOM 5360 O O . ASP B 1 331 ? 51.880 26.179 284.497 1.00 54.38 494 ASP A O 1
ATOM 5365 N N . LYS B 1 332 ? 50.448 26.813 282.881 1.00 54.76 495 LYS A N 1
ATOM 5366 C CA . LYS B 1 332 ? 50.040 28.030 283.572 1.00 53.69 495 LYS A CA 1
ATOM 5367 C C . LYS B 1 332 ? 49.128 27.704 284.749 1.00 50.85 495 LYS A C 1
ATOM 5368 O O . LYS B 1 332 ? 49.176 28.368 285.784 1.00 48.80 495 LYS A O 1
ATOM 5370 N N . GLU B 1 333 ? 48.304 26.674 284.591 1.00 56.52 496 GLU A N 1
ATOM 5371 C CA . GLU B 1 333 ? 47.372 26.286 285.641 1.00 50.98 496 GLU A CA 1
ATOM 5372 C C . GLU B 1 333 ? 48.109 25.522 286.739 1.00 51.00 496 GLU A C 1
ATOM 5373 O O . GLU B 1 333 ? 47.752 25.605 287.915 1.00 48.76 496 GLU A O 1
ATOM 5379 N N . ALA B 1 334 ? 49.147 24.788 286.349 1.00 50.39 497 ALA A N 1
ATOM 5380 C CA . ALA B 1 334 ? 49.997 24.091 287.306 1.00 46.30 497 ALA A CA 1
ATOM 5381 C C . ALA B 1 334 ? 50.825 25.096 288.099 1.00 43.70 497 ALA A C 1
ATOM 5382 O O . ALA B 1 334 ? 50.960 24.979 289.318 1.00 40.22 497 ALA A O 1
ATOM 5384 N N . ALA B 1 335 ? 51.384 26.076 287.396 1.00 44.11 498 ALA A N 1
ATOM 5385 C CA . ALA B 1 335 ? 52.166 27.131 288.032 1.00 43.74 498 ALA A CA 1
ATOM 5386 C C . ALA B 1 335 ? 51.322 27.936 289.013 1.00 47.11 498 ALA A C 1
ATOM 5387 O O . ALA B 1 335 ? 51.843 28.489 289.979 1.00 47.17 498 ALA A O 1
ATOM 5389 N N . SER B 1 336 ? 50.018 27.990 288.764 1.00 44.68 499 SER A N 1
ATOM 5390 C CA . SER B 1 336 ? 49.108 28.738 289.620 1.00 37.53 499 SER A CA 1
ATOM 5391 C C . SER B 1 336 ? 48.775 27.950 290.880 1.00 42.98 499 SER A C 1
ATOM 5392 O O . SER B 1 336 ? 48.763 28.498 291.982 1.00 40.84 499 SER A O 1
ATOM 5395 N N . ARG B 1 337 ? 48.514 26.658 290.711 1.00 45.33 500 ARG A N 1
ATOM 5396 C CA . ARG B 1 337 ? 48.240 25.783 291.844 1.00 40.14 500 ARG A CA 1
ATOM 5397 C C . ARG B 1 337 ? 49.527 25.519 292.614 1.00 48.83 500 ARG A C 1
ATOM 5398 O O . ARG B 1 337 ? 49.507 25.390 293.839 1.00 49.50 500 ARG A O 1
ATOM 5406 N N . ALA B 1 338 ? 50.628 25.388 291.874 1.00 44.19 501 ALA A N 1
ATOM 5407 C CA . ALA B 1 338 ? 51.998 25.389 292.431 1.00 46.09 501 ALA A CA 1
ATOM 5408 C C . ALA B 1 338 ? 52.295 24.188 293.338 1.00 55.18 501 ALA A C 1
ATOM 5409 O O . ALA B 1 338 ? 53.387 24.098 293.904 1.00 51.37 501 ALA A O 1
ATOM 5411 N N . THR B 1 339 ? 51.337 23.274 293.460 1.00 53.04 502 THR A N 1
ATOM 5412 C CA . THR B 1 339 ? 51.457 22.166 294.387 1.00 47.96 502 THR A CA 1
ATOM 5413 C C . THR B 1 339 ? 50.145 21.365 294.447 1.00 46.60 502 THR A C 1
ATOM 5414 O O . THR B 1 339 ? 49.097 21.837 294.009 1.00 49.59 502 THR A O 1
ATOM 5418 N N . THR B 1 340 ? 50.218 20.163 295.003 1.00 46.82 503 THR A N 1
ATOM 5419 C CA . THR B 1 340 ? 49.031 19.346 295.195 1.00 44.36 503 THR A CA 1
ATOM 5420 C C . THR B 1 340 ? 48.641 19.427 296.661 1.00 44.44 503 THR A C 1
ATOM 5421 O O . THR B 1 340 ? 49.498 19.368 297.543 1.00 46.26 503 THR A O 1
ATOM 5425 N N . VAL B 1 341 ? 47.347 19.560 296.923 1.00 49.75 504 VAL A N 1
ATOM 5426 C CA . VAL B 1 341 ? 46.868 19.709 298.287 1.00 47.09 504 VAL A CA 1
ATOM 5427 C C . VAL B 1 341 ? 46.275 18.394 298.762 1.00 44.79 504 VAL A C 1
ATOM 5428 O O . VAL B 1 341 ? 45.395 17.827 298.113 1.00 45.77 504 VAL A O 1
ATOM 5432 N N . TYR B 1 342 ? 46.759 17.914 299.901 1.00 43.72 505 TYR A N 1
ATOM 5433 C CA . TYR B 1 342 ? 46.377 16.598 300.377 1.00 42.34 505 TYR A CA 1
ATOM 5434 C C . TYR B 1 342 ? 45.473 16.691 301.596 1.00 45.45 505 TYR A C 1
ATOM 5435 O O . TYR B 1 342 ? 45.932 16.929 302.715 1.00 47.58 505 TYR A O 1
ATOM 5444 N N . LEU B 1 343 ? 44.180 16.499 301.366 1.00 48.04 506 LEU A N 1
ATOM 5445 C CA . LEU B 1 343 ? 43.201 16.498 302.440 1.00 49.91 506 LEU A CA 1
ATOM 5446 C C . LEU B 1 343 ? 43.018 15.053 302.879 1.00 50.50 506 LEU A C 1
ATOM 5447 O O . LEU B 1 343 ? 43.466 14.131 302.193 1.00 43.94 506 LEU A O 1
ATOM 5452 N N . VAL B 1 344 ? 42.380 14.851 304.024 1.00 50.22 507 VAL A N 1
ATOM 5453 C CA . VAL B 1 344 ? 42.202 13.507 304.558 1.00 49.07 507 VAL A CA 1
ATOM 5454 C C . VAL B 1 344 ? 41.380 12.612 303.624 1.00 54.01 507 VAL A C 1
ATOM 5455 O O . VAL B 1 344 ? 41.689 11.429 303.467 1.00 56.28 507 VAL A O 1
ATOM 5459 N N . GLN B 1 345 ? 40.363 13.174 302.973 1.00 51.35 508 GLN A N 1
ATOM 5460 C CA . GLN B 1 345 ? 39.463 12.346 302.174 1.00 50.16 508 GLN A CA 1
ATOM 5461 C C . GLN B 1 345 ? 39.708 12.426 300.664 1.00 47.78 508 GLN A C 1
ATOM 5462 O O . GLN B 1 345 ? 39.123 11.651 299.906 1.00 50.29 508 GLN A O 1
ATOM 5468 N N . LYS B 1 346 ? 40.577 13.336 300.228 1.00 44.53 509 LYS A N 1
ATOM 5469 C CA . LYS B 1 346 ? 40.888 13.465 298.804 1.00 44.56 509 LYS A CA 1
ATOM 5470 C C . LYS B 1 346 ? 42.091 14.363 298.542 1.00 47.76 509 LYS A C 1
ATOM 5471 O O . LYS B 1 346 ? 42.688 14.913 299.468 1.00 46.42 509 LYS A O 1
ATOM 5477 N N . ALA B 1 347 ? 42.440 14.498 297.267 1.00 47.11 510 ALA A N 1
ATOM 5478 C CA . ALA B 1 347 ? 43.572 15.316 296.859 1.00 44.46 510 ALA A CA 1
ATOM 5479 C C . ALA B 1 347 ? 43.164 16.289 295.758 1.00 47.38 510 ALA A C 1
ATOM 5480 O O . ALA B 1 347 ? 42.511 15.903 294.788 1.00 44.07 510 ALA A O 1
ATOM 5482 N N . ILE B 1 348 ? 43.540 17.553 295.927 1.00 49.09 511 ILE A N 1
ATOM 5483 C CA . ILE B 1 348 ? 43.349 18.561 294.891 1.00 48.32 511 ILE A CA 1
ATOM 5484 C C . ILE B 1 348 ? 44.590 18.592 294.010 1.00 46.28 511 ILE A C 1
ATOM 5485 O O . ILE B 1 348 ? 45.627 19.120 294.408 1.00 50.16 511 ILE A O 1
ATOM 5490 N N . PRO B 1 349 ? 44.481 18.024 292.801 1.00 49.49 512 PRO A N 1
ATOM 5491 C CA . PRO B 1 349 ? 45.648 17.769 291.954 1.00 52.08 512 PRO A CA 1
ATOM 5492 C C . PRO B 1 349 ? 46.206 19.026 291.303 1.00 49.61 512 PRO A C 1
ATOM 5493 O O . PRO B 1 349 ? 45.459 19.966 291.031 1.00 52.76 512 PRO A O 1
ATOM 5497 N N . MET B 1 350 ? 47.513 19.037 291.060 1.00 48.60 513 MET A N 1
ATOM 5498 C CA . MET B 1 350 ? 48.144 20.133 290.339 1.00 50.49 513 MET A CA 1
ATOM 5499 C C . MET B 1 350 ? 48.027 19.851 288.844 1.00 51.91 513 MET A C 1
ATOM 5500 O O . MET B 1 350 ? 47.972 20.772 288.024 1.00 58.82 513 MET A O 1
ATOM 5505 N N . LEU B 1 351 ? 47.977 18.565 288.501 1.00 57.42 514 LEU A N 1
ATOM 5506 C CA . LEU B 1 351 ? 47.891 18.134 287.109 1.00 53.43 514 LEU A CA 1
ATOM 5507 C C . LEU B 1 351 ? 46.683 17.214 286.896 1.00 51.15 514 LEU A C 1
ATOM 5508 O O . LEU B 1 351 ? 46.169 16.636 287.854 1.00 50.16 514 LEU A O 1
ATOM 5513 N N . PRO B 1 352 ? 46.238 17.063 285.636 1.00 56.17 515 PRO A N 1
ATOM 5514 C CA . PRO B 1 352 ? 45.036 16.273 285.335 1.00 55.63 515 PRO A CA 1
ATOM 5515 C C . PRO B 1 352 ? 45.277 14.765 285.464 1.00 55.01 515 PRO A C 1
ATOM 5516 O O . PRO B 1 352 ? 46.434 14.340 285.476 1.00 51.58 515 PRO A O 1
ATOM 5520 N N . PRO B 1 353 ? 44.195 13.968 285.568 1.00 55.72 516 PRO A N 1
ATOM 5521 C CA . PRO B 1 353 ? 44.263 12.518 285.789 1.00 53.82 516 PRO A CA 1
ATOM 5522 C C . PRO B 1 353 ? 45.135 11.759 284.793 1.00 49.82 516 PRO A C 1
ATOM 5523 O O . PRO B 1 353 ? 45.873 10.866 285.209 1.00 52.60 516 PRO A O 1
ATOM 5527 N N . LEU B 1 354 ? 45.045 12.097 283.509 1.00 49.44 517 LEU A N 1
ATOM 5528 C CA . LEU B 1 354 ? 45.868 11.462 282.476 1.00 54.67 517 LEU A CA 1
ATOM 5529 C C . LEU B 1 354 ? 47.364 11.481 282.815 1.00 61.68 517 LEU A C 1
ATOM 5530 O O . LEU B 1 354 ? 48.155 10.736 282.238 1.00 65.18 517 LEU A O 1
ATOM 5535 N N . LEU B 1 355 ? 47.739 12.321 283.773 1.00 58.50 518 LEU A N 1
ATOM 5536 C CA . LEU B 1 355 ? 49.133 12.506 284.134 1.00 54.19 518 LEU A CA 1
ATOM 5537 C C . LEU B 1 355 ? 49.432 11.807 285.460 1.00 54.95 518 LEU A C 1
ATOM 5538 O O . LEU B 1 355 ? 50.367 11.009 285.552 1.00 64.52 518 LEU A O 1
ATOM 5543 N N . CYS B 1 356 ? 48.631 12.097 286.482 1.00 52.27 519 CYS A N 1
ATOM 5544 C CA . CYS B 1 356 ? 48.816 11.486 287.796 1.00 57.68 519 CYS A CA 1
ATOM 5545 C C . CYS B 1 356 ? 48.577 9.977 287.789 1.00 59.22 519 CYS A C 1
ATOM 5546 O O . CYS B 1 356 ? 49.101 9.258 288.637 1.00 64.55 519 CYS A O 1
ATOM 5549 N N . GLU B 1 357 ? 47.784 9.502 286.833 1.00 60.42 520 GLU A N 1
ATOM 5550 C CA . GLU B 1 357 ? 47.307 8.123 286.860 1.00 57.91 520 GLU A CA 1
ATOM 5551 C C . GLU B 1 357 ? 47.936 7.244 285.781 1.00 62.12 520 GLU A C 1
ATOM 5552 O O . GLU B 1 357 ? 47.964 6.020 285.912 1.00 59.97 520 GLU A O 1
ATOM 5558 N N . ARG B 1 358 ? 48.436 7.864 284.716 1.00 61.63 521 ARG A N 1
ATOM 5559 C CA . ARG B 1 358 ? 48.938 7.101 283.577 1.00 62.96 521 ARG A CA 1
ATOM 5560 C C . ARG B 1 358 ? 50.375 7.334 283.120 1.00 66.08 521 ARG A C 1
ATOM 5561 O O . ARG B 1 358 ? 51.271 6.546 283.423 1.00 61.65 521 ARG A O 1
ATOM 5569 N N . LEU B 1 359 ? 50.580 8.423 282.388 1.00 62.08 522 LEU A N 1
ATOM 5570 C CA . LEU B 1 359 ? 51.833 8.657 281.674 1.00 57.28 522 LEU A CA 1
ATOM 5571 C C . LEU B 1 359 ? 52.933 9.103 282.634 1.00 62.69 522 LEU A C 1
ATOM 5572 O O . LEU B 1 359 ? 54.116 9.027 282.303 1.00 64.67 522 LEU A O 1
ATOM 5577 N N . CYS B 1 360 ? 52.548 9.560 283.820 1.00 60.08 523 CYS A N 1
ATOM 5578 C CA . CYS B 1 360 ? 53.526 10.022 284.794 1.00 58.94 523 CYS A CA 1
ATOM 5579 C C . CYS B 1 360 ? 53.321 9.309 286.125 1.00 60.36 523 CYS A C 1
ATOM 5580 O O . CYS B 1 360 ? 53.695 9.811 287.188 1.00 59.92 523 CYS A O 1
ATOM 5583 N N . SER B 1 361 ? 52.716 8.129 286.046 1.00 58.93 524 SER A N 1
ATOM 5584 C CA . SER B 1 361 ? 52.594 7.234 287.185 1.00 58.62 524 SER A CA 1
ATOM 5585 C C . SER B 1 361 ? 53.451 6.006 286.918 1.00 59.36 524 SER A C 1
ATOM 5586 O O . SER B 1 361 ? 53.314 5.361 285.879 1.00 60.37 524 SER A O 1
ATOM 5589 N N . LEU B 1 362 ? 54.330 5.676 287.856 1.00 59.11 525 LEU A N 1
ATOM 5590 C CA . LEU B 1 362 ? 55.259 4.574 287.649 1.00 58.31 525 LEU A CA 1
ATOM 5591 C C . LEU B 1 362 ? 54.689 3.266 288.186 1.00 56.90 525 LEU A C 1
ATOM 5592 O O . LEU B 1 362 ? 55.275 2.636 289.068 1.00 63.64 525 LEU A O 1
ATOM 5597 N N . ASN B 1 363 ? 53.539 2.872 287.644 1.00 56.75 526 ASN A N 1
ATOM 5598 C CA . ASN B 1 363 ? 52.892 1.613 287.996 1.00 58.26 526 ASN A CA 1
ATOM 5599 C C . ASN B 1 363 ? 53.719 0.423 287.508 1.00 62.48 526 ASN A C 1
ATOM 5600 O O . ASN B 1 363 ? 54.589 0.585 286.652 1.00 66.86 526 ASN A O 1
ATOM 5605 N N . PRO B 1 364 ? 53.446 -0.782 288.034 1.00 59.69 527 PRO A N 1
ATOM 5606 C CA . PRO B 1 364 ? 54.333 -1.890 287.672 1.00 56.91 527 PRO A CA 1
ATOM 5607 C C . PRO B 1 364 ? 54.016 -2.528 286.330 1.00 66.71 527 PRO A C 1
ATOM 5608 O O . PRO B 1 364 ? 52.901 -2.400 285.821 1.00 65.76 527 PRO A O 1
ATOM 5612 N N . ASN B 1 365 ? 55.020 -3.198 285.766 1.00 64.19 528 ASN A N 1
ATOM 5613 C CA . ASN B 1 365 ? 54.860 -4.004 284.559 1.00 61.95 528 ASN A CA 1
ATOM 5614 C C . ASN B 1 365 ? 54.377 -3.201 283.359 1.00 67.98 528 ASN A C 1
ATOM 5615 O O . ASN B 1 365 ? 53.737 -3.740 282.457 1.00 72.53 528 ASN A O 1
ATOM 5620 N N . VAL B 1 366 ? 54.685 -1.909 283.356 1.00 65.80 529 VAL A N 1
ATOM 5621 C CA . VAL B 1 366 ? 54.230 -1.021 282.296 1.00 61.71 529 VAL A CA 1
ATOM 5622 C C . VAL B 1 366 ? 55.321 -0.008 281.941 1.00 53.95 529 VAL A C 1
ATOM 5623 O O . VAL B 1 366 ? 56.101 0.410 282.799 1.00 50.06 529 VAL A O 1
ATOM 5627 N N . GLU B 1 367 ? 55.395 0.353 280.663 1.00 58.55 530 GLU A N 1
ATOM 5628 C CA . GLU B 1 367 ? 56.442 1.250 280.188 1.00 54.90 530 GLU A CA 1
ATOM 5629 C C . GLU B 1 367 ? 56.112 2.703 280.495 1.00 59.53 530 GLU A C 1
ATOM 5630 O O . GLU B 1 367 ? 55.031 3.195 280.165 1.00 60.89 530 GLU A O 1
ATOM 5636 N N . ARG B 1 368 ? 57.054 3.384 281.137 1.00 55.46 531 ARG A N 1
ATOM 5637 C CA . ARG B 1 368 ? 56.872 4.778 281.499 1.00 54.93 531 ARG A CA 1
ATOM 5638 C C . ARG B 1 368 ? 58.125 5.578 281.171 1.00 55.02 531 ARG A C 1
ATOM 5639 O O . ARG B 1 368 ? 59.238 5.052 281.213 1.00 52.38 531 ARG A O 1
ATOM 5647 N N . LEU B 1 369 ? 57.943 6.854 280.855 1.00 52.43 532 LEU A N 1
ATOM 5648 C CA . LEU B 1 369 ? 59.075 7.719 280.581 1.00 51.39 532 LEU A CA 1
ATOM 5649 C C . LEU B 1 369 ? 59.568 8.271 281.906 1.00 51.34 532 LEU A C 1
ATOM 5650 O O . LEU B 1 369 ? 58.787 8.446 282.842 1.00 51.31 532 LEU A O 1
ATOM 5655 N N . ALA B 1 370 ? 60.860 8.556 281.991 1.00 48.37 533 ALA A N 1
ATOM 5656 C CA . ALA B 1 370 ? 61.424 8.965 283.264 1.00 43.34 533 ALA A CA 1
ATOM 5657 C C . ALA B 1 370 ? 62.649 9.851 283.111 1.00 52.01 533 ALA A C 1
ATOM 5658 O O . ALA B 1 370 ? 63.167 10.045 282.012 1.00 53.78 533 ALA A O 1
ATOM 5660 N N . PHE B 1 371 ? 63.106 10.376 284.241 1.00 50.58 534 PHE A N 1
ATOM 5661 C CA . PHE B 1 371 ? 64.265 11.251 284.297 1.00 50.66 534 PHE A CA 1
ATOM 5662 C C . PHE B 1 371 ? 65.144 10.735 285.428 1.00 50.68 534 PHE A C 1
ATOM 5663 O O . PHE B 1 371 ? 64.855 10.967 286.602 1.00 49.86 534 PHE A O 1
ATOM 5671 N N . SER B 1 372 ? 66.214 10.029 285.077 1.00 52.05 535 SER A N 1
ATOM 5672 C CA . SER B 1 372 ? 66.972 9.285 286.075 1.00 49.04 535 SER A CA 1
ATOM 5673 C C . SER B 1 372 ? 68.291 9.945 286.449 1.00 48.09 535 SER A C 1
ATOM 5674 O O . SER B 1 372 ? 68.817 10.783 285.715 1.00 48.97 535 SER A O 1
ATOM 5677 N N . VAL B 1 373 ? 68.822 9.538 287.598 1.00 51.75 536 VAL A N 1
ATOM 5678 C CA . VAL B 1 373 ? 70.139 9.959 288.058 1.00 46.79 536 VAL A CA 1
ATOM 5679 C C . VAL B 1 373 ? 70.899 8.730 288.548 1.00 49.17 536 VAL A C 1
ATOM 5680 O O . VAL B 1 373 ? 70.388 7.971 289.367 1.00 46.97 536 VAL A O 1
ATOM 5684 N N . PHE B 1 374 ? 72.119 8.537 288.059 1.00 49.92 537 PHE A N 1
ATOM 5685 C CA . PHE B 1 374 ? 72.898 7.360 288.424 1.00 45.74 537 PHE A CA 1
ATOM 5686 C C . PHE B 1 374 ? 74.177 7.725 289.173 1.00 46.90 537 PHE A C 1
ATOM 5687 O O . PHE B 1 374 ? 74.979 8.529 288.696 1.00 49.80 537 PHE A O 1
ATOM 5695 N N . TRP B 1 375 ? 74.357 7.134 290.350 1.00 45.75 538 TRP A N 1
ATOM 5696 C CA . TRP B 1 375 ? 75.598 7.278 291.104 1.00 50.26 538 TRP A CA 1
ATOM 5697 C C . TRP B 1 375 ? 76.409 5.988 291.074 1.00 48.59 538 TRP A C 1
ATOM 5698 O O . TRP B 1 375 ? 75.874 4.914 290.799 1.00 45.77 538 TRP A O 1
ATOM 5709 N N . LYS B 1 376 ? 77.703 6.101 291.357 1.00 52.82 539 LYS A N 1
ATOM 5710 C CA . LYS B 1 376 ? 78.549 4.930 291.523 1.00 44.74 539 LYS A CA 1
ATOM 5711 C C . LYS B 1 376 ? 79.016 4.898 292.973 1.00 47.24 539 LYS A C 1
ATOM 5712 O O . LYS B 1 376 ? 79.894 5.666 293.363 1.00 49.90 539 LYS A O 1
ATOM 5718 N N . LEU B 1 377 ? 78.426 4.015 293.770 1.00 44.47 540 LEU A N 1
ATOM 5719 C CA . LEU B 1 377 ? 78.624 4.060 295.212 1.00 45.33 540 LEU A CA 1
ATOM 5720 C C . LEU B 1 377 ? 79.314 2.819 295.771 1.00 60.66 540 LEU A C 1
ATOM 5721 O O . LEU B 1 377 ? 79.530 1.832 295.066 1.00 62.18 540 LEU A O 1
ATOM 5726 N N . ASP B 1 378 ? 79.646 2.888 297.055 1.00 62.50 541 ASP A N 1
ATOM 5727 C CA . ASP B 1 378 ? 80.219 1.764 297.781 1.00 59.71 541 ASP A CA 1
ATOM 5728 C C . ASP B 1 378 ? 79.515 1.586 299.127 1.00 65.49 541 ASP A C 1
ATOM 5729 O O . ASP B 1 378 ? 78.551 2.291 299.426 1.00 68.28 541 ASP A O 1
ATOM 5734 N N . SER B 1 379 ? 79.987 0.638 299.929 1.00 69.33 542 SER A N 1
ATOM 5735 C CA . SER B 1 379 ? 79.293 0.267 301.159 1.00 76.77 542 SER A CA 1
ATOM 5736 C C . SER B 1 379 ? 79.439 1.330 302.250 1.00 76.41 542 SER A C 1
ATOM 5737 O O . SER B 1 379 ? 78.904 1.179 303.349 1.00 82.10 542 SER A O 1
ATOM 5739 N N . ASN B 1 380 ? 80.159 2.404 301.943 1.00 74.67 543 ASN A N 1
ATOM 5740 C CA . ASN B 1 380 ? 80.319 3.509 302.878 1.00 78.31 543 ASN A CA 1
ATOM 5741 C C . ASN B 1 380 ? 79.575 4.751 302.397 1.00 74.35 543 ASN A C 1
ATOM 5742 O O . ASN B 1 380 ? 79.356 5.691 303.162 1.00 71.94 543 ASN A O 1
ATOM 5744 N N . GLY B 1 381 ? 79.205 4.754 301.120 1.00 70.06 544 GLY A N 1
ATOM 5745 C CA . GLY B 1 381 ? 78.333 5.779 300.573 1.00 69.43 544 GLY A CA 1
ATOM 5746 C C . GLY B 1 381 ? 79.037 6.793 299.693 1.00 75.51 544 GLY A C 1
ATOM 5747 O O . GLY B 1 381 ? 78.413 7.722 299.179 1.00 75.65 544 GLY A O 1
ATOM 5748 N N . LYS B 1 382 ? 80.340 6.614 299.513 1.00 75.93 545 LYS A N 1
ATOM 5749 C CA . LYS B 1 382 ? 81.141 7.579 298.771 1.00 65.79 545 LYS A CA 1
ATOM 5750 C C . LYS B 1 382 ? 81.054 7.329 297.270 1.00 68.19 545 LYS A C 1
ATOM 5751 O O . LYS B 1 382 ? 81.162 6.190 296.814 1.00 66.27 545 LYS A O 1
ATOM 5753 N N . GLU B 1 383 ? 80.840 8.396 296.507 1.00 65.35 546 GLU A N 1
ATOM 5754 C CA . GLU B 1 383 ? 80.822 8.295 295.055 1.00 60.55 546 GLU A CA 1
ATOM 5755 C C . GLU B 1 383 ? 82.221 7.933 294.572 1.00 59.74 546 GLU A C 1
ATOM 5756 O O . GLU B 1 383 ? 83.209 8.513 295.023 1.00 67.01 546 GLU A O 1
ATOM 5762 N N . ILE B 1 384 ? 82.302 6.983 293.649 1.00 53.81 547 ILE A N 1
ATOM 5763 C CA . ILE B 1 384 ? 83.590 6.508 293.156 1.00 55.19 547 ILE A CA 1
ATOM 5764 C C . ILE B 1 384 ? 83.585 6.515 291.638 1.00 52.00 547 ILE A C 1
ATOM 5765 O O . ILE B 1 384 ? 84.401 5.858 290.991 1.00 58.74 547 ILE A O 1
ATOM 5770 N N . GLY B 1 385 ? 82.658 7.286 291.085 1.00 46.59 548 GLY A N 1
ATOM 5771 C CA . GLY B 1 385 ? 82.493 7.403 289.653 1.00 46.16 548 GLY A CA 1
ATOM 5772 C C . GLY B 1 385 ? 81.691 8.649 289.343 1.00 48.20 548 GLY A C 1
ATOM 5773 O O . GLY B 1 385 ? 81.104 9.259 290.238 1.00 45.91 548 GLY A O 1
ATOM 5774 N N . LYS B 1 386 ? 81.649 9.017 288.069 1.00 44.52 549 LYS A N 1
ATOM 5775 C CA . LYS B 1 386 ? 80.984 10.242 287.656 1.00 46.75 549 LYS A CA 1
ATOM 5776 C C . LYS B 1 386 ? 79.472 10.048 287.687 1.00 49.57 549 LYS A C 1
ATOM 5777 O O . LYS B 1 386 ? 78.972 8.956 287.412 1.00 49.89 549 LYS A O 1
ATOM 5779 N N . ARG B 1 387 ? 78.744 11.103 288.037 1.00 52.57 550 ARG A N 1
ATOM 5780 C CA . ARG B 1 387 ? 77.291 11.026 288.102 1.00 46.71 550 ARG A CA 1
ATOM 5781 C C . ARG B 1 387 ? 76.737 10.948 286.689 1.00 48.81 550 ARG A C 1
ATOM 5782 O O . ARG B 1 387 ? 77.442 11.235 285.721 1.00 51.68 550 ARG A O 1
ATOM 5790 N N . TRP B 1 388 ? 75.474 10.562 286.566 1.00 51.61 551 TRP A N 1
ATOM 5791 C CA . TRP B 1 388 ? 74.839 10.522 285.260 1.00 48.45 551 TRP A CA 1
ATOM 5792 C C . TRP B 1 388 ? 73.427 11.084 285.321 1.00 48.63 551 TRP A C 1
ATOM 5793 O O . TRP B 1 388 ? 72.641 10.726 286.196 1.00 50.68 551 TRP A O 1
ATOM 5804 N N . PHE B 1 389 ? 73.116 11.967 284.381 1.00 44.84 552 PHE A N 1
ATOM 5805 C CA . PHE B 1 389 ? 71.779 12.528 284.253 1.00 42.54 552 PHE A CA 1
ATOM 5806 C C . PHE B 1 389 ? 71.285 12.342 282.826 1.00 45.29 552 PHE A C 1
ATOM 5807 O O . PHE B 1 389 ? 72.081 12.309 281.889 1.00 46.43 552 PHE A O 1
ATOM 5815 N N . GLY B 1 390 ? 69.974 12.209 282.660 1.00 45.34 553 GLY A N 1
ATOM 5816 C CA . GLY B 1 390 ? 69.403 12.088 281.333 1.00 50.23 553 GLY A CA 1
ATOM 5817 C C . GLY B 1 390 ? 68.049 11.411 281.293 1.00 53.07 553 GLY A C 1
ATOM 5818 O O . GLY B 1 390 ? 67.566 10.888 282.298 1.00 50.44 553 GLY A O 1
ATOM 5819 N N . LYS B 1 391 ? 67.442 11.414 280.111 1.00 54.23 554 LYS A N 1
ATOM 5820 C CA . LYS B 1 391 ? 66.106 10.869 279.928 1.00 56.79 554 LYS A CA 1
ATOM 5821 C C . LYS B 1 391 ? 66.183 9.361 279.742 1.00 48.83 554 LYS A C 1
ATOM 5822 O O . LYS B 1 391 ? 67.006 8.866 278.972 1.00 46.65 554 LYS A O 1
ATOM 5828 N N . THR B 1 392 ? 65.337 8.630 280.456 1.00 51.77 555 THR A N 1
ATOM 5829 C CA . THR B 1 392 ? 65.357 7.178 280.376 1.00 51.26 555 THR A CA 1
ATOM 5830 C C . THR B 1 392 ? 63.966 6.609 280.124 1.00 52.78 555 THR A C 1
ATOM 5831 O O . THR B 1 392 ? 62.958 7.303 280.266 1.00 50.93 555 THR A O 1
ATOM 5835 N N . VAL B 1 393 ? 63.923 5.335 279.756 1.00 56.71 556 VAL A N 1
ATOM 5836 C CA . VAL B 1 393 ? 62.676 4.594 279.708 1.00 56.67 556 VAL A CA 1
ATOM 5837 C C . VAL B 1 393 ? 62.796 3.449 280.695 1.00 54.89 556 VAL A C 1
ATOM 5838 O O . VAL B 1 393 ? 63.791 2.721 280.697 1.00 55.15 556 VAL A O 1
ATOM 5842 N N . ILE B 1 394 ? 61.783 3.286 281.535 1.00 54.44 557 ILE A N 1
ATOM 5843 C CA . ILE B 1 394 ? 61.837 2.273 282.579 1.00 50.33 557 ILE A CA 1
ATOM 5844 C C . ILE B 1 394 ? 60.581 1.423 282.601 1.00 52.93 557 ILE A C 1
ATOM 5845 O O . ILE B 1 394 ? 59.580 1.746 281.954 1.00 47.39 557 ILE A O 1
ATOM 5850 N N . LYS B 1 395 ? 60.660 0.327 283.347 1.00 62.38 558 LYS A N 1
ATOM 5851 C CA . LYS B 1 395 ? 59.547 -0.590 283.523 1.00 53.91 558 LYS A CA 1
ATOM 5852 C C . LYS B 1 395 ? 59.654 -1.181 284.912 1.00 54.31 558 LYS A C 1
ATOM 5853 O O . LYS B 1 395 ? 60.167 -2.291 285.085 1.00 56.19 558 LYS A O 1
ATOM 5859 N N . THR B 1 396 ? 59.209 -0.413 285.901 1.00 52.53 559 THR A N 1
ATOM 5860 C CA . THR B 1 396 ? 59.239 -0.836 287.296 1.00 54.41 559 THR A CA 1
ATOM 5861 C C . THR B 1 396 ? 58.639 -2.240 287.421 1.00 54.89 559 THR A C 1
ATOM 5862 O O . THR B 1 396 ? 57.698 -2.598 286.707 1.00 55.85 559 THR A O 1
ATOM 5866 N N . CYS B 1 397 ? 59.198 -3.036 288.324 1.00 51.94 560 CYS A N 1
ATOM 5867 C CA . CYS B 1 397 ? 58.863 -4.451 288.408 1.00 52.37 560 CYS A CA 1
ATOM 5868 C C . CYS B 1 397 ? 58.097 -4.778 289.679 1.00 55.93 560 CYS A C 1
ATOM 5869 O O . CYS B 1 397 ? 57.551 -5.872 289.821 1.00 60.19 560 CYS A O 1
ATOM 5872 N N . ALA B 1 398 ? 58.057 -3.822 290.599 1.00 53.81 561 ALA A N 1
ATOM 5873 C CA . ALA B 1 398 ? 57.333 -4.003 291.848 1.00 55.90 561 ALA A CA 1
ATOM 5874 C C . ALA B 1 398 ? 56.908 -2.665 292.437 1.00 53.17 561 ALA A C 1
ATOM 5875 O O . ALA B 1 398 ? 57.578 -1.647 292.255 1.00 51.85 561 ALA A O 1
ATOM 5877 N N . ARG B 1 399 ? 55.788 -2.685 293.150 1.00 51.19 562 ARG A N 1
ATOM 5878 C CA . ARG B 1 399 ? 55.249 -1.499 293.792 1.00 55.00 562 ARG A CA 1
ATOM 5879 C C . ARG B 1 399 ? 55.037 -1.799 295.264 1.00 55.80 562 ARG A C 1
ATOM 5880 O O . ARG B 1 399 ? 54.033 -2.398 295.643 1.00 66.46 562 ARG A O 1
ATOM 5888 N N . LEU B 1 400 ? 55.984 -1.385 296.095 1.00 58.39 563 LEU A N 1
ATOM 5889 C CA . LEU B 1 400 ? 55.926 -1.717 297.507 1.00 63.10 563 LEU A CA 1
ATOM 5890 C C . LEU B 1 400 ? 55.263 -0.626 298.327 1.00 70.33 563 LEU A C 1
ATOM 5891 O O . LEU B 1 400 ? 54.973 0.465 297.836 1.00 68.57 563 LEU A O 1
ATOM 5896 N N . ALA B 1 401 ? 55.039 -0.944 299.594 1.00 70.20 564 ALA A N 1
ATOM 5897 C CA . ALA B 1 401 ? 54.560 0.018 300.567 1.00 65.82 564 ALA A CA 1
ATOM 5898 C C . ALA B 1 401 ? 55.557 -0.007 301.711 1.00 68.95 564 ALA A C 1
ATOM 5899 O O . ALA B 1 401 ? 56.257 -1.002 301.896 1.00 63.82 564 ALA A O 1
ATOM 5901 N N . TYR B 1 402 ? 55.650 1.091 302.453 1.00 66.85 565 TYR A N 1
ATOM 5902 C CA . TYR B 1 402 ? 56.641 1.197 303.520 1.00 63.92 565 TYR A CA 1
ATOM 5903 C C . TYR B 1 402 ? 56.496 0.073 304.539 1.00 60.76 565 TYR A C 1
ATOM 5904 O O . TYR B 1 402 ? 57.489 -0.429 305.055 1.00 63.88 565 TYR A O 1
ATOM 5913 N N . SER B 1 403 ? 55.259 -0.325 304.817 1.00 60.53 566 SER A N 1
ATOM 5914 C CA . SER B 1 403 ? 55.005 -1.399 305.768 1.00 60.03 566 SER A CA 1
ATOM 5915 C C . SER B 1 403 ? 55.471 -2.729 305.190 1.00 63.25 566 SER A C 1
ATOM 5916 O O . SER B 1 403 ? 55.860 -3.639 305.925 1.00 63.18 566 SER A O 1
ATOM 5919 N N . GLU B 1 404 ? 55.429 -2.831 303.866 1.00 61.00 567 GLU A N 1
ATOM 5920 C CA . GLU B 1 404 ? 55.881 -4.028 303.171 1.00 64.34 567 GLU A CA 1
ATOM 5921 C C . GLU B 1 404 ? 57.395 -3.996 303.025 1.00 67.27 567 GLU A C 1
ATOM 5922 O O . GLU B 1 404 ? 58.073 -5.001 303.233 1.00 69.12 567 GLU A O 1
ATOM 5928 N N . ALA B 1 405 ? 57.918 -2.829 302.662 1.00 68.54 568 ALA A N 1
ATOM 5929 C CA . ALA B 1 405 ? 59.355 -2.647 302.513 1.00 61.74 568 ALA A CA 1
ATOM 5930 C C . ALA B 1 405 ? 60.069 -2.739 303.858 1.00 64.78 568 ALA A C 1
ATOM 5931 O O . ALA B 1 405 ? 61.254 -3.064 303.916 1.00 72.15 568 ALA A O 1
ATOM 5933 N N . GLN B 1 406 ? 59.349 -2.448 304.938 1.00 61.31 569 GLN A N 1
ATOM 5934 C CA . GLN B 1 406 ? 59.929 -2.515 306.276 1.00 62.03 569 GLN A CA 1
ATOM 5935 C C . GLN B 1 406 ? 60.094 -3.970 306.700 1.00 70.22 569 GLN A C 1
ATOM 5936 O O . GLN B 1 406 ? 61.018 -4.316 307.438 1.00 73.25 569 GLN A O 1
ATOM 5942 N N . GLY B 1 407 ? 59.194 -4.821 306.218 1.00 63.20 570 GLY A N 1
ATOM 5943 C CA . GLY B 1 407 ? 59.239 -6.238 306.526 1.00 66.48 570 GLY A CA 1
ATOM 5944 C C . GLY B 1 407 ? 60.472 -6.907 305.954 1.00 72.74 570 GLY A C 1
ATOM 5945 O O . GLY B 1 407 ? 61.121 -7.712 306.625 1.00 65.19 570 GLY A O 1
ATOM 5946 N N . VAL B 1 408 ? 60.791 -6.573 304.707 1.00 74.45 571 VAL A N 1
ATOM 5947 C CA . VAL B 1 408 ? 61.949 -7.133 304.017 1.00 70.13 571 VAL A CA 1
ATOM 5948 C C . VAL B 1 408 ? 63.256 -6.766 304.735 1.00 73.37 571 VAL A C 1
ATOM 5949 O O . VAL B 1 408 ? 64.266 -7.461 304.607 1.00 74.05 571 VAL A O 1
ATOM 5953 N N . ILE B 1 409 ? 63.215 -5.704 305.535 1.00 69.69 572 ILE A N 1
ATOM 5954 C CA . ILE B 1 409 ? 64.413 -5.189 306.191 1.00 67.34 572 ILE A CA 1
ATOM 5955 C C . ILE B 1 409 ? 64.586 -5.839 307.567 1.00 72.79 572 ILE A C 1
ATOM 5956 O O . ILE B 1 409 ? 65.709 -6.036 308.041 1.00 73.26 572 ILE A O 1
ATOM 5961 N N . GLU B 1 410 ? 63.472 -6.216 308.187 1.00 73.36 573 GLU A N 1
ATOM 5962 C CA . GLU B 1 410 ? 63.516 -6.791 309.525 1.00 74.10 573 GLU A CA 1
ATOM 5963 C C . GLU B 1 410 ? 63.694 -8.307 309.471 1.00 75.41 573 GLU A C 1
ATOM 5964 O O . GLU B 1 410 ? 63.795 -8.962 310.511 1.00 71.85 573 GLU A O 1
ATOM 5970 N N . GLY B 1 411 ? 63.731 -8.863 308.263 1.00 71.17 574 GLY A N 1
ATOM 5971 C CA . GLY B 1 411 ? 63.984 -10.284 308.095 1.00 71.01 574 GLY A CA 1
ATOM 5972 C C . GLY B 1 411 ? 62.953 -11.088 307.318 1.00 62.40 574 GLY A C 1
ATOM 5973 O O . GLY B 1 411 ? 63.310 -12.067 306.657 1.00 66.03 574 GLY A O 1
ATOM 5974 N N . LYS B 1 412 ? 61.685 -10.695 307.407 1.00 69.81 575 LYS A N 1
ATOM 5975 C CA . LYS B 1 412 ? 60.599 -11.418 306.755 1.00 71.49 575 LYS A CA 1
ATOM 5976 C C . LYS B 1 412 ? 60.877 -11.659 305.274 1.00 73.52 575 LYS A C 1
ATOM 5977 O O . LYS B 1 412 ? 61.645 -10.925 304.646 1.00 78.26 575 LYS A O 1
ATOM 5979 N N . SER B 1 413 ? 60.225 -12.664 304.706 1.00 77.23 576 SER A N 1
ATOM 5980 C CA . SER B 1 413 ? 60.469 -13.006 303.312 1.00 79.71 576 SER A CA 1
ATOM 5981 C C . SER B 1 413 ? 59.555 -12.195 302.381 1.00 88.76 576 SER A C 1
ATOM 5982 O O . SER B 1 413 ? 58.711 -11.412 302.833 1.00 84.83 576 SER A O 1
ATOM 5985 N N . TRP B 1 414 ? 59.758 -12.354 301.078 1.00 86.38 577 TRP A N 1
ATOM 5986 C CA . TRP B 1 414 ? 58.939 -11.690 300.074 1.00 80.48 577 TRP A CA 1
ATOM 5987 C C . TRP B 1 414 ? 57.686 -12.509 299.775 1.00 79.15 577 TRP A C 1
ATOM 5988 O O . TRP B 1 414 ? 57.413 -12.840 298.631 1.00 74.50 577 TRP A O 1
ATOM 5999 N N . ASP B 1 415 ? 57.024 -13.002 300.798 1.00 77.41 578 ASP A N 1
ATOM 6000 C CA . ASP B 1 415 ? 55.764 -13.722 300.634 1.00 79.50 578 ASP A CA 1
ATOM 6001 C C . ASP B 1 415 ? 54.841 -13.286 301.767 1.00 78.07 578 ASP A C 1
ATOM 6002 O O . ASP B 1 415 ? 53.681 -12.939 301.546 1.00 85.77 578 ASP A O 1
ATOM 6007 N N . ASP B 1 416 ? 55.240 -13.422 302.974 1.00 73.36 579 ASP A N 1
ATOM 6008 C CA . ASP B 1 416 ? 54.565 -12.842 304.127 1.00 77.54 579 ASP A CA 1
ATOM 6009 C C . ASP B 1 416 ? 54.481 -11.319 304.152 1.00 82.80 579 ASP A C 1
ATOM 6010 O O . ASP B 1 416 ? 53.405 -10.738 304.299 1.00 76.30 579 ASP A O 1
ATOM 6012 N N . ALA B 1 417 ? 55.642 -10.687 303.987 1.00 79.88 580 ALA A N 1
ATOM 6013 C CA . ALA B 1 417 ? 55.771 -9.235 304.049 1.00 68.98 580 ALA A CA 1
ATOM 6014 C C . ALA B 1 417 ? 55.192 -8.553 302.816 1.00 74.16 580 ALA A C 1
ATOM 6015 O O . ALA B 1 417 ? 54.711 -7.422 302.892 1.00 75.41 580 ALA A O 1
ATOM 6017 N N . VAL B 1 418 ? 55.246 -9.240 301.681 1.00 73.10 581 VAL A N 1
ATOM 6018 C CA . VAL B 1 418 ? 54.766 -8.675 300.426 1.00 73.20 581 VAL A CA 1
ATOM 6019 C C . VAL B 1 418 ? 54.203 -9.775 299.537 1.00 73.19 581 VAL A C 1
ATOM 6020 O O . VAL B 1 418 ? 54.948 -10.520 298.899 1.00 75.36 581 VAL A O 1
ATOM 6022 N N . GLY B 1 419 ? 52.878 -9.869 299.505 1.00 74.68 582 GLY A N 1
ATOM 6023 C CA . GLY B 1 419 ? 52.203 -10.932 298.787 1.00 78.32 582 GLY A CA 1
ATOM 6024 C C . GLY B 1 419 ? 51.855 -10.554 297.362 1.00 77.95 582 GLY A C 1
ATOM 6025 O O . GLY B 1 419 ? 50.718 -10.735 296.923 1.00 81.69 582 GLY A O 1
ATOM 6026 N N . LYS B 1 420 ? 52.833 -10.022 296.638 1.00 67.13 583 LYS A N 1
ATOM 6027 C CA . LYS B 1 420 ? 52.616 -9.624 295.254 1.00 68.93 583 LYS A CA 1
ATOM 6028 C C . LYS B 1 420 ? 53.656 -10.257 294.332 1.00 56.09 583 LYS A C 1
ATOM 6029 O O . LYS B 1 420 ? 54.764 -10.568 294.765 1.00 59.94 583 LYS A O 1
ATOM 6031 N N . PRO B 1 421 ? 53.300 -10.443 293.051 1.00 49.24 584 PRO A N 1
ATOM 6032 C CA . PRO B 1 421 ? 54.236 -10.986 292.062 1.00 48.41 584 PRO A CA 1
ATOM 6033 C C . PRO B 1 421 ? 55.271 -9.957 291.613 1.00 48.26 584 PRO A C 1
ATOM 6034 O O . PRO B 1 421 ? 55.166 -8.782 291.961 1.00 51.81 584 PRO A O 1
ATOM 6038 N N . ILE B 1 422 ? 56.257 -10.404 290.842 1.00 47.97 585 ILE A N 1
ATOM 6039 C CA . ILE B 1 422 ? 57.297 -9.524 290.323 1.00 42.65 585 ILE A CA 1
ATOM 6040 C C . ILE B 1 422 ? 57.419 -9.719 288.815 1.00 47.79 585 ILE A C 1
ATOM 6041 O O . ILE B 1 422 ? 57.364 -10.847 288.324 1.00 51.54 585 ILE A O 1
ATOM 6046 N N . GLY B 1 423 ? 57.583 -8.624 288.080 1.00 50.29 586 GLY A N 1
ATOM 6047 C CA . GLY B 1 423 ? 57.640 -8.693 286.634 1.00 45.35 586 GLY A CA 1
ATOM 6048 C C . GLY B 1 423 ? 59.058 -8.814 286.115 1.00 40.87 586 GLY A C 1
ATOM 6049 O O . GLY B 1 423 ? 60.015 -8.796 286.889 1.00 40.52 586 GLY A O 1
ATOM 6050 N N . GLY B 1 424 ? 59.191 -8.940 284.800 1.00 37.08 587 GLY A N 1
ATOM 6051 C CA . GLY B 1 424 ? 60.491 -9.112 284.182 1.00 39.77 587 GLY A CA 1
ATOM 6052 C C . GLY B 1 424 ? 61.123 -10.435 284.569 1.00 46.88 587 GLY A C 1
ATOM 6053 O O . GLY B 1 424 ? 60.426 -11.395 284.901 1.00 46.41 587 GLY A O 1
ATOM 6054 N N . THR B 1 425 ? 62.449 -10.487 284.530 1.00 44.86 588 THR A N 1
ATOM 6055 C CA . THR B 1 425 ? 63.166 -11.719 284.826 1.00 43.78 588 THR A CA 1
ATOM 6056 C C . THR B 1 425 ? 63.630 -11.736 286.275 1.00 48.77 588 THR A C 1
ATOM 6057 O O . THR B 1 425 ? 64.424 -12.588 286.673 1.00 50.81 588 THR A O 1
ATOM 6061 N N . HIS B 1 426 ? 63.129 -10.793 287.064 1.00 46.31 589 HIS A N 1
ATOM 6062 C CA . HIS B 1 426 ? 63.625 -10.611 288.417 1.00 46.97 589 HIS A CA 1
ATOM 6063 C C . HIS B 1 426 ? 62.844 -11.503 289.371 1.00 45.29 589 HIS A C 1
ATOM 6064 O O . HIS B 1 426 ? 61.688 -11.845 289.117 1.00 52.51 589 HIS A O 1
ATOM 6071 N N . THR B 1 427 ? 63.482 -11.863 290.477 1.00 43.73 590 THR A N 1
ATOM 6072 C CA . THR B 1 427 ? 62.958 -12.881 291.376 1.00 52.87 590 THR A CA 1
ATOM 6073 C C . THR B 1 427 ? 62.831 -12.280 292.763 1.00 51.22 590 THR A C 1
ATOM 6074 O O . THR B 1 427 ? 63.536 -11.323 293.083 1.00 47.44 590 THR A O 1
ATOM 6078 N N . PRO B 1 428 ? 61.911 -12.815 293.585 1.00 54.49 591 PRO A N 1
ATOM 6079 C CA . PRO B 1 428 ? 61.761 -12.366 294.973 1.00 54.75 591 PRO A CA 1
ATOM 6080 C C . PRO B 1 428 ? 63.089 -12.244 295.721 1.00 59.64 591 PRO A C 1
ATOM 6081 O O . PRO B 1 428 ? 63.168 -11.493 296.686 1.00 66.65 591 PRO A O 1
ATOM 6085 N N . LYS B 1 429 ? 64.119 -12.952 295.267 1.00 55.88 592 LYS A N 1
ATOM 6086 C CA . LYS B 1 429 ? 65.421 -12.890 295.913 1.00 59.25 592 LYS A CA 1
ATOM 6087 C C . LYS B 1 429 ? 66.233 -11.745 295.322 1.00 64.83 592 LYS A C 1
ATOM 6088 O O . LYS B 1 429 ? 66.860 -10.975 296.051 1.00 57.27 592 LYS A O 1
ATOM 6094 N N . ASP B 1 430 ? 66.191 -11.628 293.997 1.00 61.48 593 ASP A N 1
ATOM 6095 C CA . ASP B 1 430 ? 66.854 -10.543 293.276 1.00 56.62 593 ASP A CA 1
ATOM 6096 C C . ASP B 1 430 ? 66.422 -9.167 293.779 1.00 64.41 593 ASP A C 1
ATOM 6097 O O . ASP B 1 430 ? 67.158 -8.188 293.646 1.00 63.58 593 ASP A O 1
ATOM 6102 N N . VAL B 1 431 ? 65.227 -9.102 294.362 1.00 59.66 594 VAL A N 1
ATOM 6103 C CA . VAL B 1 431 ? 64.633 -7.833 294.761 1.00 50.34 594 VAL A CA 1
ATOM 6104 C C . VAL B 1 431 ? 64.874 -7.521 296.243 1.00 54.30 594 VAL A C 1
ATOM 6105 O O . VAL B 1 431 ? 64.978 -6.355 296.623 1.00 61.18 594 VAL A O 1
ATOM 6109 N N . GLU B 1 432 ? 65.024 -8.547 297.076 1.00 60.88 595 GLU A N 1
ATOM 6110 C CA . GLU B 1 432 ? 65.320 -8.297 298.487 1.00 58.12 595 GLU A CA 1
ATOM 6111 C C . GLU B 1 432 ? 66.770 -7.854 298.667 1.00 56.53 595 GLU A C 1
ATOM 6112 O O . GLU B 1 432 ? 67.054 -6.997 299.502 1.00 59.12 595 GLU A O 1
ATOM 6118 N N . THR B 1 433 ? 67.690 -8.441 297.909 1.00 58.28 596 THR A N 1
ATOM 6119 C CA . THR B 1 433 ? 69.095 -8.085 298.071 1.00 59.90 596 THR A CA 1
ATOM 6120 C C . THR B 1 433 ? 69.360 -6.669 297.560 1.00 55.56 596 THR A C 1
ATOM 6121 O O . THR B 1 433 ? 70.278 -5.989 298.021 1.00 55.22 596 THR A O 1
ATOM 6125 N N . SER B 1 434 ? 68.533 -6.217 296.628 1.00 56.42 597 SER A N 1
ATOM 6126 C CA . SER B 1 434 ? 68.684 -4.884 296.065 1.00 57.32 597 SER A CA 1
ATOM 6127 C C . SER B 1 434 ? 67.884 -3.859 296.886 1.00 55.92 597 SER A C 1
ATOM 6128 O O . SER B 1 434 ? 68.005 -2.646 296.701 1.00 62.70 597 SER A O 1
ATOM 6131 N N . ILE B 1 435 ? 67.086 -4.362 297.821 1.00 50.71 598 ILE A N 1
ATOM 6132 C CA . ILE B 1 435 ? 66.417 -3.501 298.786 1.00 48.24 598 ILE A CA 1
ATOM 6133 C C . ILE B 1 435 ? 67.287 -3.378 300.033 1.00 55.98 598 ILE A C 1
ATOM 6134 O O . ILE B 1 435 ? 67.399 -2.304 300.627 1.00 54.95 598 ILE A O 1
ATOM 6139 N N . LEU B 1 436 ? 67.942 -4.476 300.394 1.00 58.65 599 LEU A N 1
ATOM 6140 C CA . LEU B 1 436 ? 68.723 -4.537 301.621 1.00 61.02 599 LEU A CA 1
ATOM 6141 C C . LEU B 1 436 ? 70.048 -3.810 301.438 1.00 59.98 599 LEU A C 1
ATOM 6142 O O . LEU B 1 436 ? 70.647 -3.337 302.403 1.00 59.98 599 LEU A O 1
ATOM 6147 N N . THR B 1 437 ? 70.494 -3.717 300.189 1.00 58.66 600 THR A N 1
ATOM 6148 C CA . THR B 1 437 ? 71.702 -2.973 299.871 1.00 57.89 600 THR A CA 1
ATOM 6149 C C . THR B 1 437 ? 71.387 -1.485 299.943 1.00 63.51 600 THR A C 1
ATOM 6150 O O . THR B 1 437 ? 72.164 -0.703 300.489 1.00 64.06 600 THR A O 1
ATOM 6154 N N . LEU B 1 438 ? 70.234 -1.106 299.396 1.00 64.37 601 LEU A N 1
ATOM 6155 C CA . LEU B 1 438 ? 69.767 0.276 299.450 1.00 57.81 601 LEU A CA 1
ATOM 6156 C C . LEU B 1 438 ? 69.574 0.737 300.890 1.00 61.24 601 LEU A C 1
ATOM 6157 O O . LEU B 1 438 ? 69.660 1.927 301.187 1.00 63.50 601 LEU A O 1
ATOM 6162 N N . CYS B 1 439 ? 69.315 -0.215 301.781 1.00 65.86 602 CYS A N 1
ATOM 6163 C CA . CYS B 1 439 ? 69.079 0.095 303.184 1.00 67.31 602 CYS A CA 1
ATOM 6164 C C . CYS B 1 439 ? 70.386 0.323 303.940 1.00 68.21 602 CYS A C 1
ATOM 6165 O O . CYS B 1 439 ? 70.470 1.204 304.795 1.00 67.79 602 CYS A O 1
ATOM 6168 N N . GLU B 1 440 ? 71.405 -0.468 303.617 1.00 64.90 603 GLU A N 1
ATOM 6169 C CA . GLU B 1 440 ? 72.700 -0.355 304.280 1.00 65.37 603 GLU A CA 1
ATOM 6170 C C . GLU B 1 440 ? 73.433 0.903 303.819 1.00 70.54 603 GLU A C 1
ATOM 6171 O O . GLU B 1 440 ? 74.077 1.589 304.616 1.00 68.64 603 GLU A O 1
ATOM 6173 N N . ILE B 1 441 ? 73.336 1.192 302.525 1.00 69.46 604 ILE A N 1
ATOM 6174 C CA . ILE B 1 441 ? 73.952 2.383 301.952 1.00 65.16 604 ILE A CA 1
ATOM 6175 C C . ILE B 1 441 ? 73.294 3.630 302.532 1.00 65.69 604 ILE A C 1
ATOM 6176 O O . ILE B 1 441 ? 73.958 4.631 302.803 1.00 67.17 604 ILE A O 1
ATOM 6181 N N . SER B 1 442 ? 71.983 3.551 302.743 1.00 64.60 605 SER A N 1
ATOM 6182 C CA . SER B 1 442 ? 71.231 4.677 303.276 1.00 60.72 605 SER A CA 1
ATOM 6183 C C . SER B 1 442 ? 71.511 4.828 304.765 1.00 67.11 605 SER A C 1
ATOM 6184 O O . SER B 1 442 ? 71.234 5.870 305.350 1.00 74.26 605 SER A O 1
ATOM 6187 N N . ARG B 1 443 ? 72.061 3.781 305.374 1.00 69.38 606 ARG A N 1
ATOM 6188 C CA . ARG B 1 443 ? 72.484 3.848 306.767 1.00 70.33 606 ARG A CA 1
ATOM 6189 C C . ARG B 1 443 ? 73.824 4.568 306.861 1.00 68.11 606 ARG A C 1
ATOM 6190 O O . ARG B 1 443 ? 74.183 5.104 307.910 1.00 64.51 606 ARG A O 1
ATOM 6198 N N . LYS B 1 444 ? 74.556 4.579 305.751 1.00 67.43 607 LYS A N 1
ATOM 6199 C CA . LYS B 1 444 ? 75.856 5.238 305.687 1.00 70.96 607 LYS A CA 1
ATOM 6200 C C . LYS B 1 444 ? 75.699 6.715 305.347 1.00 71.71 607 LYS A C 1
ATOM 6201 O O . LYS B 1 444 ? 76.081 7.579 306.135 1.00 71.74 607 LYS A O 1
ATOM 6203 N N . LEU B 1 445 ? 75.168 6.986 304.154 1.00 69.63 608 LEU A N 1
ATOM 6204 C CA . LEU B 1 445 ? 74.777 8.332 303.728 1.00 67.78 608 LEU A CA 1
ATOM 6205 C C . LEU B 1 445 ? 74.159 9.161 304.855 1.00 67.23 608 LEU A C 1
ATOM 6206 O O . LEU B 1 445 ? 74.412 10.360 304.970 1.00 65.51 608 LEU A O 1
ATOM 6211 N N . ARG B 1 446 ? 73.358 8.504 305.688 1.00 67.12 609 ARG A N 1
ATOM 6212 C CA . ARG B 1 446 ? 72.611 9.176 306.741 1.00 68.27 609 ARG A CA 1
ATOM 6213 C C . ARG B 1 446 ? 73.449 9.254 308.012 1.00 69.87 609 ARG A C 1
ATOM 6214 O O . ARG B 1 446 ? 73.171 10.053 308.903 1.00 70.00 609 ARG A O 1
ATOM 6222 N N . LYS B 1 447 ? 74.490 8.431 308.091 1.00 69.46 610 LYS A N 1
ATOM 6223 C CA . LYS B 1 447 ? 75.407 8.492 309.222 1.00 69.29 610 LYS A CA 1
ATOM 6224 C C . LYS B 1 447 ? 76.454 9.557 308.911 1.00 77.52 610 LYS A C 1
ATOM 6225 O O . LYS B 1 447 ? 77.152 10.048 309.797 1.00 75.18 610 LYS A O 1
ATOM 6227 N N . ASP B 1 448 ? 76.541 9.898 307.627 1.00 76.82 611 ASP A N 1
ATOM 6228 C CA . ASP B 1 448 ? 77.395 10.963 307.106 1.00 66.72 611 ASP A CA 1
ATOM 6229 C C . ASP B 1 448 ? 76.748 12.335 307.171 1.00 74.70 611 ASP A C 1
ATOM 6230 O O . ASP B 1 448 ? 77.431 13.358 307.319 1.00 85.18 611 ASP A O 1
ATOM 6235 N N . ARG B 1 449 ? 75.432 12.352 307.007 1.00 73.93 612 ARG A N 1
ATOM 6236 C CA . ARG B 1 449 ? 74.665 13.586 307.003 1.00 67.69 612 ARG A CA 1
ATOM 6237 C C . ARG B 1 449 ? 74.685 14.268 308.361 1.00 68.61 612 ARG A C 1
ATOM 6238 O O . ARG B 1 449 ? 74.863 15.480 308.456 1.00 71.34 612 ARG A O 1
ATOM 6246 N N . PHE B 1 450 ? 74.534 13.469 309.408 1.00 64.19 613 PHE A N 1
ATOM 6247 C CA . PHE B 1 450 ? 74.483 13.980 310.769 1.00 65.54 613 PHE A CA 1
ATOM 6248 C C . PHE B 1 450 ? 75.860 14.445 311.241 1.00 70.46 613 PHE A C 1
ATOM 6249 O O . PHE B 1 450 ? 75.979 15.197 312.208 1.00 73.08 613 PHE A O 1
ATOM 6257 N N . ALA B 1 451 ? 76.900 14.010 310.539 1.00 70.33 614 ALA A N 1
ATOM 6258 C CA . ALA B 1 451 ? 78.268 14.367 310.901 1.00 68.87 614 ALA A CA 1
ATOM 6259 C C . ALA B 1 451 ? 78.681 15.698 310.285 1.00 70.74 614 ALA A C 1
ATOM 6260 O O . ALA B 1 451 ? 79.641 16.327 310.733 1.00 71.28 614 ALA A O 1
ATOM 6262 N N . LYS B 1 452 ? 77.944 16.133 309.269 1.00 66.94 615 LYS A N 1
ATOM 6263 C CA . L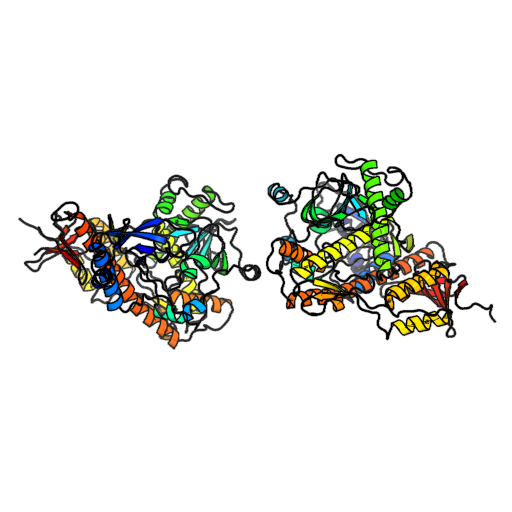YS B 1 452 ? 78.253 17.384 308.597 1.00 69.89 615 LYS A CA 1
ATOM 6264 C C . LYS B 1 452 ? 77.393 18.484 309.196 1.00 71.02 615 LYS A C 1
ATOM 6265 O O . LYS B 1 452 ? 77.550 19.662 308.869 1.00 66.31 615 LYS A O 1
ATOM 6267 N N . GLY B 1 453 ? 76.474 18.085 310.071 1.00 69.29 616 GLY A N 1
ATOM 6268 C CA . GLY B 1 453 ? 75.664 19.038 310.802 1.00 62.42 616 GLY A CA 1
ATOM 6269 C C . GLY B 1 453 ? 74.163 18.817 310.762 1.00 65.04 616 GLY A C 1
ATOM 6270 O O . GLY B 1 453 ? 73.445 19.392 311.579 1.00 66.14 616 GLY A O 1
ATOM 6271 N N . ALA B 1 454 ? 73.693 17.994 309.824 1.00 69.72 617 ALA A N 1
ATOM 6272 C CA . ALA B 1 454 ? 72.257 17.788 309.604 1.00 69.59 617 ALA A CA 1
ATOM 6273 C C . ALA B 1 454 ? 71.444 17.584 310.874 1.00 66.24 617 ALA A C 1
ATOM 6274 O O . ALA B 1 454 ? 71.908 16.977 311.840 1.00 66.37 617 ALA A O 1
ATOM 6276 N N . VAL B 1 455 ? 70.216 18.087 310.852 1.00 65.18 618 VAL A N 1
ATOM 6277 C CA . VAL B 1 455 ? 69.352 18.028 312.019 1.00 68.05 618 VAL A CA 1
ATOM 6278 C C . VAL B 1 455 ? 68.026 17.408 311.622 1.00 72.91 618 VAL A C 1
ATOM 6279 O O . VAL B 1 455 ? 67.102 18.118 311.219 1.00 76.31 618 VAL A O 1
ATOM 6283 N N . GLU B 1 456 ? 67.931 16.088 311.702 1.00 69.87 619 GLU A N 1
ATOM 6284 C CA . GLU B 1 456 ? 66.673 15.438 311.381 1.00 75.55 619 GLU A CA 1
ATOM 6285 C C . GLU B 1 456 ? 65.860 15.267 312.650 1.00 78.26 619 GLU A C 1
ATOM 6286 O O . GLU B 1 456 ? 66.339 14.704 313.634 1.00 83.13 619 GLU A O 1
ATOM 6292 N N . ILE B 1 457 ? 64.725 15.870 312.741 1.00 79.38 620 ILE A N 1
ATOM 6293 C CA . ILE B 1 457 ? 63.739 15.564 313.758 1.00 84.22 620 ILE A CA 1
ATOM 6294 C C . ILE B 1 457 ? 62.704 14.809 312.949 1.00 91.78 620 ILE A C 1
ATOM 6295 O O . ILE B 1 457 ? 62.952 14.479 311.787 1.00 88.11 620 ILE A O 1
ATOM 6300 N N . ASN B 1 458 ? 61.551 14.570 313.572 1.00 95.53 621 ASN A N 1
ATOM 6301 C CA . ASN B 1 458 ? 60.362 14.007 312.935 1.00 96.27 621 ASN A CA 1
ATOM 6302 C C . ASN B 1 458 ? 59.047 14.569 313.439 1.00 90.87 621 ASN A C 1
ATOM 6303 O O . ASN B 1 458 ? 58.639 14.272 314.562 1.00 92.60 621 ASN A O 1
ATOM 6305 N N . SER B 1 459 ? 58.384 15.386 312.625 1.00 85.44 622 SER A N 1
ATOM 6306 C CA . SER B 1 459 ? 57.077 15.901 313.013 1.00 88.28 622 SER A CA 1
ATOM 6307 C C . SER B 1 459 ? 56.059 14.773 313.091 1.00 89.52 622 SER A C 1
ATOM 6308 O O . SER B 1 459 ? 56.350 13.629 312.740 1.00 84.86 622 SER A O 1
ATOM 6311 N N . THR B 1 460 ? 54.854 15.103 313.535 1.00 84.04 623 THR A N 1
ATOM 6312 C CA . THR B 1 460 ? 53.824 14.093 313.698 1.00 79.55 623 THR A CA 1
ATOM 6313 C C . THR B 1 460 ? 52.576 14.470 312.923 1.00 78.97 623 THR A C 1
ATOM 6314 O O . THR B 1 460 ? 52.069 15.583 313.050 1.00 84.07 623 THR A O 1
ATOM 6316 N N . GLU B 1 461 ? 52.080 13.534 312.124 1.00 70.72 624 GLU A N 1
ATOM 6317 C CA . GLU B 1 461 ? 50.866 13.757 311.355 1.00 66.24 624 GLU A CA 1
ATOM 6318 C C . GLU B 1 461 ? 49.929 12.571 311.545 1.00 59.38 624 GLU A C 1
ATOM 6319 O O . GLU B 1 461 ? 50.372 11.467 311.861 1.00 70.04 624 GLU A O 1
ATOM 6325 N N . LEU B 1 462 ? 48.636 12.795 311.344 1.00 61.84 625 LEU A N 1
ATOM 6326 C CA . LEU B 1 462 ? 47.643 11.765 311.613 1.00 57.54 625 LEU A CA 1
ATOM 6327 C C . LEU B 1 462 ? 47.301 10.940 310.378 1.00 54.44 625 LEU A C 1
ATOM 6328 O O . LEU B 1 462 ? 47.283 11.445 309.254 1.00 52.44 625 LEU A O 1
ATOM 6333 N N . LYS B 1 463 ? 47.033 9.659 310.606 1.00 59.85 626 LYS A N 1
ATOM 6334 C CA . LYS B 1 463 ? 46.629 8.750 309.546 1.00 60.55 626 LYS A CA 1
ATOM 6335 C C . LYS B 1 463 ? 45.286 8.108 309.876 1.00 58.07 626 LYS A C 1
ATOM 6336 O O . LYS B 1 463 ? 45.127 7.475 310.920 1.00 64.22 626 LYS A O 1
ATOM 6342 N N . PHE B 1 464 ? 44.323 8.275 308.978 1.00 55.59 627 PHE A N 1
ATOM 6343 C CA . PHE B 1 464 ? 42.968 7.788 309.203 1.00 62.40 627 PHE A CA 1
ATOM 6344 C C . PHE B 1 464 ? 42.621 6.609 308.301 1.00 60.73 627 PHE A C 1
ATOM 6345 O O . PHE B 1 464 ? 43.206 6.434 307.232 1.00 63.49 627 PHE A O 1
ATOM 6353 N N . GLN B 1 465 ? 41.670 5.799 308.751 1.00 64.74 628 GLN A N 1
ATOM 6354 C CA . GLN B 1 465 ? 41.079 4.767 307.911 1.00 67.94 628 GLN A CA 1
ATOM 6355 C C . GLN B 1 465 ? 39.618 5.130 307.687 1.00 67.46 628 GLN A C 1
ATOM 6356 O O . GLN B 1 465 ? 38.864 5.323 308.641 1.00 65.59 628 GLN A O 1
ATOM 6360 N N . LEU B 1 466 ? 39.224 5.231 306.424 1.00 66.13 629 LEU A N 1
ATOM 6361 C CA . LEU B 1 466 ? 37.899 5.727 306.084 1.00 66.60 629 LEU A CA 1
ATOM 6362 C C . LEU B 1 466 ? 36.946 4.593 305.725 1.00 66.06 629 LEU A C 1
ATOM 6363 O O . LEU B 1 466 ? 37.369 3.511 305.314 1.00 71.33 629 LEU A O 1
ATOM 6368 N N . ASP B 1 467 ? 35.655 4.852 305.890 1.00 63.62 630 ASP A N 1
ATOM 6369 C CA . ASP B 1 467 ? 34.634 3.837 305.675 1.00 73.14 630 ASP A CA 1
ATOM 6370 C C . ASP B 1 467 ? 33.993 3.954 304.293 1.00 76.76 630 ASP A C 1
ATOM 6371 O O . ASP B 1 467 ? 34.508 4.649 303.417 1.00 75.82 630 ASP A O 1
ATOM 6376 N N . GLU B 1 468 ? 32.874 3.263 304.104 1.00 71.72 631 GLU A N 1
ATOM 6377 C CA . GLU B 1 468 ? 32.187 3.250 302.819 1.00 65.24 631 GLU A CA 1
ATOM 6378 C C . GLU B 1 468 ? 31.666 4.637 302.458 1.00 65.10 631 GLU A C 1
ATOM 6379 O O . GLU B 1 468 ? 31.593 4.999 301.283 1.00 67.14 631 GLU A O 1
ATOM 6381 N N . TYR B 1 469 ? 31.306 5.409 303.479 1.00 68.14 632 TYR A N 1
ATOM 6382 C CA . TYR B 1 469 ? 30.800 6.761 303.277 1.00 71.52 632 TYR A CA 1
ATOM 6383 C C . TYR B 1 469 ? 31.906 7.818 303.234 1.00 69.33 632 TYR A C 1
ATOM 6384 O O . TYR B 1 469 ? 31.679 8.934 302.769 1.00 74.24 632 TYR A O 1
ATOM 6393 N N . GLY B 1 470 ? 33.100 7.464 303.700 1.00 66.27 633 GLY A N 1
ATOM 6394 C CA . GLY B 1 470 ? 34.207 8.404 303.736 1.00 64.37 633 GLY A CA 1
ATOM 6395 C C . GLY B 1 470 ? 34.352 9.154 305.051 1.00 65.79 633 GLY A C 1
ATOM 6396 O O . GLY B 1 470 ? 34.760 10.314 305.076 1.00 66.30 633 GLY A O 1
ATOM 6397 N N . MET B 1 471 ? 34.022 8.486 306.150 1.00 68.23 634 MET A N 1
ATOM 6398 C CA . MET B 1 471 ? 34.162 9.064 307.485 1.00 63.80 634 MET A CA 1
ATOM 6399 C C . MET B 1 471 ? 35.238 8.326 308.261 1.00 68.10 634 MET A C 1
ATOM 6400 O O . MET B 1 471 ? 35.458 7.136 308.030 1.00 64.27 634 MET A O 1
ATOM 6405 N N . PRO B 1 472 ? 35.929 9.030 309.174 1.00 68.14 635 PRO A N 1
ATOM 6406 C CA . PRO B 1 472 ? 37.044 8.379 309.866 1.00 64.03 635 PRO A CA 1
ATOM 6407 C C . PRO B 1 472 ? 36.563 7.202 310.711 1.00 63.98 635 PRO A C 1
ATOM 6408 O O . PRO B 1 472 ? 35.598 7.319 311.468 1.00 67.88 635 PRO A O 1
ATOM 6412 N N . ASN B 1 473 ? 37.254 6.075 310.576 1.00 67.78 636 ASN A N 1
ATOM 6413 C CA . ASN B 1 473 ? 36.864 4.843 311.246 1.00 75.99 636 ASN A CA 1
ATOM 6414 C C . ASN B 1 473 ? 38.018 4.304 312.082 1.00 75.61 636 ASN A C 1
ATOM 6415 O O . ASN B 1 473 ? 37.855 3.383 312.883 1.00 73.46 636 ASN A O 1
ATOM 6420 N N . LYS B 1 474 ? 39.185 4.905 311.888 1.00 70.83 637 LYS A N 1
ATOM 6421 C CA . LYS B 1 474 ? 40.371 4.607 312.678 1.00 70.21 637 LYS A CA 1
ATOM 6422 C C . LYS B 1 474 ? 41.270 5.835 312.658 1.00 71.36 637 LYS A C 1
ATOM 6423 O O . LYS B 1 474 ? 41.220 6.626 311.717 1.00 69.36 637 LYS A O 1
ATOM 6429 N N . CYS B 1 475 ? 42.092 6.000 313.686 1.00 70.51 638 CYS A N 1
ATOM 6430 C CA . CYS B 1 475 ? 42.935 7.185 313.774 1.00 66.39 638 CYS A CA 1
ATOM 6431 C C . CYS B 1 475 ? 44.166 6.925 314.626 1.00 69.83 638 CYS A C 1
ATOM 6432 O O . CYS B 1 475 ? 44.067 6.628 315.816 1.00 73.71 638 CYS A O 1
ATOM 6435 N N . GLU B 1 476 ? 45.330 7.038 313.998 1.00 68.61 639 GLU A N 1
ATOM 6436 C CA . GLU B 1 476 ? 46.593 6.773 314.665 1.00 67.53 639 GLU A CA 1
ATOM 6437 C C . GLU B 1 476 ? 47.623 7.828 314.290 1.00 64.27 639 GLU A C 1
ATOM 6438 O O . GLU B 1 476 ? 47.541 8.435 313.223 1.00 62.58 639 GLU A O 1
ATOM 6440 N N . VAL B 1 477 ? 48.596 8.039 315.168 1.00 71.34 640 VAL A N 1
ATOM 6441 C CA . VAL B 1 477 ? 49.731 8.886 314.840 1.00 67.79 640 VAL A CA 1
ATOM 6442 C C . VAL B 1 477 ? 50.697 8.079 313.989 1.00 71.16 640 VAL A C 1
ATOM 6443 O O . VAL B 1 477 ? 51.231 7.064 314.439 1.00 64.08 640 VAL A O 1
ATOM 6447 N N . TYR B 1 478 ? 50.919 8.527 312.758 1.00 71.56 641 TYR A N 1
ATOM 6448 C CA . TYR B 1 478 ? 51.740 7.768 311.826 1.00 75.29 641 TYR A CA 1
ATOM 6449 C C . TYR B 1 478 ? 53.209 7.839 312.216 1.00 76.15 641 TYR A C 1
ATOM 6450 O O . TYR B 1 478 ? 53.789 8.922 312.306 1.00 81.25 641 TYR A O 1
ATOM 6459 N N . GLU B 1 479 ? 53.807 6.676 312.443 1.00 76.03 642 GLU A N 1
ATOM 6460 C CA . GLU B 1 479 ? 55.190 6.600 312.888 1.00 75.62 642 GLU A CA 1
ATOM 6461 C C . GLU B 1 479 ? 56.098 6.178 311.740 1.00 75.38 642 GLU A C 1
ATOM 6462 O O . GLU B 1 479 ? 55.914 5.114 311.146 1.00 72.89 642 GLU A O 1
ATOM 6464 N N . GLN B 1 480 ? 57.077 7.020 311.431 1.00 70.73 643 GLN A N 1
ATOM 6465 C CA . GLN B 1 480 ? 58.001 6.755 310.336 1.00 69.30 643 GLN A CA 1
ATOM 6466 C C . GLN B 1 480 ? 58.921 5.589 310.689 1.00 71.26 643 GLN A C 1
ATOM 6467 O O . GLN B 1 480 ? 59.244 5.374 311.857 1.00 68.88 643 GLN A O 1
ATOM 6469 N N . THR B 1 481 ? 59.340 4.838 309.676 1.00 68.97 644 THR A N 1
ATOM 6470 C CA . THR B 1 481 ? 60.128 3.629 309.900 1.00 71.89 644 THR A CA 1
ATOM 6471 C C . THR B 1 481 ? 61.413 3.626 309.072 1.00 69.95 644 THR A C 1
ATOM 6472 O O . THR B 1 481 ? 61.761 4.626 308.445 1.00 72.55 644 THR A O 1
ATOM 6476 N N . ASP B 1 482 ? 62.122 2.502 309.092 1.00 69.47 645 ASP A N 1
ATOM 6477 C CA . ASP B 1 482 ? 63.397 2.379 308.393 1.00 66.43 645 ASP A CA 1
ATOM 6478 C C . ASP B 1 482 ? 63.236 2.434 306.878 1.00 63.95 645 ASP A C 1
ATOM 6479 O O . ASP B 1 482 ? 64.074 2.997 306.176 1.00 68.28 645 ASP A O 1
ATOM 6484 N N . ALA B 1 483 ? 62.162 1.833 306.379 1.00 62.82 646 ALA A N 1
ATOM 6485 C CA . ALA B 1 483 ? 61.868 1.859 304.952 1.00 64.05 646 ALA A CA 1
ATOM 6486 C C . ALA B 1 483 ? 61.630 3.294 304.506 1.00 67.96 646 ALA A C 1
ATOM 6487 O O . ALA B 1 483 ? 62.015 3.690 303.404 1.00 70.44 646 ALA A O 1
ATOM 6489 N N . ASN B 1 484 ? 60.991 4.065 305.382 1.00 65.62 647 ASN A N 1
ATOM 6490 C CA . ASN B 1 484 ? 60.729 5.475 305.138 1.00 66.98 647 ASN A CA 1
ATOM 6491 C C . ASN B 1 484 ? 62.029 6.255 304.978 1.00 62.86 647 ASN A C 1
ATOM 6492 O O . ASN B 1 484 ? 62.188 7.033 304.037 1.00 65.97 647 ASN A O 1
ATOM 6497 N N . HIS B 1 485 ? 62.957 6.036 305.905 1.00 62.35 648 HIS A N 1
ATOM 6498 C CA . HIS B 1 485 ? 64.238 6.736 305.901 1.00 61.34 648 HIS A CA 1
ATOM 6499 C C . HIS B 1 485 ? 65.169 6.255 304.789 1.00 62.06 648 HIS A C 1
ATOM 6500 O O . HIS B 1 485 ? 66.188 6.883 304.507 1.00 65.96 648 HIS A O 1
ATOM 6507 N N . LEU B 1 486 ? 64.813 5.142 304.159 1.00 59.85 649 LEU A N 1
ATOM 6508 C CA . LEU B 1 486 ? 65.613 4.600 303.068 1.00 59.44 649 LEU A CA 1
ATOM 6509 C C . LEU B 1 486 ? 65.320 5.360 301.777 1.00 58.96 649 LEU A C 1
ATOM 6510 O O . LEU B 1 486 ? 66.215 5.603 300.967 1.00 56.39 649 LEU A O 1
ATOM 6512 N N . ILE B 1 487 ? 64.058 5.740 301.599 1.00 58.50 650 ILE A N 1
ATOM 6513 C CA . ILE B 1 487 ? 63.625 6.444 300.397 1.00 59.11 650 ILE A CA 1
ATOM 6514 C C . ILE B 1 487 ? 64.024 7.913 300.456 1.00 58.63 650 ILE A C 1
ATOM 6515 O O . ILE B 1 487 ? 64.590 8.452 299.502 1.00 53.99 650 ILE A O 1
ATOM 6520 N N . GLU B 1 488 ? 63.705 8.554 301.577 1.00 59.80 651 GLU A N 1
ATOM 6521 C CA . GLU B 1 488 ? 64.085 9.941 301.826 1.00 58.45 651 GLU A CA 1
ATOM 6522 C C . GLU B 1 488 ? 65.563 10.173 301.535 1.00 57.09 651 GLU A C 1
ATOM 6523 O O . GLU B 1 488 ? 65.933 11.179 300.931 1.00 50.95 651 GLU A O 1
ATOM 6525 N N . GLU B 1 489 ? 66.398 9.229 301.963 1.00 55.88 652 GLU A N 1
ATOM 6526 C CA . GLU B 1 489 ? 67.846 9.375 301.873 1.00 50.67 652 GLU A CA 1
ATOM 6527 C C . GLU B 1 489 ? 68.326 9.427 300.425 1.00 52.27 652 GLU A C 1
ATOM 6528 O O . GLU B 1 489 ? 69.361 10.023 300.132 1.00 61.98 652 GLU A O 1
ATOM 6534 N N . PHE B 1 490 ? 67.579 8.802 299.522 1.00 49.48 653 PHE A N 1
ATOM 6535 C CA . PHE B 1 490 ? 67.948 8.811 298.110 1.00 52.81 653 PHE A CA 1
ATOM 6536 C C . PHE B 1 490 ? 67.195 9.885 297.335 1.00 49.44 653 PHE A C 1
ATOM 6537 O O . PHE B 1 490 ? 67.565 10.220 296.209 1.00 47.26 653 PHE A O 1
ATOM 6545 N N . MET B 1 491 ? 66.137 10.420 297.935 1.00 50.58 654 MET A N 1
ATOM 6546 C CA . MET B 1 491 ? 65.457 11.575 297.365 1.00 52.30 654 MET A CA 1
ATOM 6547 C C . MET B 1 491 ? 66.247 12.831 297.719 1.00 42.75 654 MET A C 1
ATOM 6548 O O . MET B 1 491 ? 66.407 13.726 296.891 1.00 43.37 654 MET A O 1
ATOM 6553 N N . LEU B 1 492 ? 66.731 12.887 298.957 1.00 42.00 655 LEU A N 1
ATOM 6554 C CA . LEU B 1 492 ? 67.651 13.936 299.386 1.00 45.83 655 LEU A CA 1
ATOM 6555 C C . LEU B 1 492 ? 68.886 13.957 298.495 1.00 49.90 655 LEU A C 1
ATOM 6556 O O . LEU B 1 492 ? 69.366 15.020 298.103 1.00 49.07 655 LEU A O 1
ATOM 6561 N N . LEU B 1 493 ? 69.397 12.769 298.186 1.00 51.25 656 LEU A N 1
ATOM 6562 C CA . LEU B 1 493 ? 70.597 12.630 297.370 1.00 47.17 656 LEU A CA 1
ATOM 6563 C C . LEU B 1 493 ? 70.338 13.062 295.931 1.00 46.62 656 LEU A C 1
ATOM 6564 O O . LEU B 1 493 ? 71.191 13.678 295.295 1.00 48.12 656 LEU A O 1
ATOM 6569 N N . ALA B 1 494 ? 69.153 12.739 295.424 1.00 50.54 657 ALA A N 1
ATOM 6570 C CA . ALA B 1 494 ? 68.794 13.090 294.056 1.00 50.10 657 ALA A CA 1
ATOM 6571 C C . ALA B 1 494 ? 68.510 14.583 293.953 1.00 50.38 657 ALA A C 1
ATOM 6572 O O . ALA B 1 494 ? 68.695 15.189 292.900 1.00 51.07 657 ALA A O 1
ATOM 6574 N N . ASN B 1 495 ? 68.063 15.171 295.057 1.00 46.23 658 ASN A N 1
ATOM 6575 C CA . ASN B 1 495 ? 67.783 16.597 295.100 1.00 46.91 658 ASN A CA 1
ATOM 6576 C C . ASN B 1 495 ? 69.078 17.391 295.211 1.00 52.42 658 ASN A C 1
ATOM 6577 O O . ASN B 1 495 ? 69.231 18.447 294.595 1.00 47.74 658 ASN A O 1
ATOM 6582 N N . ARG B 1 496 ? 70.003 16.873 296.012 1.00 51.99 659 ARG A N 1
ATOM 6583 C CA . ARG B 1 496 ? 71.321 17.476 296.171 1.00 51.13 659 ARG A CA 1
ATOM 6584 C C . ARG B 1 496 ? 72.100 17.458 294.862 1.00 49.78 659 ARG A C 1
ATOM 6585 O O . ARG B 1 496 ? 72.647 18.476 294.438 1.00 49.78 659 ARG A O 1
ATOM 6593 N N . SER B 1 497 ? 72.148 16.292 294.227 1.00 48.83 660 SER A N 1
ATOM 6594 C CA . SER B 1 497 ? 72.935 16.109 293.012 1.00 51.30 660 SER A CA 1
ATOM 6595 C C . SER B 1 497 ? 72.437 16.982 291.869 1.00 46.59 660 SER A C 1
ATOM 6596 O O . SER B 1 497 ? 73.221 17.426 291.031 1.00 43.95 660 SER A O 1
ATOM 6599 N N . VAL B 1 498 ? 71.131 17.224 291.837 1.00 50.11 661 VAL A N 1
ATOM 6600 C CA . VAL B 1 498 ? 70.523 17.959 290.735 1.00 52.03 661 VAL A CA 1
ATOM 6601 C C . VAL B 1 498 ? 70.625 19.460 291.006 1.00 45.41 661 VAL A C 1
ATOM 6602 O O . VAL B 1 498 ? 70.735 20.265 290.082 1.00 44.59 661 VAL A O 1
ATOM 6606 N N . ALA B 1 499 ? 70.638 19.825 292.284 1.00 41.71 662 ALA A N 1
ATOM 6607 C CA . ALA B 1 499 ? 70.822 21.216 292.677 1.00 48.20 662 ALA A CA 1
ATOM 6608 C C . ALA B 1 499 ? 72.239 21.670 292.342 1.00 49.62 662 ALA A C 1
ATOM 6609 O O . ALA B 1 499 ? 72.433 22.717 291.726 1.00 48.53 662 ALA A O 1
ATOM 6611 N N . GLU B 1 500 ? 73.220 20.875 292.762 1.00 52.89 663 GLU A N 1
ATOM 6612 C CA . GLU B 1 500 ? 74.625 21.119 292.447 1.00 48.07 663 GLU A CA 1
ATOM 6613 C C . GLU B 1 500 ? 74.875 21.256 290.948 1.00 48.10 663 GLU A C 1
ATOM 6614 O O . GLU B 1 500 ? 75.592 22.152 290.511 1.00 53.87 663 GLU A O 1
ATOM 6620 N N . HIS B 1 501 ? 74.288 20.364 290.161 1.00 51.72 664 HIS A N 1
ATOM 6621 C CA . HIS B 1 501 ? 74.561 20.343 288.729 1.00 54.00 664 HIS A CA 1
ATOM 6622 C C . HIS B 1 501 ? 74.035 21.592 288.018 1.00 54.60 664 HIS A C 1
ATOM 6623 O O . HIS B 1 501 ? 74.766 22.232 287.267 1.00 59.61 664 HIS A O 1
ATOM 6630 N N . ILE B 1 502 ? 72.776 21.944 288.254 1.00 52.45 665 ILE A N 1
ATOM 6631 C CA . ILE B 1 502 ? 72.168 23.063 287.538 1.00 54.86 665 ILE A CA 1
ATOM 6632 C C . ILE B 1 502 ? 72.636 24.426 288.040 1.00 55.71 665 ILE A C 1
ATOM 6633 O O . ILE B 1 502 ? 72.592 25.412 287.302 1.00 51.40 665 ILE A O 1
ATOM 6638 N N . SER B 1 503 ? 73.073 24.477 289.294 1.00 53.18 666 SER A N 1
ATOM 6639 C CA . SER B 1 503 ? 73.549 25.716 289.886 1.00 51.44 666 SER A CA 1
ATOM 6640 C C . SER B 1 503 ? 75.022 25.948 289.586 1.00 54.53 666 SER A C 1
ATOM 6641 O O . SER B 1 503 ? 75.642 26.827 290.172 1.00 64.92 666 SER A O 1
ATOM 6644 N N . LYS B 1 504 ? 75.553 25.187 288.632 1.00 57.04 667 LYS A N 1
ATOM 6645 C CA . LYS B 1 504 ? 76.941 25.322 288.216 1.00 55.73 667 LYS A CA 1
ATOM 6646 C C . LYS B 1 504 ? 77.032 25.492 286.700 1.00 57.20 667 LYS A C 1
ATOM 6647 O O . LYS B 1 504 ? 78.104 25.763 286.152 1.00 67.46 667 LYS A O 1
ATOM 6653 N N . ASN B 1 505 ? 75.898 25.342 286.029 1.00 55.50 668 ASN A N 1
ATOM 6654 C CA . ASN B 1 505 ? 75.806 25.627 284.608 1.00 62.08 668 ASN A CA 1
ATOM 6655 C C . ASN B 1 505 ? 74.934 26.856 284.414 1.00 69.69 668 ASN A C 1
ATOM 6656 O O . ASN B 1 505 ? 75.026 27.546 283.399 1.00 69.92 668 ASN A O 1
ATOM 6661 N N . PHE B 1 506 ? 74.142 27.157 285.439 1.00 64.22 669 PHE A N 1
ATOM 6662 C CA . PHE B 1 506 ? 73.219 28.280 285.426 1.00 53.87 669 PHE A CA 1
ATOM 6663 C C . PHE B 1 506 ? 73.247 28.908 286.809 1.00 57.84 669 PHE A C 1
ATOM 6664 O O . PHE B 1 506 ? 72.367 28.653 287.627 1.00 54.84 669 PHE A O 1
ATOM 6672 N N . SER B 1 507 ? 74.252 29.738 287.067 1.00 66.06 670 SER A N 1
ATOM 6673 C CA . SER B 1 507 ? 74.452 30.302 288.400 1.00 61.62 670 SER A CA 1
ATOM 6674 C C . SER B 1 507 ? 73.495 31.458 288.706 1.00 59.21 670 SER A C 1
ATOM 6675 O O . SER B 1 507 ? 73.452 31.972 289.829 1.00 60.07 670 SER A O 1
ATOM 6678 N N . ASN B 1 508 ? 72.719 31.863 287.708 1.00 60.30 671 ASN A N 1
ATOM 6679 C CA . ASN B 1 508 ? 71.848 33.021 287.866 1.00 61.79 671 ASN A CA 1
ATOM 6680 C C . ASN B 1 508 ? 70.377 32.705 287.612 1.00 61.99 671 ASN A C 1
ATOM 6681 O O . ASN B 1 508 ? 69.501 33.489 287.976 1.00 61.68 671 ASN A O 1
ATOM 6686 N N . ASN B 1 509 ? 70.110 31.563 286.985 1.00 57.58 672 ASN A N 1
ATOM 6687 C CA . ASN B 1 509 ? 68.744 31.216 286.611 1.00 60.47 672 ASN A CA 1
ATOM 6688 C C . ASN B 1 509 ? 68.292 29.871 287.165 1.00 57.68 672 ASN A C 1
ATOM 6689 O O . ASN B 1 509 ? 67.464 29.195 286.555 1.00 56.41 672 ASN A O 1
ATOM 6694 N N . SER B 1 510 ? 68.818 29.481 288.320 1.00 59.32 673 SER A N 1
ATOM 6695 C CA . SER B 1 510 ? 68.461 28.189 288.893 1.00 57.32 673 SER A CA 1
ATOM 6696 C C . SER B 1 510 ? 67.534 28.328 290.090 1.00 56.00 673 SER A C 1
ATOM 6697 O O . SER B 1 510 ? 67.707 29.214 290.927 1.00 56.02 673 SER A O 1
ATOM 6700 N N . LEU B 1 511 ? 66.551 27.437 290.164 1.00 58.22 674 LEU A N 1
ATOM 6701 C CA . LEU B 1 511 ? 65.625 27.405 291.285 1.00 55.24 674 LEU A CA 1
ATOM 6702 C C . LEU B 1 511 ? 66.113 26.403 292.326 1.00 61.39 674 LEU A C 1
ATOM 6703 O O . LEU B 1 511 ? 66.181 25.199 292.066 1.00 50.13 674 LEU A O 1
ATOM 6708 N N . LEU B 1 512 ? 66.441 26.903 293.511 1.00 58.47 675 LEU A N 1
ATOM 6709 C CA . LEU B 1 512 ? 66.958 26.054 294.575 1.00 53.32 675 LEU A CA 1
ATOM 6710 C C . LEU B 1 512 ? 66.164 26.280 295.850 1.00 54.06 675 LEU A C 1
ATOM 6711 O O . LEU B 1 512 ? 65.274 27.130 295.899 1.00 56.67 675 LEU A O 1
ATOM 6716 N N . ARG B 1 513 ? 66.496 25.519 296.884 1.00 51.43 676 ARG A N 1
ATOM 6717 C CA . ARG B 1 513 ? 65.787 25.601 298.150 1.00 49.73 676 ARG A CA 1
ATOM 6718 C C . ARG B 1 513 ? 66.786 25.705 299.297 1.00 50.03 676 ARG A C 1
ATOM 6719 O O . ARG B 1 513 ? 67.838 25.074 299.268 1.00 54.82 676 ARG A O 1
ATOM 6727 N N . ARG B 1 514 ? 66.463 26.507 300.304 1.00 52.84 677 ARG A N 1
ATOM 6728 C CA . ARG B 1 514 ? 67.386 26.734 301.406 1.00 53.73 677 ARG A CA 1
ATOM 6729 C C . ARG B 1 514 ? 66.665 26.839 302.732 1.00 51.72 677 ARG A C 1
ATOM 6730 O O . ARG B 1 514 ? 65.481 27.173 302.794 1.00 56.87 677 ARG A O 1
ATOM 6738 N N . HIS B 1 515 ? 67.406 26.556 303.793 1.00 49.55 678 HIS A N 1
ATOM 6739 C CA . HIS B 1 515 ? 66.900 26.679 305.146 1.00 54.26 678 HIS A CA 1
ATOM 6740 C C . HIS B 1 515 ? 67.839 27.570 305.948 1.00 54.24 678 HIS A C 1
ATOM 6741 O O . HIS B 1 515 ? 69.059 27.490 305.800 1.00 49.54 678 HIS A O 1
ATOM 6748 N N . ALA B 1 516 ? 67.274 28.421 306.796 1.00 56.44 679 ALA A N 1
ATOM 6749 C CA . ALA B 1 516 ? 68.084 29.380 307.534 1.00 63.70 679 ALA A CA 1
ATOM 6750 C C . ALA B 1 516 ? 68.147 29.026 309.012 1.00 69.72 679 ALA A C 1
ATOM 6751 O O . ALA B 1 516 ? 67.316 28.269 309.514 1.00 64.62 679 ALA A O 1
ATOM 6753 N N . SER B 1 517 ? 69.141 29.575 309.703 1.00 74.31 680 SER A N 1
ATOM 6754 C CA . SER B 1 517 ? 69.287 29.341 311.133 1.00 73.65 680 SER A CA 1
ATOM 6755 C C . SER B 1 517 ? 68.105 29.971 311.851 1.00 75.91 680 SER A C 1
ATOM 6756 O O . SER B 1 517 ? 67.554 30.966 311.377 1.00 74.29 680 SER A O 1
ATOM 6759 N N . PRO B 1 518 ? 67.701 29.396 312.991 1.00 77.99 681 PRO A N 1
ATOM 6760 C CA . PRO B 1 518 ? 66.499 29.935 313.627 1.00 79.42 681 PRO A CA 1
ATOM 6761 C C . PRO B 1 518 ? 66.722 31.335 314.197 1.00 87.03 681 PRO A C 1
ATOM 6762 O O . PRO B 1 518 ? 67.829 31.690 314.605 1.00 89.08 681 PRO A O 1
ATOM 6766 N N . LYS B 1 519 ? 65.653 32.119 314.208 1.00 87.46 682 LYS A N 1
ATOM 6767 C CA . LYS B 1 519 ? 65.635 33.442 314.813 1.00 94.72 682 LYS A CA 1
ATOM 6768 C C . LYS B 1 519 ? 65.410 33.285 316.312 1.00 96.06 682 LYS A C 1
ATOM 6769 O O . LYS B 1 519 ? 64.520 32.542 316.724 1.00 98.21 682 LYS A O 1
ATOM 6771 N N . GLU B 1 520 ? 66.222 33.960 317.122 1.00 93.95 683 GLU A N 1
ATOM 6772 C CA . GLU B 1 520 ? 66.154 33.848 318.584 1.00 95.47 683 GLU A CA 1
ATOM 6773 C C . GLU B 1 520 ? 64.729 33.973 319.126 1.00 97.79 683 GLU A C 1
ATOM 6774 O O . GLU B 1 520 ? 64.439 33.520 320.234 1.00 103.02 683 GLU A O 1
ATOM 6776 N N . LYS B 1 521 ? 63.846 34.587 318.342 1.00 98.44 684 LYS A N 1
ATOM 6777 C CA . LYS B 1 521 ? 62.437 34.690 318.695 1.00 100.05 684 LYS A CA 1
ATOM 6778 C C . LYS B 1 521 ? 61.815 33.296 318.771 1.00 102.11 684 LYS A C 1
ATOM 6779 O O . LYS B 1 521 ? 60.971 33.029 319.627 1.00 103.40 684 LYS A O 1
ATOM 6781 N N . GLN B 1 522 ? 62.220 32.418 317.858 1.00 101.60 685 GLN A N 1
ATOM 6782 C CA . GLN B 1 522 ? 61.691 31.071 317.825 1.00 96.97 685 GLN A CA 1
ATOM 6783 C C . GLN B 1 522 ? 62.854 30.100 318.144 1.00 96.88 685 GLN A C 1
ATOM 6784 O O . GLN B 1 522 ? 62.821 28.927 317.772 1.00 97.42 685 GLN A O 1
ATOM 6786 N N . ILE B 1 523 ? 63.868 30.612 318.839 1.00 97.00 686 ILE A N 1
ATOM 6787 C CA . ILE B 1 523 ? 64.969 29.800 319.288 1.00 96.34 686 ILE A CA 1
ATOM 6788 C C . ILE B 1 523 ? 65.012 29.776 320.813 1.00 97.71 686 ILE A C 1
ATOM 6789 O O . ILE B 1 523 ? 64.480 28.857 321.421 1.00 99.94 686 ILE A O 1
ATOM 6791 N N . ASN B 1 524 ? 65.567 30.835 321.407 1.00 102.08 687 ASN A N 1
ATOM 6792 C CA . ASN B 1 524 ? 65.688 31.005 322.864 1.00 102.94 687 ASN A CA 1
ATOM 6793 C C . ASN B 1 524 ? 64.373 30.838 323.632 1.00 98.45 687 ASN A C 1
ATOM 6794 O O . ASN B 1 524 ? 64.347 30.259 324.719 1.00 97.82 687 ASN A O 1
ATOM 6796 N N . GLU B 1 525 ? 63.276 31.271 323.001 1.00 98.08 688 GLU A N 1
ATOM 6797 C CA . GLU B 1 525 ? 61.929 31.127 323.561 1.00 101.27 688 GLU A CA 1
ATOM 6798 C C . GLU B 1 525 ? 61.483 29.655 323.545 1.00 100.29 688 GLU A C 1
ATOM 6799 O O . GLU B 1 525 ? 60.444 29.313 324.111 1.00 102.56 688 GLU A O 1
ATOM 6801 N N . PHE B 1 526 ? 62.248 28.800 322.872 1.00 101.88 689 PHE A N 1
ATOM 6802 C CA . PHE B 1 526 ? 61.985 27.360 322.836 1.00 106.23 689 PHE A CA 1
ATOM 6803 C C . PHE B 1 526 ? 62.928 26.671 323.819 1.00 102.96 689 PHE A C 1
ATOM 6804 O O . PHE B 1 526 ? 62.563 25.691 324.473 1.00 99.65 689 PHE A O 1
ATOM 6806 N N . CYS B 1 527 ? 64.155 27.182 323.892 1.00 99.85 690 CYS A N 1
ATOM 6807 C CA . CYS B 1 527 ? 65.134 26.735 324.878 1.00 98.87 690 CYS A CA 1
ATOM 6808 C C . CYS B 1 527 ? 64.583 27.007 326.270 1.00 99.91 690 CYS A C 1
ATOM 6809 O O . CYS B 1 527 ? 64.743 26.197 327.184 1.00 102.59 690 CYS A O 1
ATOM 6811 N N . HIS B 1 528 ? 63.957 28.171 326.423 1.00 98.49 691 HIS A N 1
ATOM 6812 C CA . HIS B 1 528 ? 63.232 28.518 327.639 1.00 99.64 691 HIS A CA 1
ATOM 6813 C C . HIS B 1 528 ? 62.270 27.405 328.056 1.00 98.97 691 HIS A C 1
ATOM 6814 O O . HIS B 1 528 ? 62.281 26.974 329.210 1.00 98.82 691 HIS A O 1
ATOM 6816 N N . PHE B 1 529 ? 61.430 26.961 327.120 1.00 102.01 692 PHE A N 1
ATOM 6817 C CA . PHE B 1 529 ? 60.416 25.943 327.406 1.00 97.91 692 PHE A CA 1
ATOM 6818 C C . PHE B 1 529 ? 61.081 24.632 327.805 1.00 98.13 692 PHE A C 1
ATOM 6819 O O . PHE B 1 529 ? 60.552 23.877 328.618 1.00 99.60 692 PHE A O 1
ATOM 6827 N N . LEU B 1 530 ? 62.236 24.363 327.207 1.00 99.38 693 LEU A N 1
ATOM 6828 C CA . LEU B 1 530 ? 62.991 23.161 327.518 1.00 99.74 693 LEU A CA 1
ATOM 6829 C C . LEU B 1 530 ? 63.487 23.246 328.955 1.00 99.84 693 LEU A C 1
ATOM 6830 O O . LEU B 1 530 ? 63.478 22.257 329.689 1.00 104.73 693 LEU A O 1
ATOM 6832 N N . LYS B 1 531 ? 63.929 24.440 329.339 1.00 99.15 694 LYS A N 1
ATOM 6833 C CA . LYS B 1 531 ? 64.382 24.711 330.700 1.00 101.26 694 LYS A CA 1
ATOM 6834 C C . LYS B 1 531 ? 63.275 24.472 331.726 1.00 103.37 694 LYS A C 1
ATOM 6835 O O . LYS B 1 531 ? 63.525 23.917 332.794 1.00 100.28 694 LYS A O 1
ATOM 6837 N N . SER B 1 532 ? 62.065 24.929 331.403 1.00 101.86 695 SER A N 1
ATOM 6838 C CA . SER B 1 532 ? 60.882 24.749 332.253 1.00 102.31 695 SER A CA 1
ATOM 6839 C C . SER B 1 532 ? 60.741 23.339 332.842 1.00 99.41 695 SER A C 1
ATOM 6840 O O . SER B 1 532 ? 60.222 23.171 333.945 1.00 94.58 695 SER A O 1
ATOM 6843 N N . MET B 1 533 ? 61.202 22.334 332.104 1.00 101.24 696 MET A N 1
ATOM 6844 C CA . MET B 1 533 ? 61.079 20.936 332.510 1.00 101.51 696 MET A CA 1
ATOM 6845 C C . MET B 1 533 ? 62.413 20.425 333.045 1.00 104.09 696 MET A C 1
ATOM 6846 O O . MET B 1 533 ? 62.613 19.215 333.176 1.00 106.91 696 MET A O 1
ATOM 6851 N N . ASN B 1 534 ? 63.321 21.373 333.291 1.00 104.15 697 ASN A N 1
ATOM 6852 C CA . ASN B 1 534 ? 64.688 21.152 333.781 1.00 105.96 697 ASN A CA 1
ATOM 6853 C C . ASN B 1 534 ? 65.763 20.592 332.855 1.00 107.71 697 ASN A C 1
ATOM 6854 O O . ASN B 1 534 ? 66.501 19.674 333.213 1.00 102.35 697 ASN A O 1
ATOM 6856 N N . PHE B 1 535 ? 65.831 21.166 331.657 1.00 102.11 698 PHE A N 1
ATOM 6857 C CA . PHE B 1 535 ? 66.772 20.742 330.627 1.00 99.77 698 PHE A CA 1
ATOM 6858 C C . PHE B 1 535 ? 67.437 21.909 329.898 1.00 97.80 698 PHE A C 1
ATOM 6859 O O . PHE B 1 535 ? 66.773 22.873 329.519 1.00 98.08 698 PHE A O 1
ATOM 6867 N N . ASP B 1 536 ? 68.745 21.805 329.685 1.00 93.47 699 ASP A N 1
ATOM 6868 C CA . ASP B 1 536 ? 69.489 22.817 328.939 1.00 90.87 699 ASP A CA 1
ATOM 6869 C C . ASP B 1 536 ? 69.674 22.407 327.477 1.00 89.55 699 ASP A C 1
ATOM 6870 O O . ASP B 1 536 ? 70.146 21.308 327.192 1.00 91.52 699 ASP A O 1
ATOM 6872 N N . PHE B 1 537 ? 69.283 23.282 326.555 1.00 91.25 700 PHE A N 1
ATOM 6873 C CA . PHE B 1 537 ? 69.315 22.962 325.128 1.00 92.56 700 PHE A CA 1
ATOM 6874 C C . PHE B 1 537 ? 70.409 23.785 324.441 1.00 91.24 700 PHE A C 1
ATOM 6875 O O . PHE B 1 537 ? 70.587 24.965 324.752 1.00 88.19 700 PHE A O 1
ATOM 6883 N N . ASP B 1 538 ? 71.140 23.177 323.509 1.00 89.73 701 ASP A N 1
ATOM 6884 C CA . ASP B 1 538 ? 72.228 23.886 322.832 1.00 88.12 701 ASP A CA 1
ATOM 6885 C C . ASP B 1 538 ? 71.836 24.097 321.366 1.00 87.11 701 ASP A C 1
ATOM 6886 O O . ASP B 1 538 ? 71.523 23.147 320.651 1.00 80.47 701 ASP A O 1
ATOM 6891 N N . ALA B 1 539 ? 71.858 25.355 320.934 1.00 87.27 702 ALA A N 1
ATOM 6892 C CA . ALA B 1 539 ? 71.448 25.745 319.585 1.00 84.68 702 ALA A CA 1
ATOM 6893 C C . ALA B 1 539 ? 72.481 26.579 318.819 1.00 83.65 702 ALA A C 1
ATOM 6894 O O . ALA B 1 539 ? 72.127 27.242 317.843 1.00 78.17 702 ALA A O 1
ATOM 6896 N N . SER B 1 540 ? 73.737 26.583 319.258 1.00 81.54 703 SER A N 1
ATOM 6897 C CA . SER B 1 540 ? 74.735 27.444 318.616 1.00 78.74 703 SER A CA 1
ATOM 6898 C C . SER B 1 540 ? 75.116 27.013 317.200 1.00 79.37 703 SER A C 1
ATOM 6899 O O . SER B 1 540 ? 75.789 27.755 316.482 1.00 75.67 703 SER A O 1
ATOM 6902 N N . SER B 1 541 ? 74.686 25.824 316.798 1.00 78.73 704 SER A N 1
ATOM 6903 C CA . SER B 1 541 ? 74.927 25.348 315.445 1.00 73.38 704 SER A CA 1
ATOM 6904 C C . SER B 1 541 ? 73.820 24.391 315.031 1.00 72.48 704 SER A C 1
ATOM 6905 O O . SER B 1 541 ? 72.802 24.260 315.717 1.00 76.42 704 SER A O 1
ATOM 6908 N N . SER B 1 542 ? 74.031 23.716 313.908 1.00 75.16 705 SER A N 1
ATOM 6909 C CA . SER B 1 542 ? 73.126 22.668 313.471 1.00 72.17 705 SER A CA 1
ATOM 6910 C C . SER B 1 542 ? 73.464 21.421 314.276 1.00 70.07 705 SER A C 1
ATOM 6911 O O . SER B 1 542 ? 72.594 20.822 314.910 1.00 70.69 705 SER A O 1
ATOM 6914 N N . ALA B 1 543 ? 74.741 21.046 314.247 1.00 70.59 706 ALA A N 1
ATOM 6915 C CA . ALA B 1 543 ? 75.277 19.983 315.092 1.00 69.81 706 ALA A CA 1
ATOM 6916 C C . ALA B 1 543 ? 74.785 20.077 316.535 1.00 73.95 706 ALA A C 1
ATOM 6917 O O . ALA B 1 543 ? 74.305 19.091 317.093 1.00 78.61 706 ALA A O 1
ATOM 6919 N N . ALA B 1 544 ? 74.924 21.254 317.139 1.00 71.33 707 ALA A N 1
ATOM 6920 C CA . ALA B 1 544 ? 74.469 21.462 318.510 1.00 75.09 707 ALA A CA 1
ATOM 6921 C C . ALA B 1 544 ? 72.968 21.226 318.655 1.00 77.46 707 ALA A C 1
ATOM 6922 O O . ALA B 1 544 ? 72.508 20.778 319.704 1.00 80.58 707 ALA A O 1
ATOM 6924 N N . PHE B 1 545 ? 72.213 21.506 317.595 1.00 74.34 708 PHE A N 1
ATOM 6925 C CA . PHE B 1 545 ? 70.757 21.390 317.646 1.00 76.57 708 PHE A CA 1
ATOM 6926 C C . PHE B 1 545 ? 70.340 19.927 317.621 1.00 79.09 708 PHE A C 1
ATOM 6927 O O . PHE B 1 545 ? 69.487 19.503 318.398 1.00 80.87 708 PHE A O 1
ATOM 6935 N N . ASN B 1 546 ? 70.954 19.157 316.731 1.00 73.39 709 ASN A N 1
ATOM 6936 C CA . ASN B 1 546 ? 70.675 17.732 316.650 1.00 78.61 709 ASN A CA 1
ATOM 6937 C C . ASN B 1 546 ? 71.195 17.011 317.892 1.00 80.45 709 ASN A C 1
ATOM 6938 O O . ASN B 1 546 ? 70.561 16.088 318.393 1.00 81.62 709 ASN A O 1
ATOM 6943 N N . ALA B 1 547 ? 72.358 17.438 318.377 1.00 82.71 710 ALA A N 1
ATOM 6944 C CA . ALA B 1 547 ? 72.977 16.846 319.561 1.00 86.06 710 ALA A CA 1
ATOM 6945 C C . ALA B 1 547 ? 72.129 17.073 320.805 1.00 85.09 710 ALA A C 1
ATOM 6946 O O . ALA B 1 547 ? 72.099 16.242 321.713 1.00 84.59 710 ALA A O 1
ATOM 6948 N N . SER B 1 548 ? 71.451 18.215 320.836 1.00 78.03 711 SER A N 1
ATOM 6949 C CA . SER B 1 548 ? 70.581 18.576 321.942 1.00 81.50 711 SER A CA 1
ATOM 6950 C C . SER B 1 548 ? 69.309 17.760 321.888 1.00 86.55 711 SER A C 1
ATOM 6951 O O . SER B 1 548 ? 68.670 17.523 322.912 1.00 89.32 711 SER A O 1
ATOM 6954 N N . MET B 1 549 ? 68.966 17.312 320.687 1.00 82.92 712 MET A N 1
ATOM 6955 C CA . MET B 1 549 ? 67.767 16.522 320.471 1.00 78.27 712 MET A CA 1
ATOM 6956 C C . MET B 1 549 ? 68.046 15.035 320.694 1.00 84.07 712 MET A C 1
ATOM 6957 O O . MET B 1 549 ? 67.163 14.285 321.106 1.00 87.08 712 MET A O 1
ATOM 6962 N N . VAL B 1 550 ? 69.278 14.615 320.421 1.00 84.95 713 VAL A N 1
ATOM 6963 C CA . VAL B 1 550 ? 69.679 13.237 320.678 1.00 80.47 713 VAL A CA 1
ATOM 6964 C C . VAL B 1 550 ? 69.823 13.020 322.180 1.00 82.80 713 VAL A C 1
ATOM 6965 O O . VAL B 1 550 ? 69.409 11.987 322.711 1.00 90.66 713 VAL A O 1
ATOM 6967 N N . ARG B 1 551 ? 70.417 14.000 322.857 1.00 86.43 714 ARG A N 1
ATOM 6968 C CA . ARG B 1 551 ? 70.418 14.053 324.316 1.00 89.59 714 ARG A CA 1
ATOM 6969 C C . ARG B 1 551 ? 68.999 13.987 324.863 1.00 88.77 714 ARG A C 1
ATOM 6970 O O . ARG B 1 551 ? 68.636 13.031 325.547 1.00 93.24 714 ARG A O 1
ATOM 6977 N N . LEU B 1 552 ? 68.229 15.035 324.569 1.00 87.11 715 LEU A N 1
ATOM 6978 C CA . LEU B 1 552 ? 66.823 15.177 324.961 1.00 85.84 715 LEU A CA 1
ATOM 6979 C C . LEU B 1 552 ? 66.057 13.857 325.011 1.00 95.19 715 LEU A C 1
ATOM 6980 O O . LEU B 1 552 ? 65.389 13.555 325.999 1.00 97.50 715 LEU A O 1
ATOM 6985 N N . ARG B 1 553 ? 66.148 13.087 323.931 1.00 93.14 716 ARG A N 1
ATOM 6986 C CA . ARG B 1 553 ? 65.459 11.802 323.810 1.00 85.99 716 ARG A CA 1
ATOM 6987 C C . ARG B 1 553 ? 65.854 10.780 324.881 1.00 89.58 716 ARG A C 1
ATOM 6988 O O . ARG B 1 553 ? 65.223 9.730 325.002 1.00 91.26 716 ARG A O 1
ATOM 6990 N N . SER B 1 554 ? 66.915 11.077 325.626 1.00 90.69 717 SER A N 1
ATOM 6991 C CA . SER B 1 554 ? 67.423 10.186 326.667 1.00 95.31 717 SER A CA 1
ATOM 6992 C C . SER B 1 554 ? 67.122 10.718 328.070 1.00 97.34 717 SER A C 1
ATOM 6993 O O . SER B 1 554 ? 67.668 10.224 329.057 1.00 102.11 717 SER A O 1
ATOM 6996 N N . THR B 1 555 ? 66.293 11.757 328.146 1.00 95.29 718 THR A N 1
ATOM 6997 C CA . THR B 1 555 ? 65.931 12.361 329.428 1.00 97.04 718 THR A CA 1
ATOM 6998 C C . THR B 1 555 ? 64.432 12.293 329.707 1.00 95.43 718 THR A C 1
ATOM 6999 O O . THR B 1 555 ? 64.010 12.109 330.851 1.00 94.12 718 THR A O 1
ATOM 7001 N N . PHE B 1 556 ? 63.631 12.440 328.656 1.00 92.99 719 PHE A N 1
ATOM 7002 C CA . PHE B 1 556 ? 62.182 12.453 328.807 1.00 93.68 719 PHE A CA 1
ATOM 7003 C C . PHE B 1 556 ? 61.552 11.182 328.247 1.00 94.21 719 PHE A C 1
ATOM 7004 O O . PHE B 1 556 ? 62.232 10.354 327.638 1.00 89.21 719 PHE A O 1
ATOM 7006 N N . ASN B 1 557 ? 60.250 11.031 328.473 1.00 88.11 720 ASN A N 1
ATOM 7007 C CA . ASN B 1 557 ? 59.493 9.888 327.973 1.00 89.75 720 ASN A CA 1
ATOM 7008 C C . ASN B 1 557 ? 59.436 9.805 326.450 1.00 90.04 720 ASN A C 1
ATOM 7009 O O . ASN B 1 557 ? 59.910 10.695 325.745 1.00 92.53 720 ASN A O 1
ATOM 7011 N N . GLU B 1 558 ? 58.826 8.732 325.958 1.00 88.76 721 GLU A N 1
ATOM 7012 C CA . GLU B 1 558 ? 58.706 8.494 324.527 1.00 87.24 721 GLU A CA 1
ATOM 7013 C C . GLU B 1 558 ? 57.470 9.207 323.987 1.00 85.60 721 GLU A C 1
ATOM 7014 O O . GLU B 1 558 ? 57.442 9.642 322.835 1.00 83.09 721 GLU A O 1
ATOM 7016 N N . GLU B 1 559 ? 56.452 9.328 324.832 1.00 82.31 722 GLU A N 1
ATOM 7017 C CA . GLU B 1 559 ? 55.220 10.015 324.462 1.00 82.24 722 GLU A CA 1
ATOM 7018 C C . GLU B 1 559 ? 55.475 11.516 324.361 1.00 86.58 722 GLU A C 1
ATOM 7019 O O . GLU B 1 559 ? 55.085 12.157 323.385 1.00 82.98 722 GLU A O 1
ATOM 7021 N N . LEU B 1 560 ? 56.105 12.070 325.393 1.00 89.36 723 LEU A N 1
ATOM 7022 C CA . LEU B 1 560 ? 56.493 13.477 325.404 1.00 83.51 723 LEU A CA 1
ATOM 7023 C C . LEU B 1 560 ? 57.431 13.787 324.238 1.00 85.53 723 LEU A C 1
ATOM 7024 O O . LEU B 1 560 ? 57.366 14.866 323.649 1.00 90.32 723 LEU A O 1
ATOM 7026 N N . VAL B 1 561 ? 58.308 12.835 323.928 1.00 87.86 724 VAL A N 1
ATOM 7027 C CA . VAL B 1 561 ? 59.233 12.945 322.799 1.00 89.17 724 VAL A CA 1
ATOM 7028 C C . VAL B 1 561 ? 58.544 13.367 321.501 1.00 91.25 724 VAL A C 1
ATOM 7029 O O . VAL B 1 561 ? 59.082 14.172 320.738 1.00 86.99 724 VAL A O 1
ATOM 7031 N N . GLU B 1 562 ? 57.372 12.793 321.242 1.00 88.81 725 GLU A N 1
ATOM 7032 C CA . GLU B 1 562 ? 56.557 13.167 320.089 1.00 87.85 725 GLU A CA 1
ATOM 7033 C C . GLU B 1 562 ? 56.300 14.678 320.015 1.00 90.81 725 GLU A C 1
ATOM 7034 O O . GLU B 1 562 ? 56.555 15.306 318.987 1.00 92.45 725 GLU A O 1
ATOM 7036 N N . LEU B 1 563 ? 55.758 15.242 321.094 1.00 91.48 726 LEU A N 1
ATOM 7037 C CA . LEU B 1 563 ? 55.457 16.676 321.179 1.00 87.57 726 LEU A CA 1
ATOM 7038 C C . LEU B 1 563 ? 56.653 17.598 320.919 1.00 89.07 726 LEU A C 1
ATOM 7039 O O . LEU B 1 563 ? 56.629 18.421 320.003 1.00 91.57 726 LEU A O 1
ATOM 7041 N N . PHE B 1 564 ? 57.682 17.463 321.753 1.00 89.26 727 PHE A N 1
ATOM 7042 C CA . PHE B 1 564 ? 58.895 18.283 321.676 1.00 89.19 727 PHE A CA 1
ATOM 7043 C C . PHE B 1 564 ? 59.518 18.302 320.278 1.00 86.82 727 PHE A C 1
ATOM 7044 O O . PHE B 1 564 ? 59.960 19.349 319.804 1.00 90.31 727 PHE A O 1
ATOM 7052 N N . GLU B 1 565 ? 59.577 17.136 319.639 1.00 87.70 728 GLU A N 1
ATOM 7053 C CA . GLU B 1 565 ? 60.066 17.039 318.266 1.00 87.71 728 GLU A CA 1
ATOM 7054 C C . GLU B 1 565 ? 59.217 17.907 317.345 1.00 89.38 728 GLU A C 1
ATOM 7055 O O . GLU B 1 565 ? 59.742 18.680 316.544 1.00 93.35 728 GLU A O 1
ATOM 7057 N N . ASN B 1 566 ? 57.901 17.758 317.460 1.00 88.50 729 ASN A N 1
ATOM 7058 C CA . ASN B 1 566 ? 56.953 18.596 316.737 1.00 86.92 729 ASN A CA 1
ATOM 7059 C C . ASN B 1 566 ? 57.166 20.081 317.037 1.00 86.73 729 ASN A C 1
ATOM 7060 O O . ASN B 1 566 ? 57.004 20.927 316.157 1.00 85.45 729 ASN A O 1
ATOM 7062 N N . MET B 1 567 ? 57.528 20.388 318.282 1.00 86.44 730 MET A N 1
ATOM 7063 C CA . MET B 1 567 ? 57.798 21.764 318.699 1.00 84.49 730 MET A CA 1
ATOM 7064 C C . MET B 1 567 ? 59.072 22.288 318.046 1.00 82.73 730 MET A C 1
ATOM 7065 O O . MET B 1 567 ? 59.059 23.345 317.415 1.00 84.74 730 MET A O 1
ATOM 7070 N N . ALA B 1 568 ? 60.170 21.558 318.241 1.00 83.07 731 ALA A N 1
ATOM 7071 C CA . ALA B 1 568 ? 61.438 21.783 317.541 1.00 82.07 731 ALA A CA 1
ATOM 7072 C C . ALA B 1 568 ? 61.231 22.261 316.104 1.00 83.52 731 ALA A C 1
ATOM 7073 O O . ALA B 1 568 ? 61.850 23.233 315.669 1.00 79.57 731 ALA A O 1
ATOM 7075 N N . VAL B 1 569 ? 60.401 21.531 315.363 1.00 85.66 732 VAL A N 1
ATOM 7076 C CA . VAL B 1 569 ? 60.065 21.879 313.987 1.00 80.65 732 VAL A CA 1
ATOM 7077 C C . VAL B 1 569 ? 59.539 23.310 313.905 1.00 86.76 732 VAL A C 1
ATOM 7078 O O . VAL B 1 569 ? 60.057 24.127 313.144 1.00 90.49 732 VAL A O 1
ATOM 7080 N N . ARG B 1 570 ? 58.488 23.595 314.673 1.00 90.42 733 ARG A N 1
ATOM 7081 C CA . ARG B 1 570 ? 57.908 24.935 314.735 1.00 84.23 733 ARG A CA 1
ATOM 7082 C C . ARG B 1 570 ? 58.936 25.991 315.141 1.00 85.17 733 ARG A C 1
ATOM 7083 O O . ARG B 1 570 ? 58.832 27.156 314.753 1.00 85.98 733 ARG A O 1
ATOM 7085 N N . SER B 1 571 ? 59.922 25.575 315.932 1.00 85.42 734 SER A N 1
ATOM 7086 C CA . SER B 1 571 ? 60.987 26.463 316.387 1.00 88.80 734 SER A CA 1
ATOM 7087 C C . SER B 1 571 ? 61.947 26.809 315.255 1.00 86.18 734 SER A C 1
ATOM 7088 O O . SER B 1 571 ? 62.435 27.935 315.160 1.00 85.11 734 SER A O 1
ATOM 7090 N N . LEU B 1 572 ? 62.215 25.834 314.395 1.00 80.59 735 LEU A N 1
ATOM 7091 C CA . LEU B 1 572 ? 63.167 26.025 313.309 1.00 79.57 735 LEU A CA 1
ATOM 7092 C C . LEU B 1 572 ? 62.519 26.785 312.158 1.00 76.32 735 LEU A C 1
ATOM 7093 O O . LEU B 1 572 ? 61.318 26.653 311.915 1.00 81.19 735 LEU A O 1
ATOM 7095 N N . ASN B 1 573 ? 63.319 27.590 311.463 1.00 74.37 736 ASN A N 1
ATOM 7096 C CA . ASN B 1 573 ? 62.833 28.410 310.356 1.00 70.23 736 ASN A CA 1
ATOM 7097 C C . ASN B 1 573 ? 62.153 27.586 309.268 1.00 68.32 736 ASN A C 1
ATOM 7098 O O . ASN B 1 573 ? 62.239 26.358 309.260 1.00 69.35 736 ASN A O 1
ATOM 7103 N N . ARG B 1 574 ? 61.500 28.264 308.333 1.00 66.29 737 ARG A N 1
ATOM 7104 C CA . ARG B 1 574 ? 60.850 27.565 307.240 1.00 62.53 737 ARG A CA 1
ATOM 7105 C C . ARG B 1 574 ? 61.766 27.573 306.030 1.00 51.53 737 ARG A C 1
ATOM 7106 O O . ARG B 1 574 ? 62.483 28.543 305.785 1.00 60.94 737 ARG A O 1
ATOM 7108 N N . ALA B 1 575 ? 61.740 26.490 305.265 1.00 51.19 738 ALA A N 1
ATOM 7109 C CA . ALA B 1 575 ? 62.563 26.420 304.073 1.00 53.39 738 ALA A CA 1
ATOM 7110 C C . ALA B 1 575 ? 61.821 27.134 302.955 1.00 52.22 738 ALA A C 1
ATOM 7111 O O . ALA B 1 575 ? 60.599 27.276 303.004 1.00 47.62 738 ALA A O 1
ATOM 7113 N N . GLU B 1 576 ? 62.554 27.583 301.947 1.00 52.57 739 GLU A N 1
ATOM 7114 C CA . GLU B 1 576 ? 61.949 28.400 300.909 1.00 54.43 739 GLU A CA 1
ATOM 7115 C C . GLU B 1 576 ? 62.687 28.268 299.588 1.00 48.62 739 GLU A C 1
ATOM 7116 O O . GLU B 1 576 ? 63.898 28.050 299.557 1.00 49.34 739 GLU A O 1
ATOM 7122 N N . TYR B 1 577 ? 61.944 28.389 298.495 1.00 46.70 740 TYR A N 1
ATOM 7123 C CA . TYR B 1 577 ? 62.551 28.409 297.176 1.00 48.27 740 TYR A CA 1
ATOM 7124 C C . TYR B 1 577 ? 63.124 29.794 296.907 1.00 58.98 740 TYR A C 1
ATOM 7125 O O . TYR B 1 577 ? 62.626 30.796 297.425 1.00 50.91 740 TYR A O 1
ATOM 7134 N N . PHE B 1 578 ? 64.172 29.848 296.095 1.00 58.51 741 PHE A N 1
ATOM 7135 C CA . PHE B 1 578 ? 64.801 31.114 295.755 1.00 48.30 741 PHE A CA 1
ATOM 7136 C C . PHE B 1 578 ? 65.524 30.986 294.427 1.00 53.94 741 PHE A C 1
ATOM 7137 O O . PHE B 1 578 ? 65.812 29.879 293.971 1.00 62.91 741 PHE A O 1
ATOM 7145 N N . CYS B 1 579 ? 65.831 32.122 293.817 1.00 56.07 742 CYS A N 1
ATOM 7146 C CA . CYS B 1 579 ? 66.581 32.130 292.572 1.00 51.54 742 CYS A CA 1
ATOM 7147 C C . CYS B 1 579 ? 68.038 32.450 292.849 1.00 56.25 742 CYS A C 1
ATOM 7148 O O . CYS B 1 579 ? 68.350 33.362 293.618 1.00 59.54 742 CYS A O 1
ATOM 7151 N N . THR B 1 580 ? 68.927 31.682 292.229 1.00 58.02 743 THR A N 1
ATOM 7152 C CA . THR B 1 580 ? 70.357 31.807 292.470 1.00 58.88 743 THR A CA 1
ATOM 7153 C C . THR B 1 580 ? 70.855 33.185 292.044 1.00 59.04 743 THR A C 1
ATOM 7154 O O . THR B 1 580 ? 71.888 33.660 292.517 1.00 53.20 743 THR A O 1
ATOM 7158 N N . GLY B 1 581 ? 70.108 33.820 291.145 1.00 55.75 744 GLY A N 1
ATOM 7159 C CA . GLY B 1 581 ? 70.463 35.129 290.631 1.00 57.25 744 GLY A CA 1
ATOM 7160 C C . GLY B 1 581 ? 70.241 36.239 291.639 1.00 51.41 744 GLY A C 1
ATOM 7161 O O . GLY B 1 581 ? 70.737 37.351 291.465 1.00 50.71 744 GLY A O 1
ATOM 7162 N N . ASP B 1 582 ? 69.490 35.940 292.694 1.00 52.50 745 ASP A N 1
ATOM 7163 C CA . ASP B 1 582 ? 69.144 36.954 293.683 1.00 52.23 745 ASP A CA 1
ATOM 7164 C C . ASP B 1 582 ? 70.082 36.974 294.887 1.00 56.13 745 ASP A C 1
ATOM 7165 O O . ASP B 1 582 ? 69.840 37.710 295.844 1.00 60.66 745 ASP A O 1
ATOM 7170 N N . PHE B 1 583 ? 71.146 36.176 294.858 1.00 62.73 746 PHE A N 1
ATOM 7171 C CA . PHE B 1 583 ? 71.993 36.060 296.045 1.00 66.04 746 PHE A CA 1
ATOM 7172 C C . PHE B 1 583 ? 73.495 36.049 295.756 1.00 68.06 746 PHE A C 1
ATOM 7173 O O . PHE B 1 583 ? 74.276 36.590 296.539 1.00 65.43 746 PHE A O 1
ATOM 7181 N N . GLY B 1 584 ? 73.910 35.439 294.649 1.00 68.20 747 GLY A N 1
ATOM 7182 C CA . GLY B 1 584 ? 75.281 35.597 294.188 1.00 72.64 747 GLY A CA 1
ATOM 7183 C C . GLY B 1 584 ? 76.339 34.911 295.042 1.00 72.68 747 GLY A C 1
ATOM 7184 O O . GLY B 1 584 ? 77.371 34.468 294.532 1.00 73.68 747 GLY A O 1
ATOM 7185 N N . GLU B 1 585 ? 76.095 34.849 296.349 1.00 69.33 748 GLU A N 1
ATOM 7186 C CA . GLU B 1 585 ? 76.999 34.179 297.279 1.00 65.18 748 GLU A CA 1
ATOM 7187 C C . GLU B 1 585 ? 76.474 32.802 297.670 1.00 58.39 748 GLU A C 1
ATOM 7188 O O . GLU B 1 585 ? 75.398 32.677 298.257 1.00 60.88 748 GLU A O 1
ATOM 7190 N N . LYS B 1 586 ? 77.266 31.776 297.371 1.00 56.42 749 LYS A N 1
ATOM 7191 C CA . LYS B 1 586 ? 76.889 30.387 297.614 1.00 52.42 749 LYS A CA 1
ATOM 7192 C C . LYS B 1 586 ? 76.567 30.100 299.081 1.00 54.10 749 LYS A C 1
ATOM 7193 O O . LYS B 1 586 ? 75.725 29.254 299.378 1.00 62.42 749 LYS A O 1
ATOM 7199 N N . THR B 1 587 ? 77.219 30.822 299.990 1.00 53.02 750 THR A N 1
ATOM 7200 C CA . THR B 1 587 ? 77.053 30.601 301.427 1.00 53.80 750 THR A CA 1
ATOM 7201 C C . THR B 1 587 ? 75.602 30.806 301.879 1.00 58.03 750 THR A C 1
ATOM 7202 O O . THR B 1 587 ? 75.183 30.303 302.924 1.00 53.38 750 THR A O 1
ATOM 7206 N N . ASP B 1 588 ? 74.824 31.502 301.058 1.00 57.09 751 ASP A N 1
ATOM 7207 C CA . ASP B 1 588 ? 73.459 31.860 301.414 1.00 56.34 751 ASP A CA 1
ATOM 7208 C C . ASP B 1 588 ? 72.493 30.792 300.914 1.00 56.65 751 ASP A C 1
ATOM 7209 O O . ASP B 1 588 ? 71.311 30.798 301.253 1.00 53.11 751 ASP A O 1
ATOM 7214 N N . TRP B 1 589 ? 73.017 29.864 300.120 1.00 55.25 752 TRP A N 1
ATOM 7215 C CA . TRP B 1 589 ? 72.215 28.803 299.522 1.00 50.85 752 TRP A CA 1
ATOM 7216 C C . TRP B 1 589 ? 72.032 27.667 300.517 1.00 51.28 752 TRP A C 1
ATOM 7217 O O . TRP B 1 589 ? 71.241 26.752 300.294 1.00 55.00 752 TRP A O 1
ATOM 7228 N N . HIS B 1 590 ? 72.786 27.739 301.610 1.00 49.47 753 HIS A N 1
ATOM 7229 C CA . HIS B 1 590 ? 72.845 26.682 302.615 1.00 47.15 753 HIS A CA 1
ATOM 7230 C C . HIS B 1 590 ? 71.469 26.262 303.126 1.00 51.76 753 HIS A C 1
ATOM 7231 O O . HIS B 1 590 ? 70.564 27.087 303.255 1.00 52.42 753 HIS A O 1
ATOM 7238 N N . HIS B 1 591 ? 71.329 24.973 303.423 1.00 53.08 754 HIS A N 1
ATOM 7239 C CA . HIS B 1 591 ? 70.115 24.442 304.032 1.00 50.28 754 HIS A CA 1
ATOM 7240 C C . HIS B 1 591 ? 70.419 23.968 305.447 1.00 54.07 754 HIS A C 1
ATOM 7241 O O . HIS B 1 591 ? 71.017 22.910 305.632 1.00 57.27 754 HIS A O 1
ATOM 7248 N N . TYR B 1 592 ? 70.003 24.759 306.433 1.00 55.36 755 TYR A N 1
ATOM 7249 C CA . TYR B 1 592 ? 70.296 24.502 307.845 1.00 59.43 755 TYR A CA 1
ATOM 7250 C C . TYR B 1 592 ? 70.052 23.061 308.295 1.00 62.30 755 TYR A C 1
ATOM 7251 O O . TYR B 1 592 ? 70.985 22.365 308.694 1.00 61.60 755 TYR A O 1
ATOM 7260 N N . ALA B 1 593 ? 68.800 22.620 308.227 1.00 56.84 756 ALA A N 1
ATOM 7261 C CA . ALA B 1 593 ? 68.411 21.331 308.792 1.00 61.56 756 ALA A CA 1
ATOM 7262 C C . ALA B 1 593 ? 69.096 20.162 308.088 1.00 64.32 756 ALA A C 1
ATOM 7263 O O . ALA B 1 593 ? 69.610 19.255 308.740 1.00 63.95 756 ALA A O 1
ATOM 7265 N N . LEU B 1 594 ? 69.085 20.182 306.760 1.00 60.58 757 LEU A N 1
ATOM 7266 C CA . LEU B 1 594 ? 69.743 19.149 305.963 1.00 62.45 757 LEU A CA 1
ATOM 7267 C C . LEU B 1 594 ? 71.267 19.244 306.028 1.00 64.65 757 LEU A C 1
ATOM 7268 O O . LEU B 1 594 ? 71.961 18.240 305.865 1.00 63.47 757 LEU A O 1
ATOM 7273 N N . SER B 1 595 ? 71.767 20.463 306.227 1.00 66.42 758 SER A N 1
ATOM 7274 C CA . SER B 1 595 ? 73.202 20.763 306.275 1.00 59.92 758 SER A CA 1
ATOM 7275 C C . SER B 1 595 ? 73.837 20.561 304.908 1.00 58.93 758 SER A C 1
ATOM 7276 O O . SER B 1 595 ? 74.953 20.056 304.794 1.00 65.80 758 SER A O 1
ATOM 7279 N N . PHE B 1 596 ? 73.113 20.967 303.872 1.00 59.73 759 PHE A N 1
ATOM 7280 C CA . PHE B 1 596 ? 73.615 20.888 302.510 1.00 58.44 759 PHE A CA 1
ATOM 7281 C C . PHE B 1 596 ? 74.054 22.275 302.050 1.00 61.60 759 PHE A C 1
ATOM 7282 O O . PHE B 1 596 ? 73.588 23.289 302.574 1.00 54.97 759 PHE A O 1
ATOM 7290 N N . ASN B 1 597 ? 74.945 22.321 301.067 1.00 59.08 760 ASN A N 1
ATOM 7291 C CA . ASN B 1 597 ? 75.379 23.591 300.501 1.00 45.44 760 ASN A CA 1
ATOM 7292 C C . ASN B 1 597 ? 74.581 23.862 299.235 1.00 47.10 760 ASN A C 1
ATOM 7293 O O . ASN B 1 597 ? 74.444 25.003 298.796 1.00 56.10 760 ASN A O 1
ATOM 7298 N N . HIS B 1 598 ? 74.051 22.789 298.658 1.00 49.28 761 HIS A N 1
ATOM 7299 C CA . HIS B 1 598 ? 73.117 22.885 297.550 1.00 49.77 761 HIS A CA 1
ATOM 7300 C C . HIS B 1 598 ? 71.906 22.020 297.857 1.00 50.67 761 HIS A C 1
ATOM 7301 O O . HIS B 1 598 ? 72.031 20.937 298.430 1.00 55.72 761 HIS A O 1
ATOM 7308 N N . TYR B 1 599 ? 70.736 22.498 297.456 1.00 50.72 762 TYR A N 1
ATOM 7309 C CA . TYR B 1 599 ? 69.494 21.764 297.632 1.00 42.55 762 TYR A CA 1
ATOM 7310 C C . TYR B 1 599 ? 68.381 22.376 296.804 1.00 52.22 762 TYR A C 1
ATOM 7311 O O . TYR B 1 599 ? 68.258 23.596 296.715 1.00 59.61 762 TYR A O 1
ATOM 7320 N N . THR B 1 600 ? 67.571 21.517 296.203 1.00 51.13 763 THR A N 1
ATOM 7321 C CA . THR B 1 600 ? 66.362 21.949 295.520 1.00 52.11 763 THR A CA 1
ATOM 7322 C C . THR B 1 600 ? 65.292 20.875 295.675 1.00 53.57 763 THR A C 1
ATOM 7323 O O . THR B 1 600 ? 65.384 20.022 296.560 1.00 54.73 763 THR A O 1
ATOM 7327 N N . HIS B 1 601 ? 64.281 20.913 294.817 1.00 52.84 764 HIS A N 1
ATOM 7328 C CA . HIS B 1 601 ? 63.253 19.890 294.818 1.00 48.24 764 HIS A CA 1
ATOM 7329 C C . HIS B 1 601 ? 63.149 19.339 293.404 1.00 51.77 764 HIS A C 1
ATOM 7330 O O . HIS B 1 601 ? 62.950 20.093 292.450 1.00 54.35 764 HIS A O 1
ATOM 7337 N N . PHE B 1 602 ? 63.284 18.024 293.271 1.00 50.70 765 PHE A N 1
ATOM 7338 C CA . PHE B 1 602 ? 63.442 17.407 291.959 1.00 48.16 765 PHE A CA 1
ATOM 7339 C C . PHE B 1 602 ? 62.613 16.134 291.792 1.00 43.10 765 PHE A C 1
ATOM 7340 O O . PHE B 1 602 ? 62.273 15.750 290.672 1.00 40.02 765 PHE A O 1
ATOM 7348 N N . THR B 1 603 ? 62.273 15.492 292.905 1.00 44.40 766 THR A N 1
ATOM 7349 C CA . THR B 1 603 ? 61.736 14.135 292.853 1.00 45.93 766 THR A CA 1
ATOM 7350 C C . THR B 1 603 ? 60.214 14.049 292.953 1.00 50.63 766 THR A C 1
ATOM 7351 O O . THR B 1 603 ? 59.665 12.959 293.103 1.00 54.59 766 THR A O 1
ATOM 7355 N N . SER B 1 604 ? 59.533 15.188 292.869 1.00 46.62 767 SER A N 1
ATOM 7356 C CA . SER B 1 604 ? 58.072 15.202 292.963 1.00 42.93 767 SER A CA 1
ATOM 7357 C C . SER B 1 604 ? 57.375 16.164 291.988 1.00 47.78 767 SER A C 1
ATOM 7358 O O . SER B 1 604 ? 56.540 16.966 292.407 1.00 49.50 767 SER A O 1
ATOM 7361 N N . PRO B 1 605 ? 57.716 16.096 290.688 1.00 48.44 768 PRO A N 1
ATOM 7362 C CA . PRO B 1 605 ? 57.142 17.036 289.718 1.00 49.44 768 PRO A CA 1
ATOM 7363 C C . PRO B 1 605 ? 55.635 16.872 289.518 1.00 48.60 768 PRO A C 1
ATOM 7364 O O . PRO B 1 605 ? 55.009 17.737 288.909 1.00 51.06 768 PRO A O 1
ATOM 7368 N N . ILE B 1 606 ? 55.066 15.780 290.016 1.00 46.21 769 ILE A N 1
ATOM 7369 C CA . ILE B 1 606 ? 53.641 15.522 289.841 1.00 50.89 769 ILE A CA 1
ATOM 7370 C C . ILE B 1 606 ? 52.798 16.158 290.945 1.00 51.06 769 ILE A C 1
ATOM 7371 O O . ILE B 1 606 ? 51.577 16.262 290.819 1.00 53.94 769 ILE A O 1
ATOM 7376 N N . ARG B 1 607 ? 53.450 16.595 292.017 1.00 50.36 770 ARG A N 1
ATOM 7377 C CA . ARG B 1 607 ? 52.740 17.224 293.124 1.00 48.83 770 ARG A CA 1
ATOM 7378 C C . ARG B 1 607 ? 53.366 18.558 293.521 1.00 46.37 770 ARG A C 1
ATOM 7379 O O . ARG B 1 607 ? 52.853 19.250 294.401 1.00 46.66 770 ARG A O 1
ATOM 7387 N N . ARG B 1 608 ? 54.474 18.914 292.878 1.00 50.24 771 ARG A N 1
ATOM 7388 C CA . ARG B 1 608 ? 55.102 20.213 293.107 1.00 46.72 771 ARG A CA 1
ATOM 7389 C C . ARG B 1 608 ? 55.418 20.882 291.773 1.00 47.74 771 ARG A C 1
ATOM 7390 O O . ARG B 1 608 ? 55.711 20.204 290.785 1.00 47.78 771 ARG A O 1
ATOM 7398 N N . TYR B 1 609 ? 55.372 22.211 291.745 1.00 50.92 772 TYR A N 1
ATOM 7399 C CA . TYR B 1 609 ? 55.719 22.951 290.533 1.00 44.07 772 TYR A CA 1
ATOM 7400 C C . TYR B 1 609 ? 57.190 23.403 290.452 1.00 41.23 772 TYR A C 1
ATOM 7401 O O . TYR B 1 609 ? 57.731 23.486 289.349 1.00 44.77 772 TYR A O 1
ATOM 7410 N N . PRO B 1 610 ? 57.837 23.720 291.596 1.00 38.26 773 PRO A N 1
ATOM 7411 C CA . PRO B 1 610 ? 59.281 23.974 291.505 1.00 38.18 773 PRO A CA 1
ATOM 7412 C C . PRO B 1 610 ? 60.045 22.827 290.848 1.00 47.82 773 PRO A C 1
ATOM 7413 O O . PRO B 1 610 ? 60.963 23.068 290.060 1.00 49.61 773 PRO A O 1
ATOM 7417 N N . ASP B 1 611 ? 59.665 21.598 291.182 1.00 47.94 774 ASP A N 1
ATOM 7418 C CA . ASP B 1 611 ? 60.251 20.398 290.591 1.00 51.63 774 ASP A CA 1
ATOM 7419 C C . ASP B 1 611 ? 60.136 20.355 289.065 1.00 50.51 774 ASP A C 1
ATOM 7420 O O . ASP B 1 611 ? 60.867 19.621 288.405 1.00 52.08 774 ASP A O 1
ATOM 7425 N N . ILE B 1 612 ? 59.233 21.153 288.505 1.00 45.03 775 ILE A N 1
ATOM 7426 C CA . ILE B 1 612 ? 59.009 21.135 287.065 1.00 48.72 775 ILE A CA 1
ATOM 7427 C C . ILE B 1 612 ? 59.980 22.106 286.397 1.00 51.81 775 ILE A C 1
ATOM 7428 O O . ILE B 1 612 ? 60.426 21.886 285.269 1.00 51.08 775 ILE A O 1
ATOM 7433 N N . ILE B 1 613 ? 60.348 23.156 287.124 1.00 46.03 776 ILE A N 1
ATOM 7434 C CA . ILE B 1 613 ? 61.303 24.131 286.620 1.00 44.96 776 ILE A CA 1
ATOM 7435 C C . ILE B 1 613 ? 62.698 23.518 286.666 1.00 46.43 776 ILE A C 1
ATOM 7436 O O . ILE B 1 613 ? 63.491 23.676 285.737 1.00 48.99 776 ILE A O 1
ATOM 7441 N N . VAL B 1 614 ? 62.975 22.793 287.745 1.00 46.90 777 VAL A N 1
ATOM 7442 C CA . VAL B 1 614 ? 64.269 22.154 287.941 1.00 48.16 777 VAL A CA 1
ATOM 7443 C C . VAL B 1 614 ? 64.523 21.053 286.910 1.00 48.47 777 VAL A C 1
ATOM 7444 O O . VAL B 1 614 ? 65.643 20.897 286.422 1.00 53.72 777 VAL A O 1
ATOM 7448 N N . HIS B 1 615 ? 63.481 20.300 286.569 1.00 46.01 778 HIS A N 1
ATOM 7449 C CA . HIS B 1 615 ? 63.595 19.273 285.537 1.00 50.39 778 HIS A CA 1
ATOM 7450 C C . HIS B 1 615 ? 63.912 19.892 284.177 1.00 51.28 778 HIS A C 1
ATOM 7451 O O . HIS B 1 615 ? 64.657 19.316 283.383 1.00 53.01 778 HIS A O 1
ATOM 7458 N N . ARG B 1 616 ? 63.347 21.067 283.912 1.00 57.40 779 ARG A N 1
ATOM 7459 C CA . ARG B 1 616 ? 63.577 21.745 282.640 1.00 51.63 779 ARG A CA 1
ATOM 7460 C C . ARG B 1 616 ? 64.960 22.377 282.610 1.00 52.11 779 ARG A C 1
ATOM 7461 O O . ARG B 1 616 ? 65.571 22.502 281.552 1.00 50.25 779 ARG A O 1
ATOM 7469 N N . LEU B 1 617 ? 65.453 22.766 283.781 1.00 46.97 780 LEU A N 1
ATOM 7470 C CA . LEU B 1 617 ? 66.784 23.348 283.886 1.00 47.72 780 LEU A CA 1
ATOM 7471 C C . LEU B 1 617 ? 67.836 22.257 283.769 1.00 56.69 780 LEU A C 1
ATOM 7472 O O . LEU B 1 617 ? 68.891 22.458 283.167 1.00 60.60 780 LEU A O 1
ATOM 7477 N N . LEU B 1 618 ? 67.544 21.100 284.356 1.00 57.85 781 LEU A N 1
ATOM 7478 C CA . LEU B 1 618 ? 68.454 19.967 284.295 1.00 52.57 781 LEU A CA 1
ATOM 7479 C C . LEU B 1 618 ? 68.607 19.465 282.863 1.00 58.26 781 LEU A C 1
ATOM 7480 O O . LEU B 1 618 ? 69.716 19.168 282.423 1.00 63.38 781 LEU A O 1
ATOM 7485 N N . GLU B 1 619 ? 67.493 19.380 282.139 1.00 52.04 782 GLU A N 1
ATOM 7486 C CA . GLU B 1 619 ? 67.505 18.852 280.776 1.00 55.12 782 GLU A CA 1
ATOM 7487 C C . GLU B 1 619 ? 68.149 19.850 279.820 1.00 62.13 782 GLU A C 1
ATOM 7488 O O . GLU B 1 619 ? 68.687 19.476 278.778 1.00 63.69 782 GLU A O 1
ATOM 7494 N N . ARG B 1 620 ? 68.135 21.119 280.211 1.00 64.44 783 ARG A N 1
ATOM 7495 C CA . ARG B 1 620 ? 68.619 22.185 279.350 1.00 63.91 783 ARG A CA 1
ATOM 7496 C C . ARG B 1 620 ? 70.100 22.370 279.615 1.00 61.73 783 ARG A C 1
ATOM 7497 O O . ARG B 1 620 ? 70.816 22.973 278.819 1.00 66.86 783 ARG A O 1
ATOM 7505 N N . SER B 1 621 ? 70.549 21.842 280.749 1.00 60.59 784 SER A N 1
ATOM 7506 C CA . SER B 1 621 ? 71.967 21.811 281.077 1.00 60.83 784 SER A CA 1
ATOM 7507 C C . SER B 1 621 ? 72.573 20.538 280.500 1.00 64.82 784 SER A C 1
ATOM 7508 O O . SER B 1 621 ? 73.783 20.321 280.569 1.00 64.54 784 SER A O 1
ATOM 7511 N N . LEU B 1 622 ? 71.714 19.700 279.925 1.00 65.80 785 LEU A N 1
ATOM 7512 C CA . LEU B 1 622 ? 72.146 18.445 279.318 1.00 64.43 785 LEU A CA 1
ATOM 7513 C C . LEU B 1 622 ? 72.136 18.519 277.794 1.00 64.72 785 LEU A C 1
ATOM 7514 O O . LEU B 1 622 ? 72.832 17.758 277.124 1.00 64.46 785 LEU A O 1
ATOM 7519 N N . LYS B 1 623 ? 71.347 19.442 277.253 1.00 65.35 786 LYS A N 1
ATOM 7520 C CA . LYS B 1 623 ? 71.300 19.660 275.813 1.00 64.04 786 LYS A CA 1
ATOM 7521 C C . LYS B 1 623 ? 72.275 20.766 275.440 1.00 68.09 786 LYS A C 1
ATOM 7522 O O . LYS B 1 623 ? 72.384 21.142 274.271 1.00 65.87 786 LYS A O 1
ATOM 7528 N N . ASN B 1 624 ? 72.988 21.262 276.450 1.00 67.18 787 ASN A N 1
ATOM 7529 C CA . ASN B 1 624 ? 73.882 22.405 276.306 1.00 66.61 787 ASN A CA 1
ATOM 7530 C C . ASN B 1 624 ? 73.127 23.555 275.656 1.00 66.70 787 ASN A C 1
ATOM 7531 O O . ASN B 1 624 ? 73.280 23.824 274.465 1.00 62.42 787 ASN A O 1
ATOM 7536 N N . THR B 1 625 ? 72.304 24.230 276.451 1.00 68.21 788 THR A N 1
ATOM 7537 C CA . THR B 1 625 ? 71.397 25.238 275.926 1.00 64.32 788 THR A CA 1
ATOM 7538 C C . THR B 1 625 ? 71.284 26.329 276.997 1.00 68.84 788 THR A C 1
ATOM 7539 O O . THR B 1 625 ? 72.060 26.342 277.953 1.00 73.00 788 THR A O 1
ATOM 7543 N N . SER B 1 626 ? 70.311 27.222 276.857 1.00 70.60 789 SER A N 1
ATOM 7544 C CA . SER B 1 626 ? 70.094 28.306 277.807 1.00 67.36 789 SER A CA 1
ATOM 7545 C C . SER B 1 626 ? 69.047 27.870 278.831 1.00 62.98 789 SER A C 1
ATOM 7546 O O . SER B 1 626 ? 68.236 26.991 278.536 1.00 67.47 789 SER A O 1
ATOM 7549 N N . PRO B 1 627 ? 69.085 28.446 280.050 1.00 62.66 790 PRO A N 1
ATOM 7550 C CA . PRO B 1 627 ? 68.165 28.071 281.135 1.00 63.87 790 PRO A CA 1
ATOM 7551 C C . PRO B 1 627 ? 66.702 27.935 280.706 1.00 64.87 790 PRO A C 1
ATOM 7552 O O . PRO B 1 627 ? 65.985 27.089 281.238 1.00 69.60 790 PRO A O 1
ATOM 7556 N N . GLY B 1 628 ? 66.264 28.780 279.778 1.00 64.13 791 GLY A N 1
ATOM 7557 C CA . GLY B 1 628 ? 64.901 28.730 279.284 1.00 59.61 791 GLY A CA 1
ATOM 7558 C C . GLY B 1 628 ? 64.002 29.642 280.090 1.00 56.20 791 GLY A C 1
ATOM 7559 O O . GLY B 1 628 ? 63.031 30.200 279.579 1.00 57.00 791 GLY A O 1
ATOM 7560 N N . ILE B 1 629 ? 64.340 29.793 281.365 1.00 54.34 792 ILE A N 1
ATOM 7561 C CA . ILE B 1 629 ? 63.618 30.681 282.259 1.00 57.79 792 ILE A CA 1
ATOM 7562 C C . ILE B 1 629 ? 64.550 31.826 282.653 1.00 55.25 792 ILE A C 1
ATOM 7563 O O . ILE B 1 629 ? 65.774 31.683 282.612 1.00 53.47 792 ILE A O 1
ATOM 7568 N N . ASP B 1 630 ? 63.976 32.963 283.029 1.00 53.33 793 ASP A N 1
ATOM 7569 C CA . ASP B 1 630 ? 64.770 34.133 283.382 1.00 52.23 793 ASP A CA 1
ATOM 7570 C C . ASP B 1 630 ? 64.709 34.419 284.880 1.00 55.21 793 ASP A C 1
ATOM 7571 O O . ASP B 1 630 ? 63.902 33.825 285.595 1.00 55.99 793 ASP A O 1
ATOM 7576 N N . LYS B 1 631 ? 65.571 35.322 285.344 1.00 53.45 794 LYS A N 1
ATOM 7577 C CA . LYS B 1 631 ? 65.689 35.640 286.769 1.00 55.78 794 LYS A CA 1
ATOM 7578 C C . LYS B 1 631 ? 64.361 36.066 287.386 1.00 61.90 794 LYS A C 1
ATOM 7579 O O . LYS B 1 631 ? 63.921 35.491 288.382 1.00 67.45 794 LYS A O 1
ATOM 7585 N N . LYS B 1 632 ? 63.745 37.091 286.806 1.00 56.56 795 LYS A N 1
ATOM 7586 C CA . LYS B 1 632 ? 62.489 37.630 287.317 1.00 61.00 795 LYS A CA 1
ATOM 7587 C C . LYS B 1 632 ? 61.400 36.563 287.414 1.00 53.70 795 LYS A C 1
ATOM 7588 O O . LYS B 1 632 ? 60.766 36.409 288.458 1.00 53.67 795 LYS A O 1
ATOM 7590 N N . ASN B 1 633 ? 61.187 35.831 286.324 1.00 54.92 796 ASN A N 1
ATOM 7591 C CA . ASN B 1 633 ? 60.154 34.799 286.286 1.00 57.25 796 ASN A CA 1
ATOM 7592 C C . ASN B 1 633 ? 60.473 33.621 287.200 1.00 55.77 796 ASN A C 1
ATOM 7593 O O . ASN B 1 633 ? 59.576 32.885 287.613 1.00 55.70 796 ASN A O 1
ATOM 7598 N N . CYS B 1 634 ? 61.754 33.452 287.517 1.00 54.22 797 CYS A N 1
ATOM 7599 C CA . CYS B 1 634 ? 62.187 32.406 288.436 1.00 50.84 797 CYS A CA 1
ATOM 7600 C C . CYS B 1 634 ? 61.877 32.822 289.863 1.00 53.96 797 CYS A C 1
ATOM 7601 O O . CYS B 1 634 ? 61.369 32.027 290.652 1.00 56.12 797 CYS A O 1
ATOM 7604 N N . SER B 1 635 ? 62.192 34.069 290.199 1.00 53.60 798 SER A N 1
ATOM 7605 C CA . SER B 1 635 ? 61.869 34.581 291.525 1.00 50.89 798 SER A CA 1
ATOM 7606 C C . SER B 1 635 ? 60.353 34.586 291.710 1.00 50.57 798 SER A C 1
ATOM 7607 O O . SER B 1 635 ? 59.858 34.492 292.829 1.00 51.26 798 SER A O 1
ATOM 7610 N N . LEU B 1 636 ? 59.628 34.692 290.600 1.00 51.35 799 LEU A N 1
ATOM 7611 C CA . LEU B 1 636 ? 58.177 34.807 290.615 1.00 48.53 799 LEU A CA 1
ATOM 7612 C C . LEU B 1 636 ? 57.572 33.458 290.987 1.00 54.30 799 LEU A C 1
ATOM 7613 O O . LEU B 1 636 ? 56.603 33.379 291.743 1.00 58.52 799 LEU A O 1
ATOM 7618 N N . VAL B 1 637 ? 58.169 32.399 290.447 1.00 58.09 800 VAL A N 1
ATOM 7619 C CA . VAL B 1 637 ? 57.773 31.032 290.750 1.00 46.47 800 VAL A CA 1
ATOM 7620 C C . VAL B 1 637 ? 58.158 30.685 292.184 1.00 44.29 800 VAL A C 1
ATOM 7621 O O . VAL B 1 637 ? 57.354 30.134 292.938 1.00 44.51 800 VAL A O 1
ATOM 7625 N N . ALA B 1 638 ? 59.390 31.023 292.554 1.00 45.18 801 ALA A N 1
ATOM 7626 C CA . ALA B 1 638 ? 59.909 30.728 293.886 1.00 47.14 801 ALA A CA 1
ATOM 7627 C C . ALA B 1 638 ? 59.051 31.341 294.988 1.00 46.49 801 ALA A C 1
ATOM 7628 O O . ALA B 1 638 ? 58.857 30.734 296.038 1.00 45.82 801 ALA A O 1
ATOM 7630 N N . ALA B 1 639 ? 58.532 32.539 294.742 1.00 48.70 802 ALA A N 1
ATOM 7631 C CA . ALA B 1 639 ? 57.788 33.262 295.767 1.00 48.04 802 ALA A CA 1
ATOM 7632 C C . ALA B 1 639 ? 56.311 32.875 295.758 1.00 45.13 802 ALA A C 1
ATOM 7633 O O . ALA B 1 639 ? 55.637 32.944 296.785 1.00 41.69 802 ALA A O 1
ATOM 7635 N N . HIS B 1 640 ? 55.815 32.456 294.599 1.00 41.20 803 HIS A N 1
ATOM 7636 C CA . HIS B 1 640 ? 54.438 31.998 294.492 1.00 44.59 803 HIS A CA 1
ATOM 7637 C C . HIS B 1 640 ? 54.282 30.603 295.073 1.00 47.46 803 HIS A C 1
ATOM 7638 O O . HIS B 1 640 ? 53.257 30.278 295.670 1.00 46.06 803 HIS A O 1
ATOM 7645 N N . CYS B 1 641 ? 55.306 29.778 294.886 1.00 52.60 804 CYS A N 1
ATOM 7646 C CA . CYS B 1 641 ? 55.280 28.414 295.390 1.00 44.48 804 CYS A CA 1
ATOM 7647 C C . CYS B 1 641 ? 55.581 28.384 296.883 1.00 48.46 804 CYS A C 1
ATOM 7648 O O . CYS B 1 641 ? 55.291 27.402 297.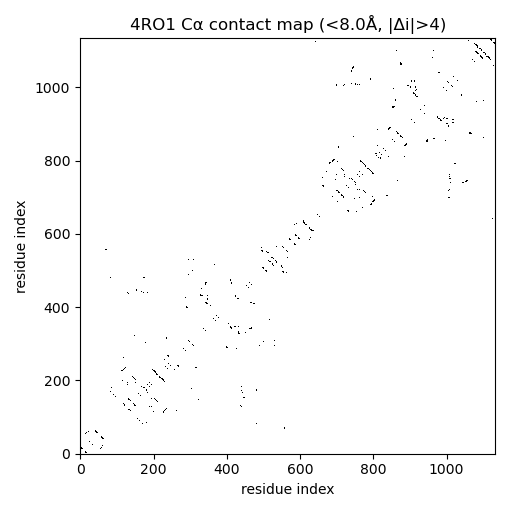556 1.00 52.08 804 CYS A O 1
ATOM 7651 N N . ASN B 1 642 ? 56.175 29.456 297.396 1.00 49.74 805 ASN A N 1
ATOM 7652 C CA . ASN B 1 642 ? 56.423 29.568 298.830 1.00 46.51 805 ASN A CA 1
ATOM 7653 C C . ASN B 1 642 ? 55.139 29.906 299.584 1.00 52.71 805 ASN A C 1
ATOM 7654 O O . ASN B 1 642 ? 54.883 29.379 300.666 1.00 55.03 805 ASN A O 1
ATOM 7659 N N . GLU B 1 643 ? 54.330 30.782 298.996 1.00 54.30 806 GLU A N 1
ATOM 7660 C CA . GLU B 1 643 ? 53.097 31.231 299.632 1.00 52.12 806 GLU A CA 1
ATOM 7661 C C . GLU B 1 643 ? 52.015 30.157 299.533 1.00 52.11 806 GLU A C 1
ATOM 7662 O O . GLU B 1 643 ? 51.336 29.861 300.515 1.00 57.81 806 GLU A O 1
ATOM 7664 N N . LYS B 1 644 ? 51.850 29.594 298.338 1.00 53.15 807 LYS A N 1
ATOM 7665 C CA . LYS B 1 644 ? 50.846 28.568 298.084 1.00 55.18 807 LYS A CA 1
ATOM 7666 C C . LYS B 1 644 ? 51.088 27.305 298.889 1.00 57.13 807 LYS A C 1
ATOM 7667 O O . LYS B 1 644 ? 50.164 26.534 299.136 1.00 63.09 807 LYS A O 1
ATOM 7673 N N . LYS B 1 645 ? 52.331 27.091 299.296 1.00 54.54 808 LYS A N 1
ATOM 7674 C CA . LYS B 1 645 ? 52.694 25.859 299.980 1.00 51.50 808 LYS A CA 1
ATOM 7675 C C . LYS B 1 645 ? 52.558 26.053 301.495 1.00 53.05 808 LYS A C 1
ATOM 7676 O O . LYS B 1 645 ? 52.609 25.095 302.270 1.00 54.78 808 LYS A O 1
ATOM 7682 N N . GLU B 1 646 ? 52.310 27.293 301.908 1.00 52.71 809 GLU A N 1
ATOM 7683 C CA . GLU B 1 646 ? 52.109 27.590 303.322 1.00 57.03 809 GLU A CA 1
ATOM 7684 C C . GLU B 1 646 ? 50.629 27.520 303.651 1.00 62.02 809 GLU A C 1
ATOM 7685 O O . GLU B 1 646 ? 50.249 27.230 304.785 1.00 62.42 809 GLU A O 1
ATOM 7688 N N . LYS B 1 647 ? 49.803 27.800 302.646 1.00 56.48 810 LYS A N 1
ATOM 7689 C CA . LYS B 1 647 ? 48.377 27.517 302.700 1.00 58.72 810 LYS A CA 1
ATOM 7690 C C . LYS B 1 647 ? 48.179 26.017 302.639 1.00 60.53 810 LYS A C 1
ATOM 7691 O O . LYS B 1 647 ? 47.451 25.453 303.449 1.00 61.23 810 LYS A O 1
ATOM 7697 N N . SER B 1 648 ? 48.831 25.378 301.671 1.00 57.66 811 SER A N 1
ATOM 7698 C CA . SER B 1 648 ? 48.687 23.940 301.449 1.00 49.67 811 SER A CA 1
ATOM 7699 C C . SER B 1 648 ? 49.030 23.134 302.707 1.00 55.53 811 SER A C 1
ATOM 7700 O O . SER B 1 648 ? 48.395 22.121 303.000 1.00 60.79 811 SER A O 1
ATOM 7703 N N . THR B 1 649 ? 50.047 23.581 303.437 1.00 57.44 812 THR A N 1
ATOM 7704 C CA . THR B 1 649 ? 50.458 22.910 304.666 1.00 51.20 812 THR A CA 1
ATOM 7705 C C . THR B 1 649 ? 49.450 23.205 305.780 1.00 51.94 812 THR A C 1
ATOM 7706 O O . THR B 1 649 ? 49.202 22.368 306.648 1.00 54.69 812 THR A O 1
ATOM 7710 N N . THR B 1 650 ? 48.834 24.383 305.718 1.00 55.70 813 THR A N 1
ATOM 7711 C CA . THR B 1 650 ? 47.927 24.828 306.771 1.00 54.75 813 THR A CA 1
ATOM 7712 C C . THR B 1 650 ? 46.575 24.126 306.688 1.00 49.79 813 THR A C 1
ATOM 7713 O O . THR B 1 650 ? 46.027 23.710 307.709 1.00 55.47 813 THR A O 1
ATOM 7717 N N . VAL B 1 651 ? 46.049 23.974 305.475 1.00 49.52 814 VAL A N 1
ATOM 7718 C CA . VAL B 1 651 ? 44.754 23.322 305.287 1.00 55.74 814 VAL A CA 1
ATOM 7719 C C . VAL B 1 651 ? 44.896 21.812 305.450 1.00 55.85 814 VAL A C 1
ATOM 7720 O O . VAL B 1 651 ? 43.915 21.110 305.694 1.00 58.76 814 VAL A O 1
ATOM 7724 N N . GLN B 1 652 ? 46.125 21.320 305.317 1.00 53.29 815 GLN A N 1
ATOM 7725 C CA . GLN B 1 652 ? 46.389 19.888 305.338 1.00 54.05 815 GLN A CA 1
ATOM 7726 C C . GLN B 1 652 ? 46.411 19.383 306.773 1.00 54.61 815 GLN A C 1
ATOM 7727 O O . GLN B 1 652 ? 45.966 18.271 307.056 1.00 51.35 815 GLN A O 1
ATOM 7733 N N . GLU B 1 653 ? 46.908 20.213 307.682 1.00 54.25 816 GLU A N 1
ATOM 7734 C CA . GLU B 1 653 ? 46.944 19.846 309.092 1.00 58.55 816 GLU A CA 1
ATOM 7735 C C . GLU B 1 653 ? 45.604 20.201 309.737 1.00 58.37 816 GLU A C 1
ATOM 7736 O O . GLU B 1 653 ? 45.200 19.600 310.738 1.00 61.22 816 GLU A O 1
ATOM 7742 N N . ASP B 1 654 ? 44.889 21.136 309.115 1.00 55.89 817 ASP A N 1
ATOM 7743 C CA . ASP B 1 654 ? 43.585 21.561 309.608 1.00 53.45 817 ASP A CA 1
ATOM 7744 C C . ASP B 1 654 ? 42.511 20.567 309.195 1.00 55.49 817 ASP A C 1
ATOM 7745 O O . ASP B 1 654 ? 41.499 20.419 309.878 1.00 59.94 817 ASP A O 1
ATOM 7750 N N . SER B 1 655 ? 42.733 19.892 308.071 1.00 56.43 818 SER A N 1
ATOM 7751 C CA . SER B 1 655 ? 41.802 18.868 307.606 1.00 52.26 818 SER A CA 1
ATOM 7752 C C . SER B 1 655 ? 42.035 17.586 308.390 1.00 54.19 818 SER A C 1
ATOM 7753 O O . SER B 1 655 ? 41.166 16.720 308.462 1.00 60.21 818 SER A O 1
ATOM 7756 N N . GLN B 1 656 ? 43.220 17.481 308.983 1.00 54.68 819 GLN A N 1
ATOM 7757 C CA . GLN B 1 656 ? 43.575 16.328 309.800 1.00 55.26 819 GLN A CA 1
ATOM 7758 C C . GLN B 1 656 ? 43.014 16.528 311.197 1.00 54.82 819 GLN A C 1
ATOM 7759 O O . GLN B 1 656 ? 42.737 15.567 311.918 1.00 56.50 819 GLN A O 1
ATOM 7765 N N . GLN B 1 657 ? 42.851 17.792 311.571 1.00 54.02 820 GLN A N 1
ATOM 7766 C CA . GLN B 1 657 ? 42.295 18.147 312.869 1.00 54.74 820 GLN A CA 1
ATOM 7767 C C . GLN B 1 657 ? 40.777 18.126 312.793 1.00 55.07 820 GLN A C 1
ATOM 7768 O O . GLN B 1 657 ? 40.094 17.964 313.803 1.00 55.62 820 GLN A O 1
ATOM 7774 N N . LEU B 1 658 ? 40.255 18.278 311.580 1.00 55.45 821 LEU A N 1
ATOM 7775 C CA . LEU B 1 658 ? 38.817 18.225 311.368 1.00 58.60 821 LEU A CA 1
ATOM 7776 C C . LEU B 1 658 ? 38.326 16.791 311.477 1.00 59.81 821 LEU A C 1
ATOM 7777 O O . LEU B 1 658 ? 37.269 16.530 312.047 1.00 60.43 821 LEU A O 1
ATOM 7782 N N . PHE B 1 659 ? 39.114 15.860 310.950 1.00 58.54 822 PHE A N 1
ATOM 7783 C CA . PHE B 1 659 ? 38.728 14.456 310.948 1.00 55.26 822 PHE A CA 1
ATOM 7784 C C . PHE B 1 659 ? 38.990 13.828 312.305 1.00 57.79 822 PHE A C 1
ATOM 7785 O O . PHE B 1 659 ? 38.413 12.794 312.641 1.00 60.23 822 PHE A O 1
ATOM 7793 N N . LEU B 1 660 ? 39.867 14.453 313.084 1.00 55.65 823 LEU A N 1
ATOM 7794 C CA . LEU B 1 660 ? 40.074 14.030 314.461 1.00 60.59 823 LEU A CA 1
ATOM 7795 C C . LEU B 1 660 ? 38.840 14.389 315.275 1.00 61.71 823 LEU A C 1
ATOM 7796 O O . LEU B 1 660 ? 38.397 13.617 316.122 1.00 64.53 823 LEU A O 1
ATOM 7801 N N . SER B 1 661 ? 38.283 15.566 315.004 1.00 58.85 824 SER A N 1
ATOM 7802 C CA . SER B 1 661 ? 37.076 16.019 315.684 1.00 62.20 824 SER A CA 1
ATOM 7803 C C . SER B 1 661 ? 35.876 15.163 315.296 1.00 63.22 824 SER A C 1
ATOM 7804 O O . SER B 1 661 ? 34.968 14.950 316.099 1.00 63.82 824 SER A O 1
ATOM 7807 N N . VAL B 1 662 ? 35.879 14.675 314.059 1.00 61.97 825 VAL A N 1
ATOM 7808 C CA . VAL B 1 662 ? 34.780 13.862 313.554 1.00 64.19 825 VAL A CA 1
ATOM 7809 C C . VAL B 1 662 ? 34.900 12.432 314.072 1.00 67.70 825 VAL A C 1
ATOM 7810 O O . VAL B 1 662 ? 33.904 11.817 314.454 1.00 71.37 825 VAL A O 1
ATOM 7814 N N . TYR B 1 663 ? 36.126 11.913 314.095 1.00 65.67 826 TYR A N 1
ATOM 7815 C CA . TYR B 1 663 ? 36.369 10.563 314.593 1.00 62.71 826 TYR A CA 1
ATOM 7816 C C . TYR B 1 663 ? 35.999 10.467 316.065 1.00 64.70 826 TYR A C 1
ATOM 7817 O O . TYR B 1 663 ? 35.459 9.455 316.512 1.00 70.55 826 TYR A O 1
ATOM 7826 N N . ILE B 1 664 ? 36.296 11.523 316.815 1.00 66.83 827 ILE A N 1
ATOM 7827 C CA . ILE B 1 664 ? 35.936 11.572 318.223 1.00 69.49 827 ILE A CA 1
ATOM 7828 C C . ILE B 1 664 ? 34.420 11.576 318.339 1.00 69.23 827 ILE A C 1
ATOM 7829 O O . ILE B 1 664 ? 33.845 10.809 319.103 1.00 73.42 827 ILE A O 1
ATOM 7834 N N . ALA B 1 665 ? 33.779 12.408 317.527 1.00 74.04 828 ALA A N 1
ATOM 7835 C CA . ALA B 1 665 ? 32.331 12.554 317.566 1.00 75.59 828 ALA A CA 1
ATOM 7836 C C . ALA B 1 665 ? 31.653 11.282 317.078 1.00 82.09 828 ALA A C 1
ATOM 7837 O O . ALA B 1 665 ? 30.640 10.863 317.639 1.00 86.49 828 ALA A O 1
ATOM 7839 N N . GLU B 1 666 ? 32.212 10.660 316.041 1.00 76.80 829 GLU A N 1
ATOM 7840 C CA . GLU B 1 666 ? 31.599 9.460 315.475 1.00 78.99 829 GLU A CA 1
ATOM 7841 C C . GLU B 1 666 ? 32.048 8.216 316.243 1.00 85.33 829 GLU A C 1
ATOM 7842 O O . GLU B 1 666 ? 32.031 7.106 315.705 1.00 87.70 829 GLU A O 1
ATOM 7848 N N . TYR B 1 667 ? 32.477 8.408 317.489 1.00 82.97 830 TYR A N 1
ATOM 7849 C CA . TYR B 1 667 ? 32.803 7.288 318.364 1.00 86.90 830 TYR A CA 1
ATOM 7850 C C . TYR B 1 667 ? 31.899 7.274 319.600 1.00 90.50 830 TYR A C 1
ATOM 7851 O O . TYR B 1 667 ? 31.407 6.221 320.009 1.00 95.78 830 TYR A O 1
ATOM 7860 N N . CYS B 1 668 ? 31.652 8.467 320.121 1.00 86.67 831 CYS A N 1
ATOM 7861 C CA . CYS B 1 668 ? 30.781 8.685 321.251 1.00 88.95 831 CYS A CA 1
ATOM 7862 C C . CYS B 1 668 ? 29.361 8.760 320.769 1.00 92.93 831 CYS A C 1
ATOM 7863 O O . CYS B 1 668 ? 28.450 8.825 321.559 1.00 92.76 831 CYS A O 1
ATOM 7866 N N . LYS B 1 669 ? 29.173 8.779 319.463 1.00 93.85 832 LYS A N 1
ATOM 7867 C CA . LYS B 1 669 ? 27.830 8.755 318.886 1.00 90.87 832 LYS A CA 1
ATOM 7868 C C . LYS B 1 669 ? 27.425 7.294 318.651 1.00 89.97 832 LYS A C 1
ATOM 7869 O O . LYS B 1 669 ? 26.230 6.955 318.645 1.00 93.68 832 LYS A O 1
ATOM 7871 N N . LYS B 1 670 ? 28.432 6.428 318.549 1.00 89.44 833 LYS A N 1
ATOM 7872 C CA . LYS B 1 670 ? 28.210 5.003 318.380 1.00 89.47 833 LYS A CA 1
ATOM 7873 C C . LYS B 1 670 ? 28.100 4.365 319.756 1.00 94.82 833 LYS A C 1
ATOM 7874 O O . LYS B 1 670 ? 27.612 3.238 319.919 1.00 96.21 833 LYS A O 1
ATOM 7876 N N . HIS B 1 671 ? 28.533 5.129 320.750 1.00 94.78 834 HIS A N 1
ATOM 7877 C CA . HIS B 1 671 ? 28.489 4.703 322.129 1.00 91.86 834 HIS A CA 1
ATOM 7878 C C . HIS B 1 671 ? 27.746 5.726 322.987 1.00 88.81 834 HIS A C 1
ATOM 7879 O O . HIS B 1 671 ? 26.530 5.605 323.132 1.00 87.41 834 HIS A O 1
ATOM 7886 N N . ASP B 1 672 ? 28.467 6.726 323.510 1.00 94.38 835 ASP A N 1
ATOM 7887 C CA . ASP B 1 672 ? 27.904 7.826 324.324 1.00 93.59 835 ASP A CA 1
ATOM 7888 C C . ASP B 1 672 ? 28.982 8.701 324.961 1.00 92.93 835 ASP A C 1
ATOM 7889 O O . ASP B 1 672 ? 30.115 8.262 325.173 1.00 94.88 835 ASP A O 1
ATOM 7891 N N . LYS B 1 673 ? 28.607 9.946 325.251 1.00 89.26 836 LYS A N 1
ATOM 7892 C CA . LYS B 1 673 ? 29.356 10.842 326.136 1.00 89.21 836 LYS A CA 1
ATOM 7893 C C . LYS B 1 673 ? 30.714 10.755 325.439 1.00 94.09 836 LYS A C 1
ATOM 7894 O O . LYS B 1 673 ? 30.779 10.505 324.233 1.00 92.00 836 LYS A O 1
ATOM 7896 N N . LYS B 1 674 ? 31.756 11.109 326.052 1.00 92.75 837 LYS A N 1
ATOM 7897 C CA . LYS B 1 674 ? 33.083 11.170 325.424 1.00 96.29 837 LYS A CA 1
ATOM 7898 C C . LYS B 1 674 ? 34.101 10.025 325.316 1.00 95.95 837 LYS A C 1
ATOM 7899 O O . LYS B 1 674 ? 34.199 9.156 326.157 1.00 101.43 837 LYS A O 1
ATOM 7901 N N . SER B 1 675 ? 34.864 10.094 324.231 1.00 93.15 838 SER A N 1
ATOM 7902 C CA . SER B 1 675 ? 36.012 9.243 323.922 1.00 95.36 838 SER A CA 1
ATOM 7903 C C . SER B 1 675 ? 37.129 9.469 324.928 1.00 95.87 838 SER A C 1
ATOM 7904 O O . SER B 1 675 ? 37.798 10.488 324.855 1.00 92.20 838 SER A O 1
ATOM 7907 N N . MET B 1 676 ? 37.341 8.517 325.838 1.00 97.45 839 MET A N 1
ATOM 7908 C CA . MET B 1 676 ? 38.287 8.674 326.955 1.00 92.09 839 MET A CA 1
ATOM 7909 C C . MET B 1 676 ? 39.755 8.320 326.647 1.00 90.39 839 MET A C 1
ATOM 7910 O O . MET B 1 676 ? 40.082 7.150 326.460 1.00 92.05 839 MET A O 1
ATOM 7912 N N . PRO B 1 677 ? 40.634 9.342 326.564 1.00 90.88 840 PRO A N 1
ATOM 7913 C CA . PRO B 1 677 ? 42.079 9.234 326.349 1.00 91.68 840 PRO A CA 1
ATOM 7914 C C . PRO B 1 677 ? 42.872 9.464 327.639 1.00 90.63 840 PRO A C 1
ATOM 7915 O O . PRO B 1 677 ? 42.485 10.292 328.462 1.00 90.13 840 PRO A O 1
ATOM 7919 N N . VAL B 1 678 ? 43.950 8.714 327.833 1.00 91.24 841 VAL A N 1
ATOM 7920 C CA . VAL B 1 678 ? 44.781 8.862 329.033 1.00 95.32 841 VAL A CA 1
ATOM 7921 C C . VAL B 1 678 ? 46.191 9.390 328.748 1.00 100.30 841 VAL A C 1
ATOM 7922 O O . VAL B 1 678 ? 47.079 9.269 329.594 1.00 98.87 841 VAL A O 1
ATOM 7924 N N . GLN B 1 679 ? 46.410 9.961 327.568 1.00 95.42 842 GLN A N 1
ATOM 7925 C CA . GLN B 1 679 ? 47.760 10.372 327.197 1.00 90.43 842 GLN A CA 1
ATOM 7926 C C . GLN B 1 679 ? 47.989 11.873 327.320 1.00 90.78 842 GLN A C 1
ATOM 7927 O O . GLN B 1 679 ? 48.609 12.480 326.456 1.00 92.77 842 GLN A O 1
ATOM 7929 N N . ALA B 1 680 ? 47.588 12.433 328.456 1.00 88.98 843 ALA A N 1
ATOM 7930 C CA . ALA B 1 680 ? 47.736 13.859 328.727 1.00 81.49 843 ALA A CA 1
ATOM 7931 C C . ALA B 1 680 ? 48.924 14.147 329.632 1.00 83.73 843 ALA A C 1
ATOM 7932 O O . ALA B 1 680 ? 49.104 13.504 330.666 1.00 81.79 843 ALA A O 1
ATOM 7934 N N . PHE B 1 681 ? 49.742 15.108 329.221 1.00 86.81 844 PHE A N 1
ATOM 7935 C CA . PHE B 1 681 ? 50.861 15.568 330.023 1.00 79.37 844 PHE A CA 1
ATOM 7936 C C . PHE B 1 681 ? 50.530 16.996 330.435 1.00 80.12 844 PHE A C 1
ATOM 7937 O O . PHE B 1 681 ? 49.605 17.587 329.888 1.00 80.10 844 PHE A O 1
ATOM 7945 N N . ALA B 1 682 ? 51.302 17.617 331.323 1.00 83.62 845 ALA A N 1
ATOM 7946 C CA . ALA B 1 682 ? 50.964 18.949 331.834 1.00 82.72 845 ALA A CA 1
ATOM 7947 C C . ALA B 1 682 ? 52.057 20.041 331.788 1.00 88.74 845 ALA A C 1
ATOM 7948 O O . ALA B 1 682 ? 53.123 19.884 332.335 1.00 87.05 845 ALA A O 1
ATOM 7950 N N . THR B 1 683 ? 51.784 21.089 331.002 1.00 96.50 846 THR A N 1
ATOM 7951 C CA . THR B 1 683 ? 52.649 22.261 330.792 1.00 94.10 846 THR A CA 1
ATOM 7952 C C . THR B 1 683 ? 51.654 23.275 330.221 1.00 101.78 846 THR A C 1
ATOM 7953 O O . THR B 1 683 ? 50.995 22.978 329.226 1.00 107.84 846 THR A O 1
ATOM 7955 N N . ARG B 1 684 ? 51.559 24.471 330.812 1.00 102.97 847 ARG A N 1
ATOM 7956 C CA . ARG B 1 684 ? 51.986 24.668 332.197 1.00 105.09 847 ARG A CA 1
ATOM 7957 C C . ARG B 1 684 ? 51.116 25.390 333.235 1.00 106.76 847 ARG A C 1
ATOM 7958 O O . ARG B 1 684 ? 50.474 24.753 334.068 1.00 103.52 847 ARG A O 1
ATOM 7960 N N . ILE B 1 685 ? 51.089 26.721 333.163 1.00 108.45 848 ILE A N 1
ATOM 7961 C CA . ILE B 1 685 ? 50.536 27.551 334.239 1.00 108.80 848 ILE A CA 1
ATOM 7962 C C . ILE B 1 685 ? 49.358 28.398 333.744 1.00 103.05 848 ILE A C 1
ATOM 7963 O O . ILE B 1 685 ? 48.641 28.004 332.824 1.00 104.87 848 ILE A O 1
ATOM 7965 N N . SER B 1 686 ? 49.165 29.545 334.400 1.00 99.79 849 SER A N 1
ATOM 7966 C CA . SER B 1 686 ? 48.077 30.535 334.111 1.00 104.48 849 SER A CA 1
ATOM 7967 C C . SER B 1 686 ? 46.565 30.232 334.410 1.00 109.14 849 SER A C 1
ATOM 7968 O O . SER B 1 686 ? 45.762 30.197 333.498 1.00 112.14 849 SER A O 1
ATOM 7970 N N . GLY B 1 687 ? 46.253 29.982 335.673 1.00 103.49 850 GLY A N 1
ATOM 7971 C CA . GLY B 1 687 ? 44.923 29.612 336.122 1.00 107.78 850 GLY A CA 1
ATOM 7972 C C . GLY B 1 687 ? 43.735 30.516 335.874 1.00 112.30 850 GLY A C 1
ATOM 7973 O O . GLY B 1 687 ? 43.866 31.726 335.926 1.00 113.87 850 GLY A O 1
ATOM 7974 N N . ASN B 1 688 ? 42.562 29.936 335.614 1.00 113.78 851 ASN A N 1
ATOM 7975 C CA . ASN B 1 688 ? 42.362 28.491 335.576 1.00 104.96 851 ASN A CA 1
ATOM 7976 C C . ASN B 1 688 ? 42.546 27.877 334.221 1.00 102.47 851 ASN A C 1
ATOM 7977 O O . ASN B 1 688 ? 41.614 27.784 333.454 1.00 104.74 851 ASN A O 1
ATOM 7979 N N . SER B 1 689 ? 43.751 27.440 333.929 1.00 101.27 852 SER A N 1
ATOM 7980 C CA . SER B 1 689 ? 44.017 26.802 332.641 1.00 103.02 852 SER A CA 1
ATOM 7981 C C . SER B 1 689 ? 45.292 25.957 332.650 1.00 104.39 852 SER A C 1
ATOM 7982 O O . SER B 1 689 ? 46.395 26.476 332.798 1.00 101.53 852 SER A O 1
ATOM 7984 N N . ILE B 1 690 ? 45.137 24.649 332.478 1.00 103.58 853 ILE A N 1
ATOM 7985 C CA . ILE B 1 690 ? 46.285 23.781 332.275 1.00 99.21 853 ILE A CA 1
ATOM 7986 C C . ILE B 1 690 ? 46.427 23.536 330.782 1.00 96.70 853 ILE A C 1
ATOM 7987 O O . ILE B 1 690 ? 45.423 23.414 330.082 1.00 100.13 853 ILE A O 1
ATOM 7992 N N . ASP B 1 691 ? 47.654 23.458 330.282 1.00 95.49 854 ASP A N 1
ATOM 7993 C CA . ASP B 1 691 ? 47.836 23.166 328.868 1.00 93.74 854 ASP A CA 1
ATOM 7994 C C . ASP B 1 691 ? 48.355 21.736 328.799 1.00 88.92 854 ASP A C 1
ATOM 7995 O O . ASP B 1 691 ? 49.310 21.375 329.487 1.00 91.43 854 ASP A O 1
ATOM 7997 N N . VAL B 1 692 ? 47.712 20.923 327.969 1.00 80.49 855 VAL A N 1
ATOM 7998 C CA . VAL B 1 692 ? 47.991 19.493 327.933 1.00 79.09 855 VAL A CA 1
ATOM 7999 C C . VAL B 1 692 ? 48.425 19.055 326.540 1.00 77.00 855 VAL A C 1
ATOM 8000 O O . VAL B 1 692 ? 48.333 19.815 325.575 1.00 78.25 855 VAL A O 1
ATOM 8004 N N . TYR B 1 693 ? 48.902 17.820 326.451 1.00 77.88 856 TYR A N 1
ATOM 8005 C CA . TYR B 1 693 ? 49.318 17.229 325.188 1.00 76.80 856 TYR A CA 1
ATOM 8006 C C . TYR B 1 693 ? 48.928 15.764 325.150 1.00 76.87 856 TYR A C 1
ATOM 8007 O O . TYR B 1 693 ? 49.529 14.941 325.837 1.00 78.60 856 TYR A O 1
ATOM 8016 N N . ILE B 1 694 ? 47.913 15.445 324.354 1.00 76.11 857 ILE A N 1
ATOM 8017 C CA . ILE B 1 694 ? 47.464 14.066 324.216 1.00 76.35 857 ILE A CA 1
ATOM 8018 C C . ILE B 1 694 ? 48.275 13.324 323.159 1.00 74.73 857 ILE A C 1
ATOM 8019 O O . ILE B 1 694 ? 47.921 13.352 321.988 1.00 74.78 857 ILE A O 1
ATOM 8021 N N . SER B 1 695 ? 49.337 12.638 323.584 1.00 76.92 858 SER A N 1
ATOM 8022 C CA . SER B 1 695 ? 50.244 11.958 322.656 1.00 79.29 858 SER A CA 1
ATOM 8023 C C . SER B 1 695 ? 49.456 11.072 321.700 1.00 77.34 858 SER A C 1
ATOM 8024 O O . SER B 1 695 ? 49.679 11.097 320.489 1.00 78.39 858 SER A O 1
ATOM 8027 N N . GLU B 1 696 ? 48.529 10.297 322.254 1.00 71.23 859 GLU A N 1
ATOM 8028 C CA . GLU B 1 696 ? 47.524 9.624 321.446 1.00 70.61 859 GLU A CA 1
ATOM 8029 C C . GLU B 1 696 ? 46.862 10.742 320.648 1.00 77.08 859 GLU A C 1
ATOM 8030 O O . GLU B 1 696 ? 46.260 11.637 321.243 1.00 83.17 859 GLU A O 1
ATOM 8036 N N . TYR B 1 697 ? 47.032 10.696 319.321 1.00 70.34 860 TYR A N 1
ATOM 8037 C CA . TYR B 1 697 ? 46.490 11.666 318.347 1.00 68.50 860 TYR A CA 1
ATOM 8038 C C . TYR B 1 697 ? 47.330 12.932 318.232 1.00 69.44 860 TYR A C 1
ATOM 8039 O O . TYR B 1 697 ? 47.024 13.812 317.426 1.00 72.32 860 TYR A O 1
ATOM 8048 N N . GLY B 1 698 ? 48.383 13.021 319.040 1.00 69.84 861 GLY A N 1
ATOM 8049 C CA . GLY B 1 698 ? 49.158 14.246 319.151 1.00 71.05 861 GLY A CA 1
ATOM 8050 C C . GLY B 1 698 ? 48.167 15.358 319.431 1.00 76.68 861 GLY A C 1
ATOM 8051 O O . GLY B 1 698 ? 47.090 15.085 319.959 1.00 82.19 861 GLY A O 1
ATOM 8052 N N . ILE B 1 699 ? 48.503 16.599 319.122 1.00 74.73 862 ILE A N 1
ATOM 8053 C CA . ILE B 1 699 ? 47.562 17.701 319.297 1.00 75.59 862 ILE A CA 1
ATOM 8054 C C . ILE B 1 699 ? 47.325 18.300 320.673 1.00 73.99 862 ILE A C 1
ATOM 8055 O O . ILE B 1 699 ? 46.615 17.723 321.452 1.00 71.42 862 ILE A O 1
ATOM 8057 N N . SER B 1 700 ? 47.978 19.410 320.994 1.00 73.28 863 SER A N 1
ATOM 8058 C CA . SER B 1 700 ? 47.774 20.090 322.267 1.00 75.76 863 SER A CA 1
ATOM 8059 C C . SER B 1 700 ? 46.431 20.722 322.622 1.00 76.98 863 SER A C 1
ATOM 8060 O O . SER B 1 700 ? 45.739 21.252 321.754 1.00 77.00 863 SER A O 1
ATOM 8063 N N . ASN B 1 701 ? 46.058 20.651 323.896 1.00 78.97 864 ASN A N 1
ATOM 8064 C CA . ASN B 1 701 ? 44.749 21.125 324.331 1.00 78.81 864 ASN A CA 1
ATOM 8065 C C . ASN B 1 701 ? 44.819 21.795 325.702 1.00 82.02 864 ASN A C 1
ATOM 8066 O O . ASN B 1 701 ? 45.897 22.173 326.161 1.00 82.56 864 ASN A O 1
ATOM 8071 N N . ARG B 1 702 ? 43.670 21.936 326.354 1.00 81.46 865 ARG A N 1
ATOM 8072 C CA . ARG B 1 702 ? 43.595 22.665 327.613 1.00 88.68 865 ARG A CA 1
ATOM 8073 C C . ARG B 1 702 ? 42.423 22.228 328.487 1.00 90.79 865 ARG A C 1
ATOM 8074 O O . ARG B 1 702 ? 41.360 21.864 327.984 1.00 90.89 865 ARG A O 1
ATOM 8076 N N . VAL B 1 703 ? 42.628 22.268 329.799 1.00 93.79 866 VAL A N 1
ATOM 8077 C CA . VAL B 1 703 ? 41.558 22.007 330.751 1.00 96.56 866 VAL A CA 1
ATOM 8078 C C . VAL B 1 703 ? 41.514 23.186 331.714 1.00 97.17 866 VAL A C 1
ATOM 8079 O O . VAL B 1 703 ? 42.547 23.605 332.236 1.00 96.87 866 VAL A O 1
ATOM 8081 N N . ASP B 1 704 ? 40.319 23.716 331.952 1.00 102.09 867 ASP A N 1
ATOM 8082 C CA . ASP B 1 704 ? 40.184 24.943 332.731 1.00 103.45 867 ASP A CA 1
ATOM 8083 C C . ASP B 1 704 ? 39.372 24.748 334.010 1.00 101.55 867 ASP A C 1
ATOM 8084 O O . ASP B 1 704 ? 38.719 23.720 334.195 1.00 102.27 867 ASP A O 1
ATOM 8089 N N . LYS B 1 733 ? 43.210 15.435 342.486 1.00 89.09 896 LYS A N 1
ATOM 8090 C CA . LYS B 1 733 ? 43.133 16.594 343.361 1.00 88.30 896 LYS A CA 1
ATOM 8091 C C . LYS B 1 733 ? 44.452 17.361 343.394 1.00 87.67 896 LYS A C 1
ATOM 8092 O O . LYS B 1 733 ? 44.598 18.321 344.150 1.00 95.73 896 LYS A O 1
ATOM 8094 N N . THR B 1 734 ? 45.372 16.982 342.515 1.00 87.09 897 THR A N 1
ATOM 8095 C CA . THR B 1 734 ? 46.665 17.654 342.367 1.00 89.27 897 THR A CA 1
ATOM 8096 C C . THR B 1 734 ? 47.379 17.234 341.092 1.00 85.83 897 THR A C 1
ATOM 8097 O O . THR B 1 734 ? 47.401 16.074 340.755 1.00 90.08 897 THR A O 1
ATOM 8101 N N . ILE B 1 735 ? 47.945 18.205 340.404 1.00 84.27 898 ILE A N 1
ATOM 8102 C CA . ILE B 1 735 ? 48.653 17.962 339.176 1.00 85.95 898 ILE A CA 1
ATOM 8103 C C . ILE B 1 735 ? 49.735 18.991 339.076 1.00 86.70 898 ILE A C 1
ATOM 8104 O O . ILE B 1 735 ? 49.653 20.043 339.673 1.00 91.01 898 ILE A O 1
ATOM 8106 N N . ALA B 1 736 ? 50.759 18.683 338.317 1.00 87.60 899 ALA A N 1
ATOM 8107 C CA . ALA B 1 736 ? 51.839 19.607 338.142 1.00 85.87 899 ALA A CA 1
ATOM 8108 C C . ALA B 1 736 ? 52.421 19.234 336.828 1.00 85.57 899 ALA A C 1
ATOM 8109 O O . ALA B 1 736 ? 52.124 18.172 336.334 1.00 86.23 899 ALA A O 1
ATOM 8111 N N . LEU B 1 737 ? 53.278 20.086 336.260 1.00 89.96 900 LEU A N 1
ATOM 8112 C CA . LEU B 1 737 ? 53.929 19.851 334.968 1.00 86.99 900 LEU A CA 1
ATOM 8113 C C . LEU B 1 737 ? 54.632 18.547 334.968 1.00 88.84 900 LEU A C 1
ATOM 8114 O O . LEU B 1 737 ? 55.258 18.200 335.938 1.00 89.46 900 LEU A O 1
ATOM 8116 N N . THR B 1 738 ? 54.565 17.745 333.906 1.00 86.87 901 THR A N 1
ATOM 8117 C CA . THR B 1 738 ? 55.188 16.417 333.739 1.00 83.34 901 THR A CA 1
ATOM 8118 C C . THR B 1 738 ? 54.413 15.168 334.224 1.00 85.47 901 THR A C 1
ATOM 8119 O O . THR B 1 738 ? 54.774 14.070 333.872 1.00 86.90 901 THR A O 1
ATOM 8121 N N . ASP B 1 739 ? 53.311 15.371 334.922 1.00 84.95 902 ASP A N 1
ATOM 8122 C CA . ASP B 1 739 ? 52.501 14.298 335.493 1.00 85.75 902 ASP A CA 1
ATOM 8123 C C . ASP B 1 739 ? 51.558 13.872 334.373 1.00 87.35 902 ASP A C 1
ATOM 8124 O O . ASP B 1 739 ? 51.231 14.655 333.480 1.00 88.75 902 ASP A O 1
ATOM 8126 N N . ARG B 1 740 ? 51.105 12.627 334.453 1.00 86.52 903 ARG A N 1
ATOM 8127 C CA . ARG B 1 740 ? 50.281 12.036 333.413 1.00 86.79 903 ARG A CA 1
ATOM 8128 C C . ARG B 1 740 ? 48.984 11.549 334.034 1.00 94.88 903 ARG A C 1
ATOM 8129 O O . ARG B 1 740 ? 48.972 11.061 335.166 1.00 98.18 903 ARG A O 1
ATOM 8131 N N . PHE B 1 741 ? 47.894 11.681 333.289 1.00 92.14 904 PHE A N 1
ATOM 8132 C CA . PHE B 1 741 ? 46.572 11.368 333.807 1.00 88.64 904 PHE A CA 1
ATOM 8133 C C . PHE B 1 741 ? 45.571 11.215 332.672 1.00 88.45 904 PHE A C 1
ATOM 8134 O O . PHE B 1 741 ? 45.880 11.502 331.516 1.00 84.68 904 PHE A O 1
ATOM 8142 N N . GLN B 1 742 ? 44.372 10.752 333.002 1.00 86.12 905 GLN A N 1
ATOM 8143 C CA . GLN B 1 742 ? 43.348 10.543 331.990 1.00 87.54 905 GLN A CA 1
ATOM 8144 C C . GLN B 1 742 ? 42.488 11.789 331.842 1.00 87.51 905 GLN A C 1
ATOM 8145 O O . GLN B 1 742 ? 42.245 12.504 332.813 1.00 84.95 905 GLN A O 1
ATOM 8147 N N . VAL B 1 743 ? 42.032 12.051 330.624 1.00 85.34 906 VAL A N 1
ATOM 8148 C CA . VAL B 1 743 ? 41.252 13.249 330.370 1.00 82.90 906 VAL A CA 1
ATOM 8149 C C . VAL B 1 743 ? 39.872 12.871 329.841 1.00 85.94 906 VAL A C 1
ATOM 8150 O O . VAL B 1 743 ? 39.443 11.720 329.970 1.00 90.69 906 VAL A O 1
ATOM 8154 N N . TYR B 1 744 ? 39.285 13.776 329.075 1.00 86.06 907 TYR A N 1
ATOM 8155 C CA . TYR B 1 744 ? 37.995 13.537 328.438 1.00 85.82 907 TYR A CA 1
ATOM 8156 C C . TYR B 1 744 ? 37.748 13.594 326.907 1.00 84.56 907 TYR A C 1
ATOM 8157 O O . TYR B 1 744 ? 37.164 12.687 326.322 1.00 86.00 907 TYR A O 1
ATOM 8159 N N . LEU B 1 745 ? 38.173 14.673 326.265 1.00 85.20 908 LEU A N 1
ATOM 8160 C CA . LEU B 1 745 ? 37.993 14.857 324.815 1.00 84.32 908 LEU A CA 1
ATOM 8161 C C . LEU B 1 745 ? 36.664 14.810 324.113 1.00 80.25 908 LEU A C 1
ATOM 8162 O O . LEU B 1 745 ? 36.337 13.809 323.524 1.00 73.61 908 LEU A O 1
ATOM 8165 N N . TYR B 1 746 ? 35.863 15.858 324.269 1.00 81.59 909 TYR A N 1
ATOM 8166 C CA . TYR B 1 746 ? 34.543 15.978 323.661 1.00 76.25 909 TYR A CA 1
ATOM 8167 C C . TYR B 1 746 ? 34.641 16.765 322.381 1.00 70.83 909 TYR A C 1
ATOM 8168 O O . TYR B 1 746 ? 35.462 17.644 322.306 1.00 68.39 909 TYR A O 1
ATOM 8170 N N . SER B 1 747 ? 33.834 16.466 321.372 1.00 66.30 910 SER A N 1
ATOM 8171 C CA . SER B 1 747 ? 33.950 17.195 320.120 1.00 64.55 910 SER A CA 1
ATOM 8172 C C . SER B 1 747 ? 32.623 17.399 319.407 1.00 63.72 910 SER A C 1
ATOM 8173 O O . SER B 1 747 ? 31.736 16.547 319.443 1.00 71.90 910 SER A O 1
ATOM 8176 N N . ASP B 1 748 ? 32.506 18.554 318.764 1.00 63.36 911 ASP A N 1
ATOM 8177 C CA . ASP B 1 748 ? 31.373 18.872 317.915 1.00 66.67 911 ASP A CA 1
ATOM 8178 C C . ASP B 1 748 ? 31.962 19.508 316.662 1.00 67.73 911 ASP A C 1
ATOM 8179 O O . ASP B 1 748 ? 33.051 20.080 316.721 1.00 64.68 911 ASP A O 1
ATOM 8184 N N . TYR B 1 749 ? 31.273 19.412 315.530 1.00 66.09 912 TYR A N 1
ATOM 8185 C CA . TYR B 1 749 ? 31.862 19.904 314.289 1.00 70.73 912 TYR A CA 1
ATOM 8186 C C . TYR B 1 749 ? 30.857 20.337 313.222 1.00 72.38 912 TYR A C 1
ATOM 8187 O O . TYR B 1 749 ? 29.685 19.959 313.264 1.00 67.92 912 TYR A O 1
ATOM 8196 N N . SER B 1 750 ? 31.352 21.127 312.269 1.00 73.36 913 SER A N 1
ATOM 8197 C CA . SER B 1 750 ? 30.670 21.427 311.008 1.00 71.54 913 SER A CA 1
ATOM 8198 C C . SER B 1 750 ? 29.361 22.220 311.132 1.00 77.84 913 SER A C 1
ATOM 8199 O O . SER B 1 750 ? 28.692 22.169 312.165 1.00 77.12 913 SER A O 1
ATOM 8202 N N . ARG B 1 751 ? 28.994 22.957 310.079 1.00 81.30 914 ARG A N 1
ATOM 8203 C CA . ARG B 1 751 ? 29.744 23.005 308.819 1.00 72.20 914 ARG A CA 1
ATOM 8204 C C . ARG B 1 751 ? 30.567 24.276 308.664 1.00 67.54 914 ARG A C 1
ATOM 8205 O O . ARG B 1 751 ? 31.168 24.512 307.616 1.00 64.23 914 ARG A O 1
ATOM 8213 N N . THR B 1 752 ? 30.597 25.088 309.713 1.00 71.69 915 THR A N 1
ATOM 8214 C CA . THR B 1 752 ? 31.338 26.341 309.692 1.00 69.43 915 THR A CA 1
ATOM 8215 C C . THR B 1 752 ? 32.451 26.300 310.732 1.00 67.07 915 THR A C 1
ATOM 8216 O O . THR B 1 752 ? 33.281 27.208 310.813 1.00 61.61 915 THR A O 1
ATOM 8218 N N . PHE B 1 753 ? 32.460 25.233 311.523 1.00 67.11 916 PHE A N 1
ATOM 8219 C CA . PHE B 1 753 ? 33.388 25.106 312.638 1.00 66.03 916 PHE A CA 1
ATOM 8220 C C . PHE B 1 753 ? 33.660 23.644 312.970 1.00 66.08 916 PHE A C 1
ATOM 8221 O O . PHE B 1 753 ? 32.886 22.766 312.617 1.00 64.87 916 PHE A O 1
ATOM 8229 N N . PHE B 1 754 ? 34.767 23.388 313.653 1.00 64.22 917 PHE A N 1
ATOM 8230 C CA . PHE B 1 754 ? 34.936 22.125 314.350 1.00 64.68 917 PHE A CA 1
ATOM 8231 C C . PHE B 1 754 ? 35.689 22.451 315.621 1.00 65.60 917 PHE A C 1
ATOM 8232 O O . PHE B 1 754 ? 36.366 23.477 315.704 1.00 67.61 917 PHE A O 1
ATOM 8240 N N . SER B 1 755 ? 35.571 21.587 316.617 1.00 64.60 918 SER A N 1
ATOM 8241 C CA . SER B 1 755 ? 36.242 21.837 317.877 1.00 66.95 918 SER A CA 1
ATOM 8242 C C . SER B 1 755 ? 36.453 20.558 318.676 1.00 68.79 918 SER A C 1
ATOM 8243 O O . SER B 1 755 ? 35.587 19.685 318.721 1.00 70.65 918 SER A O 1
ATOM 8246 N N . ILE B 1 756 ? 37.624 20.454 319.295 1.00 68.03 919 ILE A N 1
ATOM 8247 C CA . ILE B 1 756 ? 37.932 19.340 320.178 1.00 67.43 919 ILE A CA 1
ATOM 8248 C C . ILE B 1 756 ? 38.233 19.930 321.544 1.00 68.34 919 ILE A C 1
ATOM 8249 O O . ILE B 1 756 ? 39.113 20.780 321.684 1.00 71.95 919 ILE A O 1
ATOM 8251 N N . ARG B 1 757 ? 37.499 19.480 322.552 1.00 65.79 920 ARG A N 1
ATOM 8252 C CA . ARG B 1 757 ? 37.640 20.033 323.887 1.00 70.03 920 ARG A CA 1
ATOM 8253 C C . ARG B 1 757 ? 37.688 18.927 324.923 1.00 78.68 920 ARG A C 1
ATOM 8254 O O . ARG B 1 757 ? 36.916 17.972 324.861 1.00 77.96 920 ARG A O 1
ATOM 8256 N N . CYS B 1 758 ? 38.598 19.066 325.880 1.00 80.20 921 CYS A N 1
ATOM 8257 C CA . CYS B 1 758 ? 38.799 18.035 326.884 1.00 82.75 921 CYS A CA 1
ATOM 8258 C C . CYS B 1 758 ? 38.539 18.595 328.275 1.00 87.15 921 CYS A C 1
ATOM 8259 O O . CYS B 1 758 ? 38.692 19.794 328.515 1.00 87.43 921 CYS A O 1
ATOM 8262 N N . SER B 1 759 ? 38.139 17.718 329.188 1.00 85.58 922 SER A N 1
ATOM 8263 C CA . SER B 1 759 ? 37.889 18.097 330.571 1.00 88.14 922 SER A CA 1
ATOM 8264 C C . SER B 1 759 ? 38.512 17.080 331.521 1.00 90.25 922 SER A C 1
ATOM 8265 O O . SER B 1 759 ? 39.301 16.233 331.102 1.00 85.71 922 SER A O 1
ATOM 8268 N N . LEU B 1 760 ? 38.161 17.170 332.799 1.00 94.14 923 LEU A N 1
ATOM 8269 C CA . LEU B 1 760 ? 38.673 16.243 333.803 1.00 82.71 923 LEU A CA 1
ATOM 8270 C C . LEU B 1 760 ? 37.545 15.634 334.629 1.00 78.29 923 LEU A C 1
ATOM 8271 O O . LEU B 1 760 ? 37.245 14.448 334.504 1.00 74.25 923 LEU A O 1
#

Radius of gyration: 42.58 Å; Cα contacts (8 Å, |Δi|>4): 2139; chains: 2; bounding box: 116×78×145 Å

Solvent-accessible surface area: 53210 Å² total; per-residue (Å²): 143,43,99,22,115,36,124,23,145,70,106,195,87,48,82,3,20,3,50,15,119,53,8,44,131,21,36,49,109,68,56,71,58,47,56,62,155,37,178,62,20,41,41,32,42,66,88,80,56,140,58,122,106,33,84,117,0,50,0,57,19,30,68,108,30,33,67,26,11,37,3,22,24,28,0,77,46,11,4,146,137,17,53,18,53,58,66,126,32,63,114,57,4,81,117,52,25,23,85,127,119,72,130,28,54,81,133,24,25,85,142,22,74,74,8,66,138,42,23,1,5,0,9,18,70,77,117,49,76,27,8,6,24,1,3,5,12,117,69,45,149,120,39,20,41,13,0,0,0,0,0,0,0,0,9,47,13,0,110,54,82,23,25,2,8,121,53,0,26,57,21,3,16,7,5,49,12,39,47,78,42,8,44,2,1,0,70,31,0,18,79,141,18,1,4,0,37,36,95,52,64,24,2,0,1,0,0,3,0,67,1,23,73,115,9,135,56,79,34,89,65,81,22,9,43,0,0,0,62,2,3,6,114,5,13,42,92,40,4,24,4,4,29,123,69,116,52,14,113,106,14,2,66,94,126,33,10,57,132,27,63,59,133,72,0,24,62,8,3,78,28,1,10,60,2,2,94,26,21,46,60,92,24,54,86,97,3,0,25,69,45,78,83,37,80,14,47,34,83,57,57,109,128,23,18,8,74,104,19,57,37,54,133,105,50,67,1,21,46,10,12,65,3,1,22,14,6,0,5,55,0,0,0,44,29,0,2,134,66,14,62,86,29,0,0,0,22,39,15,39,78,20,40,90,94,49,10,51,77,13,38,68,56,10,60,75,31,92,20,82,26,62,31,99,56,19,58,20,5,13,57,3,19,92,116,16,63,94,93,57,56,94,38,28,20,48,22,13,15,38,50,2,44,88,9,20,73,79,28,63,7,9,1,1,22,69,65,74,113,105,107,52,9,66,12,16,29,25,20,16,95,26,14,0,11,0,8,7,0,4,72,36,7,2,0,0,11,0,0,29,1,0,71,91,9,74,72,126,76,63,26,55,34,74,89,68,72,0,34,117,26,3,49,70,2,39,109,30,63,114,78,9,78,73,0,45,88,34,0,15,41,0,0,1,0,0,35,2,17,59,82,23,75,75,129,70,95,41,13,88,10,86,25,0,27,9,22,14,94,98,53,141,48,38,33,3,3,4,21,94,23,23,13,74,36,56,28,155,151,172,98,90,77,58,51,57,67,70,71,67,14,22,5,47,24,86,18,13,122,98,97,45,50,32,56,14,64,113,148,42,110,28,78,36,75,32,121,74,104,122,94,56,109,6,18,3,60,14,83,62,10,69,134,38,28,56,77,62,60,79,109,44,58,63,88,74,89,78,30,38,50,31,40,65,79,86,61,151,59,122,105,33,96,124,2,68,2,40,29,33,66,64,32,44,73,31,15,38,6,45,20,32,0,87,51,14,5,151,158,25,51,13,52,58,68,128,27,59,88,61,5,91,82,49,31,21,82,130,116,62,135,31,53,94,59,21,27,63,157,24,76,74,5,72,143,31,24,1,6,0,10,17,81,80,78,73,65,28,6,6,21,0,7,3,10,112,76,50,154,104,67,12,50,5,0,0,0,0,0,0,0,0,10,50,13,0,121,74,102,25,38,2,10,61,50,0,26,51,16,2,17,12,5,58,13,34,53,100,38,12,44,1,0,0,78,27,0,15,108,134,13,0,3,1,38,44,89,53,60,21,2,0,0,0,0,2,0,57,1,39,84,70,9,54,61,90,32,88,70,78,19,9,40,0,0,1,62,1,3,5,132,6,12,29,93,58,7,20,12,5,26,135,64,47,60,18,112,92,21,3,76,57,120,31,12,56,129,28,58,70,145,66,0,26,68,10,14,79,27,12,4,54,2,7,133,20,28,66,69,97,13,62,90,80,7,0,7,62,48,64,80,32,80,19,116,28,75,60,57,109,135,23,12,7,90,136,13,59,50,90,80,56,51,66,2,24,62,14,19,46,6,3,22,21,9,0,6,61,0,0,0,45,54,0,4,133,86,19,63,85,32,0,0,0,19,45,13,36,77,26,61,74,90,40,21,61,67,39,31,60,57,12,58,75,63,98,30,86,45,68,40,106,48,17,54,13,12,30,57,0,28,68,106,20,70,100,76,42,56,91,35,14,38,34,12,35,14,36,96,10,40,88,13,21,72,74,27,64,7,10,1,0,19,71,81,72,50,107,121,68,14,68,12,17,25,13,14,20,79,9,14,0,12,0,8,7,0,5,73,39,8,2,0,0,9,0,0,27,1,0,37,68,11,65,132,138,70,66,26,56,29,69,91,68,69,0,33,119,22,4,63,69,1,33,59,34,61,78,98,7,81,76,0,43,82,35,0,16,43,0,0,9,0,0,39,2,18,61,86,21,77,79,128,68,92,40,15,92,7,68,21,1,43,5,29,73,82,85,81,81,45,52,46,9,27,17,21,90,28,7,38,90,44,52,7,153,160,134,55,69,52,78,43,71,44,63,17,24,16,52,26,92,19,15,126,96,96,45,49,39,56,16,68,144

Secondary structure (DSSP, 8-state):
--EEEE--S-TTS--EEEETT--TTS-SSSHHHHTTTTSS--EEEEE----TT-SSPEEEEEEE-HHHHHHHHHHHHHHHHTT---SPPPTTTTTSSPPTT----HHHHHTSEEETTS-EEEEE-S-SS---EEEEEEEPSSS-EEEEEEEE-GGGTS-TTSHHHHHHHHH-B-EE-SS-EE-SS-HIIIIIIT---TTS-EEEEEEEEEE-TT----S--EEEEEEE---EEEEHHHHHHHHHT--TTTS------TT--HHHHHHHHHHHHHHHHHHHHHHTTTT--------EEEEE-SSS-EEEEEE----HHHHHHHHHHHHHHHHHHHHHTTT-SSS-EEEEB-PPPGGGTHHHHHHHHHTT-----SSHHHHHHHHHHHTTTS-HHHHHHHHHHHHHHSPPPEEEEGGGT--GGGG-BTTTTBSS----S-TTTBSHHHHHHHHHHHTTTT---SS-HHHHHHHHHHHHHHHHHHHHHHHHHHHHHHHHHHHHHHTTS-S------EEE---SSS-EEEEESTT--EEEE-----TT--B----EEEE-SS-EEEE---/--EEEE--SSTTS--EEEETTSSSSS-STTHHHHTTTTTT--EEEEE----TT-SSPEEEEEEE-HHHHHHHHHHHHHHHHTT---PPPPTTTTTSSPPTT----HHHHHTSEE-TTS-EEEEE-SS-S---EEEEEEEPSSSEEEEEEEEE-GGGTS-TTSHHHHHHHHH-B-EE-SS-EE-SS-HIIIIIIT---TTS-EEEEEEEEEEETTS---S--EEEEEEE---EEEEHHHHHHHHHT--HHHH------TT--HHHHHHHHHHHHHHHHHHHHHHHHHT--------EEEEE-TTS-EEEEEE----HHHHHHHHHHHHHHHHHHHHHTTT-SSS-EEEEB----TTTTHHHHHHHHHTS-----SSHHHHHHHHHHHTTTS-HHHHHHHHHHHHHHSPPPEEEEGGGT--GGGS-BTTTTBSS----S-TTTBSHHHHHHHHHHHTTTT---SS-HHHHHHHHHHHHHHHHHHHHHHHHHHHHHHHHHHHHHHTTS-S----S-EEEEEE-SS-EEEEETGGGEEEEE-------TT-EE----EEEE-SS-EEEE---

B-factor: mean 60.14, std 17.72, range [19.3, 113.87]

Foldseek 3Di:
DQWDWDDDPDPVADIEIEGLCQAPVCRDVPVVVSCVVCVQWDWDWDFDADDPPHPHTYIGTDDTDPPVSFLVLQLVVLCVVLVADQDDQDPQQVVLADDLPDDDDVVNQVPAAECAQFAKEAEAAVDDLAAFKIWHWDQDVPQKIWIKIKGAPLCVSQDPPGSNLVQLLQLQFWFDFQQDIRFSHDCCQRHPARHQDAQDKHKTWMKIFIGHLQQDTDDDIDTTIYIYHHFYYHYLQLLQCLQVPHANCVSPVDGTDHPDDSVNNSVRSNSLLSSLVNLVVVQLVLQAADFDDWDKHFDADPSGAGQDIFTDDADSSNSSVVSVQFVVQQVLQVLLCVLCVAFAKFKAFDQFDPVLVVCLQVLVVVLPAHQDRPARSSNRVRLVVLPVVAPVLVSNLSSNVVVVRGGDMFIAGSNPPPDLCRCHHNNSRGSTGHHQRCVRGGPSNSLSSQSSNCSVVSDDSVDDNVVSRVSRVSSRSSVVSSVVSHRVSSVQSVLRNQAVVCVVPNDFDKAQQWFFSADDPCKTKIARSGSRDTAIERVDDDHDHSRTGIWTWHWDRGNNGIDIHIYD/DQWDWADDPDPVADIEIEGQVQQPPQHDPVSVVVCVVCVQWHWDWDFDAADPVDPHTYIGTDGTDPLLSFLVQQLVVLCVVLPADQDDQDPQQVVLFDDLPDDQDPVNQVPAAEAAQFAKEAEEAPDDQAAFKIKHWDQDPPQKIKIKIKGAPLCVSVDPPGSNLVQLLQLQFWFDFQQHIRFSHDCCQRHPQRHQDAQDKHKTWMKIFIAHLQQDGPDDIDTTIYIYHHFYYHYLQLLQCLQVPHFCPVSPPDGTDHPADSVNNSVGSNSLLSSLVNLVVVQLVLQAADFDAWFKHFDADPSGAGPDIFTDDDDSSNSSVVSVQQVVFQVLQVLLCVLCLFAAKFKAFDQFDCVLVVVLQVLCCVVPAGAARPASSSRNVSLVVVPVPADPLVNNVSSNSSVVSGGDMFMAGSNVPVDLCRCHHRNSRHSTGHHARCVRGGPSNSLSSQSSVCSVVVHDSPDHNVVSRVSRVSSRSSVVSSVVSRRVSSVQSVLRNQVVVCVVPHAGDKAFQWFFDADDALKTKIFRSGNTDIAIENVDDHGGDTGIKTWHWDRGNNGIDIHIYD

Organism: Schizosaccharomyces pombe (strain 972 / ATCC 24843) (NCBI:txid284812)

InterPro domains:
  IPR001900 Ribonuclease II/R [PF00773] (441-786)
  IPR001900 Ribonuclease II/R [SM00955] (441-787)
  IPR012340 Nucleic acid-binding, OB-fold [SSF50249] (173-389)
  IPR012340 Nucleic acid-binding, OB-fold [SSF50249] (403-829)
  IPR022966 Ribonuclease II/R, conserved site [PS01175] (754-778)
  IPR028591 DIS3-like exonuclease 2 [MF_03045] (83-927)
  IPR041505 Dis3-like cold-shock domain 2 [PF17849] (332-412)
  IPR050180 RNR Ribonuclease [PTHR23355] (35-871)
  IPR055232 DIS3-like exonuclease 2, C-terminal [PF22428] (838-869)

Nearest PDB structures (foldseek):
  4ro1-assembly2_B  TM=1.002E+00  e=0.000E+00  Schizosaccharomyces pombe 972h-
  4ro1-assembly1_A  TM=9.967E-01  e=0.000E+00  Schizosaccharomyces pombe 972h-
  4pmw-assembly2_B  TM=8.307E-01  e=3.879E-58  Mus musculus
  9g8m-assembly1_M  TM=8.139E-01  e=1.395E-43  Homo sapiens
  9g8p-assembly1_M  TM=8.022E-01  e=2.032E-41  Homo sapiens